Protein AF-0000000078660690 (afdb_homodimer)

pLDDT: mean 90.09, std 6.87, range [62.38, 98.75]

Secondary structure (DSSP, 8-state):
----HHHHHHHHHTTEEEEEEE--SSHHHHHHHHHHHHHTT-EEEEESSTT-TTPPPPSS-EEEEEEEGGG---EEEEETTTTEEEE-TT-BHHHHHHHHHHTT--EE----SSTTSBHHHHHHTT-B-SSTT-BHHHHEEEEEEE-TTS-EEE-GGGGSTT-S-TTT----SSS--GGGGTT-SS-EEEEEEEE-EEPPSEEEEEEEEESSHHHHHHHHHHHHHHHHTTSS-S-EEEE-HHHHHHHH---S--SEEEEEEEEE-HHHHHHHHHHHHHHHHTSTTEEEPP----HHHHHHHHHHTT---SS-PPP--EEEEEEE--TTHHHHHHHHH--SSEEEEE-SSEEEEEEES-TTHHHHHHHHHHTTPEEEEE-GGGHHHHHHHHHTSTHHHHHHHHHHHHH-/----HHHHHHHHHTTEEEEEEE--SSHHHHHHHHHHHHHTT-EEEEESSTT-TTPPPPSS-EEEEEEEGGG---EEEEETTTTEEEE-TT-BHHHHHHHHHHTT--EE----SSTTSBHHHHHHTT-B-SSTT-BHHHHEEEEEEE-TTS-EEE-GGGGSTT-S-TTT----SSS--GGGGTT-SS-EEEEEEEE-EEPPSEEEEEEEEESSHHHHHHHHHHHHHHHHTTSS-SPEEEE-HHHHHHHH---S--SEEEEEEEEE-HHHHHHHHHHHHHHHHTSTTEEEPP----HHHHHHHHHHTT---SS-P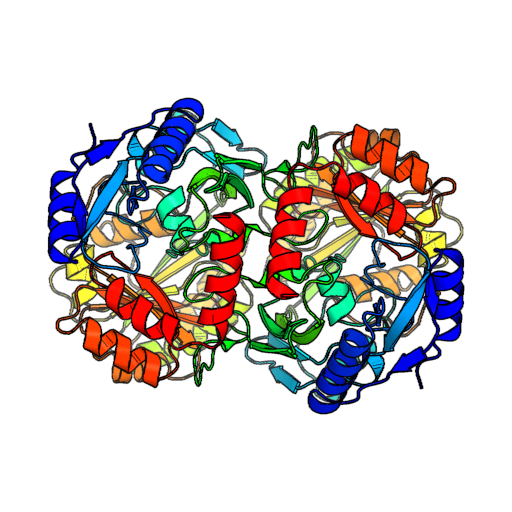PP--EEEEEEE--TTHHHHHHHHH--SSEEEEE-SSEEEEEEES-TTHHHHHHHHHHTTPEEEEE-GGGHHHHHHHHHTSTHHHHHHHHHHHHH-

Solvent-accessible surface area (backbone atoms only — not comparable to full-atom values): 40761 Å² total; per-residue (Å²): 129,84,68,44,62,69,35,53,53,50,34,42,74,72,42,37,40,70,77,46,78,44,67,30,59,45,68,71,47,40,46,51,52,50,50,52,38,57,73,67,70,52,47,54,36,56,28,21,34,53,73,30,50,43,42,54,77,57,91,66,75,38,69,24,32,34,38,35,30,52,52,23,48,51,74,77,42,76,40,74,92,72,22,28,35,30,29,19,28,18,27,21,34,45,57,54,45,49,52,36,57,75,66,66,46,66,62,26,68,36,28,53,73,45,18,68,45,12,50,44,22,40,29,37,24,46,46,71,40,38,23,74,65,10,55,30,55,77,33,44,14,32,35,31,31,38,32,67,66,59,53,74,39,40,32,32,27,48,32,41,66,75,36,73,30,25,62,49,37,55,71,25,69,36,52,29,60,71,37,47,52,22,47,38,86,54,37,44,64,56,30,41,19,34,54,40,39,65,57,61,85,33,76,49,77,44,44,31,42,21,71,43,70,67,30,45,36,52,45,48,59,68,45,40,62,37,31,64,69,48,66,30,49,29,26,38,35,36,32,28,31,52,28,39,29,73,71,59,64,55,77,90,61,85,41,34,40,37,38,39,41,39,70,37,51,69,73,46,45,66,57,50,48,59,56,52,52,47,54,41,69,69,30,71,54,41,40,78,54,80,94,68,81,48,66,61,54,47,53,47,52,35,31,57,59,12,33,57,47,94,55,71,60,79,89,69,56,38,40,29,32,36,40,48,57,47,90,53,32,62,61,50,49,44,66,62,58,65,62,66,23,29,35,36,36,38,68,49,50,26,28,32,39,36,37,45,63,56,91,53,53,60,60,44,53,52,45,33,40,74,70,18,30,44,55,52,29,54,31,60,90,43,45,67,51,50,46,57,60,39,60,70,24,75,51,35,60,55,51,49,41,48,38,53,40,44,57,90,129,83,68,46,62,69,34,54,52,51,35,42,73,71,43,35,41,71,77,46,78,45,66,30,60,45,69,70,47,41,47,50,51,50,50,53,39,57,73,68,70,52,46,56,36,57,28,22,33,53,72,31,50,42,43,53,78,58,93,67,73,40,69,24,31,35,39,36,30,52,52,24,48,50,75,77,42,76,40,75,91,70,22,30,33,30,28,19,28,18,28,22,35,43,57,55,44,47,52,36,58,75,67,66,47,66,62,26,68,36,30,53,73,44,18,69,43,12,50,44,21,39,28,37,24,45,46,71,41,38,23,74,65,11,55,30,55,79,33,44,14,33,34,30,32,38,32,68,66,58,53,76,40,40,34,34,28,48,33,42,67,74,35,72,30,25,62,49,38,56,71,26,70,36,51,30,59,70,37,47,52,21,48,38,83,53,37,44,63,58,29,40,20,35,56,40,41,66,58,62,86,34,76,48,77,44,44,30,41,22,70,43,68,66,30,45,37,52,46,48,61,66,45,39,62,37,31,64,68,49,66,31,50,29,25,39,35,36,31,28,31,51,26,38,28,71,70,58,63,54,77,90,60,87,42,32,40,37,37,38,42,40,69,38,51,69,74,47,45,67,57,49,48,60,56,52,50,49,53,42,68,70,30,70,53,42,41,78,53,80,94,68,80,48,67,61,54,46,52,48,50,34,31,56,60,10,32,58,48,93,57,70,60,79,88,70,55,37,38,29,32,37,40,47,60,47,90,52,32,61,61,51,49,43,66,61,58,65,62,67,24,30,35,37,36,39,67,50,51,28,27,33,39,37,37,46,63,57,92,53,50,59,60,44,53,51,44,34,40,73,70,17,30,44,54,52,28,56,29,61,92,44,44,66,53,52,47,56,58,39,59,70,24,75,48,34,61,55,51,50,41,48,40,52,40,44,58,93

InterPro domains:
  IPR006094 FAD linked oxidase, N-terminal [PF01565] (45-156)
  IPR016166 FAD-binding domain, PCMH-type [PS51387] (13-199)
  IPR016169 FAD-binding, type PCMH, subdomain 2 [G3DSA:3.30.465.10] (74-200)
  IPR036318 FAD-binding, type PCMH-like superfamily [SSF56176] (52-200)

Structure (mmCIF, N/CA/C/O backbone):
data_AF-0000000078660690-model_v1
#
loop_
_entity.id
_entity.type
_entity.pdbx_description
1 polymer 'FAD linked oxidase-like protein'
#
loop_
_atom_site.group_PDB
_atom_site.id
_atom_site.type_symbol
_atom_site.label_atom_id
_atom_site.label_alt_id
_atom_site.label_comp_id
_atom_site.label_asym_id
_atom_site.label_entity_id
_atom_site.label_seq_id
_atom_site.pdbx_PDB_ins_code
_atom_site.Cartn_x
_atom_site.Cartn_y
_atom_site.Cartn_z
_atom_site.occupancy
_atom_site.B_iso_or_equiv
_atom_site.auth_seq_id
_atom_site.auth_comp_id
_atom_site.auth_asym_id
_atom_site.auth_atom_id
_atom_site.pdbx_PDB_model_num
ATOM 1 N N . MET A 1 1 ? 2.23 34.469 -10.539 1 65.38 1 MET A N 1
ATOM 2 C CA . MET A 1 1 ? 3.432 33.75 -10.117 1 65.38 1 MET A CA 1
ATOM 3 C C . MET A 1 1 ? 3.393 33.469 -8.625 1 65.38 1 MET A C 1
ATOM 5 O O . MET A 1 1 ? 2.904 34.281 -7.836 1 65.38 1 MET A O 1
ATOM 9 N N . THR A 1 2 ? 3.67 32.219 -8.266 1 79.81 2 THR A N 1
ATOM 10 C CA . THR A 1 2 ? 3.705 31.812 -6.867 1 79.81 2 THR A CA 1
ATOM 11 C C . THR A 1 2 ? 4.723 32.656 -6.09 1 79.81 2 THR A C 1
ATOM 13 O O . THR A 1 2 ? 5.852 32.844 -6.547 1 79.81 2 THR A O 1
ATOM 16 N N . ASP A 1 3 ? 4.258 33.375 -5.102 1 87.44 3 ASP A N 1
ATOM 17 C CA . ASP A 1 3 ? 5.156 34.156 -4.246 1 87.44 3 ASP A CA 1
ATOM 18 C C . ASP A 1 3 ? 6.035 33.219 -3.402 1 87.44 3 ASP A C 1
ATOM 20 O O . ASP A 1 3 ? 5.547 32.562 -2.49 1 87.44 3 ASP A O 1
ATOM 24 N N . LEU A 1 4 ? 7.371 33.219 -3.723 1 92.88 4 LEU A N 1
ATOM 25 C CA . LEU A 1 4 ? 8.289 32.312 -3.051 1 92.88 4 LEU A CA 1
ATOM 26 C C . LEU A 1 4 ? 9.023 33 -1.914 1 92.88 4 LEU A C 1
ATOM 28 O O . LEU A 1 4 ? 9.797 32.375 -1.185 1 92.88 4 LEU A O 1
ATOM 32 N N . ASN A 1 5 ? 8.719 34.25 -1.676 1 92 5 ASN A N 1
ATOM 33 C CA . ASN A 1 5 ? 9.477 35.031 -0.703 1 92 5 ASN A CA 1
ATOM 34 C C . ASN A 1 5 ? 9.391 34.406 0.693 1 92 5 ASN A C 1
ATOM 36 O O . ASN A 1 5 ? 10.398 34.25 1.375 1 92 5 ASN A O 1
ATOM 40 N N . PRO A 1 6 ? 8.219 34.062 1.066 1 91.38 6 PRO A N 1
ATOM 41 C CA . PRO A 1 6 ? 8.164 33.438 2.389 1 91.38 6 PRO A CA 1
ATOM 42 C C . PRO A 1 6 ? 8.984 32.156 2.475 1 91.38 6 PRO A C 1
ATOM 44 O O . PRO A 1 6 ? 9.625 31.891 3.496 1 91.38 6 PRO A O 1
ATOM 47 N N . LEU A 1 7 ? 9.008 31.391 1.443 1 94.31 7 LEU A N 1
ATOM 48 C CA . LEU A 1 7 ? 9.789 30.156 1.416 1 94.31 7 LEU A CA 1
ATOM 49 C C . LEU A 1 7 ? 11.281 30.469 1.461 1 94.31 7 LEU A C 1
ATOM 51 O O . LEU A 1 7 ? 12.031 29.812 2.189 1 94.31 7 LEU A O 1
ATOM 55 N N . LEU A 1 8 ? 11.742 31.484 0.723 1 95.81 8 LEU A N 1
ATOM 56 C CA . LEU A 1 8 ? 13.148 31.875 0.694 1 95.81 8 LEU A CA 1
ATOM 57 C C . LEU A 1 8 ? 13.617 32.312 2.078 1 95.81 8 LEU A C 1
ATOM 59 O O . LEU A 1 8 ? 14.727 31.953 2.498 1 95.81 8 LEU A O 1
ATOM 63 N N . ALA A 1 9 ? 12.75 33 2.75 1 94.88 9 ALA A N 1
ATOM 64 C CA . ALA A 1 9 ? 13.086 33.438 4.105 1 94.88 9 ALA A CA 1
ATOM 65 C C . ALA A 1 9 ? 13.219 32.25 5.043 1 94.88 9 ALA A C 1
ATOM 67 O O . ALA A 1 9 ? 14.125 32.188 5.875 1 94.88 9 ALA A O 1
ATOM 68 N N . ARG A 1 10 ? 12.367 31.344 4.902 1 93.06 10 ARG A N 1
ATOM 69 C CA . ARG A 1 10 ? 12.391 30.156 5.746 1 93.06 10 ARG A CA 1
ATOM 70 C C . ARG A 1 10 ? 13.617 29.281 5.441 1 93.06 10 ARG A C 1
ATOM 72 O O . ARG A 1 10 ? 14.211 28.703 6.348 1 93.06 10 ARG A O 1
ATOM 79 N N . LEU A 1 11 ? 13.984 29.156 4.184 1 94.88 11 LEU A N 1
ATOM 80 C CA . LEU A 1 11 ? 15.18 28.422 3.791 1 94.88 11 LEU A CA 1
ATOM 81 C C . LEU A 1 11 ? 16.438 29.078 4.371 1 94.88 11 LEU A C 1
ATOM 83 O O . LEU A 1 11 ? 17.312 28.391 4.883 1 94.88 11 LEU A O 1
ATOM 87 N N . ALA A 1 12 ? 16.438 30.375 4.336 1 94.69 12 ALA A N 1
ATOM 88 C CA . ALA A 1 12 ? 17.562 31.109 4.918 1 94.69 12 ALA A CA 1
ATOM 89 C C . ALA A 1 12 ? 17.656 30.859 6.422 1 94.69 12 ALA A C 1
ATOM 91 O O . ALA A 1 12 ? 18.75 30.656 6.953 1 94.69 12 ALA A O 1
ATOM 92 N N . ALA A 1 13 ? 16.5 30.875 7.023 1 91.5 13 ALA A N 1
ATOM 93 C CA . ALA A 1 13 ? 16.469 30.625 8.461 1 91.5 13 ALA A CA 1
ATOM 94 C C . ALA A 1 13 ? 16.938 29.219 8.797 1 91.5 13 ALA A C 1
ATOM 96 O O . ALA A 1 13 ? 17.5 28.984 9.875 1 91.5 13 ALA A O 1
ATOM 97 N N . ALA A 1 14 ? 16.797 28.328 7.867 1 89.44 14 ALA A N 1
ATOM 98 C CA . ALA A 1 14 ? 17.203 26.938 8.062 1 89.44 14 ALA A CA 1
ATOM 99 C C . ALA A 1 14 ? 18.656 26.719 7.633 1 89.44 14 ALA A C 1
ATOM 101 O O . ALA A 1 14 ? 19.141 25.594 7.613 1 89.44 14 ALA A O 1
ATOM 102 N N . GLY A 1 15 ? 19.328 27.75 7.191 1 90.5 15 GLY A N 1
ATOM 103 C CA . GLY A 1 15 ? 20.75 27.672 6.879 1 90.5 15 GLY A CA 1
ATOM 104 C C . GLY A 1 15 ? 21.031 27.422 5.406 1 90.5 15 GLY A C 1
ATOM 105 O O . GLY A 1 15 ? 22.141 27.047 5.035 1 90.5 15 GLY A O 1
ATOM 106 N N . THR A 1 16 ? 20.031 27.531 4.59 1 93.44 16 THR A N 1
ATOM 107 C CA . THR A 1 16 ? 20.172 27.328 3.152 1 93.44 16 THR A CA 1
ATOM 108 C C . THR A 1 16 ? 19.922 28.641 2.4 1 93.44 16 THR A C 1
ATOM 110 O O . THR A 1 16 ? 18.797 29.109 2.305 1 93.44 16 THR A O 1
ATOM 113 N N . ARG A 1 17 ? 20.984 29.203 1.881 1 94.38 17 ARG A N 1
ATOM 114 C CA . ARG A 1 17 ? 20.891 30.438 1.124 1 94.38 17 ARG A CA 1
ATOM 115 C C . ARG A 1 17 ? 20.719 30.156 -0.367 1 94.38 17 ARG A C 1
ATOM 117 O O . ARG A 1 17 ? 21.609 29.578 -0.997 1 94.38 17 ARG A O 1
ATOM 124 N N . ILE A 1 18 ? 19.688 30.641 -0.908 1 95.88 18 ILE A N 1
ATOM 125 C CA . ILE A 1 18 ? 19.391 30.391 -2.316 1 95.88 18 ILE A CA 1
ATOM 126 C C . ILE A 1 18 ? 20.094 31.438 -3.18 1 95.88 18 ILE A C 1
ATOM 128 O O . ILE A 1 18 ? 19.891 32.625 -2.994 1 95.88 18 ILE A O 1
ATOM 132 N N . THR A 1 19 ? 20.875 30.969 -4.109 1 95.12 19 THR A N 1
ATOM 133 C CA . THR A 1 19 ? 21.688 31.859 -4.918 1 95.12 19 THR A CA 1
ATOM 134 C C . THR A 1 19 ? 21.094 32.031 -6.312 1 95.12 19 THR A C 1
ATOM 136 O O . THR A 1 19 ? 21.422 32.969 -7.023 1 95.12 19 THR A O 1
ATOM 139 N N . ALA A 1 20 ? 20.312 31.109 -6.703 1 95.56 20 ALA A N 1
ATOM 140 C CA . ALA A 1 20 ? 19.625 31.141 -7.996 1 95.56 20 ALA A CA 1
ATOM 141 C C . ALA A 1 20 ? 18.328 30.359 -7.957 1 95.56 20 ALA A C 1
ATOM 143 O O . ALA A 1 20 ? 18.172 29.422 -7.164 1 95.56 20 ALA A O 1
ATOM 144 N N . ILE A 1 21 ? 17.406 30.812 -8.773 1 95.94 21 ILE A N 1
ATOM 145 C CA . ILE A 1 21 ? 16.109 30.141 -8.883 1 95.94 21 ILE A CA 1
ATOM 146 C C . ILE A 1 21 ? 15.836 29.797 -10.352 1 95.94 21 ILE A C 1
ATOM 148 O O . ILE A 1 21 ? 15.906 30.656 -11.219 1 95.94 21 ILE A O 1
ATOM 152 N N . GLU A 1 22 ? 15.648 28.5 -10.602 1 95.44 22 GLU A N 1
ATOM 153 C CA . GLU A 1 22 ? 15.172 28.031 -11.898 1 95.44 22 GLU A CA 1
ATOM 154 C C . GLU A 1 22 ? 13.719 27.578 -11.82 1 95.44 22 GLU A C 1
ATOM 156 O O . GLU A 1 22 ? 13.32 26.922 -10.852 1 95.44 22 GLU A O 1
ATOM 161 N N . ARG A 1 23 ? 12.969 27.953 -12.844 1 96.75 23 ARG A N 1
ATOM 162 C CA . ARG A 1 23 ? 11.547 27.609 -12.844 1 96.75 23 ARG A CA 1
ATOM 163 C C . ARG A 1 23 ? 11.172 26.891 -14.133 1 96.75 23 ARG A C 1
ATOM 165 O O . ARG A 1 23 ? 10.539 27.469 -15.023 1 96.75 23 ARG A O 1
ATOM 172 N N . PRO A 1 24 ? 11.484 25.594 -14.18 1 97.31 24 PRO A N 1
ATOM 173 C CA . PRO A 1 24 ? 11.078 24.828 -15.367 1 97.31 24 PRO A CA 1
ATOM 174 C C . PRO A 1 24 ? 9.562 24.75 -15.516 1 97.31 24 PRO A C 1
ATOM 176 O O . PRO A 1 24 ? 8.844 24.656 -14.523 1 97.31 24 PRO A O 1
ATOM 179 N N . THR A 1 25 ? 9.125 24.75 -16.828 1 97.81 25 THR A N 1
ATOM 180 C CA . THR A 1 25 ? 7.703 24.641 -17.109 1 97.81 25 THR A CA 1
ATOM 181 C C . THR A 1 25 ? 7.395 23.328 -17.828 1 97.81 25 THR A C 1
ATOM 183 O O . THR A 1 25 ? 6.238 23.047 -18.141 1 97.81 25 THR A O 1
ATOM 186 N N . ASP A 1 26 ? 8.477 22.625 -18.125 1 97.75 26 ASP A N 1
ATOM 187 C CA . ASP A 1 26 ? 8.32 21.312 -18.734 1 97.75 26 ASP A CA 1
ATOM 188 C C . ASP A 1 26 ? 9.523 20.422 -18.453 1 97.75 26 ASP A C 1
ATOM 190 O O . ASP A 1 26 ? 10.469 20.844 -17.781 1 97.75 26 ASP A O 1
ATOM 194 N N . LEU A 1 27 ? 9.398 19.266 -18.938 1 97.69 27 LEU A N 1
ATOM 195 C CA . LEU A 1 27 ? 10.406 18.25 -18.656 1 97.69 27 LEU A CA 1
ATOM 196 C C . LEU A 1 27 ? 11.758 18.641 -19.234 1 97.69 27 LEU A C 1
ATOM 198 O O . LEU A 1 27 ? 12.797 18.453 -18.578 1 97.69 27 LEU A O 1
ATOM 202 N N . ALA A 1 28 ? 11.758 19.156 -20.438 1 97.5 28 ALA A N 1
ATOM 203 C CA . ALA A 1 28 ? 13.008 19.547 -21.078 1 97.5 28 ALA A CA 1
ATOM 204 C C . ALA A 1 28 ? 13.734 20.609 -20.266 1 97.5 28 ALA A C 1
ATOM 206 O O . ALA A 1 28 ? 14.945 20.516 -20.047 1 97.5 28 ALA A O 1
ATOM 207 N N . MET A 1 29 ? 13.039 21.594 -19.812 1 97.5 29 MET A N 1
ATOM 208 C CA . MET A 1 29 ? 13.625 22.656 -19 1 97.5 29 MET A CA 1
ATOM 209 C C . MET A 1 29 ? 14.117 22.109 -17.672 1 97.5 29 MET A C 1
ATOM 211 O O . MET A 1 29 ? 15.156 22.547 -17.156 1 97.5 29 MET A O 1
ATOM 215 N N . LEU A 1 30 ? 13.328 21.203 -17.062 1 97.69 30 LEU A N 1
ATOM 216 C CA . LEU A 1 30 ? 13.75 20.594 -15.805 1 97.69 30 LEU A CA 1
ATOM 217 C C . LEU A 1 30 ? 15.07 19.859 -15.969 1 97.69 30 LEU A C 1
ATOM 219 O O . LEU A 1 30 ? 15.992 20.016 -15.164 1 97.69 30 LEU A O 1
ATOM 223 N N . LYS A 1 31 ? 15.18 19.109 -17.016 1 96.31 31 LYS A N 1
ATOM 224 C CA . LYS A 1 31 ? 16.406 18.375 -17.297 1 96.31 31 LYS A CA 1
ATOM 225 C C . LYS A 1 31 ? 17.594 19.328 -17.469 1 96.31 31 LYS A C 1
ATOM 227 O O . LYS A 1 31 ? 18.688 19.078 -16.953 1 96.31 31 LYS A O 1
ATOM 232 N N . ALA A 1 32 ? 17.344 20.375 -18.156 1 96.19 32 ALA A N 1
ATOM 233 C CA . ALA A 1 32 ? 18.391 21.375 -18.391 1 96.19 32 ALA A CA 1
ATOM 234 C C . ALA A 1 32 ? 18.828 22.016 -17.078 1 96.19 32 ALA A C 1
ATOM 236 O O . ALA A 1 32 ? 20.016 22.234 -16.859 1 96.19 32 ALA A O 1
ATOM 237 N N . SER A 1 33 ? 17.859 22.328 -16.266 1 95.31 33 SER A N 1
ATOM 238 C CA . SER A 1 33 ? 18.156 22.922 -14.961 1 95.31 33 SER A CA 1
ATOM 239 C C . SER A 1 33 ? 19.031 22 -14.133 1 95.31 33 SER A C 1
ATOM 241 O O . SER A 1 33 ? 20.047 22.438 -13.562 1 95.31 33 SER A O 1
ATOM 243 N N . LEU A 1 34 ? 18.672 20.75 -14.094 1 94.12 34 LEU A N 1
ATOM 244 C CA . LEU A 1 34 ? 19.438 19.781 -13.312 1 94.12 34 LEU A CA 1
ATOM 245 C C . LEU A 1 34 ? 20.844 19.625 -13.883 1 94.12 34 LEU A C 1
ATOM 247 O O . LEU A 1 34 ? 21.812 19.516 -13.125 1 94.12 34 LEU A O 1
ATOM 251 N N . ALA A 1 35 ? 20.938 19.625 -15.148 1 93.5 35 ALA A N 1
ATOM 252 C CA . ALA A 1 35 ? 22.25 19.5 -15.789 1 93.5 35 ALA A CA 1
ATOM 253 C C . ALA A 1 35 ? 23.141 20.688 -15.43 1 93.5 35 ALA A C 1
ATOM 255 O O . ALA A 1 35 ? 24.328 20.5 -15.156 1 93.5 35 ALA A O 1
ATOM 256 N N . ARG A 1 36 ? 22.609 21.828 -15.406 1 93.12 36 ARG A N 1
ATOM 257 C CA . ARG A 1 36 ? 23.375 23.016 -15.07 1 93.12 36 ARG A CA 1
ATOM 258 C C . ARG A 1 36 ? 23.844 22.969 -13.625 1 93.12 36 ARG A C 1
ATOM 260 O O . ARG A 1 36 ? 25 23.281 -13.328 1 93.12 36 ARG A O 1
ATOM 267 N N . ILE A 1 37 ? 23 22.609 -12.812 1 90.12 37 ILE A N 1
ATOM 268 C CA . ILE A 1 37 ? 23.312 22.547 -11.391 1 90.12 37 ILE A CA 1
ATOM 269 C C . ILE A 1 37 ? 24.406 21.516 -11.141 1 90.12 37 ILE A C 1
ATOM 271 O O . ILE A 1 37 ? 25.359 21.781 -10.398 1 90.12 37 ILE A O 1
ATOM 275 N N . ARG A 1 38 ? 24.266 20.438 -11.75 1 86.38 38 ARG A N 1
ATOM 276 C CA . ARG A 1 38 ? 25.266 19.391 -11.617 1 86.38 38 ARG A CA 1
ATOM 277 C C . ARG A 1 38 ? 26.609 19.828 -12.18 1 86.38 38 ARG A C 1
ATOM 279 O O . ARG A 1 38 ? 27.656 19.484 -11.641 1 86.38 38 ARG A O 1
ATOM 286 N N . GLY A 1 39 ? 26.516 20.5 -13.195 1 85.56 39 GLY A N 1
ATOM 287 C CA . GLY A 1 39 ? 27.734 20.984 -13.852 1 85.56 39 GLY A CA 1
ATOM 288 C C . GLY A 1 39 ? 28.594 21.859 -12.961 1 85.56 39 GLY A C 1
ATOM 289 O O . GLY A 1 39 ? 29.812 21.875 -13.102 1 85.56 39 GLY A O 1
ATOM 290 N N . VAL A 1 40 ? 27.953 22.516 -12.039 1 85.5 40 VAL A N 1
ATOM 291 C CA . VAL A 1 40 ? 28.719 23.422 -11.172 1 85.5 40 VAL A CA 1
ATOM 292 C C . VAL A 1 40 ? 28.844 22.812 -9.781 1 85.5 40 VAL A C 1
ATOM 294 O O . VAL A 1 40 ? 29.297 23.469 -8.844 1 85.5 40 VAL A O 1
ATOM 297 N N . ASN A 1 41 ? 28.375 21.578 -9.656 1 81.94 41 ASN A N 1
ATOM 298 C CA . ASN A 1 41 ? 28.438 20.828 -8.406 1 81.94 41 ASN A CA 1
ATOM 299 C C . ASN A 1 41 ? 27.812 21.609 -7.25 1 81.94 41 ASN A C 1
ATOM 301 O O . ASN A 1 41 ? 28.359 21.641 -6.152 1 81.94 41 ASN A O 1
ATOM 305 N N . ALA A 1 42 ? 26.688 22.25 -7.543 1 85.56 42 ALA A N 1
ATOM 306 C CA . ALA A 1 42 ? 25.984 23.031 -6.527 1 85.56 42 ALA A CA 1
ATOM 307 C C . ALA A 1 42 ? 24.969 22.188 -5.785 1 85.56 42 ALA A C 1
ATOM 309 O O . ALA A 1 42 ? 24.375 21.266 -6.359 1 85.56 42 ALA A O 1
ATOM 310 N N . ASN A 1 43 ? 24.766 22.562 -4.516 1 89.44 43 ASN A N 1
ATOM 311 C CA . ASN A 1 43 ? 23.594 22.062 -3.818 1 89.44 43 ASN A CA 1
ATOM 312 C C . ASN A 1 43 ? 22.297 22.578 -4.438 1 89.44 43 ASN A C 1
ATOM 314 O O . ASN A 1 43 ? 22.281 23.656 -5.047 1 89.44 43 ASN A O 1
ATOM 318 N N . HIS A 1 44 ? 21.312 21.797 -4.328 1 91.44 44 HIS A N 1
ATOM 319 C CA . HIS A 1 44 ? 20.016 22.281 -4.812 1 91.44 44 HIS A CA 1
ATOM 320 C C . HIS A 1 44 ? 18.891 21.812 -3.906 1 91.44 44 HIS A C 1
ATOM 322 O O . HIS A 1 44 ? 19.047 20.844 -3.152 1 91.44 44 HIS A O 1
ATOM 328 N N . VAL A 1 45 ? 17.828 22.547 -3.912 1 94.81 45 VAL A N 1
ATOM 329 C CA . VAL A 1 45 ? 16.562 22.188 -3.283 1 94.81 45 VAL A CA 1
ATOM 330 C C . VAL A 1 45 ? 15.422 22.281 -4.305 1 94.81 45 VAL A C 1
ATOM 332 O O . VAL A 1 45 ? 15.5 23.047 -5.262 1 94.81 45 VAL A O 1
ATOM 335 N N . VAL A 1 46 ? 14.453 21.453 -4.164 1 95.75 46 VAL A N 1
ATOM 336 C CA . VAL A 1 46 ? 13.32 21.391 -5.082 1 95.75 46 VAL A CA 1
ATOM 337 C C . VAL A 1 46 ? 12.031 21.766 -4.344 1 95.75 46 VAL A C 1
ATOM 339 O O . VAL A 1 46 ? 11.727 21.188 -3.293 1 95.75 46 VAL A O 1
ATOM 342 N N . ALA A 1 47 ? 11.359 22.75 -4.855 1 96.19 47 ALA A N 1
ATOM 343 C CA . ALA A 1 47 ? 10.07 23.141 -4.297 1 96.19 47 ALA A CA 1
ATOM 344 C C . ALA A 1 47 ? 8.93 22.828 -5.266 1 96.19 47 ALA A C 1
ATOM 346 O O . ALA A 1 47 ? 9.008 23.156 -6.453 1 96.19 47 ALA A O 1
ATOM 347 N N . MET A 1 48 ? 7.891 22.234 -4.727 1 96.5 48 MET A N 1
ATOM 348 C CA . MET A 1 48 ? 6.734 21.906 -5.555 1 96.5 48 MET A CA 1
ATOM 349 C C . MET A 1 48 ? 5.566 22.828 -5.258 1 96.5 48 MET A C 1
ATOM 351 O O . MET A 1 48 ? 4.562 22.828 -5.969 1 96.5 48 MET A O 1
ATOM 355 N N . ASP A 1 49 ? 5.695 23.609 -4.215 1 94.56 49 ASP A N 1
ATOM 356 C CA . ASP A 1 49 ? 4.723 24.625 -3.836 1 94.56 49 ASP A CA 1
ATOM 357 C C . ASP A 1 49 ? 5.395 25.766 -3.076 1 94.56 49 ASP A C 1
ATOM 359 O O . ASP A 1 49 ? 6.613 25.766 -2.873 1 94.56 49 ASP A O 1
ATOM 363 N N . ALA A 1 50 ? 4.598 26.75 -2.664 1 91.75 50 ALA A N 1
ATOM 364 C CA . ALA A 1 50 ? 5.137 27.969 -2.057 1 91.75 50 ALA A CA 1
ATOM 365 C C . ALA A 1 50 ? 5.492 27.734 -0.591 1 91.75 50 ALA A C 1
ATOM 367 O O . ALA A 1 50 ? 6.133 28.578 0.04 1 91.75 50 ALA A O 1
ATOM 368 N N . PHE A 1 51 ? 5.215 26.594 -0.009 1 91.62 51 PHE A N 1
ATOM 369 C CA . PHE A 1 51 ? 5.367 26.344 1.419 1 91.62 51 PHE A CA 1
ATOM 370 C C . PHE A 1 51 ? 6.594 25.484 1.692 1 91.62 51 PHE A C 1
ATOM 372 O O . PHE A 1 51 ? 7.047 25.391 2.836 1 91.62 51 PHE A O 1
ATOM 379 N N . GLY A 1 52 ? 7.141 24.922 0.647 1 91.56 52 GLY A N 1
ATOM 380 C CA . GLY A 1 52 ? 8.234 23.984 0.836 1 91.56 52 GLY A CA 1
ATOM 381 C C . GLY A 1 52 ? 7.785 22.641 1.378 1 91.56 52 GLY A C 1
ATOM 382 O O . GLY A 1 52 ? 8.523 21.984 2.107 1 91.56 52 GLY A O 1
ATOM 383 N N . THR A 1 53 ? 6.602 22.281 1.039 1 89.75 53 THR A N 1
ATOM 384 C CA . THR A 1 53 ? 6.082 20.984 1.456 1 89.75 53 THR A CA 1
ATOM 385 C C . THR A 1 53 ? 6.941 19.859 0.894 1 89.75 53 THR A C 1
ATOM 387 O O . THR A 1 53 ? 7.207 19.812 -0.31 1 89.75 53 THR A O 1
ATOM 390 N N . GLY A 1 54 ? 7.445 19.016 1.793 1 84.62 54 GLY A N 1
ATOM 391 C CA . GLY A 1 54 ? 8.203 17.844 1.375 1 84.62 54 GLY A CA 1
ATOM 392 C C . GLY A 1 54 ? 9.602 18.172 0.899 1 84.62 54 GLY A C 1
ATOM 393 O O . GLY A 1 54 ? 10.305 17.312 0.373 1 84.62 54 GLY A O 1
ATOM 394 N N . LEU A 1 55 ? 9.977 19.422 1.1 1 90.38 55 LEU A N 1
ATOM 395 C CA . LEU A 1 55 ? 11.297 19.859 0.651 1 90.38 55 LEU A CA 1
ATOM 396 C C . LEU A 1 55 ? 12.398 19.203 1.478 1 90.38 55 LEU A C 1
ATOM 398 O O . LEU A 1 55 ? 12.289 19.109 2.703 1 90.38 55 LEU A O 1
ATOM 402 N N . VAL A 1 56 ? 13.398 18.656 0.754 1 89.62 56 VAL A N 1
ATOM 403 C CA . VAL A 1 56 ? 14.562 18.031 1.38 1 89.62 56 VAL A CA 1
ATOM 404 C C . VAL A 1 56 ? 15.742 19 1.335 1 89.62 56 VAL A C 1
ATOM 406 O O . VAL A 1 56 ? 16.125 19.484 0.262 1 89.62 56 VAL A O 1
ATOM 409 N N . LEU A 1 57 ? 16.328 19.281 2.494 1 91.12 57 LEU A N 1
ATOM 410 C CA . LEU A 1 57 ? 17.469 20.188 2.572 1 91.12 57 LEU A CA 1
ATOM 411 C C . LEU A 1 57 ? 18.766 19.469 2.223 1 91.12 57 LEU A C 1
ATOM 413 O O . LEU A 1 57 ? 18.875 18.266 2.441 1 91.12 57 LEU A O 1
ATOM 417 N N . PRO A 1 58 ? 19.688 20.266 1.714 1 87.69 58 PRO A N 1
ATOM 418 C CA . PRO A 1 58 ? 21 19.672 1.509 1 87.69 58 PRO A CA 1
ATOM 419 C C . PRO A 1 58 ? 21.672 19.266 2.818 1 87.69 58 PRO A C 1
ATOM 421 O O . PRO A 1 58 ? 21.359 19.812 3.875 1 87.69 58 PRO A O 1
ATOM 424 N N . GLU A 1 59 ? 22.5 18.234 2.723 1 78.44 59 GLU A N 1
ATOM 425 C CA . GLU A 1 59 ? 23.219 17.75 3.9 1 78.44 59 GLU A CA 1
ATOM 426 C C . GLU A 1 59 ? 24.062 18.859 4.531 1 78.44 59 GLU A C 1
ATOM 428 O O . GLU A 1 59 ? 24.078 19.016 5.754 1 78.44 59 GLU A O 1
ATOM 433 N N . LYS A 1 60 ? 24.734 19.609 3.646 1 79.62 60 LYS A N 1
ATOM 434 C CA . LYS A 1 60 ? 25.594 20.703 4.137 1 79.62 60 LYS A CA 1
ATOM 435 C C . LYS A 1 60 ? 24.891 22.047 3.992 1 79.62 60 LYS A C 1
ATOM 437 O O . LYS A 1 60 ? 24.312 22.344 2.947 1 79.62 60 LYS A O 1
ATOM 442 N N . GLN A 1 61 ? 24.953 22.75 5.133 1 84.12 61 GLN A N 1
ATOM 443 C CA . GLN A 1 61 ? 24.438 24.109 5.066 1 84.12 61 GLN A CA 1
ATOM 444 C C . GLN A 1 61 ? 25.281 24.969 4.133 1 84.12 61 GLN A C 1
ATOM 446 O O . GLN A 1 61 ? 26.484 24.75 3.986 1 84.12 61 GLN A O 1
ATOM 451 N N . GLY A 1 62 ? 24.656 25.859 3.424 1 87.38 62 GLY A N 1
ATOM 452 C CA . GLY A 1 62 ? 25.359 26.734 2.5 1 87.38 62 GLY A CA 1
ATOM 453 C C . GLY A 1 62 ? 24.531 27.156 1.308 1 87.38 62 GLY A C 1
ATOM 454 O O . GLY A 1 62 ? 23.297 27.109 1.361 1 87.38 62 GLY A O 1
ATOM 455 N N . PRO A 1 63 ? 25.203 27.656 0.372 1 92.31 63 PRO A N 1
ATOM 456 C CA . PRO A 1 63 ? 24.5 28.109 -0.831 1 92.31 63 PRO A CA 1
ATOM 457 C C . PRO A 1 63 ? 23.875 26.953 -1.607 1 92.31 63 PRO A C 1
ATOM 459 O O . PRO A 1 63 ? 24.453 25.859 -1.668 1 92.31 63 PRO A O 1
ATOM 462 N N . ALA A 1 64 ? 22.703 27.203 -2.086 1 95.12 64 ALA A N 1
ATOM 463 C CA . ALA A 1 64 ? 22 26.219 -2.91 1 95.12 64 ALA A CA 1
ATOM 464 C C . ALA A 1 64 ? 21.188 26.906 -4.016 1 95.12 64 ALA A C 1
ATOM 466 O O . ALA A 1 64 ? 20.953 28.109 -3.959 1 95.12 64 ALA A O 1
ATOM 467 N N . GLN A 1 65 ? 20.938 26.156 -5 1 95.69 65 GLN A N 1
ATOM 468 C CA . GLN A 1 65 ? 20.016 26.609 -6.039 1 95.69 65 GLN A CA 1
ATOM 469 C C . GLN A 1 65 ? 18.625 26 -5.844 1 95.69 65 GLN A C 1
ATOM 471 O O . GLN A 1 65 ? 18.5 24.844 -5.445 1 95.69 65 GLN A O 1
ATOM 476 N N . LEU A 1 66 ? 17.641 26.828 -6.117 1 96.38 66 LEU A N 1
ATOM 477 C CA . LEU A 1 66 ? 16.266 26.359 -5.961 1 96.38 66 LEU A CA 1
ATOM 478 C C . LEU A 1 66 ? 15.648 26.016 -7.312 1 96.38 66 LEU A C 1
ATOM 4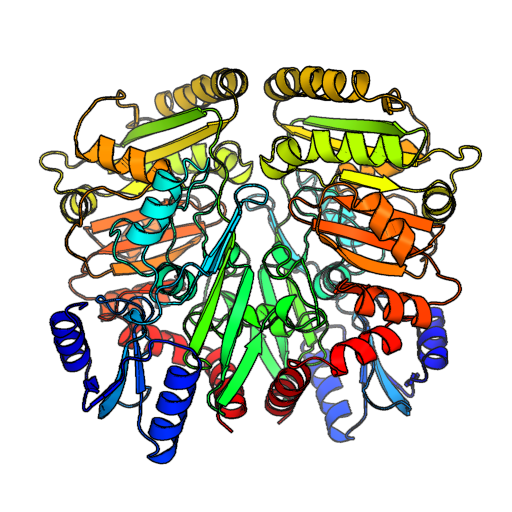80 O O . LEU A 1 66 ? 15.703 26.828 -8.25 1 96.38 66 LEU A O 1
ATOM 484 N N . ILE A 1 67 ? 15.195 24.844 -7.438 1 96.5 67 ILE A N 1
ATOM 485 C CA . ILE A 1 67 ? 14.336 24.469 -8.562 1 96.5 67 ILE A CA 1
ATOM 486 C C . ILE A 1 67 ? 12.867 24.625 -8.172 1 96.5 67 ILE A C 1
ATOM 488 O O . ILE A 1 67 ? 12.367 23.875 -7.332 1 96.5 67 ILE A O 1
ATOM 492 N N . ASP A 1 68 ? 12.211 25.594 -8.789 1 97.12 68 ASP A N 1
ATOM 493 C CA . ASP A 1 68 ? 10.805 25.875 -8.547 1 97.12 68 ASP A CA 1
ATOM 494 C C . ASP A 1 68 ? 9.906 25.125 -9.523 1 97.12 68 ASP A C 1
ATOM 496 O O . ASP A 1 68 ? 9.727 25.562 -10.664 1 97.12 68 ASP A O 1
ATOM 500 N N . LEU A 1 69 ? 9.273 24.078 -9.023 1 97.56 69 LEU A N 1
ATOM 501 C CA . LEU A 1 69 ? 8.492 23.219 -9.914 1 97.56 69 LEU A CA 1
ATOM 502 C C . LEU A 1 69 ? 7.047 23.688 -10 1 97.56 69 LEU A C 1
ATOM 504 O O . LEU A 1 69 ? 6.215 23.062 -10.656 1 97.56 69 LEU A O 1
ATOM 508 N N . THR A 1 70 ? 6.691 24.828 -9.391 1 97.12 70 THR A N 1
ATOM 509 C CA . THR A 1 70 ? 5.332 25.344 -9.453 1 97.12 70 THR A CA 1
ATOM 510 C C . THR A 1 70 ? 4.949 25.688 -10.883 1 97.12 70 THR A C 1
ATOM 512 O O . THR A 1 70 ? 3.768 25.828 -11.203 1 97.12 70 THR A O 1
ATOM 515 N N . GLY A 1 71 ? 5.93 25.797 -11.773 1 96.69 71 GLY A N 1
ATOM 516 C CA . GLY A 1 71 ? 5.684 26.094 -13.172 1 96.69 71 GLY A CA 1
ATOM 517 C C . GLY A 1 71 ? 5.223 24.875 -13.961 1 96.69 71 GLY A C 1
ATOM 518 O O . GLY A 1 71 ? 4.688 25.016 -15.062 1 96.69 71 GLY A O 1
ATOM 519 N N . MET A 1 72 ? 5.457 23.688 -13.422 1 97.94 72 MET A N 1
ATOM 520 C CA . MET A 1 72 ? 4.965 22.453 -14 1 97.94 72 MET A CA 1
ATOM 521 C C . MET A 1 72 ? 3.652 22.031 -13.352 1 97.94 72 MET A C 1
ATOM 523 O O . MET A 1 72 ? 3.643 21.172 -12.453 1 97.94 72 MET A O 1
ATOM 527 N N . ALA A 1 73 ? 2.607 22.562 -13.844 1 98 73 ALA A N 1
ATOM 528 C CA . ALA A 1 73 ? 1.342 22.438 -13.125 1 98 73 ALA A CA 1
ATOM 529 C C . ALA A 1 73 ? 0.231 21.953 -14.047 1 98 73 ALA A C 1
ATOM 531 O O . ALA A 1 73 ? -0.899 22.438 -13.984 1 98 73 ALA A O 1
ATOM 532 N N . ARG A 1 74 ? 0.474 21.016 -14.914 1 98.25 74 ARG A N 1
ATOM 533 C CA . ARG A 1 74 ? -0.546 20.438 -15.781 1 98.25 74 ARG A CA 1
ATOM 534 C C . ARG A 1 74 ? -1.135 19.172 -15.148 1 98.25 74 ARG A C 1
ATOM 536 O O . ARG A 1 74 ? -0.406 18.359 -14.57 1 98.25 74 ARG A O 1
ATOM 543 N N . ILE A 1 75 ? -2.41 19.078 -15.148 1 98.75 75 ILE A N 1
ATOM 544 C CA . ILE A 1 75 ? -3.096 17.812 -14.906 1 98.75 75 ILE A CA 1
ATOM 545 C C . ILE A 1 75 ? -3.068 16.969 -16.172 1 98.75 75 ILE A C 1
ATOM 547 O O . ILE A 1 75 ? -3.797 17.25 -17.141 1 98.75 75 ILE A O 1
ATOM 551 N N . ILE A 1 76 ? -2.311 15.969 -16.266 1 98.56 76 ILE A N 1
ATOM 552 C CA . ILE A 1 76 ? -2.029 15.18 -17.469 1 98.56 76 ILE A CA 1
ATOM 553 C C . ILE A 1 76 ? -3.193 14.234 -17.75 1 98.56 76 ILE A C 1
ATOM 555 O O . ILE A 1 76 ? -3.584 14.047 -18.906 1 98.56 76 ILE A O 1
ATOM 559 N N . ASP A 1 77 ? -3.682 13.602 -16.688 1 97.56 77 ASP A N 1
ATOM 560 C CA . ASP A 1 77 ? -4.816 12.695 -16.797 1 97.56 77 ASP A CA 1
ATOM 561 C C . ASP A 1 77 ? -5.723 12.805 -15.562 1 97.56 77 ASP A C 1
ATOM 563 O O . ASP A 1 77 ? -5.246 13.07 -14.461 1 97.56 77 ASP A O 1
ATOM 567 N N . LEU A 1 78 ? -6.91 12.742 -15.766 1 97.75 78 LEU A N 1
ATOM 568 C CA . LEU A 1 78 ? -7.965 12.672 -14.758 1 97.75 78 LEU A CA 1
ATOM 569 C C . LEU A 1 78 ? -9.094 11.758 -15.227 1 97.75 78 LEU A C 1
ATOM 571 O O . LEU A 1 78 ? -9.891 12.133 -16.094 1 97.75 78 LEU A O 1
ATOM 575 N N . ASP A 1 79 ? -9.125 10.594 -14.625 1 93.44 79 ASP A N 1
ATOM 576 C CA . ASP A 1 79 ? -10.008 9.523 -15.094 1 93.44 79 ASP A CA 1
ATOM 577 C C . ASP A 1 79 ? -11.07 9.195 -14.047 1 93.44 79 ASP A C 1
ATOM 579 O O . ASP A 1 79 ? -10.758 8.641 -12.992 1 93.44 79 ASP A O 1
ATOM 583 N N . ALA A 1 80 ? -12.273 9.461 -14.344 1 91.94 80 ALA A N 1
ATOM 584 C CA . ALA A 1 80 ? -13.359 9.227 -13.398 1 91.94 80 ALA A CA 1
ATOM 585 C C . ALA A 1 80 ? -13.758 7.75 -13.375 1 91.94 80 ALA A C 1
ATOM 587 O O . ALA A 1 80 ? -14.219 7.242 -12.352 1 91.94 80 ALA A O 1
ATOM 588 N N . ASP A 1 81 ? -13.578 7.02 -14.469 1 85.75 81 ASP A N 1
ATOM 589 C CA . ASP A 1 81 ? -13.992 5.621 -14.555 1 85.75 81 ASP A CA 1
ATOM 590 C C . ASP A 1 81 ? -13.172 4.742 -13.617 1 85.75 81 ASP A C 1
ATOM 592 O O . ASP A 1 81 ? -13.703 3.826 -12.984 1 85.75 81 ASP A O 1
ATOM 596 N N . TYR A 1 82 ? -11.883 5.082 -13.508 1 87.25 82 TYR A N 1
ATOM 597 C CA . TYR A 1 82 ? -11.008 4.27 -12.672 1 87.25 82 TYR A CA 1
ATOM 598 C C . TYR A 1 82 ? -10.562 5.043 -11.438 1 87.25 82 TYR A C 1
ATOM 600 O O . TYR A 1 82 ? -9.844 4.512 -10.586 1 87.25 82 TYR A O 1
ATOM 608 N N . ALA A 1 83 ? -10.992 6.273 -11.352 1 91.81 83 ALA A N 1
ATOM 609 C CA . ALA A 1 83 ? -10.711 7.148 -10.211 1 91.81 83 ALA A CA 1
ATOM 610 C C . ALA A 1 83 ? -9.211 7.301 -9.992 1 91.81 83 ALA A C 1
ATOM 612 O O . ALA A 1 83 ? -8.695 6.973 -8.922 1 91.81 83 ALA A O 1
ATOM 613 N N . LEU A 1 84 ? -8.547 7.836 -10.984 1 95.12 84 LEU A N 1
ATOM 614 C CA . LEU A 1 84 ? -7.109 8.055 -10.898 1 95.12 84 LEU A CA 1
ATOM 615 C C . LEU A 1 84 ? -6.715 9.352 -11.602 1 95.12 84 LEU A C 1
ATOM 617 O O . LEU A 1 84 ? -7.5 9.906 -12.375 1 95.12 84 LEU A O 1
ATOM 621 N N . THR A 1 85 ? -5.578 9.852 -11.281 1 98 85 THR A N 1
ATOM 622 C CA . THR A 1 85 ? -5.059 11.062 -11.914 1 98 85 THR A CA 1
ATOM 623 C C . THR A 1 85 ? -3.547 10.969 -12.102 1 98 85 THR A C 1
ATOM 625 O O . THR A 1 85 ? -2.881 10.18 -11.43 1 98 85 THR A O 1
ATOM 628 N N . LEU A 1 86 ? -3.037 11.594 -13.07 1 98.5 86 LEU A N 1
ATOM 629 C CA . LEU A 1 86 ? -1.623 11.867 -13.305 1 98.5 86 LEU A CA 1
ATOM 630 C C . LEU A 1 86 ? -1.358 13.367 -13.367 1 98.5 86 LEU A C 1
ATOM 632 O O . LEU A 1 86 ? -1.971 14.078 -14.164 1 98.5 86 LEU A O 1
ATOM 636 N N . VAL A 1 87 ? -0.489 13.852 -12.5 1 98.75 87 VAL A N 1
ATOM 637 C CA . VAL A 1 87 ? -0.308 15.297 -12.406 1 98.75 87 VAL A CA 1
ATOM 638 C C . VAL A 1 87 ? 1.182 15.633 -12.43 1 98.75 87 VAL A C 1
ATOM 640 O O . VAL A 1 87 ? 2.016 14.812 -12.039 1 98.75 87 VAL A O 1
ATOM 643 N N . GLU A 1 88 ? 1.453 16.812 -12.906 1 98.75 88 GLU A N 1
ATOM 644 C CA . GLU A 1 88 ? 2.777 17.391 -12.711 1 98.75 88 GLU A CA 1
ATOM 645 C C . GLU A 1 88 ? 2.957 17.875 -11.273 1 98.75 88 GLU A C 1
ATOM 647 O O . GLU A 1 88 ? 1.981 18.016 -10.539 1 98.75 88 GLU A O 1
ATOM 652 N N . PRO A 1 89 ? 4.219 18.094 -10.836 1 98.19 89 PRO A N 1
ATOM 653 C CA . PRO A 1 89 ? 4.512 18.297 -9.414 1 98.19 89 PRO A CA 1
ATOM 654 C C . PRO A 1 89 ? 3.961 19.625 -8.891 1 98.19 89 PRO A C 1
ATOM 656 O O . PRO A 1 89 ? 3.721 19.766 -7.684 1 98.19 89 PRO A O 1
ATOM 659 N N . GLY A 1 90 ? 3.654 20.578 -9.695 1 97.81 90 GLY A N 1
ATOM 660 C CA . GLY A 1 90 ? 3.203 21.875 -9.234 1 97.81 90 GLY A CA 1
ATOM 661 C C . GLY A 1 90 ? 1.696 21.969 -9.094 1 97.81 90 GLY A C 1
ATOM 662 O O . GLY A 1 90 ? 1.174 22.984 -8.633 1 97.81 90 GLY A O 1
ATOM 663 N N . VAL A 1 91 ? 0.968 20.969 -9.461 1 98.25 91 VAL A N 1
ATOM 664 C CA . VAL A 1 91 ? -0.487 20.984 -9.359 1 98.25 91 VAL A CA 1
ATOM 665 C C . VAL A 1 91 ? -0.902 21.016 -7.891 1 98.25 91 VAL A C 1
ATOM 667 O O . VAL A 1 91 ? -0.447 20.188 -7.094 1 98.25 91 VAL A O 1
ATOM 670 N N . THR A 1 92 ? -1.747 21.953 -7.535 1 96.69 92 THR A N 1
ATOM 671 C CA . THR A 1 92 ? -2.234 22.094 -6.164 1 96.69 92 THR A CA 1
ATOM 672 C C . THR A 1 92 ? -3.57 21.375 -5.996 1 96.69 92 THR A C 1
ATOM 674 O O . THR A 1 92 ? -4.234 21.047 -6.984 1 96.69 92 THR A O 1
ATOM 677 N N . PHE A 1 93 ? -3.945 21.188 -4.762 1 96.69 93 PHE A N 1
ATOM 678 C CA . PHE A 1 93 ? -5.266 20.625 -4.492 1 96.69 93 PHE A CA 1
ATOM 679 C C . PHE A 1 93 ? -6.359 21.562 -5 1 96.69 93 PHE A C 1
ATOM 681 O O . PHE A 1 93 ? -7.395 21.094 -5.488 1 96.69 93 PHE A O 1
ATOM 688 N N . ARG A 1 94 ? -6.16 22.812 -4.887 1 95.56 94 ARG A N 1
ATOM 689 C CA . ARG A 1 94 ? -7.117 23.766 -5.414 1 95.56 94 ARG A CA 1
ATOM 690 C C . ARG A 1 94 ? -7.344 23.562 -6.906 1 95.56 94 ARG A C 1
ATOM 692 O O . ARG A 1 94 ? -8.492 23.516 -7.367 1 95.56 94 ARG A O 1
ATOM 699 N N . GLN A 1 95 ? -6.273 23.453 -7.613 1 96.81 95 GLN A N 1
ATOM 700 C CA . GLN A 1 95 ? -6.367 23.266 -9.062 1 96.81 95 GLN A CA 1
ATOM 701 C C . GLN A 1 95 ? -7.062 21.969 -9.414 1 96.81 95 GLN A C 1
ATOM 703 O O . GLN A 1 95 ? -7.949 21.938 -10.273 1 96.81 95 GLN A O 1
ATOM 708 N N . LEU A 1 96 ? -6.645 20.891 -8.766 1 97.88 96 LEU A N 1
ATOM 709 C CA . LEU A 1 96 ? -7.238 19.594 -9.039 1 97.88 96 LEU A CA 1
ATOM 710 C C . LEU A 1 96 ? -8.719 19.578 -8.656 1 97.88 96 LEU A C 1
ATOM 712 O O . LEU A 1 96 ? -9.547 19.062 -9.414 1 97.88 96 LEU A O 1
ATOM 716 N N . GLY A 1 97 ? -9.031 20.141 -7.512 1 96.5 97 GLY A N 1
ATOM 717 C CA . GLY A 1 97 ? -10.414 20.266 -7.098 1 96.5 97 GLY A CA 1
ATOM 718 C C . GLY A 1 97 ? -11.266 21.062 -8.062 1 96.5 97 GLY A C 1
ATOM 719 O O . GLY A 1 97 ? -12.398 20.688 -8.359 1 96.5 97 GLY A O 1
ATOM 720 N N . ALA A 1 98 ? -10.742 22.094 -8.516 1 96.62 98 ALA A N 1
ATOM 721 C CA . ALA A 1 98 ? -11.453 22.938 -9.469 1 96.62 98 ALA A CA 1
ATOM 722 C C . ALA A 1 98 ? -11.742 22.188 -10.758 1 96.62 98 ALA A C 1
ATOM 724 O O . ALA A 1 98 ? -12.828 22.312 -11.336 1 96.62 98 ALA A O 1
ATOM 725 N N . GLU A 1 99 ? -10.773 21.422 -11.18 1 97.88 99 GLU A N 1
ATOM 726 C CA . GLU A 1 99 ? -10.961 20.641 -12.398 1 97.88 99 GLU A CA 1
ATOM 727 C C . GLU A 1 99 ? -12.062 19.594 -12.219 1 97.88 99 GLU A C 1
ATOM 729 O O . GLU A 1 99 ? -12.875 19.391 -13.117 1 97.88 99 GLU A O 1
ATOM 734 N N . ILE A 1 100 ? -12.094 19 -11.109 1 96.94 100 ILE A N 1
ATOM 735 C CA . ILE A 1 100 ? -13.102 17.984 -10.797 1 96.94 100 ILE A CA 1
ATOM 736 C C . ILE A 1 100 ? -14.484 18.625 -10.773 1 96.94 100 ILE A C 1
ATOM 738 O O . ILE A 1 100 ? -15.438 18.078 -11.336 1 96.94 100 ILE A O 1
ATOM 742 N N . THR A 1 101 ? -14.586 19.75 -10.203 1 95 101 THR A N 1
ATOM 743 C CA . THR A 1 101 ? -15.844 20.469 -10.117 1 95 101 THR A CA 1
ATOM 744 C C . THR A 1 101 ? -16.312 20.922 -11.492 1 95 101 THR A C 1
ATOM 746 O O . THR A 1 101 ? -17.469 20.75 -11.852 1 95 101 THR A O 1
ATOM 749 N N . LYS A 1 102 ? -15.422 21.469 -12.188 1 97.25 102 LYS A N 1
ATOM 750 C CA . LYS A 1 102 ? -15.727 21.969 -13.531 1 97.25 102 LYS A CA 1
ATOM 751 C C . LYS A 1 102 ? -16.281 20.859 -14.414 1 97.25 102 LYS A C 1
ATOM 753 O O . LYS A 1 102 ? -17.25 21.062 -15.156 1 97.25 102 LYS A O 1
ATOM 758 N N . ARG A 1 103 ? -15.742 19.688 -14.258 1 97.44 103 ARG A N 1
ATOM 759 C CA . ARG A 1 103 ? -16.125 18.547 -15.086 1 97.44 103 ARG A CA 1
ATOM 760 C C . ARG A 1 103 ? -17.25 17.75 -14.43 1 97.44 103 ARG A C 1
ATOM 762 O O . ARG A 1 103 ? -17.719 16.75 -14.984 1 97.44 103 ARG A O 1
ATOM 769 N N . LEU A 1 104 ? -17.625 18.094 -13.273 1 96.62 104 LEU A N 1
ATOM 770 C CA . LEU A 1 104 ? -18.688 17.438 -12.508 1 96.62 104 LEU A CA 1
ATOM 771 C C . LEU A 1 104 ? -18.375 15.961 -12.312 1 96.62 104 LEU A C 1
ATOM 773 O O . LEU A 1 104 ? -19.234 15.102 -12.539 1 96.62 104 LEU A O 1
ATOM 777 N N . LEU A 1 105 ? -17.094 15.703 -12.047 1 96.5 105 LEU A N 1
ATOM 778 C CA . LEU A 1 105 ? -16.688 14.32 -11.836 1 96.5 105 LEU A CA 1
ATOM 779 C C . LEU A 1 105 ? -17.031 13.859 -10.43 1 96.5 105 LEU A C 1
ATOM 781 O O . LEU A 1 105 ? -16.906 14.617 -9.469 1 96.5 105 LEU A O 1
ATOM 785 N N . PRO A 1 106 ? -17.531 12.648 -10.297 1 94.38 106 PRO A N 1
ATOM 786 C CA . PRO A 1 106 ? -17.875 12.109 -8.977 1 94.38 106 PRO A CA 1
ATOM 787 C C . PRO A 1 106 ? -16.672 11.586 -8.219 1 94.38 106 PRO A C 1
ATOM 789 O O . PRO A 1 106 ? -16.625 10.414 -7.848 1 94.38 106 PRO A O 1
ATOM 792 N N . LEU A 1 107 ? -15.711 12.438 -7.945 1 94.94 107 LEU A N 1
ATOM 793 C CA . LEU A 1 107 ? -14.445 12.055 -7.332 1 94.94 107 LEU A CA 1
ATOM 794 C C . LEU A 1 107 ? -14.141 12.93 -6.117 1 94.94 107 LEU A C 1
ATOM 796 O O . LEU A 1 107 ? -14.594 14.078 -6.051 1 94.94 107 LEU A O 1
ATOM 800 N N . SER A 1 108 ? -13.492 12.336 -5.246 1 93.31 108 SER A N 1
ATOM 801 C CA . SER A 1 108 ? -12.922 13.039 -4.102 1 93.31 108 SER A CA 1
ATOM 802 C C . SER A 1 108 ? -11.406 12.914 -4.082 1 93.31 108 SER A C 1
ATOM 804 O O . SER A 1 108 ? -10.852 11.906 -4.527 1 93.31 108 SER A O 1
ATOM 806 N N . ILE A 1 109 ? -10.664 13.953 -3.529 1 94.31 109 ILE A N 1
ATOM 807 C CA . ILE A 1 109 ? -9.211 13.969 -3.678 1 94.31 109 ILE A CA 1
ATOM 808 C C . ILE A 1 109 ? -8.555 13.984 -2.301 1 94.31 109 ILE A C 1
ATOM 810 O O . ILE A 1 109 ? -7.328 14.086 -2.191 1 94.31 109 ILE A O 1
ATOM 814 N N . ASP A 1 110 ? -9.242 13.797 -1.24 1 93.75 110 ASP A N 1
ATOM 815 C CA . ASP A 1 110 ? -8.703 13.875 0.113 1 93.75 110 ASP A CA 1
ATOM 816 C C . ASP A 1 110 ? -7.777 15.078 0.271 1 93.75 110 ASP A C 1
ATOM 818 O O . ASP A 1 110 ? -6.613 14.938 0.642 1 93.75 110 ASP A O 1
ATOM 822 N N . ALA A 1 111 ? -8.266 16.203 0.146 1 91.38 111 ALA A N 1
ATOM 823 C CA . ALA A 1 111 ? -7.5 17.453 0.106 1 91.38 111 ALA A CA 1
ATOM 824 C C . ALA A 1 111 ? -6.922 17.781 1.479 1 91.38 111 ALA A C 1
ATOM 826 O O . ALA A 1 111 ? -7.496 17.422 2.506 1 91.38 111 ALA A O 1
ATOM 827 N N . THR A 1 112 ? -5.797 18.453 1.445 1 86.19 112 THR A N 1
ATOM 828 C CA . THR A 1 112 ? -5.23 19.016 2.666 1 86.19 112 THR A CA 1
ATOM 829 C C . THR A 1 112 ? -6.039 20.219 3.133 1 86.19 112 THR A C 1
ATOM 831 O O . THR A 1 112 ? -6.887 20.719 2.395 1 86.19 112 THR A O 1
ATOM 834 N N . VAL A 1 113 ? -5.664 20.641 4.305 1 80.25 113 VAL A N 1
ATOM 835 C CA . VAL A 1 113 ? -6.324 21.812 4.859 1 80.25 113 VAL A CA 1
ATOM 836 C C . VAL A 1 113 ? -6.027 23.031 3.986 1 80.25 113 VAL A C 1
ATOM 838 O O . VAL A 1 113 ? -6.941 23.766 3.598 1 80.25 113 VAL A O 1
ATOM 841 N N . HIS A 1 114 ? -4.805 23.234 3.684 1 87.5 114 HIS A N 1
ATOM 842 C CA . HIS A 1 114 ? -4.469 24.328 2.783 1 87.5 114 HIS A CA 1
ATOM 843 C C . HIS A 1 114 ? -4.609 23.906 1.324 1 87.5 114 HIS A C 1
ATOM 845 O O . HIS A 1 114 ? -3.938 22.969 0.875 1 87.5 114 HIS A O 1
ATOM 851 N N . PRO A 1 115 ? -5.367 24.547 0.552 1 91.56 115 PRO A N 1
ATOM 852 C CA . PRO A 1 115 ? -5.691 24.094 -0.804 1 91.56 115 PRO A CA 1
ATOM 853 C C . PRO A 1 115 ? -4.555 24.344 -1.794 1 91.56 115 PRO A C 1
ATOM 855 O O . PRO A 1 115 ? -4.547 23.766 -2.883 1 91.56 115 PRO A O 1
ATOM 858 N N . ASP A 1 116 ? -3.566 25.172 -1.439 1 93.19 116 ASP A N 1
ATOM 859 C CA . ASP A 1 116 ? -2.527 25.547 -2.395 1 93.19 116 ASP A CA 1
ATOM 860 C C . ASP A 1 116 ? -1.289 24.672 -2.225 1 93.19 116 ASP A C 1
ATOM 862 O O . ASP A 1 116 ? -0.255 24.922 -2.848 1 93.19 116 ASP A O 1
ATOM 866 N N . VAL A 1 117 ? -1.408 23.672 -1.4 1 94.56 117 VAL A N 1
ATOM 867 C CA . VAL A 1 117 ? -0.354 22.656 -1.302 1 94.56 117 VAL A CA 1
ATOM 868 C C . VAL A 1 117 ? -0.354 21.781 -2.553 1 94.56 117 VAL A C 1
ATOM 870 O O . VAL A 1 117 ? -1.416 21.453 -3.08 1 94.56 117 VAL A O 1
ATOM 873 N N . SER A 1 118 ? 0.839 21.516 -3.016 1 97 118 SER A N 1
ATOM 874 C CA . SER A 1 118 ? 0.989 20.609 -4.156 1 97 118 SER A CA 1
ATOM 875 C C . SER A 1 118 ? 0.529 19.203 -3.814 1 97 118 SER A C 1
ATOM 877 O O . SER A 1 118 ? 0.859 18.672 -2.75 1 97 118 SER A O 1
ATOM 879 N N . VAL A 1 119 ? -0.2 18.594 -4.75 1 97.88 119 VAL A N 1
ATOM 880 C CA . VAL A 1 119 ? -0.654 17.219 -4.582 1 97.88 119 VAL A CA 1
ATOM 881 C C . VAL A 1 119 ? 0.551 16.297 -4.469 1 97.88 119 VAL A C 1
ATOM 883 O O . VAL A 1 119 ? 0.604 15.438 -3.578 1 97.88 119 VAL A O 1
ATOM 886 N N . ALA A 1 120 ? 1.509 16.516 -5.336 1 98.06 120 ALA A N 1
ATOM 887 C CA . ALA A 1 120 ? 2.709 15.68 -5.336 1 98.06 120 ALA A CA 1
ATOM 888 C C . ALA A 1 120 ? 3.516 15.883 -4.059 1 98.06 120 ALA A C 1
ATOM 890 O O . ALA A 1 120 ? 3.994 14.914 -3.457 1 98.06 120 ALA A O 1
ATOM 891 N N . ALA A 1 121 ? 3.664 17.109 -3.639 1 96.94 121 ALA A N 1
ATOM 892 C CA . ALA A 1 121 ? 4.441 17.391 -2.438 1 96.94 121 ALA A CA 1
ATOM 893 C C . ALA A 1 121 ? 3.816 16.75 -1.208 1 96.94 121 ALA A C 1
ATOM 895 O O . ALA A 1 121 ? 4.512 16.125 -0.404 1 96.94 121 ALA A O 1
ATOM 896 N N . ALA A 1 122 ? 2.498 16.891 -1.086 1 96.12 122 ALA A 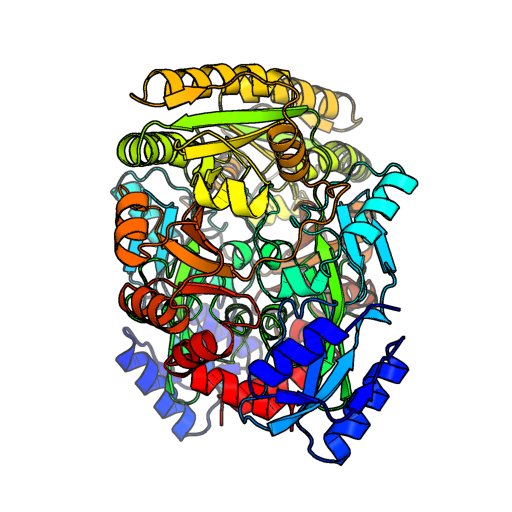N 1
ATOM 897 C CA . ALA A 1 122 ? 1.793 16.312 0.051 1 96.12 122 ALA A CA 1
ATOM 898 C C . ALA A 1 122 ? 1.945 14.789 0.065 1 96.12 122 ALA A C 1
ATOM 900 O O . ALA A 1 122 ? 2.064 14.188 1.132 1 96.12 122 ALA A O 1
ATOM 901 N N . THR A 1 123 ? 1.933 14.203 -1.101 1 96.56 123 THR A N 1
ATOM 902 C CA . THR A 1 123 ? 2.045 12.75 -1.223 1 96.56 123 THR A CA 1
ATOM 903 C C . THR A 1 123 ? 3.461 12.289 -0.892 1 96.56 123 THR A C 1
ATOM 905 O O . THR A 1 123 ? 3.652 11.414 -0.05 1 96.56 123 THR A O 1
ATOM 908 N N . LEU A 1 124 ? 4.441 12.953 -1.477 1 95.94 124 LEU A N 1
ATOM 909 C CA . LEU A 1 124 ? 5.824 12.523 -1.337 1 95.94 124 LEU A CA 1
ATOM 910 C C . LEU A 1 124 ? 6.352 12.828 0.061 1 95.94 124 LEU A C 1
ATOM 912 O O . LEU A 1 124 ? 7.336 12.227 0.501 1 95.94 124 LEU A O 1
ATOM 916 N N . SER A 1 125 ? 5.676 13.75 0.749 1 94.5 125 SER A N 1
ATOM 917 C CA . SER A 1 125 ? 6.074 14.062 2.117 1 94.5 125 SER A CA 1
ATOM 918 C C . SER A 1 125 ? 5.262 13.258 3.129 1 94.5 125 SER A C 1
ATOM 920 O O . SER A 1 125 ? 5.484 13.367 4.336 1 94.5 125 SER A O 1
ATOM 922 N N . ARG A 1 126 ? 4.309 12.492 2.674 1 93.25 126 ARG A N 1
ATOM 923 C CA . ARG A 1 126 ? 3.531 11.547 3.467 1 93.25 126 ARG A CA 1
ATOM 924 C C . ARG A 1 126 ? 2.566 12.273 4.395 1 93.25 126 ARG A C 1
ATOM 926 O O . ARG A 1 126 ? 2.379 11.867 5.547 1 93.25 126 ARG A O 1
ATOM 933 N N . GLN A 1 127 ? 2.033 13.281 3.934 1 92.06 127 GLN A N 1
ATOM 934 C CA . GLN A 1 127 ? 0.959 13.914 4.695 1 92.06 127 GLN A CA 1
ATOM 935 C C . GLN A 1 127 ? -0.317 13.078 4.641 1 92.06 127 GLN A C 1
ATOM 937 O O . GLN A 1 127 ? -0.667 12.539 3.594 1 92.06 127 GLN A O 1
ATOM 942 N N . PHE A 1 128 ? -0.975 12.969 5.738 1 90.94 128 PHE A N 1
ATOM 943 C CA . PHE A 1 128 ? -2.174 12.148 5.84 1 90.94 128 PHE A CA 1
ATOM 944 C C . PHE A 1 128 ? -3.43 13 5.746 1 90.94 128 PHE A C 1
ATOM 946 O O . PHE A 1 128 ? -3.426 14.164 6.152 1 90.94 128 PHE A O 1
ATOM 953 N N . GLY A 1 129 ? -4.473 12.375 5.258 1 92.94 129 GLY A N 1
ATOM 954 C CA . GLY A 1 129 ? -5.793 12.984 5.215 1 92.94 129 GLY A CA 1
ATOM 955 C C . GLY A 1 129 ? -6.816 12.258 6.062 1 92.94 129 GLY A C 1
ATOM 956 O O . GLY A 1 129 ? -6.457 11.508 6.969 1 92.94 129 GLY A O 1
ATOM 957 N N . TYR A 1 130 ? -8.094 12.57 5.828 1 95 130 TYR A N 1
ATOM 958 C CA . TYR A 1 130 ? -9.141 12.109 6.734 1 95 130 TYR A CA 1
ATOM 959 C C . TYR A 1 130 ? -9.969 11.008 6.098 1 95 130 TYR A C 1
ATOM 961 O O . TYR A 1 130 ? -10.656 10.25 6.797 1 95 130 TYR A O 1
ATOM 969 N N . THR A 1 131 ? -9.953 10.922 4.832 1 95.31 131 THR A N 1
ATOM 970 C CA . THR A 1 131 ? -10.789 9.961 4.121 1 95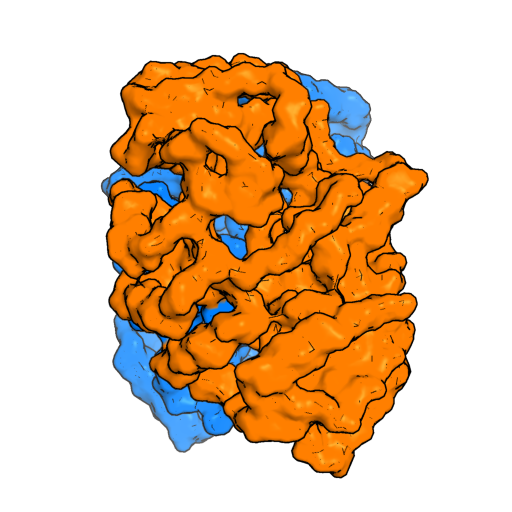.31 131 THR A CA 1
ATOM 971 C C . THR A 1 131 ? -10.133 8.586 4.102 1 95.31 131 THR A C 1
ATOM 973 O O . THR A 1 131 ? -8.992 8.43 4.535 1 95.31 131 THR A O 1
ATOM 976 N N . PRO A 1 132 ? -10.859 7.582 3.59 1 91.69 132 PRO A N 1
ATOM 977 C CA . PRO A 1 132 ? -10.234 6.266 3.443 1 91.69 132 PRO A CA 1
ATOM 978 C C . PRO A 1 132 ? -9 6.297 2.549 1 91.69 132 PRO A C 1
ATOM 980 O O . PRO A 1 132 ? -8.203 5.352 2.555 1 91.69 132 PRO A O 1
ATOM 983 N N . TYR A 1 133 ? -8.805 7.328 1.83 1 93 133 TYR A N 1
ATOM 984 C CA . TYR A 1 133 ? -7.641 7.5 0.965 1 93 133 TYR A CA 1
ATOM 985 C C . TYR A 1 133 ? -6.621 8.438 1.599 1 93 133 TYR A C 1
ATOM 987 O O . TYR A 1 133 ? -5.781 9.016 0.902 1 93 133 TYR A O 1
ATOM 995 N N . GLY A 1 134 ? -6.715 8.555 2.885 1 93 134 GLY A N 1
ATOM 996 C CA . GLY A 1 134 ? -5.902 9.523 3.605 1 93 134 GLY A CA 1
ATOM 997 C C . GLY A 1 134 ? -4.422 9.195 3.592 1 93 134 GLY A C 1
ATOM 998 O O . GLY A 1 134 ? -3.582 10.078 3.775 1 93 134 GLY A O 1
ATOM 999 N N . ASP A 1 135 ? -4.039 7.926 3.527 1 92.12 135 ASP A N 1
ATOM 1000 C CA . ASP A 1 135 ? -2.646 7.543 3.316 1 92.12 135 ASP A CA 1
ATOM 1001 C C . ASP A 1 135 ? -2.238 7.738 1.859 1 92.12 135 ASP A C 1
ATOM 1003 O O . ASP A 1 135 ? -2.342 6.816 1.049 1 92.12 135 ASP A O 1
ATOM 1007 N N . ARG A 1 136 ? -1.72 8.867 1.572 1 93.62 136 ARG A N 1
ATOM 1008 C CA . ARG A 1 136 ? -1.502 9.273 0.189 1 93.62 136 ARG A CA 1
ATOM 1009 C C . ARG A 1 136 ? -0.408 8.438 -0.466 1 93.62 136 ARG A C 1
ATOM 1011 O O . ARG A 1 136 ? -0.463 8.164 -1.667 1 93.62 136 ARG A O 1
ATOM 1018 N N . VAL A 1 137 ? 0.556 8.062 0.31 1 92.94 137 VAL A N 1
ATOM 1019 C CA . VAL A 1 137 ? 1.612 7.23 -0.259 1 92.94 137 VAL A CA 1
ATOM 1020 C C . VAL A 1 137 ? 1.036 5.883 -0.683 1 92.94 137 VAL A C 1
ATOM 1022 O O . VAL A 1 137 ? 1.396 5.348 -1.735 1 92.94 137 VAL A O 1
ATOM 1025 N N . LEU A 1 138 ? 0.161 5.395 0.109 1 91.62 138 LEU A N 1
ATOM 1026 C CA . LEU A 1 138 ? -0.495 4.141 -0.249 1 91.62 138 LEU A CA 1
ATOM 1027 C C . LEU A 1 138 ? -1.327 4.305 -1.516 1 91.62 138 LEU A C 1
ATOM 1029 O O . LEU A 1 138 ? -1.516 3.35 -2.27 1 91.62 138 LEU A O 1
ATOM 1033 N N . MET A 1 139 ? -1.753 5.496 -1.804 1 94.62 139 MET A N 1
ATOM 1034 C CA . MET A 1 139 ? -2.594 5.738 -2.973 1 94.62 139 MET A CA 1
ATOM 1035 C C . MET A 1 139 ? -1.747 6.121 -4.184 1 94.62 139 MET A C 1
ATOM 1037 O O . MET A 1 139 ? -2.246 6.164 -5.309 1 94.62 139 MET A O 1
ATOM 1041 N N . GLN A 1 140 ? -0.526 6.43 -3.963 1 96.38 140 GLN A N 1
ATOM 1042 C CA . GLN A 1 140 ? 0.371 6.762 -5.062 1 96.38 140 GLN A CA 1
ATOM 1043 C C . GLN A 1 140 ? 0.575 5.566 -5.992 1 96.38 140 GLN A C 1
ATOM 1045 O O . GLN A 1 140 ? 0.745 4.438 -5.527 1 96.38 140 GLN A O 1
ATOM 1050 N N . CYS A 1 141 ? 0.519 5.816 -7.34 1 95.62 141 CYS A N 1
ATOM 1051 C CA . CYS A 1 141 ? 0.694 4.742 -8.312 1 95.62 141 CYS A CA 1
ATOM 1052 C C . CYS A 1 141 ? 1.429 5.242 -9.547 1 95.62 141 CYS A C 1
ATOM 1054 O O . CYS A 1 141 ? 0.818 5.828 -10.445 1 95.62 141 CYS A O 1
ATOM 1056 N N . GLY A 1 142 ? 2.682 4.957 -9.602 1 94.94 142 GLY A N 1
ATOM 1057 C CA . GLY A 1 142 ? 3.5 5.363 -10.734 1 94.94 142 GLY A CA 1
ATOM 1058 C C . GLY A 1 142 ? 4.023 6.781 -10.617 1 94.94 142 GLY A C 1
ATOM 1059 O O . GLY A 1 142 ? 3.357 7.645 -10.039 1 94.94 142 GLY A O 1
ATOM 1060 N N . ALA A 1 143 ? 5.145 7.012 -11.25 1 97.06 143 ALA A N 1
ATOM 1061 C CA . ALA A 1 143 ? 5.766 8.336 -11.312 1 97.06 143 ALA A CA 1
ATOM 1062 C C . ALA A 1 143 ? 6.789 8.406 -12.438 1 97.06 143 ALA A C 1
ATOM 1064 O O . ALA A 1 143 ? 7.336 7.383 -12.859 1 97.06 143 ALA A O 1
ATOM 1065 N N . GLU A 1 144 ? 6.879 9.539 -12.961 1 97.38 144 GLU A N 1
ATOM 1066 C CA . GLU A 1 144 ? 8.039 9.875 -13.781 1 97.38 144 GLU A CA 1
ATOM 1067 C C . GLU A 1 144 ? 9.086 10.625 -12.977 1 97.38 144 GLU A C 1
ATOM 1069 O O . GLU A 1 144 ? 8.766 11.57 -12.25 1 97.38 144 GLU A O 1
ATOM 1074 N N . VAL A 1 145 ? 10.32 10.188 -13.062 1 97.06 145 VAL A N 1
ATOM 1075 C CA . VAL A 1 145 ? 11.383 10.758 -12.242 1 97.06 145 VAL A CA 1
ATOM 1076 C C . VAL A 1 145 ? 12.578 11.125 -13.117 1 97.06 145 VAL A C 1
ATOM 1078 O O . VAL A 1 145 ? 12.977 10.344 -13.984 1 97.06 145 VAL A O 1
ATOM 1081 N N . VAL A 1 146 ? 13.078 12.32 -12.914 1 96.75 146 VAL A N 1
ATOM 1082 C CA . VAL A 1 146 ? 14.367 12.703 -13.484 1 96.75 146 VAL A CA 1
ATOM 1083 C C . VAL A 1 146 ? 15.477 12.406 -12.477 1 96.75 146 VAL A C 1
ATOM 1085 O O . VAL A 1 146 ? 15.539 13.008 -11.406 1 96.75 146 VAL A O 1
ATOM 1088 N N . LEU A 1 147 ? 16.344 11.469 -12.859 1 94 147 LEU A N 1
ATOM 1089 C CA . LEU A 1 147 ? 17.453 11.078 -11.984 1 94 147 LEU A CA 1
ATOM 1090 C C . LEU A 1 147 ? 18.562 12.117 -12.031 1 94 147 LEU A C 1
ATOM 1092 O O . LEU A 1 147 ? 18.656 12.898 -12.984 1 94 147 LEU A O 1
ATOM 1096 N N . PRO A 1 148 ? 19.391 12.133 -11.016 1 88.38 148 PRO A N 1
ATOM 1097 C CA . PRO A 1 148 ? 20.469 13.133 -10.977 1 88.38 148 PRO A CA 1
ATOM 1098 C C . PRO A 1 148 ? 21.375 13.078 -12.203 1 88.38 148 PRO A C 1
ATOM 1100 O O . PRO A 1 148 ? 21.938 14.102 -12.609 1 88.38 148 PRO A O 1
ATOM 1103 N N . GLY A 1 149 ? 21.453 11.961 -12.75 1 83.56 149 GLY A N 1
ATOM 1104 C CA . GLY A 1 149 ? 22.281 11.82 -13.938 1 83.56 149 GLY A CA 1
ATOM 1105 C C . GLY A 1 149 ? 21.594 12.305 -15.203 1 83.56 149 GLY A C 1
ATOM 1106 O O . GLY A 1 149 ? 22.219 12.375 -16.266 1 83.56 149 GLY A O 1
ATOM 1107 N N . GLY A 1 150 ? 20.344 12.641 -15.102 1 87.75 150 GLY A N 1
ATOM 1108 C CA . GLY A 1 150 ? 19.641 13.195 -16.25 1 87.75 150 GLY A CA 1
ATOM 1109 C C . GLY A 1 150 ? 18.656 12.219 -16.875 1 87.75 150 GLY A C 1
ATOM 1110 O O . GLY A 1 150 ? 17.781 12.617 -17.641 1 87.75 150 GLY A O 1
ATOM 1111 N N . ASP A 1 151 ? 18.766 10.992 -16.578 1 91.12 151 ASP A N 1
ATOM 1112 C CA . ASP A 1 151 ? 17.859 9.992 -17.141 1 91.12 151 ASP A CA 1
ATOM 1113 C C . ASP A 1 151 ? 16.438 10.188 -16.625 1 91.12 151 ASP A C 1
ATOM 1115 O O . ASP A 1 151 ? 16.234 10.516 -15.453 1 91.12 151 ASP A O 1
ATOM 1119 N N . VAL A 1 152 ? 15.523 10.031 -17.609 1 95 152 VAL A N 1
ATOM 1120 C CA . VAL A 1 152 ? 14.109 10.062 -17.234 1 95 152 VAL A CA 1
ATOM 1121 C C . VAL A 1 152 ? 13.562 8.633 -17.172 1 95 152 VAL A C 1
ATOM 1123 O O . VAL A 1 152 ? 13.711 7.871 -18.125 1 95 152 VAL A O 1
ATOM 1126 N N . VAL A 1 153 ? 12.945 8.297 -16.031 1 93.94 153 VAL A N 1
ATOM 1127 C CA . VAL A 1 153 ? 12.398 6.945 -15.914 1 93.94 153 VAL A CA 1
ATOM 1128 C C . VAL A 1 153 ? 10.945 7.02 -15.453 1 93.94 153 VAL A C 1
ATOM 1130 O O . VAL A 1 153 ? 10.562 7.93 -14.711 1 93.94 153 VAL A O 1
ATOM 1133 N N . ARG A 1 154 ? 10.203 6.117 -15.953 1 93.56 154 ARG A N 1
ATOM 1134 C CA . ARG A 1 154 ? 8.844 5.902 -15.453 1 93.56 154 ARG A CA 1
ATOM 1135 C C . ARG A 1 154 ? 8.781 4.664 -14.57 1 93.56 154 ARG A C 1
ATOM 1137 O O . ARG A 1 154 ? 9.305 3.607 -14.93 1 93.56 154 ARG A O 1
ATOM 1144 N N . LEU A 1 155 ? 8.188 4.855 -13.422 1 93.5 155 LEU A N 1
ATOM 1145 C CA . LEU A 1 155 ? 8.172 3.807 -12.406 1 93.5 155 LEU A CA 1
ATOM 1146 C C . LEU A 1 155 ? 6.926 2.934 -12.555 1 93.5 155 LEU A C 1
ATOM 1148 O O . LEU A 1 155 ? 5.984 3.303 -13.266 1 93.5 155 LEU A O 1
ATOM 1152 N N . GLY A 1 156 ? 6.988 1.78 -11.875 1 88.94 156 GLY A N 1
ATOM 1153 C CA . GLY A 1 156 ? 5.879 0.844 -11.938 1 88.94 156 GLY A CA 1
ATOM 1154 C C . GLY A 1 156 ? 5.598 0.345 -13.344 1 88.94 156 GLY A C 1
ATOM 1155 O O . GLY A 1 156 ? 6.523 -0.023 -14.07 1 88.94 156 GLY A O 1
ATOM 1156 N N . MET A 1 157 ? 4.32 0.317 -13.766 1 87.94 157 MET A N 1
ATOM 1157 C CA . MET A 1 157 ? 3.908 -0.187 -15.07 1 87.94 157 MET A CA 1
ATOM 1158 C C . MET A 1 157 ? 4.285 0.792 -16.172 1 87.94 157 MET A C 1
ATOM 1160 O O . MET A 1 157 ? 4.238 0.449 -17.359 1 87.94 157 MET A O 1
ATOM 1164 N N . GLY A 1 158 ? 4.723 1.98 -15.758 1 89.19 158 GLY A N 1
ATOM 1165 C CA . GLY A 1 158 ? 5.207 2.943 -16.734 1 89.19 158 GLY A CA 1
ATOM 1166 C C . GLY A 1 158 ? 6.484 2.5 -17.422 1 89.19 158 GLY A C 1
ATOM 1167 O O . GLY A 1 158 ? 6.852 3.039 -18.469 1 89.19 158 GLY A O 1
ATOM 1168 N N . ALA A 1 159 ? 7.121 1.573 -16.812 1 87.12 159 ALA A N 1
ATOM 1169 C CA . ALA A 1 159 ? 8.375 1.071 -17.391 1 87.12 159 ALA A CA 1
ATOM 1170 C C . ALA A 1 159 ? 8.109 0.072 -18.5 1 87.12 159 ALA A C 1
ATOM 1172 O O . ALA A 1 159 ? 9.016 -0.274 -19.266 1 87.12 159 ALA A O 1
ATOM 1173 N N . VAL A 1 160 ? 6.891 -0.466 -18.594 1 81.94 160 VAL A N 1
ATOM 1174 C CA . VAL A 1 160 ? 6.496 -1.388 -19.656 1 81.94 160 VAL A CA 1
ATOM 1175 C C . VAL A 1 160 ? 6.059 -0.602 -20.891 1 81.94 160 VAL A C 1
ATOM 1177 O O . VAL A 1 160 ? 5.156 0.235 -20.812 1 81.94 160 VAL A O 1
ATOM 1180 N N . PRO A 1 161 ? 6.641 -0.884 -21.953 1 79.56 161 PRO A N 1
ATOM 1181 C CA . PRO A 1 161 ? 6.25 -0.164 -23.156 1 79.56 161 PRO A CA 1
ATOM 1182 C C . PRO A 1 161 ? 4.773 -0.339 -23.5 1 79.56 161 PRO A C 1
ATOM 1184 O O . PRO A 1 161 ? 4.246 -1.451 -23.422 1 79.56 161 PRO A O 1
ATOM 1187 N N . LYS A 1 162 ? 4.031 0.691 -23.703 1 80 162 LYS A N 1
ATOM 1188 C CA . LYS A 1 162 ? 2.643 0.741 -24.156 1 80 162 LYS A CA 1
ATOM 1189 C C . LYS A 1 162 ? 1.694 0.254 -23.062 1 80 162 LYS A C 1
ATOM 1191 O O . LYS A 1 162 ? 0.585 -0.197 -23.359 1 80 162 LYS A O 1
ATOM 1196 N N . SER A 1 163 ? 2.24 0.241 -21.906 1 83.62 163 SER A N 1
ATOM 1197 C CA . SER A 1 163 ? 1.355 -0.166 -20.812 1 83.62 163 SER A CA 1
ATOM 1198 C C . SER A 1 163 ? 0.135 0.744 -20.719 1 83.62 163 SER A C 1
ATOM 1200 O O . SER A 1 163 ? 0.251 1.963 -20.875 1 83.62 163 SER A O 1
ATOM 1202 N N . ARG A 1 164 ? -1.001 0.108 -20.531 1 82.94 164 ARG A N 1
ATOM 1203 C CA . ARG A 1 164 ? -2.23 0.862 -20.312 1 82.94 164 ARG A CA 1
ATOM 1204 C C . ARG A 1 164 ? -2.645 0.823 -18.844 1 82.94 164 ARG A C 1
ATOM 1206 O O . ARG A 1 164 ? -3.773 1.178 -18.5 1 82.94 164 ARG A O 1
ATOM 1213 N N . THR A 1 165 ? -1.711 0.372 -17.953 1 88.69 165 THR A N 1
ATOM 1214 C CA . THR A 1 165 ? -2.064 0.183 -16.547 1 88.69 165 THR A CA 1
ATOM 1215 C C . THR A 1 165 ? -1.108 0.951 -15.641 1 88.69 165 THR A C 1
ATOM 1217 O O . THR A 1 165 ? -0.981 0.637 -14.453 1 88.69 165 THR A O 1
ATOM 1220 N N . TRP A 1 166 ? -0.45 2.002 -16.156 1 91.19 166 TRP A N 1
ATOM 1221 C CA . TRP A 1 166 ? 0.568 2.744 -15.422 1 91.19 166 TRP A CA 1
ATOM 1222 C C . TRP A 1 166 ? 0.007 3.289 -14.109 1 91.19 166 TRP A C 1
ATOM 1224 O O . TRP A 1 166 ? 0.536 3.004 -13.031 1 91.19 166 TRP A O 1
ATOM 1234 N N . GLN A 1 167 ? -1.166 3.881 -14.125 1 93.56 167 GLN A N 1
ATOM 1235 C CA . GLN A 1 167 ? -1.754 4.422 -12.906 1 93.56 167 GLN A CA 1
ATOM 1236 C C . GLN A 1 167 ? -2.799 3.469 -12.328 1 93.56 167 GLN A C 1
ATOM 1238 O O . GLN A 1 167 ? -3.582 3.852 -11.461 1 93.56 167 GLN A O 1
ATOM 1243 N N . MET A 1 168 ? -2.789 2.232 -12.797 1 90.31 168 MET A N 1
ATOM 1244 C CA . MET A 1 168 ? -3.83 1.31 -12.352 1 90.31 168 MET A CA 1
ATOM 1245 C C . MET A 1 168 ? -3.252 0.228 -11.445 1 90.31 168 MET A C 1
ATOM 1247 O O . MET A 1 168 ? -3.943 -0.285 -10.562 1 90.31 168 MET A O 1
ATOM 1251 N N . PHE A 1 169 ? -2.006 -0.052 -11.703 1 89.5 169 PHE A N 1
ATOM 1252 C CA . PHE A 1 169 ? -1.37 -1.123 -10.945 1 89.5 169 PHE A CA 1
ATOM 1253 C C . PHE A 1 169 ? -0.048 -0.653 -10.352 1 89.5 169 PHE A C 1
ATOM 1255 O O . PHE A 1 169 ? 0.836 -0.19 -11.07 1 89.5 169 PHE A O 1
ATOM 1262 N N . LYS A 1 170 ? 0.184 -0.787 -9.102 1 88.44 170 LYS A N 1
ATOM 1263 C CA . LYS A 1 170 ? 1.294 -0.185 -8.367 1 88.44 170 LYS A CA 1
ATOM 1264 C C . LYS A 1 170 ? 2.59 -0.955 -8.609 1 88.44 170 LYS A C 1
ATOM 1266 O O . LYS A 1 170 ? 3.66 -0.356 -8.727 1 88.44 170 LYS A O 1
ATOM 1271 N N . HIS A 1 171 ? 2.445 -2.248 -8.664 1 82.25 171 HIS A N 1
ATOM 1272 C CA . HIS A 1 171 ? 3.658 -3.055 -8.594 1 82.25 171 HIS A CA 1
ATOM 1273 C C . HIS A 1 171 ? 4.172 -3.402 -9.984 1 82.25 171 HIS A C 1
ATOM 1275 O O . HIS A 1 171 ? 3.406 -3.412 -10.945 1 82.25 171 HIS A O 1
ATOM 1281 N N . ASN A 1 172 ? 5.602 -3.266 -10.07 1 71.12 172 ASN A N 1
ATOM 1282 C CA . ASN A 1 172 ? 6.211 -3.514 -11.375 1 71.12 172 ASN A CA 1
ATOM 1283 C C . ASN A 1 172 ? 6.809 -4.914 -11.461 1 71.12 172 ASN A C 1
ATOM 1285 O O . ASN A 1 172 ? 6.793 -5.66 -10.477 1 71.12 172 ASN A O 1
ATOM 1289 N N . PHE A 1 173 ? 7.285 -5.09 -12.773 1 72.12 173 PHE A N 1
ATOM 1290 C CA . PHE A 1 173 ? 8.062 -6.27 -13.141 1 72.12 173 PHE A CA 1
ATOM 1291 C C . PHE A 1 173 ? 9.469 -6.188 -12.562 1 72.12 173 PHE A C 1
ATOM 1293 O O . PHE A 1 173 ? 10.383 -5.684 -13.219 1 72.12 173 PHE A O 1
ATOM 1300 N N . GLY A 1 174 ? 9.586 -6.629 -11.328 1 85.5 174 GLY A N 1
ATOM 1301 C CA . GLY A 1 174 ? 10.859 -6.539 -10.633 1 85.5 174 GLY A CA 1
ATOM 1302 C C . GLY A 1 174 ? 10.797 -5.707 -9.367 1 85.5 174 GLY A C 1
ATOM 1303 O O . GLY A 1 174 ? 9.727 -5.543 -8.781 1 85.5 174 GLY A O 1
ATOM 1304 N N . PRO A 1 175 ? 12 -5.207 -8.992 1 91.5 175 PRO A N 1
ATOM 1305 C CA . PRO A 1 175 ? 12.008 -4.383 -7.781 1 91.5 175 PRO A CA 1
ATOM 1306 C C . PRO A 1 175 ? 11.148 -3.127 -7.914 1 91.5 175 PRO A C 1
ATOM 1308 O O . PRO A 1 175 ? 11.203 -2.441 -8.938 1 91.5 175 PRO A O 1
ATOM 1311 N N . TYR A 1 176 ? 10.375 -2.893 -6.934 1 91.94 176 TYR A N 1
ATOM 1312 C CA . TYR A 1 176 ? 9.484 -1.743 -6.887 1 91.94 176 TYR A CA 1
ATOM 1313 C C . TYR A 1 176 ? 10.188 -0.525 -6.301 1 91.94 176 TYR A C 1
ATOM 1315 O O . TYR A 1 176 ? 10.586 -0.532 -5.133 1 91.94 176 TYR A O 1
ATOM 1323 N N . LEU A 1 177 ? 10.297 0.605 -7.074 1 93.62 177 LEU A N 1
ATOM 1324 C CA . LEU A 1 177 ? 11.234 1.665 -6.734 1 93.62 177 LEU A CA 1
ATOM 1325 C C . LEU A 1 177 ? 10.5 2.908 -6.242 1 93.62 177 LEU A C 1
ATOM 1327 O O . LEU A 1 177 ? 11.133 3.859 -5.773 1 93.62 177 LEU A O 1
ATOM 1331 N N . ASP A 1 178 ? 9.195 2.967 -6.289 1 93.31 178 ASP A N 1
ATOM 1332 C CA . ASP A 1 178 ? 8.469 4.207 -6.051 1 93.31 178 ASP A CA 1
ATOM 1333 C C . ASP A 1 178 ? 8.828 4.809 -4.695 1 93.31 178 ASP A C 1
ATOM 1335 O O . ASP A 1 178 ? 9.016 6.023 -4.578 1 93.31 178 ASP A O 1
ATOM 1339 N N . GLY A 1 179 ? 8.984 3.967 -3.695 1 93.25 179 GLY A N 1
ATOM 1340 C CA . GLY A 1 179 ? 9.258 4.445 -2.35 1 93.25 179 GLY A CA 1
ATOM 1341 C C . GLY A 1 179 ? 10.594 5.164 -2.236 1 93.25 179 GLY A C 1
ATOM 1342 O O . GLY A 1 179 ? 10.789 5.973 -1.326 1 93.25 179 GLY A O 1
ATOM 1343 N N . LEU A 1 180 ? 11.492 4.953 -3.152 1 93.62 180 LEU A N 1
ATOM 1344 C CA . LEU A 1 180 ? 12.828 5.547 -3.133 1 93.62 180 LEU A CA 1
ATOM 1345 C C . LEU A 1 180 ? 12.75 7.062 -3.25 1 93.62 180 LEU A C 1
ATOM 1347 O O . LEU A 1 180 ? 13.648 7.773 -2.787 1 93.62 180 LEU A O 1
ATOM 1351 N N . PHE A 1 181 ? 11.648 7.504 -3.762 1 95 181 PHE A N 1
ATOM 1352 C CA . PHE A 1 181 ? 11.602 8.922 -4.105 1 95 181 PHE A CA 1
ATOM 1353 C C . PHE A 1 181 ? 10.664 9.672 -3.168 1 95 181 PHE A C 1
ATOM 1355 O O . PHE A 1 181 ? 10.367 10.852 -3.389 1 95 181 PHE A O 1
ATOM 1362 N N . THR A 1 182 ? 10.203 9.039 -2.133 1 94.19 182 THR A N 1
ATOM 1363 C CA . THR A 1 182 ? 9.461 9.703 -1.068 1 94.19 182 THR A CA 1
ATOM 1364 C C . THR A 1 182 ? 10.406 10.219 0.015 1 94.19 182 THR A C 1
ATOM 1366 O O . THR A 1 182 ? 11.297 9.484 0.463 1 94.19 182 THR A O 1
ATOM 1369 N N . GLN A 1 183 ? 10.281 11.547 0.322 1 91.62 183 GLN A N 1
ATOM 1370 C CA . GLN A 1 183 ? 11.148 12.211 1.284 1 91.62 183 GLN A CA 1
ATOM 1371 C C . GLN A 1 183 ? 12.625 11.977 0.947 1 91.62 183 GLN A C 1
ATOM 1373 O O . GLN A 1 183 ? 13.406 11.594 1.812 1 91.62 183 GLN A O 1
ATOM 1378 N N . SER A 1 184 ? 12.875 12.281 -0.328 1 90.81 184 SER A N 1
ATOM 1379 C CA . SER A 1 184 ? 14.18 11.914 -0.869 1 90.81 184 SER A CA 1
ATOM 1380 C C . SER A 1 184 ? 14.672 12.953 -1.873 1 90.81 184 SER A C 1
ATOM 1382 O O . SER A 1 184 ? 13.875 13.688 -2.459 1 90.81 184 SER A O 1
ATOM 1384 N N . ASP A 1 185 ? 15.977 13.023 -1.966 1 90.5 185 ASP A N 1
ATOM 1385 C CA . ASP A 1 185 ? 16.578 13.852 -3.006 1 90.5 185 ASP A CA 1
ATOM 1386 C C . ASP A 1 185 ? 17.234 12.984 -4.086 1 90.5 185 ASP A C 1
ATOM 1388 O O . ASP A 1 185 ? 18.141 13.438 -4.785 1 90.5 185 ASP A O 1
ATOM 1392 N N . MET A 1 186 ? 16.781 11.719 -4.203 1 93.62 186 MET A N 1
ATOM 1393 C CA . MET A 1 186 ? 17.422 10.766 -5.117 1 93.62 186 MET A CA 1
ATOM 1394 C C . MET A 1 186 ? 16.891 10.953 -6.535 1 93.62 186 MET A C 1
ATOM 1396 O O . MET A 1 186 ? 17.344 10.273 -7.461 1 93.62 186 MET A O 1
ATOM 1400 N N . GLY A 1 187 ? 15.977 11.781 -6.758 1 94.62 187 GLY A N 1
ATOM 1401 C CA . GLY A 1 187 ? 15.375 12.125 -8.039 1 94.62 187 GLY A CA 1
ATOM 1402 C C . GLY A 1 187 ? 14.32 13.203 -7.934 1 94.62 187 GLY A C 1
ATOM 1403 O O . GLY A 1 187 ? 13.875 13.539 -6.832 1 94.62 187 GLY A O 1
ATOM 1404 N N . VAL A 1 188 ? 14.031 13.781 -9.023 1 97.12 188 VAL A N 1
ATOM 1405 C CA . VAL A 1 188 ? 12.984 14.797 -9.062 1 97.12 188 VAL A CA 1
ATOM 1406 C C . VAL A 1 188 ? 11.766 14.258 -9.797 1 97.12 188 VAL A C 1
ATOM 1408 O O . VAL A 1 188 ? 11.844 13.906 -10.977 1 97.12 188 VAL A O 1
ATOM 1411 N N . VAL A 1 189 ? 10.672 14.164 -9.086 1 97.81 189 VAL A N 1
ATOM 1412 C CA . VAL A 1 189 ? 9.438 13.648 -9.656 1 97.81 189 VAL A CA 1
ATOM 1413 C C . VAL A 1 189 ? 8.836 14.68 -10.609 1 97.81 189 VAL A C 1
ATOM 1415 O O . VAL A 1 189 ? 8.562 15.82 -10.211 1 97.81 189 VAL A O 1
ATOM 1418 N N . SER A 1 190 ? 8.633 14.297 -11.867 1 98.56 190 SER A N 1
ATOM 1419 C CA . SER A 1 190 ? 8.078 15.211 -12.859 1 98.56 190 SER A CA 1
ATOM 1420 C C . SER A 1 190 ? 6.609 14.922 -13.133 1 98.56 190 SER A C 1
ATOM 1422 O O . SER A 1 190 ? 5.895 15.766 -13.68 1 98.56 190 SER A O 1
ATOM 1424 N N . GLN A 1 191 ? 6.219 13.734 -12.883 1 98.56 191 GLN A N 1
ATOM 1425 C CA . GLN A 1 191 ? 4.816 13.328 -12.914 1 98.56 191 GLN A CA 1
ATOM 1426 C C . GLN A 1 191 ? 4.508 12.352 -11.781 1 98.56 191 GLN A C 1
ATOM 1428 O O . GLN A 1 191 ? 5.332 11.492 -11.453 1 98.56 191 GLN A O 1
ATOM 1433 N N . LEU A 1 192 ? 3.307 12.5 -11.18 1 98.56 192 LEU A N 1
ATOM 1434 C CA . LEU A 1 192 ? 2.9 11.609 -10.102 1 98.56 192 LEU A CA 1
ATOM 1435 C C . LEU A 1 192 ? 1.488 11.086 -10.328 1 98.56 192 LEU A C 1
ATOM 1437 O O . LEU A 1 192 ? 0.564 11.859 -10.586 1 98.56 192 LEU A O 1
ATOM 1441 N N . GLY A 1 193 ? 1.354 9.766 -10.336 1 98.12 193 GLY A N 1
ATOM 1442 C CA . GLY A 1 193 ? 0.044 9.141 -10.359 1 98.12 193 GLY A CA 1
ATOM 1443 C C . GLY A 1 193 ? -0.559 8.953 -8.984 1 98.12 193 GLY A C 1
ATOM 1444 O O . GLY A 1 193 ? 0.152 8.633 -8.023 1 98.12 193 GLY A O 1
ATOM 1445 N N . LEU A 1 194 ? -1.845 9.094 -8.898 1 97.69 194 LEU A N 1
ATOM 1446 C CA . LEU A 1 194 ? -2.553 9 -7.629 1 97.69 194 LEU A CA 1
ATOM 1447 C C . LEU A 1 194 ? -3.953 8.422 -7.828 1 97.69 194 LEU A C 1
ATOM 1449 O O . LEU A 1 194 ? -4.66 8.812 -8.766 1 97.69 194 LEU A O 1
ATOM 1453 N N . TRP A 1 195 ? -4.301 7.488 -7.004 1 95.12 195 TRP A N 1
ATOM 1454 C CA . TRP A 1 195 ? -5.672 6.996 -6.973 1 95.12 195 TRP A CA 1
ATOM 1455 C C . TRP A 1 195 ? -6.578 7.957 -6.207 1 95.12 195 TRP A C 1
ATOM 1457 O O . TRP A 1 195 ? -6.215 8.438 -5.133 1 95.12 195 TRP A O 1
ATOM 1467 N N . LEU A 1 196 ? -7.68 8.25 -6.793 1 95.38 196 LEU A N 1
ATOM 1468 C CA . LEU A 1 196 ? -8.703 9.094 -6.184 1 95.38 196 LEU A CA 1
ATOM 1469 C C . LEU A 1 196 ? -9.875 8.242 -5.691 1 95.38 196 LEU A C 1
ATOM 1471 O O . LEU A 1 196 ? -9.953 7.051 -5.992 1 95.38 196 LEU A O 1
ATOM 1475 N N . SER A 1 197 ? -10.688 8.828 -4.891 1 92.25 197 SER A N 1
ATOM 1476 C CA . SER A 1 197 ? -11.836 8.102 -4.363 1 92.25 197 SER A CA 1
ATOM 1477 C C . SER A 1 197 ? -13.117 8.477 -5.102 1 92.25 197 SER A C 1
ATOM 1479 O O . SER A 1 197 ? -13.414 9.664 -5.281 1 92.25 197 SER A O 1
ATOM 1481 N N . PRO A 1 198 ? -13.883 7.473 -5.52 1 89.94 198 PRO A N 1
ATOM 1482 C CA . PRO A 1 198 ? -15.234 7.816 -5.977 1 89.94 198 PRO A CA 1
ATOM 1483 C C . PRO A 1 198 ? -16.078 8.445 -4.875 1 89.94 198 PRO A C 1
ATOM 1485 O O . PRO A 1 198 ? -15.891 8.141 -3.693 1 89.94 198 PRO A O 1
ATOM 1488 N N . LEU A 1 199 ? -17 9.234 -5.277 1 91.31 199 LEU A N 1
ATOM 1489 C CA . LEU A 1 199 ? -17.922 9.805 -4.293 1 91.31 199 LEU A CA 1
ATOM 1490 C C . LEU A 1 199 ? -18.844 8.727 -3.732 1 91.31 199 LEU A C 1
ATOM 1492 O O . LEU A 1 199 ? -19.438 7.957 -4.492 1 91.31 199 LEU A O 1
ATOM 1496 N N . PRO A 1 200 ? -18.891 8.664 -2.432 1 89.81 200 PRO A N 1
ATOM 1497 C CA . PRO A 1 200 ? -19.828 7.699 -1.865 1 89.81 200 PRO A CA 1
ATOM 1498 C C . PRO A 1 200 ? -21.297 8.125 -2.051 1 89.81 200 PRO A C 1
ATOM 1500 O O . PRO A 1 200 ? -21.578 9.312 -2.172 1 89.81 200 PRO A O 1
ATOM 1503 N N . PRO A 1 201 ? -22.203 7.148 -2.043 1 90.06 201 PRO A N 1
ATOM 1504 C CA . PRO A 1 201 ? -23.609 7.496 -2.143 1 90.06 201 PRO A CA 1
ATOM 1505 C C . PRO A 1 201 ? -24.078 8.406 -1.008 1 90.06 201 PRO A C 1
ATOM 1507 O O . PRO A 1 201 ? -24.891 9.305 -1.229 1 90.06 201 PRO A O 1
ATOM 1510 N N . GLU A 1 202 ? -23.562 8.156 0.156 1 94.25 202 GLU A N 1
ATOM 1511 C CA . GLU A 1 202 ? -23.875 8.984 1.316 1 94.25 202 GLU A CA 1
ATOM 1512 C C . GLU A 1 202 ? -22.688 9.078 2.27 1 94.25 202 GLU A C 1
ATOM 1514 O O . GLU A 1 202 ? -21.938 8.109 2.434 1 94.25 202 GLU A O 1
ATOM 1519 N N . LEU A 1 203 ? -22.484 10.219 2.795 1 95.62 203 LEU A N 1
ATOM 1520 C CA . LEU A 1 203 ? -21.531 10.477 3.863 1 95.62 203 LEU A CA 1
ATOM 1521 C C . LEU A 1 203 ? -22.219 11.062 5.09 1 95.62 203 LEU A C 1
ATOM 1523 O O . LEU A 1 203 ? -22.953 12.039 4.98 1 95.62 203 LEU A O 1
ATOM 1527 N N . ARG A 1 204 ? -22.078 10.445 6.219 1 96.12 204 ARG A N 1
ATOM 1528 C CA . ARG A 1 204 ? -22.562 10.961 7.496 1 96.12 204 ARG A CA 1
ATOM 1529 C C . ARG A 1 204 ? -21.406 11.305 8.422 1 96.12 204 ARG A C 1
ATOM 1531 O O . ARG A 1 204 ? -20.703 10.414 8.906 1 96.12 204 ARG A O 1
ATOM 1538 N N . ALA A 1 205 ? -21.297 12.57 8.656 1 96.81 205 ALA A N 1
ATOM 1539 C CA . ALA A 1 205 ? -20.203 13.047 9.508 1 96.81 205 ALA A CA 1
ATOM 1540 C C . ALA A 1 205 ? -20.594 12.961 10.984 1 96.81 205 ALA A C 1
ATOM 1542 O O . ALA A 1 205 ? -21.75 13.156 11.344 1 96.81 205 ALA A O 1
ATOM 1543 N N . LEU A 1 206 ? -19.625 12.641 11.797 1 96.44 206 LEU A N 1
ATOM 1544 C CA . LEU A 1 206 ? -19.766 12.555 13.242 1 96.44 206 LEU A CA 1
ATOM 1545 C C . LEU A 1 206 ? -18.875 13.57 13.938 1 96.44 206 LEU A C 1
ATOM 1547 O O . LEU A 1 206 ? -17.719 13.75 13.555 1 96.44 206 LEU A O 1
ATOM 1551 N N . ARG A 1 207 ? -19.453 14.188 14.852 1 95.56 207 ARG A N 1
ATOM 1552 C CA . ARG A 1 207 ? -18.766 15.125 15.734 1 95.56 207 ARG A CA 1
ATOM 1553 C C . ARG A 1 207 ? -19.094 14.836 17.188 1 95.56 207 ARG A C 1
ATOM 1555 O O . ARG A 1 207 ? -20.25 14.859 17.609 1 95.56 207 ARG A O 1
ATOM 1562 N N . ILE A 1 208 ? -18.031 14.555 17.969 1 96.69 208 ILE A N 1
ATOM 1563 C CA . ILE A 1 208 ? -18.188 14.133 19.359 1 96.69 208 ILE A CA 1
ATOM 1564 C C . ILE A 1 208 ? -17.328 15.008 20.266 1 96.69 208 ILE A C 1
ATOM 1566 O O . ILE A 1 208 ? -16.125 15.148 20.047 1 96.69 208 ILE A O 1
ATOM 1570 N N . GLU A 1 209 ? -17.906 15.57 21.234 1 95.5 209 GLU A N 1
ATOM 1571 C CA . GLU A 1 209 ? -17.188 16.312 22.266 1 95.5 209 GLU A CA 1
ATOM 1572 C C . GLU A 1 209 ? -16.781 15.406 23.422 1 95.5 209 GLU A C 1
ATOM 1574 O O . GLU A 1 209 ? -17.562 14.562 23.859 1 95.5 209 GLU A O 1
ATOM 1579 N N . LEU A 1 210 ? -15.578 15.562 23.828 1 94.69 210 LEU A N 1
ATOM 1580 C CA . LEU A 1 210 ? -15.031 14.766 24.906 1 94.69 210 LEU A CA 1
ATOM 1581 C C . LEU A 1 210 ? -14.594 15.648 26.078 1 94.69 210 LEU A C 1
ATOM 1583 O O . LEU A 1 210 ? -13.906 16.656 25.875 1 94.69 210 LEU A O 1
ATOM 1587 N N . ASP A 1 211 ? -14.852 15.195 27.266 1 91.69 211 ASP A N 1
ATOM 1588 C CA . ASP A 1 211 ? -14.602 16 28.469 1 91.69 211 ASP A CA 1
ATOM 1589 C C . ASP A 1 211 ? -13.117 16.047 28.797 1 91.69 211 ASP A C 1
ATOM 1591 O O . ASP A 1 211 ? -12.617 17.047 29.328 1 91.69 211 ASP A O 1
ATOM 1595 N N . ASP A 1 212 ? -12.484 14.898 28.547 1 84 212 ASP A N 1
ATOM 1596 C CA . ASP A 1 212 ? -11.078 14.797 28.922 1 84 212 ASP A CA 1
ATOM 1597 C C . ASP A 1 212 ? -10.398 13.648 28.188 1 84 212 ASP A C 1
ATOM 1599 O O . ASP A 1 212 ? -11.008 12.992 27.328 1 84 212 ASP A O 1
ATOM 1603 N N . SER A 1 213 ? -9.133 13.477 28.516 1 83.12 213 SER A N 1
ATOM 1604 C CA . SER A 1 213 ? -8.32 12.477 27.828 1 83.12 213 SER A CA 1
ATOM 1605 C C . SER A 1 213 ? -8.773 11.062 28.172 1 83.12 213 SER A C 1
ATOM 1607 O O . SER A 1 213 ? -8.633 10.148 27.359 1 83.12 213 SER A O 1
ATOM 1609 N N . ALA A 1 214 ? -9.297 10.891 29.344 1 86.44 214 ALA A N 1
ATOM 1610 C CA . ALA A 1 214 ? -9.797 9.57 29.719 1 86.44 214 ALA A CA 1
ATOM 1611 C C . ALA A 1 214 ? -10.977 9.156 28.859 1 86.44 214 ALA A C 1
ATOM 1613 O O . ALA A 1 214 ? -11.047 8.008 28.406 1 86.44 214 ALA A O 1
ATOM 1614 N N . ALA A 1 215 ? -11.883 10.117 28.672 1 91.25 215 ALA A N 1
ATOM 1615 C CA . ALA A 1 215 ? -13 9.867 27.781 1 91.25 215 ALA A CA 1
ATOM 1616 C C . ALA A 1 215 ? -12.516 9.562 26.359 1 91.25 215 ALA A C 1
ATOM 1618 O O . ALA A 1 215 ? -13.047 8.68 25.688 1 91.25 215 ALA A O 1
ATOM 1619 N N . ALA A 1 216 ? -11.516 10.289 25.953 1 90.06 216 ALA A N 1
ATOM 1620 C CA . ALA A 1 216 ? -10.938 10.102 24.625 1 90.06 216 ALA A CA 1
ATOM 1621 C C . ALA A 1 216 ? -10.352 8.703 24.484 1 90.06 216 ALA A C 1
ATOM 1623 O O . ALA A 1 216 ? -10.617 8.016 23.5 1 90.06 216 ALA A O 1
ATOM 1624 N N . ASP A 1 217 ? -9.609 8.273 25.438 1 88.31 217 ASP A N 1
ATOM 1625 C CA . ASP A 1 217 ? -9 6.945 25.406 1 88.31 217 ASP A CA 1
ATOM 1626 C C . ASP A 1 217 ? -10.07 5.855 25.328 1 88.31 217 ASP A C 1
ATOM 1628 O O . ASP A 1 217 ? -9.945 4.918 24.531 1 88.31 217 ASP A O 1
ATOM 1632 N N . GLN A 1 218 ? -11.031 6.004 26.109 1 90.56 218 GLN A N 1
ATOM 1633 C CA . GLN A 1 218 ? -12.094 5.004 26.156 1 90.56 218 GLN A CA 1
ATOM 1634 C C . GLN A 1 218 ? -12.844 4.934 24.828 1 90.56 218 GLN A C 1
ATOM 1636 O O . GLN A 1 218 ? -13.141 3.844 24.344 1 90.56 218 GLN A O 1
ATOM 1641 N N . LEU A 1 219 ? -13.172 6.062 24.297 1 92.31 219 LEU A N 1
ATOM 1642 C CA . LEU A 1 219 ? -13.914 6.078 23.047 1 92.31 219 LEU A CA 1
ATOM 1643 C C . LEU A 1 219 ? -13.07 5.523 21.906 1 92.31 219 LEU A C 1
ATOM 1645 O O . LEU A 1 219 ? -13.562 4.758 21.078 1 92.31 219 LEU A O 1
ATOM 1649 N N . ILE A 1 220 ? -11.836 5.922 21.859 1 88.31 220 ILE A N 1
ATOM 1650 C CA . ILE A 1 220 ? -10.938 5.438 20.828 1 88.31 220 ILE A CA 1
ATOM 1651 C C . ILE A 1 220 ? -10.828 3.916 20.906 1 88.31 220 ILE A C 1
ATOM 1653 O O . ILE A 1 220 ? -10.875 3.229 19.891 1 88.31 220 ILE A O 1
ATOM 1657 N N . ASP A 1 221 ? -10.688 3.443 22.078 1 86.69 221 ASP A N 1
ATOM 1658 C CA . ASP A 1 221 ? -10.617 1.998 22.266 1 86.69 221 ASP A CA 1
ATOM 1659 C C . ASP A 1 221 ? -11.883 1.315 21.766 1 86.69 221 ASP A C 1
ATOM 1661 O O . ASP A 1 221 ? -11.82 0.242 21.156 1 86.69 221 ASP A O 1
ATOM 1665 N N . ALA A 1 222 ? -12.992 1.939 22 1 90.12 222 ALA A N 1
ATOM 1666 C CA . ALA A 1 222 ? -14.281 1.365 21.609 1 90.12 222 ALA A CA 1
ATOM 1667 C C . ALA A 1 222 ? -14.469 1.422 20.094 1 90.12 222 ALA A C 1
ATOM 1669 O O . ALA A 1 222 ? -15.109 0.543 19.516 1 90.12 222 ALA A O 1
ATOM 1670 N N . LEU A 1 223 ? -13.914 2.418 19.453 1 90.31 223 LEU A N 1
ATOM 1671 C CA . LEU A 1 223 ? -14.125 2.619 18.031 1 90.31 223 LEU A CA 1
ATOM 1672 C C . LEU A 1 223 ? -13.062 1.897 17.203 1 90.31 223 LEU A C 1
ATOM 1674 O O . LEU A 1 223 ? -13.258 1.647 16.016 1 90.31 223 LEU A O 1
ATOM 1678 N N . ARG A 1 224 ? -11.922 1.559 17.75 1 86.19 224 ARG A N 1
ATOM 1679 C CA . ARG A 1 224 ? -10.766 1.001 17.047 1 86.19 224 ARG A CA 1
ATOM 1680 C C . ARG A 1 224 ? -11.148 -0.268 16.297 1 86.19 224 ARG A C 1
ATOM 1682 O O . ARG A 1 224 ? -10.789 -0.43 15.125 1 86.19 224 ARG A O 1
ATOM 1689 N N . PRO A 1 225 ? -11.914 -1.196 16.906 1 82.5 225 PRO A N 1
ATOM 1690 C CA . PRO A 1 225 ? -12.289 -2.402 16.156 1 82.5 225 PRO A CA 1
ATOM 1691 C C . PRO A 1 225 ? -13.125 -2.094 14.922 1 82.5 225 PRO A C 1
ATOM 1693 O O . PRO A 1 225 ? -13.039 -2.809 13.922 1 82.5 225 PRO A O 1
ATOM 1696 N N . LEU A 1 226 ? -13.953 -1.036 14.992 1 87.12 226 LEU A N 1
ATOM 1697 C CA . LEU A 1 226 ? -14.781 -0.644 13.852 1 87.12 226 LEU A CA 1
ATOM 1698 C C . LEU A 1 226 ? -13.922 -0.064 12.734 1 87.12 226 LEU A C 1
ATOM 1700 O O . LEU A 1 226 ? -14.219 -0.266 11.555 1 87.12 226 LEU A O 1
ATOM 1704 N N . ARG A 1 227 ? -12.844 0.628 13.164 1 87.44 227 ARG A N 1
ATOM 1705 C CA . ARG A 1 227 ? -11.906 1.155 12.18 1 87.44 227 ARG A CA 1
ATOM 1706 C C . ARG A 1 227 ? -11.102 0.032 11.531 1 87.44 227 ARG A C 1
ATOM 1708 O O . ARG A 1 227 ? -10.898 0.029 10.32 1 87.44 227 ARG A O 1
ATOM 1715 N N . THR A 1 228 ? -10.672 -0.937 12.312 1 78.5 228 THR A N 1
ATOM 1716 C CA . THR A 1 228 ? -9.875 -2.057 11.828 1 78.5 228 THR A CA 1
ATOM 1717 C C . THR A 1 228 ? -10.695 -2.945 10.898 1 78.5 228 THR A C 1
ATOM 1719 O O . THR A 1 228 ? -10.172 -3.475 9.914 1 78.5 228 THR A O 1
ATOM 1722 N N . ALA A 1 229 ? -12.023 -3.025 11.195 1 76.62 229 ALA A N 1
ATOM 1723 C CA . ALA A 1 229 ? -12.922 -3.848 10.391 1 76.62 229 ALA A CA 1
ATOM 1724 C C . ALA A 1 229 ? -13.453 -3.066 9.188 1 76.62 229 ALA A C 1
ATOM 1726 O O . ALA A 1 229 ? -14.258 -3.582 8.414 1 76.62 229 ALA A O 1
ATOM 1727 N N . ASN A 1 230 ? -13.102 -1.799 9.094 1 82.31 230 ASN A N 1
ATOM 1728 C CA . ASN A 1 230 ? -13.438 -0.911 7.984 1 82.31 230 ASN A CA 1
ATOM 1729 C C . ASN A 1 230 ? -14.914 -0.538 7.992 1 82.31 230 ASN A C 1
ATOM 1731 O O . ASN A 1 230 ? -15.469 -0.157 6.957 1 82.31 230 ASN A O 1
ATOM 1735 N N . VAL A 1 231 ? -15.555 -0.753 9.156 1 85 231 VAL A N 1
ATOM 1736 C CA . VAL A 1 231 ? -16.891 -0.186 9.32 1 85 231 VAL A CA 1
ATOM 1737 C C . VAL A 1 231 ? -16.812 1.339 9.289 1 85 231 VAL A C 1
ATOM 1739 O O . VAL A 1 231 ? -17.594 1.994 8.609 1 85 231 VAL A O 1
ATOM 1742 N N . ILE A 1 232 ? -15.875 1.823 10.086 1 92.69 232 ILE A N 1
ATOM 1743 C CA . ILE A 1 232 ? -15.445 3.209 9.93 1 92.69 232 ILE A CA 1
ATOM 1744 C C . ILE A 1 232 ? -14.195 3.262 9.062 1 92.69 232 ILE A C 1
ATOM 1746 O O . ILE A 1 232 ? -13.086 3.01 9.539 1 92.69 232 ILE A O 1
ATOM 1750 N N . ALA A 1 233 ? -14.414 3.586 7.867 1 91.31 233 ALA A N 1
ATOM 1751 C CA . ALA A 1 233 ? -13.289 3.584 6.938 1 91.31 233 ALA A CA 1
ATOM 1752 C C . ALA A 1 233 ? -12.484 4.875 7.047 1 91.31 233 ALA A C 1
ATOM 1754 O O . ALA A 1 233 ? -11.297 4.902 6.73 1 91.31 233 ALA A O 1
ATOM 1755 N N . HIS A 1 234 ? -13.125 5.969 7.469 1 95.94 234 HIS A N 1
ATOM 1756 C CA . HIS A 1 234 ? -12.445 7.246 7.656 1 95.94 234 HIS A CA 1
ATOM 1757 C C . HIS A 1 234 ? -11.469 7.188 8.828 1 95.94 234 HIS A C 1
ATOM 1759 O O . HIS A 1 234 ? -11.695 6.445 9.789 1 95.94 234 HIS A O 1
ATOM 1765 N N . ASN A 1 235 ? -10.406 7.898 8.672 1 95.06 235 ASN A N 1
ATOM 1766 C CA . ASN A 1 235 ? -9.578 8.117 9.852 1 95.06 235 ASN A CA 1
ATOM 1767 C C . ASN A 1 235 ? -10.336 8.875 10.938 1 95.06 235 ASN A C 1
ATOM 1769 O O . ASN A 1 235 ? -11.156 9.742 10.641 1 95.06 235 ASN A O 1
ATOM 1773 N N . ILE A 1 236 ? -10.094 8.539 12.148 1 95.19 236 ILE A N 1
ATOM 1774 C CA . ILE A 1 236 ? -10.742 9.188 13.281 1 95.19 236 ILE A CA 1
ATOM 1775 C C . ILE A 1 236 ? -9.82 10.266 13.859 1 95.19 236 ILE A C 1
ATOM 1777 O O . ILE A 1 236 ? -8.734 9.961 14.352 1 95.19 236 ILE A O 1
ATOM 1781 N N . ALA A 1 237 ? -10.266 11.5 13.766 1 95 237 ALA A N 1
ATOM 1782 C CA . ALA A 1 237 ? -9.469 12.641 14.203 1 95 237 ALA A CA 1
ATOM 1783 C C . ALA A 1 237 ? -9.898 13.109 15.594 1 95 237 ALA A C 1
ATOM 1785 O O . ALA A 1 237 ? -11.094 13.273 15.859 1 95 237 ALA A O 1
ATOM 1786 N N . LEU A 1 238 ? -8.945 13.242 16.453 1 93.56 238 LEU A N 1
ATOM 1787 C CA . LEU A 1 238 ? -9.117 13.844 17.766 1 93.56 238 LEU A CA 1
ATOM 1788 C C . LEU A 1 238 ? -8.25 15.086 17.922 1 93.56 238 LEU A C 1
ATOM 1790 O O . LEU A 1 238 ? -7.027 15.016 17.781 1 93.56 238 LEU A O 1
ATOM 1794 N N . THR A 1 239 ? -8.906 16.219 18.203 1 92.31 239 THR A N 1
ATOM 1795 C CA . THR A 1 239 ? -8.156 17.453 18.25 1 92.31 239 THR A CA 1
ATOM 1796 C C . THR A 1 239 ? -8.273 18.109 19.625 1 92.31 239 THR A C 1
ATOM 1798 O O . THR A 1 239 ? -9.32 18.031 20.266 1 92.31 239 THR A O 1
ATOM 1801 N N . SER A 1 240 ? -7.188 18.766 20.016 1 88.69 240 SER A N 1
ATOM 1802 C CA . SER A 1 240 ? -7.246 19.641 21.188 1 88.69 240 SER A CA 1
ATOM 1803 C C . SER A 1 240 ? -7.898 20.969 20.828 1 88.69 240 SER A C 1
ATOM 1805 O O . SER A 1 240 ? -7.996 21.344 19.656 1 88.69 240 SER A O 1
ATOM 1807 N N . ALA A 1 241 ? -8.289 21.656 21.891 1 86.44 241 ALA A N 1
ATOM 1808 C CA . ALA A 1 241 ? -8.867 22.984 21.688 1 86.44 241 ALA A CA 1
ATOM 1809 C C . ALA A 1 241 ? -7.848 23.922 21.062 1 86.44 241 ALA A C 1
ATOM 1811 O O . ALA A 1 241 ? -8.195 24.734 20.188 1 86.44 241 ALA A O 1
ATOM 1812 N N . ALA A 1 242 ? -6.664 23.797 21.484 1 86.06 242 ALA A N 1
ATOM 1813 C CA . ALA A 1 242 ? -5.605 24.656 20.953 1 86.06 242 ALA A CA 1
ATOM 1814 C C . ALA A 1 242 ? -5.359 24.391 19.469 1 86.06 242 ALA A C 1
ATOM 1816 O O . ALA A 1 242 ? -5.105 25.312 18.703 1 86.06 242 ALA A O 1
ATOM 1817 N N . PHE A 1 243 ? -5.41 23.172 19.078 1 89.38 243 PHE A N 1
ATOM 1818 C CA . PHE A 1 243 ? -5.262 22.797 17.672 1 89.38 243 PHE A CA 1
ATOM 1819 C C . PHE A 1 243 ? -6.379 23.406 16.828 1 89.38 243 PHE A C 1
ATOM 1821 O O . PHE A 1 243 ? -6.121 23.953 15.766 1 89.38 243 PHE A O 1
ATOM 1828 N N . ASP A 1 244 ? -7.559 23.266 17.328 1 86.62 244 ASP A N 1
ATOM 1829 C CA . ASP A 1 244 ? -8.711 23.781 16.594 1 86.62 244 ASP A CA 1
ATOM 1830 C C . ASP A 1 244 ? -8.641 25.297 16.438 1 86.62 244 ASP A C 1
ATOM 1832 O O . ASP A 1 244 ? -9.008 25.844 15.398 1 86.62 244 ASP A O 1
ATOM 1836 N N . ARG A 1 245 ? -8.18 25.922 17.453 1 84.94 245 ARG A N 1
ATOM 1837 C CA . ARG A 1 245 ? -8 27.375 17.375 1 84.94 245 ARG A CA 1
ATOM 1838 C C . ARG A 1 245 ? -6.973 27.75 16.312 1 84.94 245 ARG A C 1
ATOM 1840 O O . ARG A 1 245 ? -7.211 28.641 15.508 1 84.94 245 ARG A O 1
ATOM 1847 N N . ALA A 1 246 ? -5.953 26.969 16.328 1 81.88 246 ALA A N 1
ATOM 1848 C CA . ALA A 1 246 ? -4.855 27.281 15.414 1 81.88 246 ALA A CA 1
ATOM 1849 C C . ALA A 1 246 ? -5.242 26.953 13.969 1 81.88 246 ALA A C 1
ATOM 1851 O O . ALA A 1 246 ? -4.855 27.672 13.047 1 81.88 246 ALA A O 1
ATOM 1852 N N . SER A 1 247 ? -5.992 25.938 13.766 1 81.12 247 SER A N 1
ATOM 1853 C CA . SER A 1 247 ? -6.266 25.422 12.43 1 81.12 247 SER A CA 1
ATOM 1854 C C . SER A 1 247 ? -7.539 26.047 11.859 1 81.12 247 SER A C 1
ATOM 1856 O O . SER A 1 247 ? -7.633 26.281 10.648 1 81.12 247 SER A O 1
ATOM 1858 N N . PHE A 1 248 ? -8.516 26.266 12.766 1 77.69 248 PHE A N 1
ATOM 1859 C CA . PHE A 1 248 ? -9.836 26.625 12.266 1 77.69 248 PHE A CA 1
ATOM 1860 C C . PHE A 1 248 ? -10.312 27.938 12.883 1 77.69 248 PHE A C 1
ATOM 1862 O O . PHE A 1 248 ? -11.391 28.438 12.547 1 77.69 248 PHE A O 1
ATOM 1869 N N . GLY A 1 249 ? -9.586 28.469 13.766 1 74.75 249 GLY A N 1
ATOM 1870 C CA . GLY A 1 249 ? -9.953 29.719 14.391 1 74.75 249 GLY A CA 1
ATOM 1871 C C . GLY A 1 249 ? -11.094 29.578 15.383 1 74.75 249 GLY A C 1
ATOM 1872 O O . GLY A 1 249 ? -11.828 30.547 15.633 1 74.75 249 GLY A O 1
ATOM 1873 N N . VAL A 1 250 ? -11.297 28.344 15.828 1 71.69 250 VAL A N 1
ATOM 1874 C CA . VAL A 1 250 ? -12.391 28.078 16.766 1 71.69 250 VAL A CA 1
ATOM 1875 C C . VAL A 1 250 ? -12.086 28.734 18.109 1 71.69 250 VAL A C 1
ATOM 1877 O O . VAL A 1 250 ? -10.953 28.688 18.594 1 71.69 250 VAL A O 1
ATOM 1880 N N . ARG A 1 251 ? -13.164 29.516 18.656 1 70 251 ARG A N 1
ATOM 1881 C CA . ARG A 1 251 ? -13.039 30.141 19.969 1 70 251 ARG A CA 1
ATOM 1882 C C . ARG A 1 251 ? -14 29.516 20.969 1 70 251 ARG A C 1
ATOM 1884 O O . ARG A 1 251 ? -15.008 28.922 20.594 1 70 251 ARG A O 1
ATOM 1891 N N . GLY A 1 252 ? -13.555 29.297 22.219 1 63.34 252 GLY A N 1
ATOM 1892 C CA . GLY A 1 252 ? -14.5 29.156 23.312 1 63.34 252 GLY A CA 1
ATOM 1893 C C . GLY A 1 252 ? -14.469 27.766 23.938 1 63.34 252 GLY A C 1
ATOM 1894 O O . GLY A 1 252 ? -14.961 27.578 25.062 1 63.34 252 GLY A O 1
ATOM 1895 N N . SER A 1 253 ? -14.227 26.656 23.172 1 68.81 253 SER A N 1
ATOM 1896 C CA . SER A 1 253 ? -14.312 25.375 23.859 1 68.81 253 SER A CA 1
ATOM 1897 C C . SER A 1 253 ? -12.922 24.844 24.234 1 68.81 253 SER A C 1
ATOM 1899 O O . SER A 1 253 ? -11.961 25.047 23.5 1 68.81 253 SER A O 1
ATOM 1901 N N . ASP A 1 254 ? -12.852 24.375 25.578 1 80.19 254 ASP A N 1
ATOM 1902 C CA . ASP A 1 254 ? -11.609 23.75 26.031 1 80.19 254 ASP A CA 1
ATOM 1903 C C . ASP A 1 254 ? -11.68 22.234 25.922 1 80.19 254 ASP A C 1
ATOM 1905 O O . ASP A 1 254 ? -10.805 21.531 26.406 1 80.19 254 ASP A O 1
ATOM 1909 N N . LYS A 1 255 ? -12.727 21.797 25.266 1 86.94 255 LYS A N 1
ATOM 1910 C CA . LYS A 1 255 ? -12.93 20.359 25.156 1 86.94 255 LYS A CA 1
ATOM 1911 C C . LYS A 1 255 ? -12.258 19.781 23.906 1 86.94 255 LYS A C 1
ATOM 1913 O O . LYS A 1 255 ? -11.922 20.531 22.984 1 86.94 255 LYS A O 1
ATOM 1918 N N . MET A 1 256 ? -12.047 18.484 23.969 1 90.44 256 MET A N 1
ATOM 1919 C CA . MET A 1 256 ? -11.531 17.781 22.797 1 90.44 256 MET A CA 1
ATOM 1920 C C . MET A 1 256 ? -12.664 17.422 21.844 1 90.44 256 MET A C 1
ATOM 1922 O O . MET A 1 256 ? -13.797 17.219 22.266 1 90.44 256 MET A O 1
ATOM 1926 N N . LEU A 1 257 ? -12.336 17.406 20.641 1 93.75 257 LEU A N 1
ATOM 1927 C CA . LEU A 1 257 ? -13.328 17.078 19.625 1 93.75 257 LEU A CA 1
ATOM 1928 C C . LEU A 1 257 ? -12.875 15.875 18.797 1 93.75 257 LEU A C 1
ATOM 1930 O O . LEU A 1 257 ? -11.734 15.828 18.312 1 93.75 257 LEU A O 1
ATOM 1934 N N . LEU A 1 258 ? -13.711 14.875 18.719 1 95.75 258 LEU A N 1
ATOM 1935 C CA . LEU A 1 258 ? -13.492 13.742 17.812 1 95.75 258 LEU A CA 1
ATOM 1936 C C . LEU A 1 258 ? -14.375 13.844 16.578 1 95.75 258 LEU A C 1
ATOM 1938 O O . LEU A 1 258 ? -15.586 14.07 16.703 1 95.75 258 LEU A O 1
ATOM 1942 N N . THR A 1 259 ? -13.789 13.758 15.43 1 96.5 259 THR A N 1
ATOM 1943 C CA . THR A 1 259 ? -14.555 13.82 14.188 1 96.5 259 THR A CA 1
ATOM 1944 C C . THR A 1 259 ? -14.195 12.648 13.281 1 96.5 259 THR A C 1
ATOM 1946 O O . THR A 1 259 ? -13.047 12.203 13.25 1 96.5 259 THR A O 1
ATOM 1949 N N . THR A 1 260 ? -15.148 12.094 12.578 1 97.19 260 THR A N 1
ATOM 1950 C CA . THR A 1 260 ? -15.016 11.07 11.555 1 97.19 260 THR A CA 1
ATOM 1951 C C . THR A 1 260 ? -16.266 10.992 10.688 1 97.19 260 THR A C 1
ATOM 1953 O O . THR A 1 260 ? -17.094 11.914 10.703 1 97.19 260 THR A O 1
ATOM 1956 N N . ALA A 1 261 ? -16.328 10.023 9.836 1 97.12 261 ALA A N 1
ATOM 1957 C CA . ALA A 1 261 ? -17.516 9.883 8.984 1 97.12 261 ALA A CA 1
ATOM 1958 C C . ALA A 1 261 ? -17.75 8.414 8.617 1 97.12 261 ALA A C 1
ATOM 1960 O O . ALA A 1 261 ? -16.828 7.602 8.672 1 97.12 261 ALA A O 1
ATOM 1961 N N . LEU A 1 262 ? -18.984 8.156 8.367 1 95.5 262 LEU A N 1
ATOM 1962 C CA . LEU A 1 262 ? -19.391 6.91 7.734 1 95.5 262 LEU A CA 1
ATOM 1963 C C . LEU A 1 262 ? -19.797 7.141 6.281 1 95.5 262 LEU A C 1
ATOM 1965 O O . LEU A 1 262 ? -20.438 8.148 5.965 1 95.5 262 LEU A O 1
ATOM 1969 N N . THR A 1 263 ? -19.406 6.25 5.465 1 92.88 263 THR A N 1
ATOM 1970 C CA . THR A 1 263 ? -19.812 6.324 4.066 1 92.88 263 THR A CA 1
ATOM 1971 C C . THR A 1 263 ? -20.422 5 3.605 1 92.88 263 THR A C 1
ATOM 1973 O O . THR A 1 263 ? -20.078 3.939 4.133 1 92.88 263 THR A O 1
ATOM 1976 N N . GLY A 1 264 ? -21.297 5.062 2.615 1 89.69 264 GLY A N 1
ATOM 1977 C CA . GLY A 1 264 ? -21.953 3.891 2.064 1 89.69 264 GLY A CA 1
ATOM 1978 C C . GLY A 1 264 ? -23.375 4.168 1.598 1 89.69 264 GLY A C 1
ATOM 1979 O O . GLY A 1 264 ? -23.734 5.324 1.378 1 89.69 264 GLY A O 1
ATOM 1980 N N . LEU A 1 265 ? -24.141 3.08 1.416 1 89.94 265 LEU A N 1
ATOM 1981 C CA . LEU A 1 265 ? -25.547 3.221 1.08 1 89.94 265 LEU A CA 1
ATOM 1982 C C . LEU A 1 265 ? -26.359 3.672 2.293 1 89.94 265 LEU A C 1
ATOM 1984 O O . LEU A 1 265 ? -26.078 3.264 3.42 1 89.94 265 LEU A O 1
ATOM 1988 N N . PRO A 1 266 ? -27.406 4.426 2.02 1 93.38 266 PRO A N 1
ATOM 1989 C CA . PRO A 1 266 ? -28.25 4.867 3.137 1 93.38 266 PRO A CA 1
ATOM 1990 C C . PRO A 1 266 ? -28.734 3.705 3.996 1 93.38 266 PRO A C 1
ATOM 1992 O O . PRO A 1 266 ? -28.703 3.785 5.227 1 93.38 266 PRO A O 1
ATOM 1995 N N . LYS A 1 267 ? -29.062 2.641 3.393 1 92.19 267 LYS A N 1
ATOM 1996 C CA . LYS A 1 267 ? -29.609 1.492 4.117 1 92.19 267 LYS A CA 1
ATOM 1997 C C . LYS A 1 267 ? -28.531 0.851 5 1 92.19 267 LYS A C 1
ATOM 1999 O O . LYS A 1 267 ? -28.844 0.362 6.09 1 92.19 267 LYS A O 1
ATOM 2004 N N . THR A 1 268 ? -27.328 0.815 4.531 1 90.69 268 THR A N 1
ATOM 2005 C CA . THR A 1 268 ? -26.25 0.247 5.328 1 90.69 268 THR A CA 1
ATOM 2006 C C . THR A 1 268 ? -25.875 1.179 6.477 1 90.69 268 THR A C 1
ATOM 2008 O O . THR A 1 268 ? -25.594 0.721 7.586 1 90.69 268 THR A O 1
ATOM 2011 N N . LEU A 1 269 ? -25.906 2.498 6.223 1 94 269 LEU A N 1
ATOM 2012 C CA . LEU A 1 269 ? -25.578 3.473 7.258 1 94 269 LEU A CA 1
ATOM 2013 C C . LEU A 1 269 ? -26.641 3.467 8.359 1 94 269 LEU A C 1
ATOM 2015 O O . LEU A 1 269 ? -26.328 3.723 9.523 1 94 269 LEU A O 1
ATOM 2019 N N . ALA A 1 270 ? -27.859 3.133 7.984 1 94.62 270 ALA A N 1
ATOM 2020 C CA . ALA A 1 270 ? -28.938 3.049 8.961 1 94.62 270 ALA A CA 1
ATOM 2021 C C . ALA A 1 270 ? -28.688 1.908 9.945 1 94.62 270 ALA A C 1
ATOM 2023 O O . ALA A 1 270 ? -29.234 1.908 11.055 1 94.62 270 ALA A O 1
ATOM 2024 N N . VAL A 1 271 ? -27.906 0.981 9.547 1 92.19 271 VAL A N 1
ATOM 2025 C CA . VAL A 1 271 ? -27.531 -0.123 10.422 1 92.19 271 VAL A CA 1
ATOM 2026 C C . VAL A 1 271 ? -26.391 0.307 11.344 1 92.19 271 VAL A C 1
ATOM 2028 O O . VAL A 1 271 ? -26.438 0.099 12.555 1 92.19 271 VAL A O 1
ATOM 2031 N N . TYR A 1 272 ? -25.375 0.926 10.836 1 92.5 272 TYR A N 1
ATOM 2032 C CA . TYR A 1 272 ? -24.141 1.238 11.562 1 92.5 272 TYR A CA 1
ATOM 2033 C C . TYR A 1 272 ? -24.344 2.426 12.492 1 92.5 272 TYR A C 1
ATOM 2035 O O . TYR A 1 272 ? -23.797 2.459 13.602 1 92.5 272 TYR A O 1
ATOM 2043 N N . TRP A 1 273 ? -25.156 3.367 12.094 1 94.69 273 TRP A N 1
ATOM 2044 C CA . TRP A 1 273 ? -25.281 4.641 12.797 1 94.69 273 TRP A CA 1
ATOM 2045 C C . TRP A 1 273 ? -25.766 4.43 14.227 1 94.69 273 TRP A C 1
ATOM 2047 O O . TRP A 1 273 ? -25.156 4.902 15.18 1 94.69 273 TRP A O 1
ATOM 2057 N N . PRO A 1 274 ? -26.859 3.674 14.453 1 94.62 274 PRO A N 1
ATOM 2058 C CA . PRO A 1 274 ? -27.312 3.479 15.828 1 94.62 274 PRO A CA 1
ATOM 2059 C C . PRO A 1 274 ? -26.312 2.713 16.688 1 94.62 274 PRO A C 1
ATOM 2061 O O . PRO A 1 274 ? -26.219 2.941 17.891 1 94.62 274 PRO A O 1
ATOM 2064 N N . MET A 1 275 ? -25.594 1.831 16.062 1 93.06 275 MET A N 1
ATOM 2065 C CA . MET A 1 275 ? -24.562 1.081 16.797 1 93.06 275 MET A CA 1
ATOM 2066 C C . MET A 1 275 ? -23.469 2.012 17.312 1 93.06 275 MET A C 1
ATOM 2068 O O . MET A 1 275 ? -23.078 1.927 18.484 1 93.06 275 MET A O 1
ATOM 2072 N N . ILE A 1 276 ? -23.047 2.891 16.484 1 95.19 276 ILE A N 1
ATOM 2073 C CA . ILE A 1 276 ? -21.984 3.828 16.828 1 95.19 276 ILE A CA 1
ATOM 2074 C C . ILE A 1 276 ? -22.516 4.84 17.844 1 95.19 276 ILE A C 1
ATOM 2076 O O . ILE A 1 276 ? -21.828 5.164 18.828 1 95.19 276 ILE A O 1
ATOM 2080 N N . ALA A 1 277 ? -23.703 5.285 17.672 1 95.69 277 ALA A N 1
ATOM 2081 C CA . ALA A 1 277 ? -24.328 6.203 18.609 1 95.69 277 ALA A CA 1
ATOM 2082 C C . ALA A 1 277 ? -24.422 5.586 20 1 95.69 277 ALA A C 1
ATOM 2084 O O . ALA A 1 277 ? -24.219 6.27 21.016 1 95.69 277 ALA A O 1
ATOM 2085 N N . LYS A 1 278 ? -24.703 4.34 20.031 1 96.69 278 LYS A N 1
ATOM 2086 C CA . LYS A 1 278 ? -24.797 3.639 21.312 1 96.69 278 LYS A CA 1
ATOM 2087 C C . LYS A 1 278 ? -23.422 3.582 22 1 96.69 278 LYS A C 1
ATOM 2089 O O . LYS A 1 278 ? -23.328 3.795 23.203 1 96.69 278 LYS A O 1
ATOM 2094 N N . ILE A 1 279 ? -22.406 3.309 21.203 1 96.38 279 ILE A N 1
ATOM 2095 C CA . ILE A 1 279 ? -21.062 3.271 21.734 1 96.38 279 ILE A CA 1
ATOM 2096 C C . ILE A 1 279 ? -20.703 4.625 22.359 1 96.38 279 ILE A C 1
ATOM 2098 O O . ILE A 1 279 ? -20.172 4.691 23.469 1 96.38 279 ILE A O 1
ATOM 2102 N N . ILE A 1 280 ? -21.031 5.684 21.688 1 96.94 280 ILE A N 1
ATOM 2103 C CA . ILE A 1 280 ? -20.75 7.039 22.156 1 96.94 280 ILE A CA 1
ATOM 2104 C C . ILE A 1 280 ? -21.531 7.324 23.422 1 96.94 280 ILE A C 1
ATOM 2106 O O . ILE A 1 280 ? -20.969 7.832 24.406 1 96.94 280 ILE A O 1
ATOM 2110 N N . ALA A 1 281 ? -22.75 6.934 23.453 1 96.44 281 ALA A N 1
ATOM 2111 C CA . ALA A 1 281 ? -23.625 7.176 24.609 1 96.44 281 ALA A CA 1
ATOM 2112 C C . ALA A 1 281 ? -23.141 6.41 25.828 1 96.44 281 ALA A C 1
ATOM 2114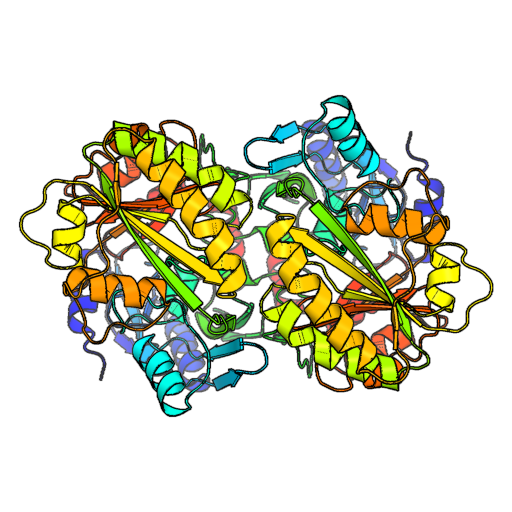 O O . ALA A 1 281 ? -23.312 6.863 26.969 1 96.44 281 ALA A O 1
ATOM 2115 N N . GLU A 1 282 ? -22.516 5.316 25.578 1 96.81 282 GLU A N 1
ATOM 2116 C CA . GLU A 1 282 ? -22.078 4.457 26.672 1 96.81 282 GLU A CA 1
ATOM 2117 C C . GLU A 1 282 ? -20.688 4.848 27.156 1 96.81 282 GLU A C 1
ATOM 2119 O O . GLU A 1 282 ? -20.172 4.289 28.125 1 96.81 282 GLU A O 1
ATOM 2124 N N . THR A 1 283 ? -20.062 5.746 26.516 1 96.38 283 THR A N 1
ATOM 2125 C CA . THR A 1 283 ? -18.75 6.238 26.938 1 96.38 283 THR A CA 1
ATOM 2126 C C . THR A 1 283 ? -18.906 7.492 27.797 1 96.38 283 THR A C 1
ATOM 2128 O O . THR A 1 283 ? -19.219 8.57 27.281 1 96.38 283 THR A O 1
ATOM 2131 N N . PRO A 1 284 ? -18.625 7.312 29.078 1 96.44 284 PRO A N 1
ATOM 2132 C CA . PRO A 1 284 ? -18.75 8.492 29.938 1 96.44 284 PRO A CA 1
ATOM 2133 C C . PRO A 1 284 ? -17.859 9.648 29.469 1 96.44 284 PRO A C 1
ATOM 2135 O O . PRO A 1 284 ? -16.688 9.445 29.141 1 96.44 284 PRO A O 1
ATOM 2138 N N . GLY A 1 285 ? -18.516 10.844 29.375 1 95.81 285 GLY A N 1
ATOM 2139 C CA . GLY A 1 285 ? -17.766 12.031 28.984 1 95.81 285 GLY A CA 1
ATOM 2140 C C . GLY A 1 285 ? -17.781 12.289 27.5 1 95.81 285 GLY A C 1
ATOM 2141 O O . GLY A 1 285 ? -17.156 13.242 27.016 1 95.81 285 GLY A O 1
ATOM 2142 N N . ALA A 1 286 ? -18.438 11.492 26.75 1 96.75 286 ALA A N 1
ATOM 2143 C CA . ALA A 1 286 ? -18.578 11.672 25.297 1 96.75 286 ALA A CA 1
ATOM 2144 C C . ALA A 1 286 ? -20 12.109 24.938 1 96.75 286 ALA A C 1
ATOM 2146 O O . ALA A 1 286 ? -20.969 11.586 25.484 1 96.75 286 ALA A O 1
ATOM 2147 N N . ARG A 1 287 ? -20.062 13.094 24.094 1 96 287 ARG A N 1
ATOM 2148 C CA . ARG A 1 287 ? -21.359 13.594 23.641 1 96 287 ARG A CA 1
ATOM 2149 C C . ARG A 1 287 ? -21.359 13.852 22.141 1 96 287 ARG A C 1
ATOM 2151 O O . ARG A 1 287 ? -20.531 14.609 21.625 1 96 287 ARG A O 1
ATOM 2158 N N . MET A 1 288 ? -22.25 13.242 21.516 1 95.75 288 MET A N 1
ATOM 2159 C CA . MET A 1 288 ? -22.422 13.523 20.094 1 95.75 288 MET A CA 1
ATOM 2160 C C . MET A 1 288 ? -23.078 14.883 19.875 1 95.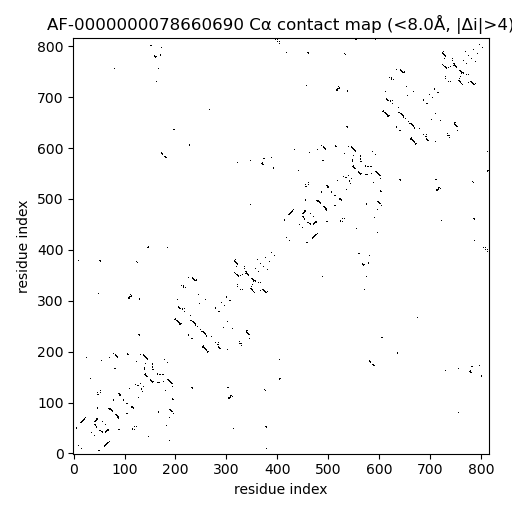75 288 MET A C 1
ATOM 2162 O O . MET A 1 288 ? -24.109 15.172 20.484 1 95.75 288 MET A O 1
ATOM 2166 N N . LEU A 1 289 ? -22.469 15.695 19.094 1 94.31 289 LEU A N 1
ATOM 2167 C CA . LEU A 1 289 ? -23 17.016 18.797 1 94.31 289 LEU A CA 1
ATOM 2168 C C . LEU A 1 289 ? -23.875 16.984 17.547 1 94.31 289 LEU A C 1
ATOM 2170 O O . LEU A 1 289 ? -23.656 16.156 16.656 1 94.31 289 LEU A O 1
ATOM 2174 N N . PRO A 1 290 ? -24.812 17.797 17.484 1 93.19 290 PRO A N 1
ATOM 2175 C CA . PRO A 1 290 ? -25.688 17.812 16.312 1 93.19 290 PRO A CA 1
ATOM 2176 C C . PRO A 1 290 ? -24.984 18.344 15.055 1 93.19 290 PRO A C 1
ATOM 2178 O O . PRO A 1 290 ? -23.984 19.047 15.164 1 93.19 290 PRO A O 1
ATOM 2181 N N . ASP A 1 291 ? -25.531 17.922 13.984 1 92.5 291 ASP A N 1
ATOM 2182 C CA . ASP A 1 291 ? -25.094 18.484 12.711 1 92.5 291 ASP A CA 1
ATOM 2183 C C . ASP A 1 291 ? -25.609 19.906 12.523 1 92.5 291 ASP A C 1
ATOM 2185 O O . ASP A 1 291 ? -26.828 20.125 12.414 1 92.5 291 ASP A O 1
ATOM 2189 N N . ASP A 1 292 ? -24.734 20.922 12.602 1 92.69 292 ASP A N 1
ATOM 2190 C CA . ASP A 1 292 ? -25.125 22.312 12.445 1 92.69 292 ASP A CA 1
ATOM 2191 C C . ASP A 1 292 ? -24.281 23 11.383 1 92.69 292 ASP A C 1
ATOM 2193 O O . ASP A 1 292 ? -23.609 22.344 10.586 1 92.69 292 ASP A O 1
ATOM 2197 N N . ASN A 1 293 ? -24.422 24.328 11.344 1 90.69 293 ASN A N 1
ATOM 2198 C CA . ASN A 1 293 ? -23.75 25.047 10.273 1 90.69 293 ASN A CA 1
ATOM 2199 C C . ASN A 1 293 ? -22.609 25.906 10.812 1 90.69 293 ASN A C 1
ATOM 2201 O O . ASN A 1 293 ? -22.266 26.938 10.219 1 90.69 293 ASN A O 1
ATOM 2205 N N . ALA A 1 294 ? -22.125 25.484 11.945 1 88 294 ALA A N 1
ATOM 2206 C CA . ALA A 1 294 ? -20.953 26.203 12.43 1 88 294 ALA A CA 1
ATOM 2207 C C . ALA A 1 294 ? -19.812 26.172 11.406 1 88 294 ALA A C 1
ATOM 2209 O O . ALA A 1 294 ? -19.547 25.125 10.805 1 88 294 ALA A O 1
ATOM 2210 N N . PRO A 1 295 ? -19.203 27.312 11.211 1 85.62 295 PRO A N 1
ATOM 2211 C CA . PRO A 1 295 ? -18.188 27.391 10.156 1 85.62 295 PRO A CA 1
ATOM 2212 C C . PRO A 1 295 ? -17.078 26.344 10.312 1 85.62 295 PRO A C 1
ATOM 2214 O O . PRO A 1 295 ? -16.656 25.75 9.328 1 85.62 295 PRO A O 1
ATOM 2217 N N . GLU A 1 296 ? -16.625 26.156 11.516 1 85.62 296 GLU A N 1
ATOM 2218 C CA . GLU A 1 296 ? -15.578 25.172 11.742 1 85.62 296 GLU A CA 1
ATOM 2219 C C . GLU A 1 296 ? -16.047 23.766 11.414 1 85.62 296 GLU A C 1
ATOM 2221 O O . GLU A 1 296 ? -15.281 22.938 10.906 1 85.62 296 GLU A O 1
ATOM 2226 N N . TRP A 1 297 ? -17.281 23.5 11.742 1 91.12 297 TRP A N 1
ATOM 2227 C CA . TRP A 1 297 ? -17.844 22.172 11.453 1 91.12 297 TRP A CA 1
ATOM 2228 C C . TRP A 1 297 ? -18.047 22 9.953 1 91.12 297 TRP A C 1
ATOM 2230 O O . TRP A 1 297 ? -17.766 20.922 9.398 1 91.12 297 TRP A O 1
ATOM 2240 N N . THR A 1 298 ? -18.484 23.047 9.344 1 90.94 298 THR A N 1
ATOM 2241 C CA . THR A 1 298 ? -18.656 23.016 7.895 1 90.94 298 THR A CA 1
ATOM 2242 C C . THR A 1 298 ? -17.328 22.734 7.207 1 90.94 298 THR A C 1
ATOM 2244 O O . THR A 1 298 ? -17.25 21.938 6.266 1 90.94 298 THR A O 1
ATOM 2247 N N . ALA A 1 299 ? -16.281 23.359 7.664 1 89.19 299 ALA A N 1
ATOM 2248 C CA . ALA A 1 299 ? -14.945 23.125 7.117 1 89.19 299 ALA A CA 1
ATOM 2249 C C . ALA A 1 299 ? -14.508 21.688 7.316 1 89.19 299 ALA A C 1
ATOM 2251 O O . ALA A 1 299 ? -13.984 21.062 6.395 1 89.19 299 ALA A O 1
ATOM 2252 N N . ARG A 1 300 ? -14.797 21.141 8.453 1 91.25 300 ARG A N 1
ATOM 2253 C CA . ARG A 1 300 ? -14.422 19.766 8.758 1 91.25 300 ARG A CA 1
ATOM 2254 C C . ARG A 1 300 ? -15.195 18.781 7.879 1 91.25 300 ARG A C 1
ATOM 2256 O O . ARG A 1 300 ? -14.641 17.781 7.422 1 91.25 300 ARG A O 1
ATOM 2263 N N . LYS A 1 301 ? -16.406 19.109 7.703 1 93.12 301 LYS A N 1
ATOM 2264 C CA . LYS A 1 301 ? -17.219 18.25 6.844 1 93.12 301 LYS A CA 1
ATOM 2265 C C . LYS A 1 301 ? -16.672 18.219 5.418 1 93.12 301 LYS A C 1
ATOM 2267 O O . LYS A 1 301 ? -16.688 17.172 4.762 1 93.12 301 LYS A O 1
ATOM 2272 N N . HIS A 1 302 ? -16.156 19.344 4.969 1 90.94 302 HIS A N 1
ATOM 2273 C CA . HIS A 1 302 ? -15.539 19.391 3.65 1 90.94 302 HIS A CA 1
ATOM 2274 C C . HIS A 1 302 ? -14.312 18.484 3.586 1 90.94 302 HIS A C 1
ATOM 2276 O O . HIS A 1 302 ? -14.133 17.75 2.613 1 90.94 302 HIS A O 1
ATOM 2282 N N . LEU A 1 303 ? -13.586 18.547 4.629 1 92.25 303 LEU A N 1
ATOM 2283 C CA . LEU A 1 303 ? -12.375 17.734 4.672 1 92.25 303 LEU A CA 1
ATOM 2284 C C . LEU A 1 303 ? -12.711 16.25 4.77 1 92.25 303 LEU A C 1
ATOM 2286 O O . LEU A 1 303 ? -12.062 15.422 4.125 1 92.25 303 LEU A O 1
ATOM 2290 N N . LEU A 1 304 ? -13.75 15.953 5.578 1 95.44 304 LEU A N 1
ATOM 2291 C CA . LEU A 1 304 ? -14.188 14.562 5.699 1 95.44 304 LEU A CA 1
ATOM 2292 C C . LEU A 1 304 ? -14.711 14.039 4.367 1 95.44 304 LEU A C 1
ATOM 2294 O O . LEU A 1 304 ? -14.602 12.844 4.082 1 95.44 304 LEU A O 1
ATOM 2298 N N . ALA A 1 305 ? -15.18 14.992 3.572 1 94.31 305 ALA A N 1
ATOM 2299 C CA . ALA A 1 305 ? -15.688 14.617 2.256 1 94.31 305 ALA A CA 1
ATOM 2300 C C . ALA A 1 305 ? -14.562 14.602 1.222 1 94.31 305 ALA A C 1
ATOM 2302 O O . ALA A 1 305 ? -14.797 14.32 0.044 1 94.31 305 ALA A O 1
ATOM 2303 N N . GLY A 1 306 ? -13.344 14.875 1.643 1 94.06 306 GLY A N 1
ATOM 2304 C CA . GLY A 1 306 ? -12.195 14.898 0.748 1 94.06 306 GLY A CA 1
ATOM 2305 C C . GLY A 1 306 ? -12.227 16.062 -0.231 1 94.06 306 GLY A C 1
ATOM 2306 O O . GLY A 1 306 ? -11.703 15.945 -1.342 1 94.06 306 GLY A O 1
ATOM 2307 N N . GLN A 1 307 ? -12.844 17.125 0.13 1 92.31 307 GLN A N 1
ATOM 2308 C CA . GLN A 1 307 ? -13.016 18.281 -0.751 1 92.31 307 GLN A CA 1
ATOM 2309 C C . GLN A 1 307 ? -12.094 19.422 -0.345 1 92.31 307 GLN A C 1
ATOM 2311 O O . GLN A 1 307 ? -11.57 19.438 0.771 1 92.31 307 GLN A O 1
ATOM 2316 N N . VAL A 1 308 ? -11.875 20.281 -1.294 1 91.5 308 VAL A N 1
ATOM 2317 C CA . VAL A 1 308 ? -11.031 21.453 -1.071 1 91.5 308 VAL A CA 1
ATOM 2318 C C . VAL A 1 308 ? -11.781 22.484 -0.252 1 91.5 308 VAL A C 1
ATOM 2320 O O . VAL A 1 308 ? -12.969 22.75 -0.499 1 91.5 308 VAL A O 1
ATOM 2323 N N . LEU A 1 309 ? -11.062 23.047 0.68 1 86.56 309 LEU A N 1
ATOM 2324 C CA . LEU A 1 309 ? -11.664 24.141 1.422 1 86.56 309 LEU A CA 1
ATOM 2325 C C . LEU A 1 309 ? -11.68 25.422 0.58 1 86.56 309 LEU A C 1
ATOM 2327 O O . LEU A 1 309 ? -10.727 25.703 -0.148 1 86.56 309 LEU A O 1
ATOM 2331 N N . PRO A 1 310 ? -12.766 26.141 0.63 1 80.88 310 PRO A N 1
ATOM 2332 C CA . PRO A 1 310 ? -12.82 27.391 -0.123 1 80.88 310 PRO A CA 1
ATOM 2333 C C . PRO A 1 310 ? -11.797 28.422 0.363 1 80.88 310 PRO A C 1
ATOM 2335 O O . PRO A 1 310 ? -11.305 29.234 -0.425 1 80.88 310 PRO A O 1
ATOM 2338 N N . GLY A 1 311 ? -11.391 28.438 1.585 1 78.31 311 GLY A N 1
ATOM 2339 C CA . GLY A 1 311 ? -10.414 29.375 2.111 1 78.31 311 GLY A CA 1
ATOM 2340 C C . GLY A 1 311 ? -9.039 28.766 2.287 1 78.31 311 GLY A C 1
ATOM 2341 O O . GLY A 1 311 ? -8.82 27.594 1.959 1 78.31 311 GLY A O 1
ATOM 2342 N N . ALA A 1 312 ? -8.062 29.734 2.41 1 73.88 312 ALA A N 1
ATOM 2343 C CA . ALA A 1 312 ? -6.684 29.312 2.639 1 73.88 312 ALA A CA 1
ATOM 2344 C C . ALA A 1 312 ? -6.188 29.781 4.008 1 73.88 312 ALA A C 1
ATOM 2346 O O . ALA A 1 312 ? -5.805 30.938 4.18 1 73.88 312 ALA A O 1
ATOM 2347 N N . PRO A 1 313 ? -6.348 28.875 4.957 1 75.81 313 PRO A N 1
ATOM 2348 C CA . PRO A 1 313 ? -5.754 29.281 6.23 1 75.81 313 PRO A CA 1
ATOM 2349 C C . PRO A 1 313 ? -4.238 29.438 6.152 1 75.81 313 PRO A C 1
ATOM 2351 O O . PRO A 1 313 ? -3.605 28.906 5.238 1 75.81 313 PRO A O 1
ATOM 2354 N N . PRO A 1 314 ? -3.721 30.328 7.016 1 76.19 314 PRO A N 1
ATOM 2355 C CA . PRO A 1 314 ? -2.26 30.438 7.012 1 76.19 314 PRO A CA 1
ATOM 2356 C C . PRO A 1 314 ? -1.574 29.094 7.297 1 76.19 314 PRO A C 1
ATOM 2358 O O . PRO A 1 314 ? -2.078 28.297 8.094 1 76.19 314 PRO A O 1
ATOM 2361 N N . PRO A 1 315 ? -0.507 28.906 6.605 1 78.81 315 PRO A N 1
ATOM 2362 C CA . PRO A 1 315 ? 0.226 27.688 6.914 1 78.81 315 PRO A CA 1
ATOM 2363 C C . PRO A 1 315 ? 0.799 27.672 8.328 1 78.81 315 PRO A C 1
ATOM 2365 O O . PRO A 1 315 ? 1.272 28.719 8.812 1 78.81 315 PRO A O 1
ATOM 2368 N N . VAL A 1 316 ? 0.635 26.625 9.023 1 84.56 316 VAL A N 1
ATOM 2369 C CA . VAL A 1 316 ? 1.168 26.453 10.367 1 84.56 316 VAL A CA 1
ATOM 2370 C C . VAL A 1 316 ? 2.217 25.344 10.367 1 84.56 316 VAL A C 1
ATOM 2372 O O . VAL A 1 316 ? 1.965 24.25 9.867 1 84.56 316 VAL A O 1
ATOM 2375 N N . PRO A 1 317 ? 3.459 25.688 10.914 1 89.12 317 PRO A N 1
ATOM 2376 C CA . PRO A 1 317 ? 4.453 24.625 11.016 1 89.12 317 PRO A CA 1
ATOM 2377 C C . PRO A 1 317 ? 3.945 23.422 11.812 1 89.12 317 PRO A C 1
ATOM 2379 O O . PRO A 1 317 ? 3.227 23.594 12.805 1 89.12 317 PRO A O 1
ATOM 2382 N N . PHE A 1 318 ? 4.273 22.234 11.336 1 91.38 318 PHE A N 1
ATOM 2383 C CA . PHE A 1 318 ? 3.791 21.031 12 1 91.38 318 PHE A CA 1
ATOM 2384 C C . PHE A 1 318 ? 4.832 19.922 11.93 1 91.38 318 PHE A C 1
ATOM 2386 O O . PHE A 1 318 ? 5.77 20 11.125 1 91.38 318 PHE A O 1
ATOM 2393 N N . ILE A 1 319 ? 4.656 18.984 12.805 1 90.94 319 ILE A N 1
ATOM 2394 C CA . ILE A 1 319 ? 5.383 17.719 12.742 1 90.94 319 ILE A CA 1
ATOM 2395 C C . ILE A 1 319 ? 4.445 16.578 13.094 1 90.94 319 ILE A C 1
ATOM 2397 O O . ILE A 1 319 ? 3.66 16.672 14.039 1 90.94 319 ILE A O 1
ATOM 2401 N N . ASP A 1 320 ? 4.504 15.508 12.312 1 91.19 320 ASP A N 1
ATOM 2402 C CA . ASP A 1 320 ? 3.682 14.32 12.508 1 91.19 320 ASP A CA 1
ATOM 2403 C C . ASP A 1 320 ? 4.5 13.172 13.094 1 91.19 320 ASP A C 1
ATOM 2405 O O . ASP A 1 320 ? 5.531 12.789 12.539 1 91.19 320 ASP A O 1
ATOM 2409 N N . PHE A 1 321 ? 3.941 12.648 14.18 1 89.44 321 PHE A N 1
ATOM 2410 C CA . PHE A 1 321 ? 4.566 11.5 14.82 1 89.44 321 PHE A CA 1
ATOM 2411 C C . PHE A 1 321 ? 3.684 10.266 14.688 1 89.44 321 PHE A C 1
ATOM 2413 O O . PHE A 1 321 ? 2.455 10.375 14.664 1 89.44 321 PHE A O 1
ATOM 2420 N N . GLN A 1 322 ? 4.34 9.125 14.609 1 87.88 322 GLN A N 1
ATOM 2421 C CA . GLN A 1 322 ? 3.617 7.859 14.586 1 87.88 322 GLN A CA 1
ATOM 2422 C C . GLN A 1 322 ? 3.816 7.094 15.891 1 87.88 322 GLN A C 1
ATOM 2424 O O . GLN A 1 322 ? 4.949 6.879 16.328 1 87.88 322 GLN A O 1
ATOM 2429 N N . ALA A 1 323 ? 2.705 6.629 16.469 1 81.88 323 ALA A N 1
ATOM 2430 C CA . ALA A 1 323 ? 2.691 5.801 17.672 1 81.88 323 ALA A CA 1
ATOM 2431 C C . ALA A 1 323 ? 1.708 4.645 17.531 1 81.88 323 ALA A C 1
ATOM 2433 O O . ALA A 1 323 ? 0.794 4.695 16.703 1 81.88 323 ALA A O 1
ATOM 2434 N N . PRO A 1 324 ? 2.01 3.473 18.25 1 74.44 324 PRO A N 1
ATOM 2435 C CA . PRO A 1 324 ? 1.022 2.393 18.188 1 74.44 324 PRO A CA 1
ATOM 2436 C C . PRO A 1 324 ? -0.339 2.803 18.75 1 74.44 324 PRO A C 1
ATOM 2438 O O . PRO A 1 324 ? -0.411 3.576 19.703 1 74.44 324 PRO A O 1
ATOM 2441 N N . ALA A 1 325 ? -1.325 2.328 18.078 1 66.44 325 ALA A N 1
ATOM 2442 C CA . ALA A 1 325 ? -2.672 2.598 18.578 1 66.44 325 ALA A CA 1
ATOM 2443 C C . ALA A 1 325 ? -3.023 1.667 19.734 1 66.44 325 ALA A C 1
ATOM 2445 O O . ALA A 1 325 ? -3.693 0.65 19.531 1 66.44 325 ALA A O 1
ATOM 2446 N N . SER A 1 326 ? -2.33 1.713 20.812 1 67.5 326 SER A N 1
ATOM 2447 C CA . SER A 1 326 ? -2.605 0.838 21.953 1 67.5 326 SER A CA 1
ATOM 2448 C C . SER A 1 326 ? -3.48 1.534 22.984 1 67.5 326 SER A C 1
ATOM 2450 O O . SER A 1 326 ? -3.744 2.734 22.875 1 67.5 326 SER A O 1
ATOM 2452 N N . SER A 1 327 ? -3.963 0.677 23.781 1 62.38 327 SER A N 1
ATOM 2453 C CA . SER A 1 327 ? -4.773 1.212 24.875 1 62.38 327 SER A CA 1
ATOM 2454 C C . SER A 1 327 ? -4.012 2.277 25.656 1 62.38 327 SER A C 1
ATOM 2456 O O . SER A 1 327 ? -2.838 2.094 25.984 1 62.38 327 SER A O 1
ATOM 2458 N N . GLY A 1 328 ? -4.574 3.346 25.844 1 66.56 328 GLY A N 1
ATOM 2459 C CA . GLY A 1 328 ? -3.984 4.438 26.594 1 66.56 328 GLY A CA 1
ATOM 2460 C C . GLY A 1 328 ? -2.994 5.258 25.797 1 66.56 328 GLY A C 1
ATOM 2461 O O . GLY A 1 328 ? -2.26 6.074 26.344 1 66.56 328 GLY A O 1
ATOM 2462 N N . ILE A 1 329 ? -3.043 5.086 24.578 1 67.94 329 ILE A N 1
ATOM 2463 C CA . ILE A 1 329 ? -1.969 5.66 23.781 1 67.94 329 ILE A CA 1
ATOM 2464 C C . ILE A 1 329 ? -2.109 7.18 23.734 1 67.94 329 ILE A C 1
ATOM 2466 O O . ILE A 1 329 ? -1.113 7.902 23.656 1 67.94 329 ILE A O 1
ATOM 2470 N N . LEU A 1 330 ? -3.314 7.566 23.781 1 76.56 330 LEU A N 1
ATOM 2471 C CA . LEU A 1 330 ? -3.467 9.016 23.75 1 76.56 330 LEU A CA 1
ATOM 2472 C C . LEU A 1 330 ? -2.77 9.664 24.938 1 76.56 330 LEU A C 1
ATOM 2474 O O . LEU A 1 330 ? -2.045 10.648 24.781 1 76.56 330 LEU A O 1
ATOM 2478 N N . SER A 1 331 ? -3.004 8.984 26.078 1 76.19 331 SER A N 1
ATOM 2479 C CA . SER A 1 331 ? -2.361 9.492 27.281 1 76.19 331 SER A CA 1
ATOM 2480 C C . SER A 1 331 ? -0.842 9.406 27.172 1 76.19 331 SER A C 1
ATOM 2482 O O . SER A 1 331 ? -0.134 10.336 27.562 1 76.19 331 SER A O 1
ATOM 2484 N N . ARG A 1 332 ? -0.374 8.422 26.656 1 75.06 332 ARG A N 1
ATOM 2485 C CA . ARG A 1 332 ? 1.065 8.25 26.484 1 75.06 332 ARG A CA 1
ATOM 2486 C C . ARG A 1 332 ? 1.625 9.266 25.5 1 75.06 332 ARG A C 1
ATOM 2488 O O . ARG A 1 332 ? 2.693 9.836 25.734 1 75.06 332 ARG A O 1
ATOM 2495 N N . ALA A 1 333 ? 0.891 9.43 24.422 1 77.69 333 ALA A N 1
ATOM 2496 C CA . ALA A 1 333 ? 1.325 10.414 23.438 1 77.69 333 ALA A CA 1
ATOM 2497 C C . ALA A 1 333 ? 1.356 11.82 24.031 1 77.69 333 ALA A C 1
ATOM 2499 O O . ALA A 1 333 ? 2.291 12.586 23.781 1 77.69 333 ALA A O 1
ATOM 2500 N N . HIS A 1 334 ? 0.384 12.016 24.844 1 78.88 334 HIS A N 1
ATOM 2501 C CA . HIS A 1 334 ? 0.335 13.312 25.484 1 78.88 334 HIS A CA 1
ATOM 2502 C C . HIS A 1 334 ? 1.501 13.492 26.453 1 78.88 334 HIS A C 1
ATOM 2504 O O . HIS A 1 334 ? 2.078 14.578 26.547 1 78.88 334 HIS A O 1
ATOM 2510 N N . GLU A 1 335 ? 1.779 12.445 27.125 1 81 335 GLU A N 1
ATOM 2511 C CA . GLU A 1 335 ? 2.893 12.492 28.062 1 81 335 GLU A CA 1
ATOM 2512 C C . GLU A 1 335 ? 4.219 12.727 27.344 1 81 335 GLU A C 1
ATOM 2514 O O . GLU A 1 335 ? 5.047 13.523 27.797 1 81 335 GLU A O 1
ATOM 2519 N N . VAL A 1 336 ? 4.41 12.109 26.266 1 79.12 336 VAL A N 1
ATOM 2520 C CA . VAL A 1 336 ? 5.66 12.18 25.516 1 79.12 336 VAL A CA 1
ATOM 2521 C C . VAL A 1 336 ? 5.758 13.531 24.797 1 79.12 336 VAL A C 1
ATOM 2523 O O . VAL A 1 336 ? 6.805 14.188 24.844 1 79.12 336 VAL A O 1
ATOM 2526 N N . LEU A 1 337 ? 4.699 13.922 24.188 1 82.62 337 LEU A N 1
ATOM 2527 C CA . LEU A 1 337 ? 4.762 15.086 23.312 1 82.62 337 LEU A CA 1
ATOM 2528 C C . LEU A 1 337 ? 4.543 16.375 24.109 1 82.62 337 LEU A C 1
ATOM 2530 O O . LEU A 1 337 ? 5.117 17.406 23.781 1 82.62 337 LEU A O 1
ATOM 2534 N N . GLY A 1 338 ? 3.748 16.266 25.156 1 78.19 338 GLY A N 1
ATOM 2535 C CA . GLY A 1 338 ? 3.459 17.438 25.984 1 78.19 338 GLY A CA 1
ATOM 2536 C C . GLY A 1 338 ? 2.939 18.609 25.203 1 78.19 338 GLY A C 1
ATOM 2537 O O . GLY A 1 338 ? 3.143 19.766 25.594 1 78.19 338 GLY A O 1
ATOM 2538 N N . ALA A 1 339 ? 2.424 18.375 24.062 1 77.38 339 ALA A N 1
ATOM 2539 C CA . ALA A 1 339 ? 2.029 19.469 23.172 1 77.38 339 ALA A CA 1
ATOM 2540 C C . ALA A 1 339 ? 0.605 19.938 23.469 1 77.38 339 ALA A C 1
ATOM 2542 O O . ALA A 1 339 ? -0.267 19.109 23.781 1 77.38 339 ALA A O 1
ATOM 2543 N N . THR A 1 340 ? 0.481 21.219 23.312 1 79.25 340 THR A N 1
ATOM 2544 C CA . THR A 1 340 ? -0.83 21.797 23.562 1 79.25 340 THR A CA 1
ATOM 2545 C C . THR A 1 340 ? -1.702 21.75 22.312 1 79.25 340 THR A C 1
ATOM 2547 O O . THR A 1 340 ? -2.895 21.438 22.391 1 79.25 340 THR A O 1
ATOM 2550 N N . ALA A 1 341 ? -1.107 22 21.234 1 89.56 341 ALA A N 1
ATOM 2551 C CA . ALA A 1 341 ? -1.842 21.969 19.969 1 89.56 341 ALA A CA 1
ATOM 2552 C C . ALA A 1 341 ? -1.542 20.688 19.188 1 89.56 341 ALA A C 1
ATOM 2554 O O . ALA A 1 341 ? -0.539 20.609 18.469 1 89.56 341 ALA A O 1
ATOM 2555 N N . VAL A 1 342 ? -2.48 19.75 19.312 1 91.25 342 VAL A N 1
ATOM 2556 C CA . VAL A 1 342 ? -2.203 18.438 18.75 1 91.25 342 VAL A CA 1
ATOM 2557 C C . VAL A 1 342 ? -3.482 17.844 18.141 1 91.25 342 VAL A C 1
ATOM 2559 O O . VAL A 1 342 ? -4.574 18.047 18.688 1 91.25 342 VAL A O 1
ATOM 2562 N N . GLU A 1 343 ? -3.342 17.234 17.094 1 92.75 343 GLU A N 1
ATOM 2563 C CA . GLU A 1 343 ? -4.348 16.359 16.5 1 92.75 343 GLU A CA 1
ATOM 2564 C C . GLU A 1 343 ? -3.877 14.914 16.484 1 92.75 343 GLU A C 1
ATOM 2566 O O . GLU A 1 343 ? -2.762 14.625 16.047 1 92.75 343 GLU A O 1
ATOM 2571 N N . TYR A 1 344 ? -4.699 14.07 16.969 1 91.12 344 TYR A N 1
ATOM 2572 C CA . TYR A 1 344 ? -4.477 12.641 16.828 1 91.12 344 TYR A CA 1
ATOM 2573 C C . TYR A 1 344 ? -5.348 12.055 15.727 1 91.12 344 TYR A C 1
ATOM 2575 O O . TYR A 1 344 ? -6.539 12.359 15.641 1 91.12 344 TYR A O 1
ATOM 2583 N N . LEU A 1 345 ? -4.73 11.305 14.906 1 91.88 345 LEU A N 1
ATOM 2584 C CA . LEU A 1 345 ? -5.422 10.609 13.828 1 91.88 345 LEU A CA 1
ATOM 2585 C C . LEU A 1 345 ? -5.289 9.102 13.977 1 91.88 345 LEU A C 1
ATOM 2587 O O . LEU A 1 345 ? -4.191 8.555 13.844 1 91.88 345 LEU A O 1
ATOM 2591 N N . LEU A 1 346 ? -6.406 8.484 14.266 1 90.25 346 LEU A N 1
ATOM 2592 C CA . LEU A 1 346 ? -6.414 7.027 14.273 1 90.25 346 LEU A CA 1
ATOM 2593 C C . LEU A 1 346 ? -6.578 6.477 12.859 1 90.25 346 LEU A C 1
ATOM 2595 O O . LEU A 1 346 ? -7.609 6.691 12.219 1 90.25 346 LEU A O 1
ATOM 2599 N N . THR A 1 347 ? -5.57 5.797 12.328 1 85.88 347 THR A N 1
ATOM 2600 C CA . THR A 1 347 ? -5.531 5.344 10.938 1 85.88 347 THR A CA 1
ATOM 2601 C C . THR A 1 347 ? -5.691 3.826 10.867 1 85.88 347 THR A C 1
ATOM 2603 O O . THR A 1 347 ? -5.336 3.209 9.859 1 85.88 347 THR A O 1
ATOM 2606 N N . GLY A 1 348 ? -6.23 3.16 11.758 1 79.75 348 GLY A N 1
ATOM 2607 C CA . GLY A 1 348 ? -6.359 1.715 11.836 1 79.75 348 GLY A CA 1
ATOM 2608 C C . GLY A 1 348 ? -5.465 1.094 12.891 1 79.75 348 GLY A C 1
ATOM 2609 O O . GLY A 1 348 ? -5.801 1.102 14.078 1 79.75 348 GLY A O 1
ATOM 2610 N N . ARG A 1 349 ? -4.207 0.802 12.492 1 82 349 ARG A N 1
ATOM 2611 C CA . ARG A 1 349 ? -3.318 0.114 13.422 1 82 349 ARG A CA 1
ATOM 2612 C C . ARG A 1 349 ? -2.432 1.106 14.164 1 82 349 ARG A C 1
ATOM 2614 O O . ARG A 1 349 ? -1.797 0.754 15.156 1 82 349 ARG A O 1
ATOM 2621 N N . THR A 1 350 ? -2.527 2.365 13.672 1 85.25 350 THR A N 1
ATOM 2622 C CA . THR A 1 350 ? -1.607 3.324 14.273 1 85.25 350 THR A CA 1
ATOM 2623 C C . THR A 1 350 ? -2.338 4.609 14.656 1 85.25 350 THR A C 1
ATOM 2625 O O . THR A 1 350 ? -3.484 4.82 14.25 1 85.25 350 THR A O 1
ATOM 2628 N N . LEU A 1 351 ? -1.649 5.344 15.508 1 87.25 351 LEU A N 1
ATOM 2629 C CA . LEU A 1 351 ? -2.039 6.699 15.883 1 87.25 351 LEU A CA 1
ATOM 2630 C C . LEU A 1 351 ? -0.99 7.711 15.43 1 87.25 351 LEU A C 1
ATOM 2632 O O . LEU A 1 351 ? 0.183 7.598 15.797 1 87.25 351 LEU A O 1
ATOM 2636 N N . MET A 1 352 ? -1.43 8.594 14.664 1 90.44 352 MET A N 1
ATOM 2637 C CA . MET A 1 352 ? -0.559 9.695 14.266 1 90.44 352 MET A CA 1
ATOM 2638 C C . MET A 1 352 ? -0.851 10.945 15.078 1 90.44 352 MET A C 1
ATOM 2640 O O . MET A 1 352 ? -2.014 11.281 15.32 1 90.44 352 MET A O 1
ATOM 2644 N N . ALA A 1 353 ? 0.17 11.555 15.562 1 90.81 353 ALA A N 1
ATOM 2645 C CA . ALA A 1 353 ? 0.043 12.82 16.297 1 90.81 353 ALA A CA 1
ATOM 2646 C C . ALA A 1 353 ? 0.65 13.977 15.5 1 90.81 353 ALA A C 1
ATOM 2648 O O . ALA A 1 353 ? 1.853 13.984 15.227 1 90.81 353 ALA A O 1
ATOM 2649 N N . ARG A 1 354 ? -0.164 14.898 15.148 1 92.69 354 ARG A N 1
ATOM 2650 C CA . ARG A 1 354 ? 0.302 16.125 14.516 1 92.69 354 ARG A CA 1
ATOM 2651 C C . ARG A 1 354 ? 0.426 17.25 15.539 1 92.69 354 ARG A C 1
ATOM 2653 O O . ARG A 1 354 ? -0.573 17.688 16.125 1 92.69 354 ARG A O 1
ATOM 2660 N N . VAL A 1 355 ? 1.583 17.703 15.672 1 92.56 355 VAL A N 1
ATOM 2661 C CA . VAL A 1 355 ? 1.835 18.812 16.594 1 92.56 355 VAL A CA 1
ATOM 2662 C C . VAL A 1 355 ? 2.074 20.094 15.812 1 92.56 355 VAL A C 1
ATOM 2664 O O . VAL A 1 355 ? 2.875 20.125 14.875 1 92.56 355 VAL A O 1
ATOM 2667 N N . LEU A 1 356 ? 1.347 21.125 16.297 1 91.69 356 LEU A N 1
ATOM 2668 C CA . LEU A 1 356 ? 1.507 22.422 15.641 1 91.69 356 LEU A CA 1
ATOM 2669 C C . LEU A 1 356 ? 2.451 23.328 16.422 1 91.69 356 LEU A C 1
ATOM 2671 O O . LEU A 1 356 ? 2.371 23.391 17.656 1 91.69 356 LEU A O 1
ATOM 2675 N N . SER A 1 357 ? 3.359 23.953 15.703 1 85.94 357 SER A N 1
ATOM 2676 C CA . SER A 1 357 ? 4.246 25.016 16.172 1 85.94 357 SER A CA 1
ATOM 2677 C C . SER A 1 357 ? 4.734 24.734 17.594 1 85.94 357 SER A C 1
ATOM 2679 O O . SER A 1 357 ? 4.582 25.578 18.484 1 85.94 357 SER A O 1
ATOM 2681 N N . PRO A 1 358 ? 5.391 23.656 17.75 1 83.62 358 PRO A N 1
ATOM 2682 C CA . PRO A 1 358 ? 5.918 23.422 19.094 1 83.62 358 PRO A CA 1
ATOM 2683 C C . PRO A 1 358 ? 6.945 24.484 19.516 1 83.62 358 PRO A C 1
ATOM 2685 O O . PRO A 1 358 ? 7.715 24.969 18.672 1 83.62 358 PRO A O 1
ATOM 2688 N N . GLU A 1 359 ? 6.859 24.797 20.797 1 80.12 359 GLU A N 1
ATOM 2689 C CA . GLU A 1 359 ? 7.801 25.766 21.344 1 80.12 359 GLU A CA 1
ATOM 2690 C C . GLU A 1 359 ? 9.242 25.297 21.172 1 80.12 359 GLU A C 1
ATOM 2692 O O . GLU A 1 359 ? 10.109 26.062 20.75 1 80.12 359 GLU A O 1
ATOM 2697 N N . ASP A 1 360 ? 9.422 24.016 21.531 1 83.75 360 ASP A N 1
ATOM 2698 C CA . ASP A 1 360 ? 10.719 23.359 21.344 1 83.75 360 ASP A CA 1
ATOM 2699 C C . ASP A 1 360 ? 10.625 22.234 20.328 1 83.75 360 ASP A C 1
ATOM 2701 O O . ASP A 1 360 ? 10.469 21.062 20.703 1 83.75 360 ASP A O 1
ATOM 2705 N N . GLY A 1 361 ? 10.859 22.672 19.094 1 84.31 361 GLY A N 1
ATOM 2706 C CA . GLY A 1 361 ? 10.734 21.719 18 1 84.31 361 GLY A CA 1
ATOM 2707 C C . GLY A 1 361 ? 11.758 20.594 18.078 1 84.31 361 GLY A C 1
ATOM 2708 O O . GLY A 1 361 ? 11.391 19.422 18.172 1 84.31 361 GLY A O 1
ATOM 2709 N N . PRO A 1 362 ? 13.016 21 18.141 1 84.12 362 PRO A N 1
ATOM 2710 C CA . PRO A 1 362 ? 14.07 19.984 18.172 1 84.12 362 PRO A CA 1
ATOM 2711 C C . PRO A 1 362 ? 13.977 19.078 19.406 1 84.12 362 PRO A C 1
ATOM 2713 O O . PRO A 1 362 ? 14.164 17.859 19.312 1 84.12 362 PRO A O 1
ATOM 2716 N N . GLY A 1 363 ? 13.641 19.672 20.5 1 86.44 363 GLY A N 1
ATOM 2717 C CA . GLY A 1 363 ? 13.461 18.875 21.719 1 86.44 363 GLY A CA 1
ATOM 2718 C C . GLY A 1 363 ? 12.32 17.891 21.609 1 86.44 363 GLY A C 1
ATOM 2719 O O . GLY A 1 363 ? 12.438 16.75 22.078 1 86.44 363 GLY A O 1
ATOM 2720 N N . LEU A 1 364 ? 11.305 18.344 21 1 89.5 364 LEU A N 1
ATOM 2721 C CA . LEU A 1 364 ? 10.148 17.469 20.797 1 89.5 364 LEU A CA 1
ATOM 2722 C C . LEU A 1 364 ? 10.5 16.297 19.891 1 89.5 364 LEU A C 1
ATOM 2724 O O . LEU A 1 364 ? 10.117 15.148 20.172 1 89.5 364 LEU A O 1
ATOM 2728 N N . VAL A 1 365 ? 11.211 16.562 18.891 1 88.06 365 VAL A N 1
ATOM 2729 C CA . VAL A 1 365 ? 11.609 15.531 17.953 1 88.06 365 VAL A CA 1
ATOM 2730 C C . VAL A 1 365 ? 12.492 14.5 18.656 1 88.06 365 VAL A C 1
ATOM 2732 O O . VAL A 1 365 ? 12.289 13.297 18.5 1 88.06 365 VAL A O 1
ATOM 2735 N N . ALA A 1 366 ? 13.359 14.977 19.438 1 85.69 366 ALA A N 1
ATOM 2736 C CA . ALA A 1 366 ? 14.266 14.086 20.172 1 85.69 366 ALA A CA 1
ATOM 2737 C C . ALA A 1 366 ? 13.492 13.234 21.188 1 85.69 366 ALA A C 1
ATOM 2739 O O . ALA A 1 366 ? 13.75 12.039 21.312 1 85.69 366 ALA A O 1
ATOM 2740 N N . ALA A 1 367 ? 12.578 13.836 21.859 1 86.19 367 ALA A N 1
ATOM 2741 C CA . ALA A 1 367 ? 11.781 13.125 22.859 1 86.19 367 ALA A CA 1
ATOM 2742 C C . ALA A 1 367 ? 10.93 12.039 22.203 1 86.19 367 ALA A C 1
ATOM 2744 O O . ALA A 1 367 ? 10.836 10.922 22.719 1 86.19 367 ALA A O 1
ATOM 2745 N N . ALA A 1 368 ? 10.359 12.383 21.125 1 87.12 368 ALA A N 1
ATOM 2746 C CA . ALA A 1 368 ? 9.531 11.422 20.391 1 87.12 368 ALA A CA 1
ATOM 2747 C C . ALA A 1 368 ? 10.367 10.242 19.906 1 87.12 368 ALA A C 1
ATOM 2749 O O . ALA A 1 368 ? 9.953 9.086 20.047 1 87.12 368 ALA A O 1
ATOM 2750 N N . ALA A 1 369 ? 11.523 10.578 19.422 1 83.38 369 ALA A N 1
ATOM 2751 C CA . ALA A 1 369 ? 12.414 9.516 18.953 1 83.38 369 ALA A CA 1
ATOM 2752 C C . ALA A 1 369 ? 12.836 8.602 20.094 1 83.38 369 ALA A C 1
ATOM 2754 O O . ALA A 1 369 ? 12.883 7.379 19.938 1 83.38 369 ALA A O 1
ATOM 2755 N N . THR A 1 370 ? 13.109 9.156 21.203 1 84.44 370 THR A N 1
ATOM 2756 C CA . THR A 1 370 ? 13.523 8.391 22.375 1 84.44 370 THR A CA 1
ATOM 2757 C C . THR A 1 370 ? 12.391 7.477 22.844 1 84.44 370 THR A C 1
ATOM 2759 O O . THR A 1 370 ? 12.641 6.371 23.328 1 84.44 370 THR A O 1
ATOM 2762 N N . ALA A 1 371 ? 11.227 7.934 22.641 1 84.88 371 ALA A N 1
ATOM 2763 C CA . ALA A 1 371 ? 10.062 7.168 23.062 1 84.88 371 ALA A CA 1
ATOM 2764 C C . ALA A 1 371 ? 9.664 6.137 22.016 1 84.88 371 ALA A C 1
ATOM 2766 O O . ALA A 1 371 ? 8.664 5.426 22.172 1 84.88 371 ALA A O 1
ATOM 2767 N N . GLY A 1 372 ? 10.375 6.074 20.891 1 82.44 372 GLY A N 1
ATOM 2768 C CA . GLY A 1 372 ? 10.117 5.082 19.859 1 82.44 372 GLY A CA 1
ATOM 2769 C C . GLY A 1 372 ? 9.062 5.523 18.859 1 82.44 372 GLY A C 1
ATOM 2770 O O . GLY A 1 372 ? 8.531 4.703 18.109 1 82.44 372 GLY A O 1
ATOM 2771 N N . PHE A 1 373 ? 8.75 6.898 18.891 1 85.38 373 PHE A N 1
ATOM 2772 C CA . PHE A 1 373 ? 7.824 7.418 17.891 1 85.38 373 PHE A CA 1
ATOM 2773 C C . PHE A 1 373 ? 8.531 7.652 16.562 1 85.38 373 PHE A C 1
ATOM 2775 O O . PHE A 1 373 ? 9.672 8.117 16.531 1 85.38 373 PHE A O 1
ATOM 2782 N N . GLY A 1 374 ? 7.914 7.281 15.547 1 84.38 374 GLY A N 1
ATOM 2783 C CA . GLY A 1 374 ? 8.43 7.637 14.234 1 84.38 374 GLY A CA 1
ATOM 2784 C C . GLY A 1 374 ? 8.055 9.047 13.812 1 84.38 374 GLY A C 1
ATOM 2785 O O . GLY A 1 374 ? 7.094 9.617 14.328 1 84.38 374 GLY A O 1
ATOM 2786 N N . ILE A 1 375 ? 8.875 9.617 12.977 1 87.62 375 ILE A N 1
ATOM 2787 C CA . ILE A 1 375 ? 8.539 10.883 12.336 1 87.62 375 ILE A CA 1
ATOM 2788 C C . ILE A 1 375 ? 7.992 10.625 10.93 1 87.62 375 ILE A C 1
ATOM 2790 O O . ILE A 1 375 ? 8.703 10.125 10.062 1 87.62 375 ILE A O 1
ATOM 2794 N N . VAL A 1 376 ? 6.816 11.031 10.664 1 88.19 376 VAL A N 1
ATOM 2795 C CA . VAL A 1 376 ? 6.125 10.664 9.438 1 88.19 376 VAL A CA 1
ATOM 2796 C C . VAL A 1 376 ? 6.277 11.789 8.406 1 88.19 376 VAL A C 1
ATOM 2798 O O . VAL A 1 376 ? 6.594 11.531 7.242 1 88.19 376 VAL A O 1
ATOM 2801 N N . SER A 1 377 ? 5.996 12.961 8.844 1 90.62 377 SER A N 1
ATOM 2802 C CA . SER A 1 377 ? 6.074 14.156 8.008 1 90.62 377 SER A CA 1
ATOM 2803 C C . SER A 1 377 ? 6.328 15.406 8.844 1 90.62 377 SER A C 1
ATOM 2805 O O . SER A 1 377 ? 6.051 15.422 10.047 1 90.62 377 SER A O 1
ATOM 2807 N N . GLN A 1 378 ? 6.93 16.375 8.148 1 89.94 378 GLN A N 1
ATOM 2808 C CA . GLN A 1 378 ? 7.219 17.594 8.891 1 89.94 378 GLN A CA 1
ATOM 2809 C C . GLN A 1 378 ? 7.324 18.797 7.957 1 89.94 378 GLN A C 1
ATOM 2811 O O . GLN A 1 378 ? 7.633 18.641 6.773 1 89.94 378 GLN A O 1
ATOM 2816 N N . SER A 1 379 ? 7.09 19.938 8.539 1 91.06 379 SER A N 1
ATOM 2817 C CA . SER A 1 379 ? 7.367 21.203 7.863 1 91.06 379 SER A CA 1
ATOM 2818 C C . SER A 1 379 ? 8.867 21.469 7.781 1 91.06 379 SER A C 1
ATOM 2820 O O . SER A 1 379 ? 9.656 20.812 8.461 1 91.06 379 SER A O 1
ATOM 2822 N N . LEU A 1 380 ? 9.172 22.438 6.961 1 90 380 LEU A N 1
ATOM 2823 C CA . LEU A 1 380 ? 10.562 22.812 6.684 1 90 380 LEU A CA 1
ATOM 2824 C C . LEU A 1 380 ? 11.312 23.125 7.977 1 90 380 LEU A C 1
ATOM 2826 O O . LEU A 1 380 ? 12.484 22.766 8.117 1 90 380 LEU A O 1
ATOM 2830 N N . GLU A 1 381 ? 10.648 23.688 8.945 1 88.56 381 GLU A N 1
ATOM 2831 C CA . GLU A 1 381 ? 11.25 24.141 10.195 1 88.56 381 GLU A CA 1
ATOM 2832 C C . GLU A 1 381 ? 11.836 22.969 10.992 1 88.56 381 GLU A C 1
ATOM 2834 O O . GLU A 1 381 ? 12.75 23.156 11.789 1 88.56 381 GLU A O 1
ATOM 2839 N N . PHE A 1 382 ? 11.336 21.812 10.688 1 89.19 382 PHE A N 1
ATOM 2840 C CA . PHE A 1 382 ? 11.727 20.672 11.516 1 89.19 382 PHE A CA 1
ATOM 2841 C C . PHE A 1 382 ? 12.539 19.672 10.703 1 89.19 382 PHE A C 1
ATOM 2843 O O . PHE A 1 382 ? 12.867 18.594 11.195 1 89.19 382 PHE A O 1
ATOM 2850 N N . GLU A 1 383 ? 12.844 20 9.516 1 88.94 383 GLU A N 1
ATOM 2851 C CA . GLU A 1 383 ? 13.539 19.094 8.617 1 88.94 383 GLU A CA 1
ATOM 2852 C C . GLU A 1 383 ? 14.914 18.719 9.156 1 88.94 383 GLU A C 1
ATOM 2854 O O . GLU A 1 383 ? 15.305 17.547 9.125 1 88.94 383 GLU A O 1
ATOM 2859 N N . SER A 1 384 ? 15.617 19.672 9.695 1 86.44 384 SER A N 1
ATOM 2860 C CA . SER A 1 384 ? 16.953 19.422 10.203 1 86.44 384 SER A CA 1
ATOM 2861 C C . SER A 1 384 ? 16.922 18.469 11.398 1 86.44 384 SER A C 1
ATOM 2863 O O . SER A 1 384 ? 17.75 17.562 11.508 1 86.44 384 SER A O 1
ATOM 2865 N N . ALA A 1 385 ? 16 18.672 12.273 1 86.75 385 ALA A N 1
ATOM 2866 C CA . ALA A 1 385 ? 15.867 17.797 13.438 1 86.75 385 ALA A CA 1
ATOM 2867 C C . ALA A 1 385 ? 15.492 16.375 13.023 1 86.75 385 ALA A C 1
ATOM 2869 O O . ALA A 1 385 ? 16.031 15.406 13.555 1 86.75 385 ALA A O 1
ATOM 2870 N N . ALA A 1 386 ? 14.594 16.312 12.125 1 86.5 386 ALA A N 1
ATOM 2871 C CA . ALA A 1 386 ? 14.18 15.008 11.633 1 86.5 386 ALA A CA 1
ATOM 2872 C C . ALA A 1 386 ? 15.336 14.281 10.953 1 86.5 386 ALA A C 1
ATOM 2874 O O . ALA A 1 386 ? 15.523 13.078 11.148 1 86.5 386 ALA A O 1
ATOM 2875 N N . ARG A 1 387 ? 16.047 14.969 10.219 1 85.44 387 ARG A N 1
ATOM 2876 C CA . ARG A 1 387 ? 17.203 14.398 9.531 1 85.44 387 ARG A CA 1
ATOM 2877 C C . ARG A 1 387 ? 18.219 13.859 10.531 1 85.44 387 ARG A C 1
ATOM 2879 O O . ARG A 1 387 ? 18.844 12.82 10.289 1 85.44 387 ARG A O 1
ATOM 2886 N N . THR A 1 388 ? 18.422 14.562 11.547 1 84.62 388 THR A N 1
ATOM 2887 C CA . THR A 1 388 ? 19.344 14.133 12.578 1 84.62 388 THR A CA 1
ATOM 2888 C C . THR A 1 388 ? 18.922 12.781 13.156 1 84.62 388 THR A C 1
ATOM 2890 O O . THR A 1 388 ? 19.75 11.898 13.367 1 84.62 388 THR A O 1
ATOM 2893 N N . VAL A 1 389 ? 17.719 12.633 13.359 1 82.88 389 VAL A N 1
ATOM 2894 C CA . VAL A 1 389 ? 17.203 11.375 13.891 1 82.88 389 VAL A CA 1
ATOM 2895 C C . VAL A 1 389 ? 17.391 10.266 12.852 1 82.88 389 VAL A C 1
ATOM 2897 O O . VAL A 1 389 ? 17.844 9.172 13.188 1 82.88 389 VAL A O 1
ATOM 2900 N N . ARG A 1 390 ? 17.172 10.555 11.633 1 82 390 ARG A N 1
ATOM 2901 C CA . ARG A 1 390 ? 17.266 9.57 10.555 1 82 390 ARG A CA 1
ATOM 2902 C C . ARG A 1 390 ? 18.703 9.148 10.32 1 82 390 ARG A C 1
ATOM 2904 O O . ARG A 1 390 ? 18.969 8 9.961 1 82 390 ARG A O 1
ATOM 2911 N N . SER A 1 391 ? 19.547 10.07 10.555 1 83 391 SER A N 1
ATOM 2912 C CA . SER A 1 391 ? 20.969 9.805 10.289 1 83 391 SER A CA 1
ATOM 2913 C C . SER A 1 391 ? 21.531 8.812 11.297 1 83 391 SER A C 1
ATOM 2915 O O . SER A 1 391 ? 22.609 8.25 11.078 1 83 391 SER A O 1
ATOM 2917 N N . LYS A 1 392 ? 20.812 8.578 12.32 1 79 392 LYS A N 1
ATOM 2918 C CA . LYS A 1 392 ? 21.297 7.664 13.352 1 79 392 LYS A CA 1
ATOM 2919 C C . LYS A 1 392 ? 20.75 6.254 13.133 1 79 392 LYS A C 1
ATOM 2921 O O . LYS A 1 392 ? 21.109 5.324 13.852 1 79 392 LYS A O 1
ATOM 2926 N N . SER A 1 393 ? 20.031 6.113 12.141 1 77 393 SER A N 1
ATOM 2927 C CA . SER A 1 393 ? 19.469 4.801 11.844 1 77 393 SER A CA 1
ATOM 2928 C C . SER A 1 393 ? 20.422 3.955 11.016 1 77 393 SER A C 1
ATOM 2930 O O . SER A 1 393 ? 21.312 4.492 10.344 1 77 393 SER A O 1
ATOM 2932 N N . ALA A 1 394 ? 20.25 2.621 11.125 1 74.88 394 ALA A N 1
ATOM 2933 C CA . ALA A 1 394 ? 21.078 1.719 10.312 1 74.88 394 ALA A CA 1
ATOM 2934 C C . ALA A 1 394 ? 20.75 1.875 8.828 1 74.88 394 ALA A C 1
ATOM 2936 O O . ALA A 1 394 ? 21.562 1.493 7.973 1 74.88 394 ALA A O 1
ATOM 2937 N N . LEU A 1 395 ? 19.641 2.539 8.492 1 87.06 395 LEU A N 1
ATOM 2938 C CA . LEU A 1 395 ? 19.25 2.699 7.102 1 87.06 395 LEU A CA 1
ATOM 2939 C C . LEU A 1 395 ? 19.953 3.896 6.469 1 87.06 395 LEU A C 1
ATOM 2941 O O . LEU A 1 395 ? 19.953 4.047 5.242 1 87.06 395 LEU A O 1
ATOM 2945 N N . ALA A 1 396 ? 20.516 4.672 7.406 1 87.69 396 ALA A N 1
ATOM 2946 C CA . ALA A 1 396 ? 21.125 5.898 6.898 1 87.69 396 ALA A CA 1
ATOM 2947 C C . ALA A 1 396 ? 22.234 5.582 5.898 1 87.69 396 ALA A C 1
ATOM 2949 O O . ALA A 1 396 ? 22.328 6.223 4.852 1 87.69 396 ALA A O 1
ATOM 2950 N N . GLN A 1 397 ? 22.969 4.57 6.234 1 89.19 397 GLN A N 1
ATOM 2951 C CA . GLN A 1 397 ? 24.062 4.203 5.359 1 89.19 397 GLN A CA 1
ATOM 2952 C C . GLN A 1 397 ? 23.562 3.604 4.051 1 89.19 397 GLN A C 1
ATOM 2954 O O . GLN A 1 397 ? 24.156 3.814 2.992 1 89.19 397 GLN A O 1
ATOM 2959 N N . VAL A 1 398 ? 22.531 2.875 4.09 1 91.75 398 VAL A N 1
ATOM 2960 C CA . VAL A 1 398 ? 21.953 2.289 2.889 1 91.75 398 VAL A CA 1
ATOM 2961 C C . VAL A 1 398 ? 21.406 3.395 1.992 1 91.75 398 VAL A C 1
ATOM 2963 O O . VAL A 1 398 ? 21.641 3.398 0.783 1 91.75 398 VAL A O 1
ATOM 2966 N N . HIS A 1 399 ? 20.719 4.359 2.6 1 91.38 399 HIS A N 1
ATOM 2967 C CA . HIS A 1 399 ? 20.203 5.5 1.847 1 91.38 399 HIS A CA 1
ATOM 2968 C C . HIS A 1 399 ? 21.344 6.23 1.127 1 91.38 399 HIS A C 1
ATOM 2970 O O . HIS A 1 399 ? 21.203 6.578 -0.049 1 91.38 399 HIS A O 1
ATOM 2976 N N . LYS A 1 400 ? 22.391 6.414 1.861 1 91.06 400 LYS A N 1
ATOM 2977 C CA . LYS A 1 400 ? 23.531 7.121 1.284 1 91.06 400 LYS A CA 1
ATOM 2978 C C . LYS A 1 400 ? 24.125 6.352 0.102 1 91.06 400 LYS A C 1
ATOM 2980 O O . LYS A 1 400 ? 24.438 6.941 -0.934 1 91.06 400 LYS A O 1
ATOM 2985 N N . ARG A 1 401 ? 24.266 5.07 0.241 1 92.19 401 ARG A N 1
ATOM 2986 C CA . ARG A 1 401 ? 24.812 4.234 -0.825 1 92.19 401 ARG A CA 1
ATOM 2987 C C . ARG A 1 401 ? 23.938 4.301 -2.072 1 92.19 401 ARG A C 1
ATOM 2989 O O . ARG A 1 401 ? 24.453 4.43 -3.188 1 92.19 401 ARG A O 1
ATOM 2996 N N . LEU A 1 402 ? 22.656 4.203 -1.893 1 93.38 402 LEU A N 1
ATOM 2997 C CA . LEU A 1 402 ? 21.734 4.25 -3.012 1 93.38 402 LEU A CA 1
ATOM 2998 C C . LEU A 1 402 ? 21.734 5.625 -3.674 1 93.38 402 LEU A C 1
ATOM 3000 O O . LEU A 1 402 ? 21.734 5.727 -4.902 1 93.38 402 LEU A O 1
ATOM 3004 N N . ARG A 1 403 ? 21.766 6.633 -2.848 1 92.12 403 ARG A N 1
ATOM 3005 C CA . ARG A 1 403 ? 21.844 7.996 -3.367 1 92.12 403 ARG A CA 1
ATOM 3006 C C . ARG A 1 403 ? 23.078 8.188 -4.223 1 92.12 403 ARG A C 1
ATOM 3008 O O . ARG A 1 403 ? 23 8.688 -5.348 1 92.12 403 ARG A O 1
ATOM 3015 N N . ASP A 1 404 ? 24.172 7.758 -3.68 1 91.5 404 ASP A N 1
ATOM 3016 C CA . ASP A 1 404 ? 25.438 7.914 -4.391 1 91.5 404 ASP A CA 1
ATOM 3017 C C . ASP A 1 404 ? 25.406 7.18 -5.727 1 91.5 404 ASP A C 1
ATOM 3019 O O . ASP A 1 404 ? 25.953 7.672 -6.723 1 91.5 404 ASP A O 1
ATOM 3023 N N . ALA A 1 405 ? 24.781 6.094 -5.762 1 92.31 405 ALA A N 1
ATOM 3024 C CA . ALA A 1 405 ? 24.688 5.297 -6.984 1 92.31 405 ALA A CA 1
ATOM 3025 C C . ALA A 1 405 ? 23.875 6.02 -8.047 1 92.31 405 ALA A C 1
ATOM 3027 O O . ALA A 1 405 ? 24.172 5.918 -9.242 1 92.31 405 ALA A O 1
ATOM 3028 N N . LEU A 1 406 ? 22.891 6.75 -7.68 1 90.44 406 LEU A N 1
ATOM 3029 C CA . LEU A 1 406 ? 22.016 7.426 -8.633 1 90.44 406 LEU A CA 1
ATOM 3030 C C . LEU A 1 406 ? 22.641 8.734 -9.109 1 90.44 406 LEU A C 1
ATOM 3032 O O . LEU A 1 406 ? 22.328 9.211 -10.203 1 90.44 406 LEU A O 1
ATOM 3036 N N . TYR A 1 407 ? 23.531 9.242 -8.289 1 87.88 407 TYR A N 1
ATOM 3037 C CA . TYR A 1 407 ? 24.203 10.484 -8.656 1 87.88 407 TYR A CA 1
ATOM 3038 C C . TYR A 1 407 ? 25.422 10.195 -9.523 1 87.88 407 TYR A C 1
ATOM 3040 O O . TYR A 1 407 ? 25.953 11.094 -10.195 1 87.88 407 TYR A O 1
ATOM 3048 N N . ALA A 1 408 ? 25.844 9.039 -9.477 1 83.06 408 ALA A N 1
ATOM 3049 C CA . ALA A 1 408 ? 27.016 8.672 -10.289 1 83.06 408 ALA A CA 1
ATOM 3050 C C . ALA A 1 408 ? 26.641 8.539 -11.758 1 83.06 408 ALA A C 1
ATOM 3052 O O . ALA A 1 408 ? 25.516 8.156 -12.086 1 83.06 408 ALA A O 1
ATOM 3053 N N . MET B 1 1 ? 12.555 -32.875 6.559 1 65.62 1 MET B N 1
ATOM 3054 C CA . MET B 1 1 ? 13.312 -31.953 5.699 1 65.62 1 MET B CA 1
ATOM 3055 C C . MET B 1 1 ? 12.586 -31.734 4.375 1 65.62 1 MET B C 1
ATOM 3057 O O . MET B 1 1 ? 11.984 -32.656 3.828 1 65.62 1 MET B O 1
ATOM 3061 N N . THR B 1 2 ? 12.461 -30.484 3.984 1 80 2 THR B N 1
ATOM 3062 C CA . THR B 1 2 ? 11.828 -30.141 2.715 1 80 2 THR B CA 1
ATOM 3063 C C . THR B 1 2 ? 12.562 -30.797 1.552 1 80 2 THR B C 1
ATOM 3065 O O . THR B 1 2 ? 13.789 -30.781 1.488 1 80 2 THR B O 1
ATOM 3068 N N . ASP B 1 3 ? 11.875 -31.656 0.821 1 87.62 3 ASP B N 1
ATOM 3069 C CA . ASP B 1 3 ? 12.453 -32.281 -0.364 1 87.62 3 ASP B CA 1
ATOM 3070 C C . ASP B 1 3 ? 12.703 -31.25 -1.464 1 87.62 3 ASP B C 1
ATOM 3072 O O . ASP B 1 3 ? 11.758 -30.734 -2.059 1 87.62 3 ASP B O 1
ATOM 3076 N N . LEU B 1 4 ? 14.023 -30.984 -1.743 1 93 4 LEU B N 1
ATOM 3077 C CA . LEU B 1 4 ? 14.383 -29.938 -2.707 1 93 4 LEU B CA 1
ATOM 3078 C C . LEU B 1 4 ? 14.68 -30.547 -4.07 1 93 4 LEU B C 1
ATOM 3080 O O . LEU B 1 4 ? 14.945 -29.828 -5.035 1 93 4 LEU B O 1
ATOM 3084 N N . ASN B 1 5 ? 14.539 -31.828 -4.211 1 91.88 5 ASN B N 1
ATOM 3085 C CA . ASN B 1 5 ? 14.938 -32.5 -5.445 1 91.88 5 ASN B CA 1
ATOM 3086 C C . ASN B 1 5 ? 14.156 -31.969 -6.648 1 91.88 5 ASN B C 1
ATOM 3088 O O . ASN B 1 5 ? 14.742 -31.672 -7.688 1 91.88 5 ASN B O 1
ATOM 3092 N N . PRO B 1 6 ? 12.898 -31.844 -6.477 1 91.38 6 PRO B N 1
ATOM 3093 C CA . PRO B 1 6 ? 12.172 -31.297 -7.621 1 91.38 6 PRO B CA 1
ATOM 3094 C C . PRO B 1 6 ? 12.625 -29.891 -8 1 91.38 6 PRO B C 1
ATOM 3096 O O . PRO B 1 6 ? 12.711 -29.562 -9.188 1 91.38 6 PRO B O 1
ATOM 3099 N N . LEU B 1 7 ? 12.953 -29.109 -7.043 1 94.38 7 LEU B N 1
ATOM 3100 C CA . LEU B 1 7 ? 13.43 -27.75 -7.305 1 94.38 7 LEU B CA 1
ATOM 3101 C C . LEU B 1 7 ? 14.789 -27.781 -7.992 1 94.38 7 LEU B C 1
ATOM 3103 O O . LEU B 1 7 ? 15.031 -27.047 -8.945 1 94.38 7 LEU B O 1
ATOM 3107 N N . LEU B 1 8 ? 15.695 -28.672 -7.555 1 95.81 8 LEU B N 1
ATOM 3108 C CA . LEU B 1 8 ? 17.031 -28.781 -8.141 1 95.81 8 LEU B CA 1
ATOM 3109 C C . LEU B 1 8 ? 16.938 -29.188 -9.609 1 95.81 8 LEU B C 1
ATOM 3111 O O . LEU B 1 8 ? 17.672 -28.656 -10.445 1 95.81 8 LEU B O 1
ATOM 3115 N N . ALA B 1 9 ? 16.016 -30.062 -9.883 1 94.94 9 ALA B N 1
ATOM 3116 C CA . ALA B 1 9 ? 15.812 -30.484 -11.266 1 94.94 9 ALA B CA 1
ATOM 3117 C C . ALA B 1 9 ? 15.312 -29.328 -12.125 1 94.94 9 ALA B C 1
ATOM 3119 O O . ALA B 1 9 ? 15.758 -29.141 -13.258 1 94.94 9 ALA B O 1
ATOM 3120 N N . ARG B 1 10 ? 14.453 -28.594 -11.602 1 93.12 10 ARG B N 1
ATOM 3121 C CA . ARG B 1 10 ? 13.906 -27.453 -12.328 1 93.12 10 ARG B CA 1
ATOM 3122 C C . ARG B 1 10 ? 14.961 -26.375 -12.539 1 93.12 10 ARG B C 1
ATOM 3124 O O . ARG B 1 10 ? 15.008 -25.734 -13.586 1 93.12 10 ARG B O 1
ATOM 3131 N N . LEU B 1 11 ? 15.797 -26.109 -11.547 1 94.88 11 LEU B N 1
ATOM 3132 C CA . LEU B 1 11 ? 16.891 -25.156 -11.672 1 94.88 11 LEU B CA 1
ATOM 3133 C C . LEU B 1 11 ? 17.875 -25.609 -12.75 1 94.88 11 LEU B C 1
ATOM 3135 O O . LEU B 1 11 ? 18.328 -24.781 -13.562 1 94.88 11 LEU B O 1
ATOM 3139 N N . ALA B 1 12 ? 18.125 -26.891 -12.773 1 94.69 12 ALA B N 1
ATOM 3140 C CA . ALA B 1 12 ? 19.016 -27.422 -13.805 1 94.69 12 ALA B CA 1
ATOM 3141 C C . ALA B 1 12 ? 18.422 -27.219 -15.195 1 94.69 12 ALA B C 1
ATOM 3143 O O . ALA B 1 12 ? 19.125 -26.844 -16.125 1 94.69 12 ALA B O 1
ATOM 3144 N N . ALA B 1 13 ? 17.141 -27.453 -15.258 1 91.56 13 ALA B N 1
ATOM 3145 C CA . ALA B 1 13 ? 16.453 -27.281 -16.531 1 91.56 13 ALA B CA 1
ATOM 3146 C C . ALA B 1 13 ? 16.484 -25.828 -16.984 1 91.56 13 ALA B C 1
ATOM 3148 O O . ALA B 1 13 ? 16.469 -25.547 -18.172 1 91.56 13 ALA B O 1
ATOM 3149 N N . ALA B 1 14 ? 16.578 -24.938 -16.031 1 89.44 14 ALA B N 1
ATOM 3150 C CA . ALA B 1 14 ? 16.609 -23.5 -16.328 1 89.44 14 ALA B CA 1
ATOM 3151 C C . ALA B 1 14 ? 18.031 -23.016 -16.547 1 89.44 14 ALA B C 1
ATOM 3153 O O . ALA B 1 14 ? 18.266 -21.812 -16.703 1 89.44 14 ALA B O 1
ATOM 3154 N N . GLY B 1 15 ? 19.016 -23.891 -16.484 1 90.5 15 GLY B N 1
ATOM 3155 C CA . GLY B 1 15 ? 20.391 -23.547 -16.812 1 90.5 15 GLY B CA 1
ATOM 3156 C C . GLY B 1 15 ? 21.219 -23.203 -15.578 1 90.5 15 GLY B C 1
ATOM 3157 O O . GLY B 1 15 ? 22.281 -22.609 -15.703 1 90.5 15 GLY B O 1
ATOM 3158 N N . THR B 1 16 ? 20.688 -23.438 -14.406 1 93.5 16 THR B N 1
ATOM 3159 C CA . THR B 1 16 ? 21.391 -23.156 -13.156 1 93.5 16 THR B CA 1
ATOM 3160 C C . THR B 1 16 ? 21.734 -24.453 -12.43 1 93.5 16 THR B C 1
ATOM 3162 O O . THR B 1 16 ? 20.859 -25.125 -11.883 1 93.5 16 THR B O 1
ATOM 3165 N N . ARG B 1 17 ? 23 -24.781 -12.422 1 94.38 17 ARG B N 1
ATOM 3166 C CA . ARG B 1 17 ? 23.469 -25.984 -11.742 1 94.38 17 ARG B CA 1
ATOM 3167 C C . ARG B 1 17 ? 23.891 -25.688 -10.312 1 94.38 17 ARG B C 1
ATOM 3169 O O . ARG B 1 17 ? 24.828 -24.922 -10.094 1 94.38 17 ARG B O 1
ATOM 3176 N N . ILE B 1 18 ? 23.281 -26.312 -9.398 1 95.94 18 ILE B N 1
ATOM 3177 C CA . ILE B 1 18 ? 23.578 -26.078 -7.992 1 95.94 18 ILE B CA 1
ATOM 3178 C C . ILE B 1 18 ? 24.75 -26.938 -7.547 1 95.94 18 ILE B C 1
ATOM 3180 O O . ILE B 1 18 ? 24.719 -28.156 -7.68 1 95.94 18 ILE B O 1
ATOM 3184 N N . THR B 1 19 ? 25.766 -26.281 -7.02 1 95.19 19 THR B N 1
ATOM 3185 C CA . THR B 1 19 ? 27 -26.969 -6.668 1 95.19 19 THR B CA 1
ATOM 3186 C C . THR B 1 19 ? 27.078 -27.188 -5.16 1 95.19 19 THR B C 1
ATOM 3188 O O . THR B 1 19 ? 27.844 -28.031 -4.691 1 95.19 19 THR B O 1
ATOM 3191 N N . ALA B 1 20 ? 26.375 -26.422 -4.434 1 95.62 20 ALA B N 1
ATOM 3192 C CA . ALA B 1 20 ? 26.328 -26.531 -2.977 1 95.62 20 ALA B CA 1
ATOM 3193 C C . ALA B 1 20 ? 25 -26 -2.43 1 95.62 20 ALA B C 1
ATOM 3195 O O . ALA B 1 20 ? 24.375 -25.141 -3.049 1 95.62 20 ALA B O 1
ATOM 3196 N N . ILE B 1 21 ? 24.609 -26.578 -1.318 1 95.94 21 ILE B N 1
ATOM 3197 C CA . ILE B 1 21 ? 23.391 -26.156 -0.642 1 95.94 21 ILE B CA 1
ATOM 3198 C C . ILE B 1 21 ? 23.703 -25.797 0.811 1 95.94 21 ILE B C 1
ATOM 3200 O O . ILE B 1 21 ? 24.297 -26.609 1.539 1 95.94 21 ILE B O 1
ATOM 3204 N N . GLU B 1 22 ? 23.406 -24.547 1.175 1 95.38 22 GLU B N 1
ATOM 3205 C CA . GLU B 1 22 ? 23.453 -24.109 2.57 1 95.38 22 GLU B CA 1
ATOM 3206 C C . GLU B 1 22 ? 22.047 -23.938 3.131 1 95.38 22 GLU B C 1
ATOM 3208 O O . GLU B 1 22 ? 21.156 -23.406 2.447 1 95.38 22 GLU B O 1
ATOM 3213 N N . ARG B 1 23 ? 21.875 -24.422 4.363 1 96.75 23 ARG B N 1
ATOM 3214 C CA . ARG B 1 23 ? 20.562 -24.328 4.984 1 96.75 23 ARG B CA 1
ATOM 3215 C C . ARG B 1 23 ? 20.641 -23.641 6.34 1 96.75 23 ARG B C 1
ATOM 3217 O O . ARG B 1 23 ? 20.562 -24.281 7.383 1 96.75 23 ARG B O 1
ATOM 3224 N N . PRO B 1 24 ? 20.703 -22.297 6.289 1 97.31 24 PRO B N 1
ATOM 3225 C CA . PRO B 1 24 ? 20.719 -21.578 7.566 1 97.31 24 PRO B CA 1
ATOM 3226 C C . PRO B 1 24 ? 19.422 -21.766 8.352 1 97.31 24 PRO B C 1
ATOM 3228 O O . PRO B 1 24 ? 18.344 -21.859 7.754 1 97.31 24 PRO B O 1
ATOM 3231 N N . THR B 1 25 ? 19.578 -21.797 9.711 1 97.81 25 THR B N 1
ATOM 3232 C CA . THR B 1 25 ? 18.406 -21.938 10.578 1 97.81 25 THR B CA 1
ATOM 3233 C C . THR B 1 25 ? 18.203 -20.672 11.422 1 97.81 25 THR B C 1
ATOM 3235 O O . THR B 1 25 ? 17.266 -20.594 12.195 1 97.81 25 THR B O 1
ATOM 3238 N N . ASP B 1 26 ? 19.172 -19.766 11.258 1 97.75 26 ASP B N 1
ATOM 3239 C CA . ASP B 1 26 ? 19.047 -18.484 11.938 1 97.75 26 ASP B CA 1
ATOM 3240 C C . ASP B 1 26 ? 19.828 -17.406 11.203 1 97.75 26 ASP B C 1
ATOM 3242 O O . ASP B 1 26 ? 20.469 -17.672 10.18 1 97.75 26 ASP B O 1
ATOM 3246 N N . LEU B 1 27 ? 19.719 -16.266 11.742 1 97.69 27 LEU B N 1
ATOM 3247 C CA . LEU B 1 27 ? 20.297 -15.094 11.094 1 97.69 27 LEU B CA 1
ATOM 3248 C C . LEU B 1 27 ? 21.812 -15.219 11.031 1 97.69 27 LEU B C 1
ATOM 3250 O O . LEU B 1 27 ? 22.422 -14.867 10.016 1 97.69 27 LEU B O 1
ATOM 3254 N N . ALA B 1 28 ? 22.422 -15.672 12.094 1 97.5 28 ALA B N 1
ATOM 3255 C CA . ALA B 1 28 ? 23.875 -15.797 12.133 1 97.5 28 ALA B CA 1
ATOM 3256 C C . ALA B 1 28 ? 24.375 -16.734 11.047 1 97.5 28 ALA B C 1
ATOM 3258 O O . ALA B 1 28 ? 25.328 -16.438 10.336 1 97.5 28 ALA B O 1
ATOM 3259 N N . MET B 1 29 ? 23.75 -17.859 10.898 1 97.56 29 MET B N 1
ATOM 3260 C CA . MET B 1 29 ? 24.125 -18.828 9.875 1 97.56 29 MET B CA 1
ATOM 3261 C C . MET B 1 29 ? 23.891 -18.25 8.477 1 97.56 29 MET B C 1
ATOM 3263 O O . MET B 1 29 ? 24.672 -18.5 7.559 1 97.56 29 MET B O 1
ATOM 3267 N N . LEU B 1 30 ? 22.75 -17.531 8.297 1 97.69 30 LEU B N 1
ATOM 3268 C CA . LEU B 1 30 ? 22.484 -16.906 7.004 1 97.69 30 LEU B CA 1
ATOM 3269 C C . LEU B 1 30 ? 23.594 -15.93 6.625 1 97.69 30 LEU B C 1
ATOM 3271 O O . LEU B 1 30 ? 24.094 -15.969 5.5 1 97.69 30 LEU B O 1
ATOM 3275 N N . LYS B 1 31 ? 23.984 -15.133 7.559 1 96.38 31 LYS B N 1
ATOM 3276 C CA . LYS B 1 31 ? 25.062 -14.172 7.32 1 96.38 31 LYS B CA 1
ATOM 3277 C C . LYS B 1 31 ? 26.359 -14.891 6.938 1 96.38 31 LYS B C 1
ATOM 3279 O O . LYS B 1 31 ? 27.062 -14.461 6.02 1 96.38 31 LYS B O 1
ATOM 3284 N N . ALA B 1 32 ? 26.625 -15.945 7.617 1 96.19 32 ALA B N 1
ATOM 3285 C CA . ALA B 1 32 ? 27.844 -16.719 7.344 1 96.19 32 ALA B CA 1
ATOM 3286 C C . ALA B 1 32 ? 27.797 -17.328 5.949 1 96.19 32 ALA B C 1
ATOM 3288 O O . ALA B 1 32 ? 28.797 -17.344 5.234 1 96.19 32 ALA B O 1
ATOM 3289 N N . SER B 1 33 ? 26.641 -17.859 5.613 1 95.38 33 SER B N 1
ATOM 3290 C CA . SER B 1 33 ? 26.469 -18.438 4.285 1 95.38 33 SER B CA 1
ATOM 3291 C C . SER B 1 33 ? 26.734 -17.406 3.193 1 95.38 33 SER B C 1
ATOM 3293 O O . SER B 1 33 ? 27.453 -17.672 2.238 1 95.38 33 SER B O 1
ATOM 3295 N N . LEU B 1 34 ? 26.156 -16.25 3.359 1 94.19 34 LEU B N 1
ATOM 3296 C CA . LEU B 1 34 ? 26.328 -15.188 2.367 1 94.19 34 LEU B CA 1
ATOM 3297 C C . LEU B 1 34 ? 27.781 -14.742 2.287 1 94.19 34 LEU B C 1
ATOM 3299 O O . LEU B 1 34 ? 28.312 -14.492 1.197 1 94.19 34 LEU B O 1
ATOM 3303 N N . ALA B 1 35 ? 28.406 -14.672 3.402 1 93.56 35 ALA B N 1
ATOM 3304 C CA . ALA B 1 35 ? 29.812 -14.289 3.438 1 93.56 35 ALA B CA 1
ATOM 3305 C C . ALA B 1 35 ? 30.672 -15.297 2.684 1 93.56 35 ALA B C 1
ATOM 3307 O O . ALA B 1 35 ? 31.578 -14.914 1.938 1 93.56 35 ALA B O 1
ATOM 3308 N N . ARG B 1 36 ? 30.406 -16.516 2.842 1 93.19 36 ARG B N 1
ATOM 3309 C CA . ARG B 1 36 ? 31.172 -17.562 2.164 1 93.19 36 ARG B CA 1
ATOM 3310 C C . ARG B 1 36 ? 30.969 -17.5 0.655 1 93.19 36 ARG B C 1
ATOM 3312 O O . ARG B 1 36 ? 31.922 -17.594 -0.111 1 93.19 36 ARG B O 1
ATOM 3319 N N . ILE B 1 37 ? 29.797 -17.328 0.3 1 90.31 37 ILE B N 1
ATOM 3320 C CA . ILE B 1 37 ? 29.469 -17.281 -1.119 1 90.31 37 ILE B CA 1
ATOM 3321 C C . ILE B 1 37 ? 30.141 -16.078 -1.773 1 90.31 37 ILE B C 1
ATOM 3323 O O . ILE B 1 37 ? 30.719 -16.188 -2.857 1 90.31 37 ILE B O 1
ATOM 3327 N N . ARG B 1 38 ? 30.062 -15.023 -1.112 1 86.69 38 ARG B N 1
ATOM 3328 C CA . ARG B 1 38 ? 30.703 -13.812 -1.622 1 86.69 38 ARG B CA 1
ATOM 3329 C C . ARG B 1 38 ? 32.219 -13.977 -1.695 1 86.69 38 ARG B C 1
ATOM 3331 O O . ARG B 1 38 ? 32.875 -13.469 -2.617 1 86.69 38 ARG B O 1
ATOM 3338 N N . GLY B 1 39 ? 32.688 -14.609 -0.767 1 85.94 39 GLY B N 1
ATOM 3339 C CA . GLY B 1 39 ? 34.125 -14.82 -0.702 1 85.94 39 GLY B CA 1
ATOM 3340 C C . GLY B 1 39 ? 34.688 -15.562 -1.904 1 85.94 39 GLY B C 1
ATOM 3341 O O . GLY B 1 39 ? 35.844 -15.359 -2.301 1 85.94 39 GLY B O 1
ATOM 3342 N N . VAL B 1 40 ? 33.875 -16.375 -2.494 1 86 40 VAL B N 1
ATOM 3343 C CA . VAL B 1 40 ? 34.344 -17.156 -3.633 1 86 40 VAL B CA 1
ATOM 3344 C C . VAL B 1 40 ? 33.75 -16.594 -4.926 1 86 40 VAL B C 1
ATOM 3346 O O . VAL B 1 40 ? 33.875 -17.203 -5.988 1 86 40 VAL B O 1
ATOM 3349 N N . ASN B 1 41 ? 33.062 -15.469 -4.801 1 82.62 41 ASN B N 1
ATOM 3350 C CA . ASN B 1 41 ? 32.438 -14.773 -5.93 1 82.62 41 ASN B CA 1
ATOM 3351 C C . ASN B 1 41 ? 31.547 -15.703 -6.734 1 82.62 41 ASN B C 1
ATOM 3353 O O . ASN B 1 41 ? 31.578 -15.688 -7.969 1 82.62 41 ASN B O 1
ATOM 3357 N N . ALA B 1 42 ? 30.781 -16.531 -6.016 1 86.12 42 ALA B N 1
ATOM 3358 C CA . ALA B 1 42 ? 29.875 -17.469 -6.672 1 86.12 42 ALA B CA 1
ATOM 3359 C C . ALA B 1 42 ? 28.5 -16.859 -6.871 1 86.12 42 ALA B C 1
ATOM 3361 O O . ALA B 1 42 ? 28.062 -16.031 -6.066 1 86.12 42 ALA B O 1
ATOM 3362 N N . ASN B 1 43 ? 27.844 -17.328 -7.949 1 89.75 43 ASN B N 1
ATOM 3363 C CA . ASN B 1 43 ? 26.422 -17.062 -8.062 1 89.75 43 ASN B CA 1
ATOM 3364 C C . ASN B 1 43 ? 25.625 -17.781 -6.973 1 89.75 43 ASN B C 1
ATOM 3366 O O . ASN B 1 43 ? 26.062 -18.812 -6.461 1 89.75 43 ASN B O 1
ATOM 3370 N N . HIS B 1 44 ? 24.578 -17.203 -6.629 1 91.69 44 HIS B N 1
ATOM 3371 C CA . HIS B 1 44 ? 23.719 -17.891 -5.668 1 91.69 44 HIS B CA 1
ATOM 3372 C C . HIS B 1 44 ? 22.234 -17.672 -5.992 1 91.69 44 HIS B C 1
ATOM 3374 O O . HIS B 1 44 ? 21.891 -16.734 -6.707 1 91.69 44 HIS B O 1
ATOM 3380 N N . VAL B 1 45 ? 21.422 -18.594 -5.559 1 94.88 45 VAL B N 1
ATOM 3381 C CA . VAL B 1 45 ? 19.969 -18.5 -5.582 1 94.88 45 VAL B CA 1
ATOM 3382 C C . VAL B 1 45 ? 19.422 -18.75 -4.184 1 94.88 45 VAL B C 1
ATOM 3384 O O . VAL B 1 45 ? 20.031 -19.453 -3.381 1 94.88 45 VAL B O 1
ATOM 3387 N N . VAL B 1 46 ? 18.344 -18.125 -3.867 1 95.88 46 VAL B N 1
ATOM 3388 C CA . VAL B 1 46 ? 17.719 -18.234 -2.557 1 95.88 46 VAL B CA 1
ATOM 3389 C C . VAL B 1 46 ? 16.328 -18.859 -2.699 1 95.88 46 VAL B C 1
ATOM 3391 O O . VAL B 1 46 ? 15.516 -18.391 -3.5 1 95.88 46 VAL B O 1
ATOM 3394 N N . ALA B 1 47 ? 16.109 -19.922 -1.985 1 96.25 47 ALA B N 1
ATOM 3395 C CA . ALA B 1 47 ? 14.805 -20.578 -1.963 1 96.25 47 ALA B CA 1
ATOM 3396 C C . ALA B 1 47 ? 14.148 -20.438 -0.591 1 96.25 47 ALA B C 1
ATOM 3398 O O . ALA B 1 47 ? 14.781 -20.703 0.435 1 96.25 47 ALA B O 1
ATOM 3399 N N . MET B 1 48 ? 12.898 -20.062 -0.617 1 96.56 48 MET B N 1
ATOM 3400 C CA . MET B 1 48 ? 12.172 -19.906 0.638 1 96.56 48 MET B CA 1
ATOM 3401 C C . MET B 1 48 ? 11.172 -21.047 0.824 1 96.56 48 MET B C 1
ATOM 3403 O O . MET B 1 48 ? 10.586 -21.203 1.896 1 96.56 48 MET B O 1
ATOM 3407 N N . ASP B 1 49 ? 10.977 -21.828 -0.208 1 94.62 49 ASP B N 1
ATOM 3408 C CA . ASP B 1 49 ? 10.141 -23.031 -0.183 1 94.62 49 ASP B CA 1
ATOM 3409 C C . ASP B 1 49 ? 10.625 -24.062 -1.203 1 94.62 49 ASP B C 1
ATOM 3411 O O . ASP B 1 49 ? 11.617 -23.828 -1.897 1 94.62 49 ASP B O 1
ATOM 3415 N N . ALA B 1 50 ? 9.93 -25.188 -1.283 1 91.88 50 ALA B N 1
ATOM 3416 C CA . ALA B 1 50 ? 10.375 -26.297 -2.113 1 91.88 50 ALA B CA 1
ATOM 3417 C C . ALA B 1 50 ? 10.031 -26.062 -3.582 1 91.88 50 ALA B C 1
ATOM 3419 O O . ALA B 1 50 ? 10.484 -26.797 -4.461 1 91.88 50 ALA B O 1
ATOM 3420 N N . PHE B 1 51 ? 9.328 -25.031 -3.941 1 91.62 51 PHE B N 1
ATOM 3421 C CA . PHE B 1 51 ? 8.812 -24.812 -5.289 1 91.62 51 PHE B CA 1
ATOM 3422 C C . PHE B 1 51 ? 9.633 -23.75 -6.016 1 91.62 51 PHE B C 1
ATOM 3424 O O . PHE B 1 51 ? 9.531 -23.609 -7.238 1 91.62 51 PHE B O 1
ATOM 3431 N N . GLY B 1 52 ? 10.453 -23.047 -5.277 1 91.56 52 GLY B N 1
ATOM 3432 C CA . GLY B 1 52 ? 11.18 -21.938 -5.867 1 91.56 52 GLY B CA 1
ATOM 3433 C C . GLY B 1 52 ? 10.305 -20.719 -6.113 1 91.56 52 GLY B C 1
ATOM 3434 O O . GLY B 1 52 ? 10.531 -19.969 -7.059 1 91.56 52 GLY B O 1
ATOM 3435 N N . THR B 1 53 ? 9.32 -20.578 -5.293 1 89.94 53 THR B N 1
ATOM 3436 C CA . THR B 1 53 ? 8.453 -19.406 -5.402 1 89.94 53 THR B CA 1
ATOM 3437 C C . THR B 1 53 ? 9.242 -18.125 -5.211 1 89.94 53 THR B C 1
ATOM 3439 O O . THR B 1 53 ? 9.977 -17.969 -4.234 1 89.94 53 THR B O 1
ATOM 3442 N N . GLY B 1 54 ? 9.164 -17.234 -6.215 1 84.75 54 GLY B N 1
ATOM 3443 C CA . GLY B 1 54 ? 9.797 -15.93 -6.113 1 84.75 54 GLY B CA 1
ATOM 3444 C C . GLY B 1 54 ? 11.305 -15.984 -6.289 1 84.75 54 GLY B C 1
ATOM 3445 O O . GLY B 1 54 ? 11.992 -14.984 -6.082 1 84.75 54 GLY B O 1
ATOM 3446 N N . LEU B 1 55 ? 11.781 -17.141 -6.668 1 90.44 55 LEU B N 1
ATOM 3447 C CA . LEU B 1 55 ? 13.219 -17.328 -6.84 1 90.44 55 LEU B CA 1
ATOM 3448 C C . LEU B 1 55 ? 13.727 -16.516 -8.031 1 90.44 55 LEU B C 1
ATOM 3450 O O . LEU B 1 55 ? 13.102 -16.516 -9.094 1 90.44 55 LEU B O 1
ATOM 3454 N N . VAL B 1 56 ? 14.812 -15.773 -7.781 1 89.94 56 VAL B N 1
ATOM 3455 C CA . VAL B 1 56 ? 15.469 -14.977 -8.82 1 89.94 56 VAL B CA 1
ATOM 3456 C C . VAL B 1 56 ? 16.719 -15.703 -9.312 1 89.94 56 VAL B C 1
ATOM 3458 O O . VAL B 1 56 ? 17.594 -16.047 -8.523 1 89.94 56 VAL B O 1
ATOM 3461 N N . LEU B 1 57 ? 16.797 -15.93 -10.625 1 91.31 57 LEU B N 1
ATOM 3462 C CA . LEU B 1 57 ? 17.938 -16.609 -11.211 1 91.31 57 LEU B CA 1
ATOM 3463 C C . LEU B 1 57 ? 19.109 -15.648 -11.414 1 91.31 57 LEU B C 1
ATOM 3465 O O . LEU B 1 57 ? 18.891 -14.453 -11.617 1 91.31 57 LEU B O 1
ATOM 3469 N N . PRO B 1 58 ? 20.297 -16.234 -11.367 1 87.88 58 PRO B N 1
ATOM 3470 C CA . PRO B 1 58 ? 21.438 -15.398 -11.719 1 87.88 58 PRO B CA 1
ATOM 3471 C C . PRO B 1 58 ? 21.406 -14.938 -13.172 1 87.88 58 PRO B C 1
ATOM 3473 O O . PRO B 1 58 ? 20.797 -15.586 -14.023 1 87.88 58 PRO B O 1
ATOM 3476 N N . GLU B 1 59 ? 21.984 -13.766 -13.398 1 78.62 59 GLU B N 1
ATOM 3477 C CA . GLU B 1 59 ? 22.031 -13.219 -14.742 1 78.62 59 GLU B CA 1
ATOM 3478 C C . GLU B 1 59 ? 22.703 -14.18 -15.711 1 78.62 59 GLU B C 1
ATOM 3480 O O . GLU B 1 59 ? 22.234 -14.383 -16.828 1 78.62 59 GLU B O 1
ATOM 3485 N N . LYS B 1 60 ? 23.828 -14.758 -15.227 1 79.75 60 LYS B N 1
ATOM 3486 C CA . LYS B 1 60 ? 24.578 -15.688 -16.062 1 79.75 60 LYS B CA 1
ATOM 3487 C C . LYS B 1 60 ? 24.266 -17.141 -15.695 1 79.75 60 LYS B C 1
ATOM 3489 O O . LYS B 1 60 ? 24.25 -17.484 -14.516 1 79.75 60 LYS B O 1
ATOM 3494 N N . GLN B 1 61 ? 23.953 -17.875 -16.766 1 84.12 61 GLN B N 1
ATOM 3495 C CA . GLN B 1 61 ? 23.766 -19.297 -16.547 1 84.12 61 GLN B CA 1
ATOM 3496 C C . GLN B 1 61 ? 25.062 -19.953 -16.094 1 84.12 61 GLN B C 1
ATOM 3498 O O . GLN B 1 61 ? 26.156 -19.516 -16.453 1 84.12 61 GLN B O 1
ATOM 3503 N N . GLY B 1 62 ? 24.984 -20.906 -15.227 1 87.62 62 GLY B N 1
ATOM 3504 C CA . GLY B 1 62 ? 26.172 -21.594 -14.734 1 87.62 62 GLY B CA 1
ATOM 3505 C C . GLY B 1 62 ? 26.016 -22.109 -13.312 1 87.62 62 GLY B C 1
ATOM 3506 O O . GLY B 1 62 ? 24.891 -22.297 -12.836 1 87.62 62 GLY B O 1
ATOM 3507 N N . PRO B 1 63 ? 27.109 -22.438 -12.773 1 92.44 63 PRO B N 1
ATOM 3508 C CA . PRO B 1 63 ? 27.062 -22.953 -11.398 1 92.44 63 PRO B CA 1
ATOM 3509 C C . PRO B 1 63 ? 26.641 -21.891 -10.391 1 92.44 63 PRO B C 1
ATOM 3511 O O . PRO B 1 63 ? 26.969 -20.719 -10.539 1 92.44 63 PRO B O 1
ATOM 3514 N N . ALA B 1 64 ? 25.844 -22.344 -9.469 1 95.25 64 ALA B N 1
ATOM 3515 C CA . ALA B 1 64 ? 25.391 -21.469 -8.383 1 95.25 64 ALA B CA 1
ATOM 3516 C C . ALA B 1 64 ? 25.266 -22.25 -7.074 1 95.25 64 ALA B C 1
ATOM 3518 O O . ALA B 1 64 ? 25.25 -23.469 -7.074 1 95.25 64 ALA B O 1
ATOM 3519 N N . GLN B 1 65 ? 25.312 -21.531 -6.047 1 95.81 65 GLN B N 1
ATOM 3520 C CA . GLN B 1 65 ? 25.016 -22.078 -4.734 1 95.81 65 GLN B CA 1
ATOM 3521 C C . GLN B 1 65 ? 23.594 -21.75 -4.305 1 95.81 65 GLN B C 1
ATOM 3523 O O . GLN B 1 65 ? 23.109 -20.641 -4.562 1 95.81 65 GLN B O 1
ATOM 3528 N N . LEU B 1 66 ? 22.984 -22.719 -3.674 1 96.5 66 LEU B N 1
ATOM 3529 C CA . LEU B 1 66 ? 21.609 -22.531 -3.215 1 96.5 66 LEU B CA 1
ATOM 3530 C C . LEU B 1 66 ? 21.578 -22.25 -1.717 1 96.5 66 LEU B C 1
ATOM 3532 O O . LEU B 1 66 ? 22.156 -23 -0.927 1 96.5 66 LEU B O 1
ATOM 3536 N N . ILE B 1 67 ? 21 -21.156 -1.357 1 96.56 67 ILE B N 1
ATOM 3537 C CA . ILE B 1 67 ? 20.656 -20.906 0.036 1 96.56 67 ILE B CA 1
ATOM 3538 C C . ILE B 1 67 ? 19.219 -21.344 0.294 1 96.56 67 ILE B C 1
ATOM 3540 O O . ILE B 1 67 ? 18.266 -20.75 -0.226 1 96.56 67 ILE B O 1
ATOM 3544 N N . ASP B 1 68 ? 19.062 -22.391 1.099 1 97.12 68 ASP B N 1
ATOM 3545 C CA . ASP B 1 68 ? 17.766 -22.953 1.46 1 97.12 68 ASP B CA 1
ATOM 3546 C C . ASP B 1 68 ? 17.234 -22.328 2.758 1 97.12 68 ASP B C 1
ATOM 3548 O O . ASP B 1 68 ? 17.641 -22.75 3.85 1 97.12 68 ASP B O 1
ATOM 3552 N N . LEU B 1 69 ? 16.266 -21.438 2.621 1 97.56 69 LEU B N 1
ATOM 3553 C CA . LEU B 1 69 ? 15.797 -20.703 3.791 1 97.56 69 LEU B CA 1
ATOM 3554 C C . LEU B 1 69 ? 14.633 -21.422 4.457 1 97.56 69 LEU B C 1
ATOM 3556 O O . LEU B 1 69 ? 14.062 -20.938 5.43 1 97.56 69 LEU B O 1
ATOM 3560 N N . THR B 1 70 ? 14.266 -22.625 4.012 1 97.12 70 THR B N 1
ATOM 3561 C CA . THR B 1 70 ? 13.18 -23.391 4.625 1 97.12 70 THR B CA 1
ATOM 3562 C C . THR B 1 70 ? 13.523 -23.75 6.07 1 97.12 70 THR B C 1
ATOM 3564 O O . THR B 1 70 ? 12.633 -24.078 6.859 1 97.12 70 THR B O 1
ATOM 3567 N N . GLY B 1 71 ? 14.781 -23.641 6.445 1 96.69 71 GLY B N 1
ATOM 3568 C CA . GLY B 1 71 ? 15.219 -23.906 7.809 1 96.69 71 GLY B CA 1
ATOM 3569 C C . GLY B 1 71 ? 14.922 -22.766 8.758 1 96.69 71 GLY B C 1
ATOM 3570 O O . GLY B 1 71 ? 14.945 -22.938 9.984 1 96.69 71 GLY B O 1
ATOM 3571 N N . MET B 1 72 ? 14.68 -21.578 8.227 1 97.88 72 MET B N 1
ATOM 3572 C CA . MET B 1 72 ? 14.266 -20.422 9.016 1 97.88 72 MET B CA 1
ATOM 3573 C C . MET B 1 72 ? 12.742 -20.266 8.992 1 97.88 72 MET B C 1
ATOM 3575 O O . MET B 1 72 ? 12.203 -19.484 8.219 1 97.88 72 MET B O 1
ATOM 3579 N N . ALA B 1 73 ? 12.133 -20.969 9.867 1 98.06 73 ALA B N 1
ATOM 3580 C CA . ALA B 1 73 ? 10.68 -21.109 9.758 1 98.06 73 ALA B CA 1
ATOM 3581 C C . ALA B 1 73 ? 10 -20.797 11.086 1 98.06 73 ALA B C 1
ATOM 3583 O O . ALA B 1 73 ? 9.062 -21.484 11.484 1 98.06 73 ALA B O 1
ATOM 3584 N N . ARG B 1 74 ? 10.414 -19.797 11.797 1 98.19 74 ARG B N 1
ATOM 3585 C CA . ARG B 1 74 ? 9.758 -19.375 13.031 1 98.19 74 ARG B CA 1
ATOM 3586 C C . ARG B 1 74 ? 8.742 -18.266 12.758 1 98.19 74 ARG B C 1
ATOM 3588 O O . ARG B 1 74 ? 8.992 -17.359 11.961 1 98.19 74 ARG B O 1
ATOM 3595 N N . ILE B 1 75 ? 7.598 -18.422 13.305 1 98.75 75 ILE B N 1
ATOM 3596 C CA . ILE B 1 75 ? 6.656 -17.312 13.43 1 98.75 75 ILE B CA 1
ATOM 3597 C C . ILE B 1 75 ? 7.059 -16.422 14.602 1 98.75 75 ILE B C 1
ATOM 3599 O O . ILE B 1 75 ? 6.871 -16.797 15.766 1 98.75 75 ILE B O 1
ATOM 3603 N N . ILE B 1 76 ? 7.582 -15.297 14.414 1 98.56 76 ILE B N 1
ATOM 3604 C CA . ILE B 1 76 ? 8.195 -14.43 15.414 1 98.56 76 ILE B CA 1
ATOM 3605 C C . ILE B 1 76 ? 7.109 -13.703 16.203 1 98.56 76 ILE B C 1
ATOM 3607 O O . ILE B 1 76 ? 7.215 -13.539 17.422 1 98.56 76 ILE B O 1
ATOM 3611 N N . ASP B 1 77 ? 6.102 -13.219 15.469 1 97.62 77 ASP B N 1
ATOM 3612 C CA . ASP B 1 77 ? 4.973 -12.523 16.078 1 97.62 77 ASP B CA 1
ATOM 3613 C C . ASP B 1 77 ? 3.672 -12.844 15.344 1 97.62 77 ASP B C 1
ATOM 3615 O O . ASP B 1 77 ? 3.672 -13.062 14.133 1 97.62 77 ASP B O 1
ATOM 3619 N N . LEU B 1 78 ? 2.697 -12.992 16.031 1 97.75 78 LEU B N 1
ATOM 3620 C CA . LEU B 1 78 ? 1.323 -13.156 15.57 1 97.75 78 LEU B CA 1
ATOM 3621 C C . LEU B 1 78 ? 0.349 -12.445 16.5 1 97.75 78 LEU B C 1
ATOM 3623 O O . LEU B 1 78 ? 0.078 -12.93 17.609 1 97.75 78 LEU B O 1
ATOM 3627 N N . ASP B 1 79 ? -0.144 -11.328 16.016 1 93.44 79 ASP B N 1
ATOM 3628 C CA . ASP B 1 79 ? -0.925 -10.43 16.859 1 93.44 79 ASP B CA 1
ATOM 3629 C C . ASP B 1 79 ? -2.369 -10.336 16.375 1 93.44 79 ASP B C 1
ATOM 3631 O O . ASP B 1 79 ? -2.635 -9.781 15.312 1 93.44 79 ASP B O 1
ATOM 3635 N N . ALA B 1 80 ? -3.262 -10.797 17.156 1 92 80 ALA B N 1
ATOM 3636 C CA . ALA B 1 80 ? -4.672 -10.805 16.766 1 92 80 ALA B CA 1
ATOM 3637 C C . ALA B 1 80 ? -5.305 -9.43 16.969 1 92 80 ALA B C 1
ATOM 3639 O O . ALA B 1 80 ? -6.242 -9.062 16.266 1 92 80 ALA B O 1
ATOM 3640 N N . ASP B 1 81 ? -4.812 -8.641 17.906 1 85.81 81 ASP B N 1
ATOM 3641 C CA . ASP B 1 81 ? -5.398 -7.34 18.234 1 85.81 81 ASP B CA 1
ATOM 3642 C C . ASP B 1 81 ? -5.227 -6.367 17.062 1 85.81 81 ASP B C 1
ATOM 3644 O O . ASP B 1 81 ? -6.133 -5.586 16.766 1 85.81 81 ASP B O 1
ATOM 3648 N N . TYR B 1 82 ? -4.059 -6.465 16.406 1 87.31 82 TYR B N 1
ATOM 3649 C CA . TYR B 1 82 ? -3.785 -5.543 15.305 1 87.31 82 TYR B CA 1
ATOM 3650 C C . TYR B 1 82 ? -3.779 -6.27 13.969 1 87.31 82 TYR B C 1
ATOM 3652 O O . TYR B 1 82 ? -3.596 -5.652 12.922 1 87.31 82 TYR B O 1
ATOM 3660 N N . ALA B 1 83 ? -3.967 -7.57 14.023 1 91.88 83 ALA B N 1
ATOM 3661 C CA . ALA B 1 83 ? -4.039 -8.422 12.836 1 91.88 83 ALA B CA 1
ATOM 3662 C C . ALA B 1 83 ? -2.768 -8.305 12 1 91.88 83 ALA B C 1
ATOM 3664 O O . ALA B 1 83 ? -2.82 -7.938 10.828 1 91.88 83 ALA B O 1
ATOM 3665 N N . LEU B 1 84 ? -1.672 -8.672 12.586 1 95.12 84 LEU B N 1
ATOM 3666 C CA . LEU B 1 84 ? -0.388 -8.625 11.898 1 95.12 84 LEU B CA 1
ATOM 3667 C C . LEU B 1 84 ? 0.493 -9.797 12.312 1 95.12 84 LEU B C 1
ATOM 3669 O O . LEU B 1 84 ? 0.231 -10.445 13.328 1 95.12 84 LEU B O 1
ATOM 3673 N N . THR B 1 85 ? 1.465 -10.094 11.531 1 98.06 85 THR B N 1
ATOM 3674 C CA . THR B 1 85 ? 2.412 -11.156 11.836 1 98.06 85 THR B CA 1
ATOM 3675 C C . THR B 1 85 ? 3.816 -10.781 11.367 1 98.06 85 THR B C 1
ATOM 3677 O O . THR B 1 85 ? 3.977 -9.922 10.5 1 98.06 85 THR B O 1
ATOM 3680 N N . LEU B 1 86 ? 4.797 -11.266 12.008 1 98.5 86 LEU B N 1
ATOM 3681 C CA . LEU B 1 86 ? 6.199 -11.266 11.609 1 98.5 86 LEU B CA 1
ATOM 3682 C C . LEU B 1 86 ? 6.73 -12.688 11.492 1 98.5 86 LEU B C 1
ATOM 3684 O O . LEU B 1 86 ? 6.652 -13.469 12.445 1 98.5 86 LEU B O 1
ATOM 3688 N N . VAL B 1 87 ? 7.223 -13.031 10.32 1 98.75 87 VAL B N 1
ATOM 3689 C CA . VAL B 1 87 ? 7.605 -14.422 10.094 1 98.75 87 VAL B CA 1
ATOM 3690 C C . VAL B 1 87 ? 9 -14.477 9.477 1 98.75 87 VAL B C 1
ATOM 3692 O O . VAL B 1 87 ? 9.43 -13.539 8.805 1 98.75 87 VAL B O 1
ATOM 3695 N N . GLU B 1 88 ? 9.656 -15.57 9.742 1 98.75 88 GLU B N 1
ATOM 3696 C CA . GLU B 1 88 ? 10.859 -15.914 8.977 1 98.75 88 GLU B CA 1
ATOM 3697 C C . GLU B 1 88 ? 10.5 -16.422 7.582 1 98.75 88 GLU B C 1
ATOM 3699 O O . GLU B 1 88 ? 9.344 -16.781 7.324 1 98.75 88 GLU B O 1
ATOM 3704 N N . PRO B 1 89 ? 11.461 -16.406 6.633 1 98.19 89 PRO B N 1
ATOM 3705 C CA . PRO B 1 89 ? 11.164 -16.625 5.215 1 98.19 89 PRO B CA 1
ATOM 3706 C C . PRO B 1 89 ? 10.695 -18.047 4.922 1 98.19 89 PRO B C 1
ATOM 3708 O O . PRO B 1 89 ? 10 -18.281 3.93 1 98.19 89 PRO B O 1
ATOM 3711 N N . GLY B 1 90 ? 10.938 -19 5.754 1 97.81 90 GLY B N 1
ATOM 3712 C CA . GLY B 1 90 ? 10.578 -20.375 5.473 1 97.81 90 GLY B CA 1
ATOM 3713 C C . GLY B 1 90 ? 9.203 -20.75 5.977 1 97.81 90 GLY B C 1
ATOM 3714 O O . GLY B 1 90 ? 8.727 -21.859 5.73 1 97.81 90 GLY B O 1
ATOM 3715 N N . VAL B 1 91 ? 8.523 -19.891 6.66 1 98.25 91 VAL B N 1
ATOM 3716 C CA . VAL B 1 91 ? 7.195 -20.172 7.184 1 98.25 91 VAL B CA 1
ATOM 3717 C C . VAL B 1 91 ? 6.211 -20.344 6.023 1 98.25 91 VAL B C 1
ATOM 3719 O O . VAL B 1 91 ? 6.125 -19.469 5.145 1 98.25 91 VAL B O 1
ATOM 3722 N N . THR B 1 92 ? 5.488 -21.438 6.012 1 96.69 92 THR B N 1
ATOM 3723 C CA . THR B 1 92 ? 4.504 -21.703 4.973 1 96.69 92 THR B CA 1
ATOM 3724 C C . THR B 1 92 ? 3.113 -21.25 5.414 1 96.69 92 THR B C 1
ATOM 3726 O O . THR B 1 92 ? 2.881 -21.016 6.602 1 96.69 92 THR B O 1
ATOM 3729 N N . PHE B 1 93 ? 2.225 -21.188 4.461 1 96.69 93 PHE B N 1
ATOM 3730 C CA . PHE B 1 93 ? 0.839 -20.891 4.801 1 96.69 93 PHE B CA 1
ATOM 3731 C C . PHE B 1 93 ? 0.25 -21.984 5.684 1 96.69 93 PHE B C 1
ATOM 3733 O O . PHE B 1 93 ? -0.543 -21.703 6.586 1 96.69 93 PHE B O 1
ATOM 3740 N N . ARG B 1 94 ? 0.613 -23.188 5.445 1 95.62 94 ARG B N 1
ATOM 3741 C CA . ARG B 1 94 ? 0.162 -24.281 6.285 1 95.62 94 ARG B CA 1
ATOM 3742 C C . ARG B 1 94 ? 0.553 -24.062 7.742 1 95.62 94 ARG B C 1
ATOM 3744 O O . ARG B 1 94 ? -0.277 -24.203 8.641 1 95.62 94 ARG B O 1
ATOM 3751 N N . GLN B 1 95 ? 1.77 -23.734 7.938 1 96.88 95 GLN B N 1
ATOM 3752 C CA . GLN B 1 95 ? 2.268 -23.516 9.297 1 96.88 95 GLN B CA 1
ATOM 3753 C C . GLN B 1 95 ? 1.559 -22.344 9.961 1 96.88 95 GLN B C 1
ATOM 3755 O O . GLN B 1 95 ? 1.131 -22.438 11.109 1 96.88 95 GLN B O 1
ATOM 3760 N N . LEU B 1 96 ? 1.469 -21.234 9.25 1 97.88 96 LEU B N 1
ATOM 3761 C CA . LEU B 1 96 ? 0.82 -20.047 9.805 1 97.88 96 LEU B CA 1
ATOM 3762 C C . LEU B 1 96 ? -0.655 -20.312 10.086 1 97.88 96 LEU B C 1
ATOM 3764 O O . LEU B 1 96 ? -1.17 -19.938 11.141 1 97.88 96 LEU B O 1
ATOM 3768 N N . GLY B 1 97 ? -1.309 -21 9.148 1 96.56 97 GLY B N 1
ATOM 3769 C CA . GLY B 1 97 ? -2.697 -21.375 9.352 1 96.56 97 GLY B CA 1
ATOM 3770 C C . GLY B 1 97 ? -2.895 -22.281 10.555 1 96.56 97 GLY B C 1
ATOM 3771 O O . GLY B 1 97 ? -3.846 -22.109 11.312 1 96.56 97 GLY B O 1
ATOM 3772 N N . ALA B 1 98 ? -2.051 -23.172 10.695 1 96.69 98 ALA B N 1
ATOM 3773 C CA . ALA B 1 98 ? -2.127 -24.094 11.828 1 96.69 98 ALA B CA 1
ATOM 3774 C C . ALA B 1 98 ? -1.979 -23.344 13.156 1 96.69 98 ALA B C 1
ATOM 3776 O O . ALA B 1 98 ? -2.678 -23.656 14.125 1 96.69 98 ALA B O 1
ATOM 3777 N N . GLU B 1 99 ? -1.08 -22.406 13.156 1 97.94 99 GLU B N 1
ATOM 3778 C CA . GLU B 1 99 ? -0.875 -21.609 14.367 1 97.94 99 GLU B CA 1
ATOM 3779 C C . GLU B 1 99 ? -2.117 -20.797 14.711 1 97.94 99 GLU B C 1
ATOM 3781 O O . GLU B 1 99 ? -2.502 -20.719 15.883 1 97.94 99 GLU B O 1
ATOM 3786 N N . ILE B 1 100 ? -2.723 -20.266 13.75 1 96.94 100 ILE B N 1
ATOM 3787 C CA . ILE B 1 100 ? -3.932 -19.469 13.938 1 96.94 100 ILE B CA 1
ATOM 3788 C C . ILE B 1 100 ? -5.055 -20.344 14.469 1 96.94 100 ILE B C 1
ATOM 3790 O O . ILE B 1 100 ? -5.762 -19.969 15.406 1 96.94 100 ILE B O 1
ATOM 3794 N N . THR B 1 101 ? -5.168 -21.5 13.953 1 95.06 101 THR B N 1
ATOM 3795 C CA . THR B 1 101 ? -6.199 -22.438 14.367 1 95.06 101 THR B CA 1
ATOM 3796 C C . THR B 1 101 ? -5.941 -22.922 15.797 1 95.06 101 THR B C 1
ATOM 3798 O O . THR B 1 101 ? -6.855 -22.953 16.625 1 95.06 101 THR B O 1
ATOM 3801 N N . LYS B 1 102 ? -4.766 -23.266 16.031 1 97.25 102 LYS B N 1
ATOM 3802 C CA . LYS B 1 102 ? -4.379 -23.766 17.344 1 97.25 102 LYS B CA 1
ATOM 3803 C C . LYS B 1 102 ? -4.707 -22.734 18.438 1 97.25 102 LYS B C 1
ATOM 3805 O O . LYS B 1 102 ? -5.203 -23.094 19.5 1 97.25 102 LYS B O 1
ATOM 3810 N N . ARG B 1 103 ? -4.504 -21.484 18.109 1 97.44 103 ARG B N 1
ATOM 3811 C CA . ARG B 1 103 ? -4.707 -20.406 19.078 1 97.44 103 ARG B CA 1
ATOM 3812 C C . ARG B 1 103 ? -6.121 -19.844 18.984 1 97.44 103 ARG B C 1
ATOM 3814 O O . ARG B 1 103 ? -6.48 -18.938 19.719 1 97.44 103 ARG B O 1
ATOM 3821 N N . LEU B 1 104 ? -6.891 -20.312 18.078 1 96.62 104 LEU B N 1
ATOM 3822 C CA . LEU B 1 104 ? -8.273 -19.891 17.859 1 96.62 104 LEU B CA 1
ATOM 3823 C C . LEU B 1 104 ? -8.352 -18.391 17.609 1 96.62 104 LEU B C 1
ATOM 3825 O O . LEU B 1 104 ? -9.18 -17.703 18.203 1 96.62 104 LEU B O 1
ATOM 3829 N N . LEU B 1 105 ? -7.371 -17.922 16.844 1 96.5 105 LEU B N 1
ATOM 3830 C CA . LEU B 1 105 ? -7.348 -16.5 16.547 1 96.5 105 LEU B CA 1
ATOM 3831 C C . LEU B 1 105 ? -8.344 -16.156 15.43 1 96.5 105 LEU B C 1
ATOM 3833 O O . LEU B 1 105 ? -8.484 -16.922 14.477 1 96.5 105 LEU B O 1
ATOM 3837 N N . PRO B 1 106 ? -9.062 -15.062 15.57 1 94.38 106 PRO B N 1
ATOM 3838 C CA . PRO B 1 106 ? -10.023 -14.656 14.547 1 94.38 106 PRO B CA 1
ATOM 3839 C C . PRO B 1 106 ? -9.359 -13.945 13.367 1 94.38 106 PRO B C 1
ATOM 3841 O O . PRO B 1 106 ? -9.695 -12.797 13.062 1 94.38 106 PRO B O 1
ATOM 3844 N N . LEU B 1 107 ? -8.469 -14.617 12.68 1 95 107 LEU B N 1
ATOM 3845 C CA . LEU B 1 107 ? -7.672 -14.039 11.602 1 95 107 LEU B CA 1
ATOM 3846 C C . LEU B 1 107 ? -7.758 -14.898 10.344 1 95 107 LEU B C 1
ATOM 3848 O O . LEU B 1 107 ? -7.969 -16.109 10.43 1 95 107 LEU B O 1
ATOM 3852 N N . SER B 1 108 ? -7.66 -14.234 9.305 1 93.31 108 SER B N 1
ATOM 3853 C CA . SER B 1 108 ? -7.508 -14.867 8 1 93.31 108 SER B CA 1
ATOM 3854 C C . SER B 1 108 ? -6.191 -14.469 7.34 1 93.31 108 SER B C 1
ATOM 3856 O O . SER B 1 108 ? -5.699 -13.352 7.555 1 93.31 108 SER B O 1
ATOM 3858 N N . ILE B 1 109 ? -5.57 -15.367 6.484 1 94.38 109 ILE B N 1
ATOM 3859 C CA . ILE B 1 109 ? -4.215 -15.117 6.004 1 94.38 109 ILE B CA 1
ATOM 3860 C C . ILE B 1 109 ? -4.211 -15.07 4.477 1 94.38 109 ILE B C 1
ATOM 3862 O O . ILE B 1 109 ? -3.15 -14.953 3.857 1 94.38 109 ILE B O 1
ATOM 3866 N N . ASP B 1 110 ? -5.312 -15.047 3.816 1 93.94 110 ASP B N 1
ATOM 3867 C CA . ASP B 1 110 ? -5.391 -15.07 2.359 1 93.94 110 ASP B CA 1
ATOM 3868 C C . ASP B 1 110 ? -4.418 -16.094 1.774 1 93.94 110 ASP B C 1
ATOM 3870 O O . ASP B 1 110 ? -3.562 -15.75 0.957 1 93.94 110 ASP B O 1
ATOM 3874 N N . ALA B 1 111 ? -4.594 -17.297 2.051 1 91.5 111 ALA B N 1
ATOM 3875 C CA . ALA B 1 111 ? -3.67 -18.375 1.712 1 91.5 111 ALA B CA 1
ATOM 3876 C C . ALA B 1 111 ? -3.674 -18.641 0.211 1 91.5 111 ALA B C 1
ATOM 3878 O O . ALA B 1 111 ? -4.684 -18.438 -0.464 1 91.5 111 ALA B O 1
ATOM 3879 N N . THR B 1 112 ? -2.545 -19.094 -0.26 1 86.44 112 THR B N 1
ATOM 3880 C CA . THR B 1 112 ? -2.459 -19.594 -1.629 1 86.44 112 THR B CA 1
ATOM 3881 C C . THR B 1 112 ? -3.152 -20.953 -1.758 1 86.44 112 THR B C 1
ATOM 3883 O O . THR B 1 112 ? -3.5 -21.578 -0.753 1 86.44 112 THR B O 1
ATOM 3886 N N . VAL B 1 113 ? -3.244 -21.328 -2.996 1 80.5 113 VAL B N 1
ATOM 3887 C CA . VAL B 1 113 ? -3.85 -22.641 -3.268 1 80.5 113 VAL B CA 1
ATOM 3888 C C . VAL B 1 113 ? -2.994 -23.734 -2.654 1 80.5 113 VAL B C 1
ATOM 3890 O O . VAL B 1 113 ? -3.506 -24.609 -1.946 1 80.5 113 VAL B O 1
ATOM 3893 N N . HIS B 1 114 ? -1.741 -23.703 -2.906 1 87.75 114 HIS B N 1
ATOM 3894 C CA . HIS B 1 114 ? -0.859 -24.672 -2.281 1 87.75 114 HIS B CA 1
ATOM 3895 C C . HIS B 1 114 ? -0.444 -24.234 -0.882 1 87.75 114 HIS B C 1
ATOM 3897 O O . HIS B 1 114 ? 0.168 -23.172 -0.719 1 87.75 114 HIS B O 1
ATOM 3903 N N . PRO B 1 115 ? -0.673 -24.984 0.105 1 91.69 115 PRO B N 1
ATOM 3904 C CA . PRO B 1 115 ? -0.471 -24.547 1.49 1 91.69 115 PRO B CA 1
ATOM 3905 C C . PRO B 1 115 ? 1.002 -24.531 1.894 1 91.69 115 PRO B C 1
ATOM 3907 O O . PRO B 1 115 ? 1.363 -23.906 2.9 1 91.69 115 PRO B O 1
ATOM 3910 N N . ASP B 1 116 ? 1.881 -25.188 1.124 1 93.25 116 ASP B N 1
ATOM 3911 C CA . ASP B 1 116 ? 3.275 -25.312 1.532 1 93.25 116 ASP B CA 1
ATOM 3912 C C . ASP B 1 116 ? 4.141 -24.234 0.889 1 93.25 116 ASP B C 1
ATOM 3914 O O . ASP B 1 116 ? 5.367 -24.266 0.998 1 93.25 116 ASP B O 1
ATOM 3918 N N . VAL B 1 117 ? 3.508 -23.312 0.245 1 94.56 117 VAL B N 1
ATOM 3919 C CA . VAL B 1 117 ? 4.215 -22.125 -0.249 1 94.56 117 VAL B CA 1
ATOM 3920 C C . VAL B 1 117 ? 4.586 -21.219 0.92 1 94.56 117 VAL B C 1
ATOM 3922 O O . VAL B 1 117 ? 3.807 -21.062 1.86 1 94.56 117 VAL B O 1
ATOM 3925 N N . SER B 1 118 ? 5.785 -20.719 0.839 1 97.06 118 SER B N 1
ATOM 3926 C CA . SER B 1 118 ? 6.238 -19.766 1.846 1 97.06 118 SER B CA 1
ATOM 3927 C C . SER B 1 118 ? 5.426 -18.469 1.788 1 97.06 118 SER B C 1
ATOM 3929 O O . SER B 1 118 ? 5.172 -17.938 0.706 1 97.06 118 SER B O 1
ATOM 3931 N N . VAL B 1 119 ? 5.07 -17.969 2.979 1 97.88 119 VAL B N 1
ATOM 3932 C CA . VAL B 1 119 ? 4.344 -16.703 3.076 1 97.88 119 VAL B CA 1
ATOM 3933 C C . VAL B 1 119 ? 5.195 -15.578 2.502 1 97.88 119 VAL B C 1
ATOM 3935 O O . VAL B 1 119 ? 4.711 -14.766 1.709 1 97.88 119 VAL B O 1
ATOM 3938 N N . ALA B 1 120 ? 6.453 -15.586 2.869 1 98.12 120 ALA B N 1
ATOM 3939 C CA . ALA B 1 120 ? 7.363 -14.547 2.395 1 98.12 120 ALA B CA 1
ATOM 3940 C C . ALA B 1 120 ? 7.578 -14.648 0.888 1 98.12 120 ALA B C 1
ATOM 3942 O O . ALA B 1 120 ? 7.574 -13.641 0.183 1 98.12 120 ALA B O 1
ATOM 3943 N N . ALA B 1 121 ? 7.754 -15.844 0.4 1 96.94 121 ALA B N 1
ATOM 3944 C CA . ALA B 1 121 ? 7.988 -16.031 -1.029 1 96.94 121 ALA B CA 1
ATOM 3945 C C . ALA B 1 121 ? 6.793 -15.562 -1.849 1 96.94 121 ALA B C 1
ATOM 3947 O O . ALA B 1 121 ? 6.957 -14.859 -2.848 1 96.94 121 ALA B O 1
ATOM 3948 N N . ALA B 1 122 ? 5.598 -15.953 -1.409 1 96.19 122 ALA B N 1
ATOM 3949 C CA . ALA B 1 122 ? 4.383 -15.555 -2.113 1 96.19 122 ALA B CA 1
ATOM 3950 C C . ALA B 1 122 ? 4.238 -14.031 -2.131 1 96.19 122 ALA B C 1
ATOM 3952 O O . ALA B 1 122 ? 3.785 -13.461 -3.125 1 96.19 122 ALA B O 1
ATOM 3953 N N . THR B 1 123 ? 4.613 -13.406 -1.045 1 96.56 123 THR B N 1
ATOM 3954 C CA . THR B 1 123 ? 4.5 -11.961 -0.92 1 96.56 123 THR B CA 1
ATOM 3955 C C . THR B 1 123 ? 5.535 -11.258 -1.799 1 96.56 123 THR B C 1
ATOM 3957 O O . THR B 1 123 ? 5.188 -10.391 -2.604 1 96.56 123 THR B O 1
ATOM 3960 N N . LEU B 1 124 ? 6.773 -11.703 -1.724 1 96 124 LEU B N 1
ATOM 3961 C CA . LEU B 1 124 ? 7.867 -11.031 -2.416 1 96 124 LEU B CA 1
ATOM 3962 C C . LEU B 1 124 ? 7.801 -11.289 -3.918 1 96 124 LEU B C 1
ATOM 3964 O O . LEU B 1 124 ? 8.383 -10.539 -4.707 1 96 124 LEU B O 1
ATOM 3968 N N . SER B 1 125 ? 7.07 -12.352 -4.289 1 94.56 125 SER B N 1
ATOM 3969 C CA . SER B 1 125 ? 6.902 -12.641 -5.707 1 94.56 125 SER B CA 1
ATOM 3970 C C . SER B 1 125 ? 5.605 -12.047 -6.246 1 94.56 125 SER B C 1
ATOM 3972 O O . SER B 1 125 ? 5.305 -12.172 -7.438 1 94.56 125 SER B O 1
ATOM 3974 N N . ARG B 1 126 ? 4.824 -11.445 -5.402 1 93.31 126 ARG B N 1
ATOM 3975 C CA . ARG B 1 126 ? 3.623 -10.695 -5.754 1 93.31 126 ARG B CA 1
ATOM 3976 C C . ARG B 1 126 ? 2.508 -11.625 -6.215 1 93.31 126 ARG B C 1
ATOM 3978 O O . ARG B 1 126 ? 1.782 -11.32 -7.16 1 93.31 126 ARG B O 1
ATOM 3985 N N . GLN B 1 127 ? 2.414 -12.695 -5.609 1 92.12 127 GLN B N 1
ATOM 3986 C CA . GLN B 1 127 ? 1.255 -13.539 -5.863 1 92.12 127 GLN B CA 1
ATOM 3987 C C . GLN B 1 127 ? -0.008 -12.945 -5.246 1 92.12 127 GLN B C 1
ATOM 3989 O O . GLN B 1 127 ? 0.027 -12.43 -4.133 1 92.12 127 GLN B O 1
ATOM 3994 N N . PHE B 1 128 ? -1.087 -13.016 -5.949 1 90.94 128 PHE B N 1
ATOM 3995 C CA . PHE B 1 128 ? -2.344 -12.422 -5.504 1 90.94 128 PHE B CA 1
ATOM 3996 C C . PHE B 1 128 ? -3.268 -13.492 -4.93 1 90.94 128 PHE B C 1
ATOM 3998 O O . PHE B 1 128 ? -3.24 -14.641 -5.359 1 90.94 128 PHE B O 1
ATOM 4005 N N . GLY B 1 129 ? -4.094 -13.047 -4.023 1 92.94 129 GLY B N 1
ATOM 4006 C CA . GLY B 1 129 ? -5.137 -13.883 -3.453 1 92.94 129 GLY B CA 1
ATOM 4007 C C . GLY B 1 129 ? -6.539 -13.391 -3.762 1 92.94 129 GLY B C 1
ATOM 4008 O O . GLY B 1 129 ? -6.734 -12.609 -4.699 1 92.94 129 GLY B O 1
ATOM 4009 N N . TYR B 1 130 ? -7.516 -13.922 -3.023 1 95 130 TYR B N 1
ATOM 4010 C CA . TYR B 1 130 ? -8.914 -13.695 -3.385 1 95 130 TYR B CA 1
ATOM 4011 C C . TYR B 1 130 ? -9.578 -12.727 -2.412 1 95 130 TYR B C 1
ATOM 4013 O O . TYR B 1 130 ? -10.617 -12.141 -2.723 1 95 130 TYR B O 1
ATOM 4021 N N . THR B 1 131 ? -9.039 -12.594 -1.269 1 95.31 131 THR B N 1
ATOM 4022 C CA . THR B 1 131 ? -9.656 -11.773 -0.231 1 95.31 131 THR B CA 1
ATOM 4023 C C . THR B 1 131 ? -9.312 -10.305 -0.43 1 95.31 131 THR B C 1
ATOM 4025 O O . THR B 1 131 ? -8.508 -9.961 -1.298 1 95.31 131 THR B O 1
ATOM 4028 N N . PRO B 1 132 ? -9.922 -9.438 0.383 1 91.69 132 PRO B N 1
ATOM 4029 C CA . PRO B 1 132 ? -9.547 -8.023 0.308 1 91.69 132 PRO B CA 1
ATOM 4030 C C . PRO B 1 132 ? -8.062 -7.793 0.596 1 91.69 132 PRO B C 1
ATOM 4032 O O . PRO B 1 132 ? -7.535 -6.719 0.297 1 91.69 132 PRO B O 1
ATOM 4035 N N . TYR B 1 133 ? -7.402 -8.734 1.111 1 93 133 TYR B N 1
ATOM 4036 C CA . TYR B 1 133 ? -5.973 -8.656 1.397 1 93 133 TYR B CA 1
ATOM 4037 C C . TYR B 1 133 ? -5.164 -9.422 0.356 1 93 133 TYR B C 1
ATOM 4039 O O . TYR B 1 133 ? -4.02 -9.805 0.609 1 93 133 TYR B O 1
ATOM 4047 N N . GLY B 1 134 ? -5.762 -9.594 -0.777 1 93.06 134 GLY B N 1
ATOM 4048 C CA . GLY B 1 134 ? -5.168 -10.43 -1.812 1 93.06 134 GLY B CA 1
ATOM 4049 C C . GLY B 1 134 ? -3.908 -9.836 -2.408 1 93.06 134 GLY B C 1
ATOM 4050 O O . GLY B 1 134 ? -3.074 -10.555 -2.961 1 93.06 134 GLY B O 1
ATOM 4051 N N . ASP B 1 135 ? -3.775 -8.523 -2.465 1 92.25 135 ASP B N 1
ATOM 4052 C CA . ASP B 1 135 ? -2.518 -7.883 -2.846 1 92.25 135 ASP B CA 1
ATOM 4053 C C . ASP B 1 135 ? -1.504 -7.941 -1.707 1 92.25 135 ASP B C 1
ATOM 4055 O O . ASP B 1 135 ? -1.42 -7.02 -0.894 1 92.25 135 ASP B O 1
ATOM 4059 N N . ARG B 1 136 ? -0.723 -8.938 -1.71 1 93.69 136 ARG B N 1
ATOM 4060 C CA . ARG B 1 136 ? 0.129 -9.25 -0.566 1 93.69 136 ARG B CA 1
ATOM 4061 C C . ARG B 1 136 ? 1.228 -8.203 -0.405 1 93.69 136 ARG B C 1
ATOM 4063 O O . ARG B 1 136 ? 1.639 -7.895 0.716 1 93.69 136 ARG B O 1
ATOM 4070 N N . VAL B 1 137 ? 1.688 -7.684 -1.496 1 93.12 137 VAL B N 1
ATOM 4071 C CA . VAL B 1 137 ? 2.713 -6.652 -1.394 1 93.12 137 VAL B CA 1
ATOM 4072 C C . VAL B 1 137 ? 2.137 -5.414 -0.708 1 93.12 137 VAL B C 1
ATOM 4074 O O . VAL B 1 137 ? 2.807 -4.785 0.113 1 93.12 137 VAL B O 1
ATOM 4077 N N . LEU B 1 138 ? 0.938 -5.133 -1.029 1 91.75 138 LEU B N 1
ATOM 4078 C CA . LEU B 1 138 ? 0.279 -4.008 -0.374 1 91.75 138 LEU B CA 1
ATOM 4079 C C . LEU B 1 138 ? 0.108 -4.27 1.118 1 91.75 138 LEU B C 1
ATOM 4081 O O . LEU B 1 138 ? 0.09 -3.334 1.92 1 91.75 138 LEU B O 1
ATOM 4085 N N . MET B 1 139 ? 0.066 -5.504 1.5 1 94.81 139 MET B N 1
ATOM 4086 C CA . MET B 1 139 ? -0.143 -5.848 2.904 1 94.81 139 MET B CA 1
ATOM 4087 C C . MET B 1 139 ? 1.188 -6.023 3.625 1 94.81 139 MET B C 1
ATOM 4089 O O . MET B 1 139 ? 1.226 -6.117 4.855 1 94.81 139 MET B O 1
ATOM 4093 N N . GLN B 1 140 ? 2.23 -6.109 2.914 1 96.44 140 GLN B N 1
ATOM 4094 C CA . GLN B 1 140 ? 3.553 -6.227 3.518 1 96.44 140 GLN B CA 1
ATOM 4095 C C . GLN B 1 140 ? 3.906 -4.977 4.32 1 96.44 140 GLN B C 1
ATOM 4097 O O . GLN B 1 140 ? 3.654 -3.857 3.875 1 96.44 140 GLN B O 1
ATOM 4102 N N . CYS B 1 141 ? 4.469 -5.176 5.547 1 95.75 141 CYS B N 1
ATOM 4103 C CA . CYS B 1 141 ? 4.836 -4.051 6.398 1 95.75 141 CYS B CA 1
ATOM 4104 C C . CYS B 1 141 ? 6.102 -4.352 7.191 1 95.75 141 CYS B C 1
ATOM 4106 O O . CYS B 1 141 ? 6.043 -5.004 8.234 1 95.75 141 CYS B O 1
ATOM 4108 N N . GLY B 1 142 ? 7.188 -3.838 6.73 1 95.12 142 GLY B N 1
ATOM 4109 C CA . GLY B 1 142 ? 8.469 -4.039 7.391 1 95.12 142 GLY B CA 1
ATOM 4110 C C . GLY B 1 142 ? 9.141 -5.344 7.008 1 95.12 142 GLY B C 1
ATOM 4111 O O . GLY B 1 142 ? 8.469 -6.34 6.73 1 95.12 142 GLY B O 1
ATOM 4112 N N . ALA B 1 143 ? 10.445 -5.344 7.094 1 97.12 143 ALA B N 1
ATOM 4113 C CA . ALA B 1 143 ? 11.266 -6.523 6.832 1 97.12 143 ALA B CA 1
ATOM 4114 C C . ALA B 1 143 ? 12.664 -6.363 7.414 1 97.12 143 ALA B C 1
ATOM 4116 O O . ALA B 1 143 ? 13.141 -5.242 7.602 1 97.12 143 ALA B O 1
ATOM 4117 N N . GLU B 1 144 ? 13.18 -7.434 7.797 1 97.38 144 GLU B N 1
ATOM 4118 C CA . GLU B 1 144 ? 14.617 -7.516 8.031 1 97.38 144 GLU B CA 1
ATOM 4119 C C . GLU B 1 144 ? 15.344 -8.094 6.828 1 97.38 144 GLU B C 1
ATOM 4121 O O . GLU B 1 144 ? 14.922 -9.109 6.273 1 97.38 144 GLU B O 1
ATOM 4126 N N . VAL B 1 145 ? 16.391 -7.438 6.398 1 97.12 145 VAL B N 1
ATOM 4127 C CA . VAL B 1 145 ? 17.094 -7.836 5.18 1 97.12 145 VAL B CA 1
ATOM 4128 C C . VAL B 1 145 ? 18.594 -7.945 5.457 1 97.12 145 VAL B C 1
ATOM 4130 O O . VAL B 1 145 ? 19.172 -7.066 6.098 1 97.12 145 VAL B O 1
ATOM 4133 N N . VAL B 1 146 ? 19.156 -9.031 5.012 1 96.81 146 VAL B N 1
ATOM 4134 C CA . VAL B 1 146 ? 20.609 -9.148 4.957 1 96.81 146 VAL B CA 1
ATOM 4135 C C . VAL B 1 146 ? 21.125 -8.688 3.59 1 96.81 146 VAL B C 1
ATOM 4137 O O . VAL B 1 146 ? 20.828 -9.32 2.572 1 96.81 146 VAL B O 1
ATOM 4140 N N . LEU B 1 147 ? 21.875 -7.598 3.607 1 94.06 147 LEU B N 1
ATOM 4141 C CA . LEU B 1 147 ? 22.406 -7.051 2.369 1 94.06 147 LEU B CA 1
ATOM 4142 C C . LEU B 1 147 ? 23.609 -7.859 1.895 1 94.06 147 LEU B C 1
ATOM 4144 O O . LEU B 1 147 ? 24.234 -8.578 2.686 1 94.06 147 LEU B O 1
ATOM 4148 N N . PRO B 1 148 ? 23.922 -7.766 0.625 1 88.44 148 PRO B N 1
ATOM 4149 C CA . PRO B 1 148 ? 25.031 -8.547 0.094 1 88.44 148 PRO B CA 1
ATOM 4150 C C . PRO B 1 148 ? 26.359 -8.281 0.824 1 88.44 148 PRO B C 1
ATOM 4152 O O . PRO B 1 148 ? 27.203 -9.156 0.909 1 88.44 148 PRO B O 1
ATOM 4155 N N . GLY B 1 149 ? 26.453 -7.141 1.332 1 83.44 149 GLY B N 1
ATOM 4156 C CA . GLY B 1 149 ? 27.656 -6.797 2.062 1 83.44 149 GLY B CA 1
ATOM 4157 C C . GLY B 1 149 ? 27.672 -7.348 3.477 1 83.44 149 GLY B C 1
ATOM 4158 O O . GLY B 1 149 ? 28.688 -7.258 4.172 1 83.44 149 GLY B O 1
ATOM 4159 N N . GLY B 1 150 ? 26.594 -7.918 3.902 1 87.69 150 GLY B N 1
ATOM 4160 C CA . GLY B 1 150 ? 26.547 -8.547 5.215 1 87.69 150 GLY B CA 1
ATOM 4161 C C . GLY B 1 150 ? 25.781 -7.742 6.238 1 87.69 150 GLY B C 1
ATOM 4162 O O . GLY B 1 150 ? 25.391 -8.266 7.289 1 87.69 150 GLY B O 1
ATOM 4163 N N . ASP B 1 151 ? 25.516 -6.523 5.977 1 91.12 151 ASP B N 1
ATOM 4164 C CA . ASP B 1 151 ? 24.766 -5.684 6.906 1 91.12 151 ASP B CA 1
ATOM 4165 C C . ASP B 1 151 ? 23.328 -6.16 7.031 1 91.12 151 ASP B C 1
ATOM 4167 O O . ASP B 1 151 ? 22.719 -6.566 6.039 1 91.12 151 ASP B O 1
ATOM 4171 N N . VAL B 1 152 ? 22.891 -6.141 8.312 1 95.06 152 VAL B N 1
ATOM 4172 C CA . VAL B 1 152 ? 21.484 -6.441 8.562 1 95.06 152 VAL B CA 1
ATOM 4173 C C . VAL B 1 152 ? 20.719 -5.145 8.805 1 95.06 152 VAL B C 1
ATOM 4175 O O . VAL B 1 152 ? 21.109 -4.328 9.641 1 95.06 152 VAL B O 1
ATOM 4178 N N . VAL B 1 153 ? 19.625 -4.969 8.07 1 94.06 153 VAL B N 1
ATOM 4179 C CA . VAL B 1 153 ? 18.844 -3.75 8.242 1 94.06 153 VAL B CA 1
ATOM 4180 C C . VAL B 1 153 ? 17.375 -4.105 8.445 1 94.06 153 VAL B C 1
ATOM 4182 O O . VAL B 1 153 ? 16.891 -5.098 7.891 1 94.06 153 VAL B O 1
ATOM 4185 N N . ARG B 1 154 ? 16.766 -3.34 9.242 1 93.62 154 ARG B N 1
ATOM 4186 C CA . ARG B 1 154 ? 15.305 -3.396 9.367 1 93.62 154 ARG B CA 1
ATOM 4187 C C . ARG B 1 154 ? 14.648 -2.225 8.641 1 93.62 154 ARG B C 1
ATOM 4189 O O . ARG B 1 154 ? 15.078 -1.078 8.789 1 93.62 154 ARG B O 1
ATOM 4196 N N . LEU B 1 155 ? 13.672 -2.578 7.84 1 93.69 155 LEU B N 1
ATOM 4197 C CA . LEU B 1 155 ? 13.039 -1.592 6.977 1 93.69 155 LEU B CA 1
ATOM 4198 C C . LEU B 1 155 ? 11.844 -0.951 7.672 1 93.69 155 LEU B C 1
ATOM 4200 O O . LEU B 1 155 ? 11.367 -1.454 8.695 1 93.69 155 LEU B O 1
ATOM 4204 N N . GLY B 1 156 ? 11.391 0.172 7.082 1 89.31 156 GLY B N 1
ATOM 4205 C CA . GLY B 1 156 ? 10.266 0.894 7.648 1 89.31 156 GLY B CA 1
ATOM 4206 C C . GLY B 1 156 ? 10.516 1.388 9.062 1 89.31 156 GLY B C 1
ATOM 4207 O O . GLY B 1 156 ? 11.578 1.944 9.344 1 89.31 156 GLY B O 1
ATOM 4208 N N . MET B 1 157 ? 9.562 1.198 9.969 1 88.19 157 MET B N 1
ATOM 4209 C CA . MET B 1 157 ? 9.648 1.67 11.344 1 88.19 157 MET B CA 1
ATOM 4210 C C . MET B 1 157 ? 10.625 0.822 12.148 1 88.19 157 MET B C 1
ATOM 4212 O O . MET B 1 157 ? 11.023 1.198 13.258 1 88.19 157 MET B O 1
ATOM 4216 N N . GLY B 1 158 ? 11.047 -0.282 11.547 1 89.38 158 GLY B N 1
ATOM 4217 C CA . GLY B 1 158 ? 12.07 -1.1 12.188 1 89.38 158 GLY B CA 1
ATOM 4218 C C . GLY B 1 158 ? 13.414 -0.406 12.289 1 89.38 158 GLY B C 1
ATOM 4219 O O . GLY B 1 158 ? 14.273 -0.825 13.062 1 89.38 158 GLY B O 1
ATOM 4220 N N . ALA B 1 159 ? 13.555 0.602 11.516 1 87.25 159 ALA B N 1
ATOM 4221 C CA . ALA B 1 159 ? 14.812 1.344 11.523 1 87.25 159 ALA B CA 1
ATOM 4222 C C . ALA B 1 159 ? 14.867 2.324 12.688 1 87.25 159 ALA B C 1
ATOM 4224 O O . ALA B 1 159 ? 15.93 2.861 13.008 1 87.25 159 ALA B O 1
ATOM 4225 N N . VAL B 1 160 ? 13.727 2.645 13.297 1 81.88 160 VAL B N 1
ATOM 4226 C CA . VAL B 1 160 ? 13.656 3.521 14.461 1 81.88 160 VAL B CA 1
ATOM 4227 C C . VAL B 1 160 ? 13.93 2.719 15.727 1 81.88 160 VAL B C 1
ATOM 4229 O O . VAL B 1 160 ? 13.242 1.732 16.016 1 81.88 160 VAL B O 1
ATOM 4232 N N . PRO B 1 161 ? 14.852 3.137 16.453 1 79.5 161 PRO B N 1
ATOM 4233 C CA . PRO B 1 161 ? 15.148 2.406 17.688 1 79.5 161 PRO B CA 1
ATOM 4234 C C . PRO B 1 161 ? 13.945 2.324 18.625 1 79.5 161 PRO B C 1
ATOM 4236 O O . PRO B 1 161 ? 13.25 3.32 18.844 1 79.5 161 PRO B O 1
ATOM 4239 N N . LYS B 1 162 ? 13.562 1.188 19.078 1 79.94 162 LYS B N 1
ATOM 4240 C CA . LYS B 1 162 ? 12.531 0.908 20.078 1 79.94 162 LYS B CA 1
ATOM 4241 C C . LYS B 1 162 ? 11.141 1.171 19.516 1 79.94 162 LYS B C 1
ATOM 4243 O O . LYS B 1 162 ? 10.195 1.428 20.266 1 79.94 162 LYS B O 1
ATOM 4248 N N . SER B 1 163 ? 11.133 1.235 18.234 1 83.62 163 SER B N 1
ATOM 4249 C CA . SER B 1 163 ? 9.812 1.427 17.641 1 83.62 163 SER B CA 1
ATOM 4250 C C . SER B 1 163 ? 8.859 0.3 18.031 1 83.62 163 SER B C 1
ATOM 4252 O O . SER B 1 163 ? 9.25 -0.869 18.062 1 83.62 163 SER B O 1
ATOM 4254 N N . ARG B 1 164 ? 7.652 0.699 18.375 1 83.12 164 ARG B N 1
ATOM 4255 C CA . ARG B 1 164 ? 6.609 -0.281 18.656 1 83.12 164 ARG B CA 1
ATOM 4256 C C . ARG B 1 164 ? 5.617 -0.382 17.516 1 83.12 164 ARG B C 1
ATOM 4258 O O . ARG B 1 164 ? 4.539 -0.962 17.656 1 83.12 164 ARG B O 1
ATOM 4265 N N . THR B 1 165 ? 5.984 0.194 16.328 1 88.69 165 THR B N 1
ATOM 4266 C CA . THR B 1 165 ? 5.039 0.257 15.211 1 88.69 165 THR B CA 1
ATOM 4267 C C . THR B 1 165 ? 5.645 -0.358 13.953 1 88.69 165 THR B C 1
ATOM 4269 O O . THR B 1 165 ? 5.199 -0.069 12.836 1 88.69 165 THR B O 1
ATOM 4272 N N . TRP B 1 166 ? 6.637 -1.249 14.109 1 91.25 166 TRP B N 1
ATOM 4273 C CA . TRP B 1 166 ? 7.367 -1.819 12.977 1 91.25 166 TRP B CA 1
ATOM 4274 C C . TRP B 1 166 ? 6.414 -2.51 12.008 1 91.25 166 TRP B C 1
ATOM 4276 O O . TRP B 1 166 ? 6.379 -2.174 10.82 1 91.25 166 TRP B O 1
ATOM 4286 N N . GLN B 1 167 ? 5.492 -3.305 12.484 1 93.69 167 GLN B N 1
ATOM 4287 C CA . GLN B 1 167 ? 4.555 -3.992 11.609 1 93.69 167 GLN B CA 1
ATOM 4288 C C . GLN B 1 167 ? 3.209 -3.271 11.57 1 93.69 167 GLN B C 1
ATOM 4290 O O . GLN B 1 167 ? 2.217 -3.826 11.086 1 93.69 167 GLN B O 1
ATOM 4295 N N . MET B 1 168 ? 3.18 -2.027 12.031 1 90.44 168 MET B N 1
ATOM 4296 C CA . MET B 1 168 ? 1.898 -1.332 12.109 1 90.44 168 MET B CA 1
ATOM 4297 C C . MET B 1 168 ? 1.83 -0.2 11.094 1 90.44 168 MET B C 1
ATOM 4299 O O . MET B 1 168 ? 0.749 0.146 10.609 1 90.44 168 MET B O 1
ATOM 4303 N N . PHE B 1 169 ? 3.006 0.31 10.805 1 89.5 169 PHE B N 1
ATOM 4304 C CA . PHE B 1 169 ? 3.053 1.444 9.891 1 89.5 169 PHE B CA 1
ATOM 4305 C C . PHE B 1 169 ? 4.066 1.202 8.781 1 89.5 169 PHE B C 1
ATOM 4307 O O . PHE B 1 169 ? 5.238 0.929 9.047 1 89.5 169 PHE B O 1
ATOM 4314 N N . LYS B 1 170 ? 3.723 1.327 7.547 1 88.69 170 LYS B N 1
ATOM 4315 C CA . LYS B 1 170 ? 4.516 0.911 6.395 1 88.69 170 LYS B CA 1
ATOM 4316 C C . LYS B 1 170 ? 5.625 1.917 6.098 1 88.69 170 LYS B C 1
ATOM 4318 O O . LYS B 1 170 ? 6.738 1.531 5.742 1 88.69 170 LYS B O 1
ATOM 4323 N N . HIS B 1 171 ? 5.277 3.166 6.238 1 82.19 171 HIS B N 1
ATOM 4324 C CA . HIS B 1 171 ? 6.176 4.18 5.699 1 82.19 171 HIS B CA 1
ATOM 4325 C C . HIS B 1 171 ? 7.156 4.668 6.762 1 82.19 171 HIS B C 1
ATOM 4327 O O . HIS B 1 171 ? 6.879 4.574 7.957 1 82.19 171 HIS B O 1
ATOM 4333 N N . ASN B 1 172 ? 8.477 4.793 6.242 1 71.19 172 ASN B N 1
ATOM 4334 C CA . ASN B 1 172 ? 9.516 5.203 7.18 1 71.19 172 ASN B CA 1
ATOM 4335 C C . ASN B 1 172 ? 9.836 6.691 7.047 1 71.19 172 ASN B C 1
ATOM 4337 O O . ASN B 1 172 ? 9.266 7.379 6.199 1 71.19 172 ASN B O 1
ATOM 4341 N N . PHE B 1 173 ? 10.805 6.98 8.016 1 72.44 173 PHE B N 1
ATOM 4342 C CA . PHE B 1 173 ? 11.438 8.289 8.078 1 72.44 173 PHE B CA 1
ATOM 4343 C C . PHE B 1 173 ? 12.461 8.445 6.953 1 72.44 173 PHE B C 1
ATOM 4345 O O . PHE B 1 173 ? 13.633 8.125 7.125 1 72.44 173 PHE B O 1
ATOM 4352 N N . GLY B 1 174 ? 11.953 8.883 5.809 1 85.62 174 GLY B N 1
ATOM 4353 C CA . GLY B 1 174 ? 12.805 9 4.637 1 85.62 174 GLY B CA 1
ATOM 4354 C C . GLY B 1 174 ? 12.367 8.109 3.488 1 85.62 174 GLY B C 1
ATOM 4355 O O . GLY B 1 174 ? 11.203 7.715 3.412 1 85.62 174 GLY B O 1
ATOM 4356 N N . PRO B 1 175 ? 13.359 7.824 2.617 1 91.5 175 PRO B N 1
ATOM 4357 C CA . PRO B 1 175 ? 13.008 6.965 1.483 1 91.5 175 PRO B CA 1
ATOM 4358 C C . PRO B 1 175 ? 12.539 5.578 1.916 1 91.5 175 PRO B C 1
ATOM 4360 O O . PRO B 1 175 ? 13.148 4.961 2.789 1 91.5 175 PRO B O 1
ATOM 4363 N N . TYR B 1 176 ? 11.469 5.168 1.353 1 92.06 176 TYR B N 1
ATOM 4364 C CA . TYR B 1 176 ? 10.867 3.873 1.647 1 92.06 176 TYR B CA 1
ATOM 4365 C C . TYR B 1 176 ? 11.461 2.779 0.769 1 92.06 176 TYR B C 1
ATOM 4367 O O . TYR B 1 176 ? 11.312 2.807 -0.455 1 92.06 176 TYR B O 1
ATOM 4375 N N . LEU B 1 177 ? 12.086 1.729 1.375 1 93.69 177 LEU B N 1
ATOM 4376 C CA . LEU B 1 177 ? 12.969 0.846 0.623 1 93.69 177 LEU B CA 1
ATOM 4377 C C . LEU B 1 177 ? 12.336 -0.529 0.437 1 93.69 177 LEU B C 1
ATOM 4379 O O . LEU B 1 177 ? 12.867 -1.368 -0.293 1 93.69 177 LEU B O 1
ATOM 4383 N N . ASP B 1 178 ? 11.203 -0.826 1.028 1 93.44 178 ASP B N 1
ATOM 4384 C CA . ASP B 1 178 ? 10.688 -2.189 1.075 1 93.44 178 ASP B CA 1
ATOM 4385 C C . ASP B 1 178 ? 10.547 -2.771 -0.329 1 93.44 178 ASP B C 1
ATOM 4387 O O . ASP B 1 178 ? 10.883 -3.934 -0.563 1 93.44 178 ASP B O 1
ATOM 4391 N N . GLY B 1 179 ? 10.094 -1.962 -1.266 1 93.25 179 GLY B N 1
ATOM 4392 C CA . GLY B 1 179 ? 9.859 -2.438 -2.619 1 93.25 179 GLY B CA 1
ATOM 4393 C C . GLY B 1 179 ? 11.125 -2.908 -3.316 1 93.25 179 GLY B C 1
ATOM 4394 O O . GLY B 1 179 ? 11.062 -3.705 -4.254 1 93.25 179 GLY B O 1
ATOM 4395 N N . LEU B 1 180 ? 12.273 -2.498 -2.867 1 93.69 180 LEU B N 1
ATOM 4396 C CA . LEU B 1 180 ? 13.562 -2.836 -3.477 1 93.69 180 LEU B CA 1
ATOM 4397 C C . LEU B 1 180 ? 13.82 -4.336 -3.4 1 93.69 180 LEU B C 1
ATOM 4399 O O . LEU B 1 180 ? 14.539 -4.891 -4.234 1 93.69 180 LEU B O 1
ATOM 4403 N N . PHE B 1 181 ? 13.141 -4.941 -2.482 1 95.06 181 PHE B N 1
ATOM 4404 C CA . PHE B 1 181 ? 13.5 -6.328 -2.211 1 95.06 181 PHE B CA 1
ATOM 4405 C C . PHE B 1 181 ? 12.406 -7.277 -2.699 1 95.06 181 PHE B C 1
ATOM 4407 O O . PHE B 1 181 ? 12.461 -8.477 -2.428 1 95.06 181 PHE B O 1
ATOM 4414 N N . THR B 1 182 ? 11.453 -6.789 -3.416 1 94.25 182 THR B N 1
ATOM 4415 C CA . THR B 1 182 ? 10.469 -7.617 -4.094 1 94.25 182 THR B CA 1
ATOM 4416 C C . THR B 1 182 ? 10.945 -7.996 -5.492 1 94.25 182 THR B C 1
ATOM 4418 O O . THR B 1 182 ? 11.422 -7.145 -6.246 1 94.25 182 T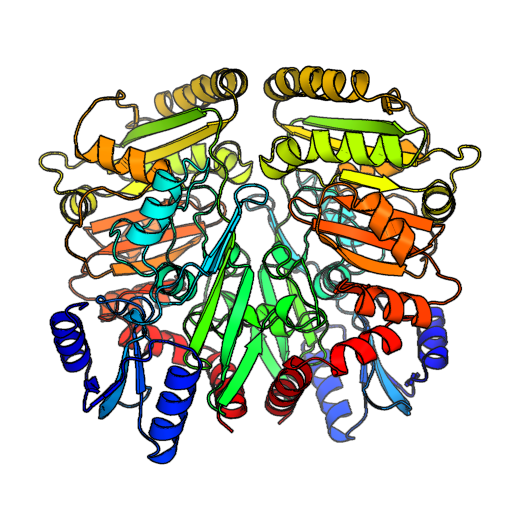HR B O 1
ATOM 4421 N N . GLN B 1 183 ? 10.938 -9.328 -5.766 1 91.69 183 GLN B N 1
ATOM 4422 C CA . GLN B 1 183 ? 11.422 -9.875 -7.031 1 91.69 183 GLN B CA 1
ATOM 4423 C C . GLN B 1 183 ? 12.828 -9.375 -7.344 1 91.69 183 GLN B C 1
ATOM 4425 O O . GLN B 1 183 ? 13.086 -8.898 -8.453 1 91.69 183 GLN B O 1
ATOM 4430 N N . SER B 1 184 ? 13.656 -9.562 -6.309 1 91 184 SER B N 1
ATOM 4431 C CA . SER B 1 184 ? 14.984 -8.961 -6.379 1 91 184 SER B CA 1
ATOM 4432 C C . SER B 1 184 ? 16.031 -9.836 -5.707 1 91 184 SER B C 1
ATOM 4434 O O . SER B 1 184 ? 15.695 -10.672 -4.859 1 91 184 SER B O 1
ATOM 4436 N N . ASP B 1 185 ? 17.234 -9.664 -6.16 1 90.69 185 ASP B N 1
ATOM 4437 C CA . ASP B 1 185 ? 18.359 -10.32 -5.5 1 90.69 185 ASP B CA 1
ATOM 4438 C C . ASP B 1 185 ? 19.234 -9.297 -4.762 1 90.69 185 ASP B C 1
ATOM 4440 O O . ASP B 1 185 ? 20.422 -9.539 -4.535 1 90.69 185 ASP B O 1
ATOM 4444 N N . MET B 1 186 ? 18.656 -8.133 -4.426 1 93.75 186 MET B N 1
ATOM 4445 C CA . MET B 1 186 ? 19.422 -7.043 -3.832 1 93.75 186 MET B CA 1
ATOM 4446 C C . MET B 1 186 ? 19.594 -7.254 -2.332 1 93.75 186 MET B C 1
ATOM 4448 O O . MET B 1 186 ? 20.266 -6.465 -1.663 1 93.75 186 MET B O 1
ATOM 4452 N N . GLY B 1 187 ? 19.031 -8.227 -1.772 1 94.75 187 GLY B N 1
ATOM 4453 C CA . GLY B 1 187 ? 19.109 -8.617 -0.374 1 94.75 187 GLY B CA 1
ATOM 4454 C C . GLY B 1 187 ? 18.328 -9.875 -0.064 1 94.75 187 GLY B C 1
ATOM 4455 O O . GLY B 1 187 ? 17.531 -10.336 -0.889 1 94.75 187 GLY B O 1
ATOM 4456 N N . VAL B 1 188 ? 18.625 -10.453 1.024 1 97.19 188 VAL B N 1
ATOM 4457 C CA . VAL B 1 188 ? 17.906 -11.641 1.461 1 97.19 188 VAL B CA 1
ATOM 4458 C C . VAL B 1 188 ? 17.031 -11.297 2.666 1 97.19 188 VAL B C 1
ATOM 4460 O O . VAL B 1 188 ? 17.547 -10.898 3.715 1 97.19 188 VAL B O 1
ATOM 4463 N N . VAL B 1 189 ? 15.742 -11.445 2.49 1 97.88 189 VAL B N 1
ATOM 4464 C CA . VAL B 1 189 ? 14.797 -11.141 3.555 1 97.88 189 VAL B CA 1
ATOM 4465 C C . VAL B 1 189 ? 14.852 -12.227 4.625 1 97.88 189 VAL B C 1
ATOM 4467 O O . VAL B 1 189 ? 14.648 -13.406 4.332 1 97.88 189 VAL B O 1
ATOM 4470 N N . SER B 1 190 ? 15.133 -11.828 5.863 1 98.5 190 SER B N 1
ATOM 4471 C CA . SER B 1 190 ? 15.234 -12.789 6.961 1 98.5 190 SER B CA 1
ATOM 4472 C C . SER B 1 190 ? 13.984 -12.758 7.836 1 98.5 190 SER B C 1
ATOM 4474 O O . SER B 1 190 ? 13.727 -13.695 8.602 1 98.5 190 SER B O 1
ATOM 4476 N N . GLN B 1 191 ? 13.312 -11.68 7.832 1 98.62 191 GLN B N 1
ATOM 4477 C CA . GLN B 1 191 ? 12.008 -11.531 8.469 1 98.62 191 GLN B CA 1
ATOM 4478 C C . GLN B 1 191 ? 11.078 -10.68 7.613 1 98.62 191 GLN B C 1
ATOM 4480 O O . GLN B 1 191 ? 11.508 -9.695 7 1 98.62 191 GLN B O 1
ATOM 4485 N N . LEU B 1 192 ? 9.789 -11.07 7.574 1 98.56 192 LEU B N 1
ATOM 4486 C CA . LEU B 1 192 ? 8.812 -10.32 6.801 1 98.56 192 LEU B CA 1
ATOM 4487 C C . LEU B 1 192 ? 7.559 -10.047 7.625 1 98.56 192 LEU B C 1
ATOM 4489 O O . LEU B 1 192 ? 6.988 -10.969 8.219 1 98.56 192 LEU B O 1
ATOM 4493 N N . GLY B 1 193 ? 7.199 -8.781 7.746 1 98.19 193 GLY B N 1
ATOM 4494 C CA . GLY B 1 193 ? 5.934 -8.406 8.352 1 98.19 193 GLY B CA 1
ATOM 4495 C C . GLY B 1 193 ? 4.781 -8.391 7.367 1 98.19 193 GLY B C 1
ATOM 4496 O O . GLY B 1 193 ? 4.945 -7.984 6.215 1 98.19 193 GLY B O 1
ATOM 4497 N N . LEU B 1 194 ? 3.633 -8.758 7.832 1 97.75 194 LEU B N 1
ATOM 4498 C CA . LEU B 1 194 ? 2.449 -8.844 6.984 1 97.75 194 LEU B CA 1
ATOM 4499 C C . LEU B 1 194 ? 1.187 -8.531 7.777 1 97.75 194 LEU B C 1
ATOM 4501 O O . LEU B 1 194 ? 1.025 -9 8.906 1 97.75 194 LEU B O 1
ATOM 4505 N N . TRP B 1 195 ? 0.358 -7.707 7.211 1 95.19 195 TRP B N 1
ATOM 4506 C CA . TRP B 1 195 ? -0.966 -7.477 7.781 1 95.19 195 TRP B CA 1
ATOM 4507 C C . TRP B 1 195 ? -1.915 -8.617 7.43 1 95.19 195 TRP B C 1
ATOM 4509 O O . TRP B 1 195 ? -1.965 -9.062 6.281 1 95.19 195 TRP B O 1
ATOM 4519 N N . LEU B 1 196 ? -2.59 -9.086 8.414 1 95.44 196 LEU B N 1
ATOM 4520 C CA . LEU B 1 196 ? -3.607 -10.125 8.258 1 95.44 196 LEU B CA 1
ATOM 4521 C C . LEU B 1 196 ? -5.008 -9.523 8.344 1 95.44 196 LEU B C 1
ATOM 4523 O O . LEU B 1 196 ? -5.168 -8.352 8.695 1 95.44 196 LEU B O 1
ATOM 4527 N N . SER B 1 197 ? -5.953 -10.289 7.934 1 92.38 197 SER B N 1
ATOM 4528 C CA . SER B 1 197 ? -7.328 -9.805 7.969 1 92.38 197 SER B CA 1
ATOM 4529 C C . SER B 1 197 ? -8.086 -10.367 9.164 1 92.38 197 SER B C 1
ATOM 4531 O O . SER B 1 197 ? -8.055 -11.578 9.406 1 92.38 197 SER B O 1
ATOM 4533 N N . PRO B 1 198 ? -8.773 -9.5 9.906 1 90 198 PRO B N 1
ATOM 4534 C CA . PRO B 1 198 ? -9.719 -10.062 10.875 1 90 198 PRO B CA 1
ATOM 4535 C C . PRO B 1 198 ? -10.828 -10.875 10.219 1 90 198 PRO B C 1
ATOM 4537 O O . PRO B 1 198 ? -11.219 -10.594 9.078 1 90 198 PRO B O 1
ATOM 4540 N N . LEU B 1 199 ? -11.336 -11.805 10.938 1 91.25 199 LEU B N 1
ATOM 4541 C CA . LEU B 1 199 ? -12.461 -12.57 10.414 1 91.25 199 LEU B CA 1
ATOM 4542 C C . LEU B 1 199 ? -13.719 -11.703 10.344 1 91.25 199 LEU B C 1
ATOM 4544 O O . LEU B 1 199 ? -14.055 -11.016 11.312 1 91.25 199 LEU B O 1
ATOM 4548 N N . PRO B 1 200 ? -14.312 -11.703 9.188 1 89.88 200 PRO B N 1
ATOM 4549 C CA . PRO B 1 200 ? -15.57 -10.953 9.109 1 89.88 200 PRO B CA 1
ATOM 4550 C C . PRO B 1 200 ? -16.703 -11.625 9.883 1 89.88 200 PRO B C 1
ATOM 4552 O O . PRO B 1 200 ? -16.688 -12.844 10.07 1 89.88 200 PRO B O 1
ATOM 4555 N N . PRO B 1 201 ? -17.688 -10.828 10.297 1 90.12 201 PRO B N 1
ATOM 4556 C CA . PRO B 1 201 ? -18.844 -11.43 10.977 1 90.12 201 PRO B CA 1
ATOM 4557 C C . PRO B 1 201 ? -19.578 -12.453 10.109 1 90.12 201 PRO B C 1
ATOM 4559 O O . PRO B 1 201 ? -20.031 -13.477 10.625 1 90.12 201 PRO B O 1
ATOM 4562 N N . GLU B 1 202 ? -19.641 -12.172 8.852 1 94.25 202 GLU B N 1
ATOM 4563 C CA . GLU B 1 202 ? -20.266 -13.094 7.898 1 94.25 202 GLU B CA 1
ATOM 4564 C C . GLU B 1 202 ? -19.594 -13.008 6.531 1 94.25 202 GLU B C 1
ATOM 4566 O O . GLU B 1 202 ? -19.172 -11.93 6.105 1 94.25 202 GLU B O 1
ATOM 4571 N N . LEU B 1 203 ? -19.438 -14.117 5.918 1 95.62 203 LEU B N 1
ATOM 4572 C CA . LEU B 1 203 ? -18.984 -14.234 4.535 1 95.62 203 LEU B CA 1
ATOM 4573 C C . LEU B 1 203 ? -20.016 -14.992 3.693 1 95.62 203 LEU B C 1
ATOM 4575 O O . LEU B 1 203 ? -20.438 -16.094 4.066 1 95.62 203 LEU B O 1
ATOM 4579 N N . ARG B 1 204 ? -20.469 -14.406 2.633 1 96.19 204 ARG B N 1
ATOM 4580 C CA . ARG B 1 204 ? -21.344 -15.055 1.66 1 96.19 204 ARG B CA 1
ATOM 4581 C C . ARG B 1 204 ? -20.641 -15.219 0.316 1 96.19 204 ARG B C 1
ATOM 4583 O O . ARG B 1 204 ? -20.391 -14.234 -0.378 1 96.19 204 ARG B O 1
ATOM 4590 N N . ALA B 1 205 ? -20.422 -16.469 0.004 1 96.88 205 ALA B N 1
ATOM 4591 C CA . ALA B 1 205 ? -19.719 -16.766 -1.248 1 96.88 205 ALA B CA 1
ATOM 4592 C C . ALA B 1 205 ? -20.703 -16.812 -2.416 1 96.88 205 ALA B C 1
ATOM 4594 O O . ALA B 1 205 ? -21.859 -17.234 -2.256 1 96.88 205 ALA B O 1
ATOM 4595 N N . LEU B 1 206 ? -20.25 -16.344 -3.535 1 96.38 206 LEU B N 1
ATOM 4596 C CA . LEU B 1 206 ? -21 -16.328 -4.785 1 96.38 206 LEU B CA 1
ATOM 4597 C C . LEU B 1 206 ? -20.312 -17.203 -5.836 1 96.38 206 LEU B C 1
ATOM 4599 O O . LEU B 1 206 ? -19.094 -17.141 -5.984 1 96.38 206 LEU B O 1
ATOM 4603 N N . ARG B 1 207 ? -21.125 -17.953 -6.434 1 95.62 207 ARG B N 1
ATOM 4604 C CA . ARG B 1 207 ? -20.703 -18.797 -7.559 1 95.62 207 ARG B CA 1
ATOM 4605 C C . ARG B 1 207 ? -21.656 -18.625 -8.734 1 95.62 207 ARG B C 1
ATOM 4607 O O . ARG B 1 207 ? -22.859 -18.875 -8.609 1 95.62 207 ARG B O 1
ATOM 4614 N N . ILE B 1 208 ? -21.109 -18.188 -9.875 1 96.75 208 ILE B N 1
ATOM 4615 C CA . ILE B 1 208 ? -21.906 -17.875 -11.047 1 96.75 208 ILE B CA 1
ATOM 4616 C C . ILE B 1 208 ? -21.375 -18.609 -12.266 1 96.75 208 ILE B C 1
ATOM 4618 O O . ILE B 1 208 ? -20.188 -18.531 -12.578 1 96.75 208 ILE B O 1
ATOM 4622 N N . GLU B 1 209 ? -22.188 -19.297 -12.93 1 95.5 209 GLU B N 1
ATOM 4623 C CA . GLU B 1 209 ? -21.859 -19.953 -14.188 1 95.5 209 GLU B CA 1
ATOM 4624 C C . GLU B 1 209 ? -22.141 -19.031 -15.375 1 95.5 209 GLU B C 1
ATOM 4626 O O . GLU B 1 209 ? -23.172 -18.359 -15.406 1 95.5 209 GLU B O 1
ATOM 4631 N N . LEU B 1 210 ? -21.219 -18.984 -16.25 1 94.75 210 LEU B N 1
ATOM 4632 C CA . LEU B 1 210 ? -21.344 -18.141 -17.438 1 94.75 210 LEU B CA 1
ATOM 4633 C C . LEU B 1 210 ? -21.281 -18.984 -18.703 1 94.75 210 LEU B C 1
ATOM 4635 O O . LEU B 1 210 ? -20.406 -19.828 -18.859 1 94.75 210 LEU B O 1
ATOM 4639 N N . ASP B 1 211 ? -22.094 -18.656 -19.672 1 91.75 211 ASP B N 1
ATOM 4640 C CA . ASP B 1 211 ? -22.234 -19.453 -20.891 1 91.75 211 ASP B CA 1
ATOM 4641 C C . ASP B 1 211 ? -21.047 -19.234 -21.828 1 91.75 211 ASP B C 1
ATOM 4643 O O . ASP B 1 211 ? -20.641 -20.141 -22.547 1 91.75 211 ASP B O 1
ATOM 4647 N N . ASP B 1 212 ? -20.594 -17.984 -21.797 1 84 212 ASP B N 1
ATOM 4648 C CA . ASP B 1 212 ? -19.516 -17.641 -22.734 1 84 212 ASP B CA 1
ATOM 4649 C C . ASP B 1 212 ? -18.812 -16.344 -22.312 1 84 212 ASP B C 1
ATOM 4651 O O . ASP B 1 212 ? -19.125 -15.781 -21.266 1 84 212 ASP B O 1
ATOM 4655 N N . SER B 1 213 ? -17.859 -15.969 -23.141 1 83.25 213 SER B N 1
ATOM 4656 C CA . SER B 1 213 ? -17.031 -14.805 -22.828 1 83.25 213 SER B CA 1
ATOM 4657 C C . SER B 1 213 ? -17.844 -13.516 -22.891 1 83.25 213 SER B C 1
ATOM 4659 O O . SER B 1 213 ? -17.547 -12.555 -22.188 1 83.25 213 SER B O 1
ATOM 4661 N N . ALA B 1 214 ? -18.844 -13.492 -23.719 1 86.5 214 ALA B N 1
ATOM 4662 C CA . ALA B 1 214 ? -19.688 -12.305 -23.797 1 86.5 214 ALA B CA 1
ATOM 4663 C C . ALA B 1 214 ? -20.438 -12.07 -22.5 1 86.5 214 ALA B C 1
ATOM 4665 O O . ALA B 1 214 ? -20.516 -10.938 -22.016 1 86.5 214 ALA B O 1
ATOM 4666 N N . ALA B 1 215 ? -21 -13.172 -21.984 1 91.31 215 ALA B N 1
ATOM 4667 C CA . ALA B 1 215 ? -21.656 -13.102 -20.688 1 91.31 215 ALA B CA 1
ATOM 4668 C C . ALA B 1 215 ? -20.672 -12.656 -19.609 1 91.31 215 ALA B C 1
ATOM 4670 O O . ALA B 1 215 ? -21.031 -11.852 -18.734 1 91.31 215 ALA B O 1
ATOM 4671 N N . ALA B 1 216 ? -19.484 -13.164 -19.703 1 90.31 216 ALA B N 1
ATOM 4672 C CA . ALA B 1 216 ? -18.453 -12.82 -18.734 1 90.31 216 ALA B CA 1
ATOM 4673 C C . ALA B 1 216 ? -18.125 -11.328 -18.797 1 90.31 216 ALA B C 1
ATOM 4675 O O . ALA B 1 216 ? -18.062 -10.664 -17.766 1 90.31 216 ALA B O 1
ATOM 4676 N N . ASP B 1 217 ? -17.953 -10.812 -19.969 1 88.62 217 ASP B N 1
ATOM 4677 C CA . ASP B 1 217 ? -17.641 -9.398 -20.141 1 88.62 217 ASP B CA 1
ATOM 4678 C C . ASP B 1 217 ? -18.75 -8.516 -19.562 1 88.62 217 ASP B C 1
ATOM 4680 O O . ASP B 1 217 ? -18.469 -7.543 -18.859 1 88.62 217 ASP B O 1
ATOM 4684 N N . GLN B 1 218 ? -19.906 -8.875 -19.859 1 90.81 218 GLN B N 1
ATOM 4685 C CA . GLN B 1 218 ? -21.047 -8.086 -19.422 1 90.81 218 GLN B CA 1
ATOM 4686 C C . GLN B 1 218 ? -21.172 -8.102 -17.891 1 90.81 218 GLN B C 1
ATOM 4688 O O . GLN B 1 218 ? -21.406 -7.059 -17.281 1 90.81 218 GLN B O 1
ATOM 4693 N N . LEU B 1 219 ? -21.031 -9.242 -17.328 1 92.5 219 LEU B N 1
ATOM 4694 C CA . LEU B 1 219 ? -21.156 -9.336 -15.875 1 92.5 219 LEU B CA 1
ATOM 4695 C C . LEU B 1 219 ? -20.031 -8.594 -15.18 1 92.5 219 LEU B C 1
ATOM 4697 O O . LEU B 1 219 ? -20.25 -7.891 -14.195 1 92.5 219 LEU B O 1
ATOM 4701 N N . ILE B 1 220 ? -18.844 -8.758 -15.68 1 88.56 220 ILE B N 1
ATOM 4702 C CA . ILE B 1 220 ? -17.688 -8.078 -15.102 1 88.56 220 ILE B CA 1
ATOM 4703 C C . ILE B 1 220 ? -17.906 -6.566 -15.164 1 88.56 220 ILE B C 1
ATOM 4705 O O . ILE B 1 220 ? -17.641 -5.855 -14.195 1 88.56 220 ILE B O 1
ATOM 4709 N N . ASP B 1 221 ? -18.359 -6.125 -16.266 1 87 221 ASP B N 1
ATOM 4710 C CA . ASP B 1 221 ? -18.641 -4.699 -16.406 1 87 221 ASP B CA 1
ATOM 4711 C C . ASP B 1 221 ? -19.672 -4.238 -15.391 1 87 221 ASP B C 1
ATOM 4713 O O . ASP B 1 221 ? -19.547 -3.145 -14.828 1 87 221 ASP B O 1
ATOM 4717 N N . ALA B 1 222 ? -20.641 -5.062 -15.156 1 90.25 222 ALA B N 1
ATOM 4718 C CA . ALA B 1 222 ? -21.719 -4.715 -14.234 1 90.25 222 ALA B CA 1
ATOM 4719 C C . ALA B 1 222 ? -21.25 -4.738 -12.789 1 90.25 222 ALA B C 1
ATOM 4721 O O . ALA B 1 222 ? -21.719 -3.965 -11.953 1 90.25 222 ALA B O 1
ATOM 4722 N N . LEU B 1 223 ? -20.297 -5.59 -12.484 1 90.38 223 LEU B N 1
ATOM 4723 C CA . LEU B 1 223 ? -19.859 -5.77 -11.109 1 90.38 223 LEU B CA 1
ATOM 4724 C C . LEU B 1 223 ? -18.688 -4.828 -10.789 1 90.38 223 LEU B C 1
ATOM 4726 O O . LEU B 1 223 ? -18.406 -4.566 -9.617 1 90.38 223 LEU B O 1
ATOM 4730 N N . ARG B 1 224 ? -17.969 -4.312 -11.758 1 86.38 224 ARG B N 1
ATOM 4731 C CA . ARG B 1 224 ? -16.75 -3.52 -11.586 1 86.38 224 ARG B CA 1
ATOM 4732 C C . ARG B 1 224 ? -17.016 -2.312 -10.695 1 86.38 224 ARG B C 1
ATOM 4734 O O . ARG B 1 224 ? -16.234 -2.035 -9.781 1 86.38 224 ARG B O 1
ATOM 4741 N N . PRO B 1 225 ? -18.125 -1.565 -10.883 1 82.62 225 PRO B N 1
ATOM 4742 C CA . PRO B 1 225 ? -18.359 -0.419 -10 1 82.62 225 PRO B CA 1
ATOM 4743 C C . PRO B 1 225 ? -18.516 -0.823 -8.531 1 82.62 225 PRO B C 1
ATOM 4745 O O . PRO B 1 225 ? -18.156 -0.063 -7.637 1 82.62 225 PRO B O 1
ATOM 4748 N N . LEU B 1 226 ? -19.078 -2.021 -8.297 1 87.25 226 LEU B N 1
ATOM 4749 C CA . LEU B 1 226 ? -19.266 -2.512 -6.93 1 87.25 226 LEU B CA 1
ATOM 4750 C C . LEU B 1 226 ? -17.922 -2.873 -6.305 1 87.25 226 LEU B C 1
ATOM 4752 O O . LEU B 1 226 ? -17.719 -2.678 -5.102 1 87.25 226 LEU B O 1
ATOM 4756 N N . ARG B 1 227 ? -17.016 -3.375 -7.172 1 87.5 227 ARG B N 1
ATOM 4757 C CA . ARG B 1 227 ? -15.672 -3.678 -6.699 1 87.5 227 ARG B CA 1
ATOM 4758 C C . ARG B 1 227 ? -14.891 -2.398 -6.406 1 87.5 227 ARG B C 1
ATOM 4760 O O . ARG B 1 227 ? -14.203 -2.305 -5.391 1 87.5 227 ARG B O 1
ATOM 4767 N N . THR B 1 228 ? -15.023 -1.4 -7.262 1 78.62 228 THR B N 1
ATOM 4768 C CA . THR B 1 228 ? -14.312 -0.134 -7.117 1 78.62 228 THR B CA 1
ATOM 4769 C C . THR B 1 228 ? -14.812 0.629 -5.895 1 78.62 228 THR B C 1
ATOM 4771 O O . THR B 1 228 ? -14.031 1.288 -5.203 1 78.62 228 THR B O 1
ATOM 4774 N N . ALA B 1 229 ? -16.141 0.452 -5.598 1 76.75 229 ALA B N 1
ATOM 4775 C CA . ALA B 1 229 ? -16.75 1.129 -4.457 1 76.75 229 ALA B CA 1
ATOM 4776 C C . ALA B 1 229 ? -16.562 0.318 -3.176 1 76.75 229 ALA B C 1
ATOM 4778 O O . ALA B 1 229 ? -17.062 0.706 -2.113 1 76.75 229 ALA B O 1
ATOM 4779 N N . ASN B 1 230 ? -15.977 -0.86 -3.291 1 82.31 230 ASN B N 1
ATOM 4780 C CA . ASN B 1 230 ? -15.641 -1.746 -2.182 1 82.31 230 ASN B CA 1
ATOM 4781 C C . ASN B 1 230 ? -16.891 -2.383 -1.576 1 82.31 230 ASN B C 1
ATOM 4783 O O . ASN B 1 230 ? -16.875 -2.811 -0.42 1 82.31 230 ASN B O 1
ATOM 4787 N N . VAL B 1 231 ? -17.984 -2.33 -2.354 1 85.12 231 VAL B N 1
ATOM 4788 C CA . VAL B 1 231 ? -19.141 -3.137 -1.964 1 85.12 231 VAL B CA 1
ATOM 4789 C C . VAL B 1 231 ? -18.781 -4.621 -2.029 1 85.12 231 VAL B C 1
ATOM 4791 O O . VAL B 1 231 ? -19.078 -5.379 -1.105 1 85.12 231 VAL B O 1
ATOM 4794 N N . ILE B 1 232 ? -18.188 -4.965 -3.154 1 92.75 232 ILE B N 1
ATOM 4795 C CA . ILE B 1 232 ? -17.484 -6.238 -3.242 1 92.75 232 ILE B CA 1
ATOM 4796 C C . ILE B 1 232 ? -16 -6.027 -2.988 1 92.75 232 ILE B C 1
ATOM 4798 O O . ILE B 1 232 ? -15.266 -5.59 -3.881 1 92.75 232 ILE B O 1
ATOM 4802 N N . ALA B 1 233 ? -15.641 -6.336 -1.827 1 91.38 233 ALA B N 1
ATOM 4803 C CA . ALA B 1 233 ? -14.242 -6.09 -1.46 1 91.38 233 ALA B CA 1
ATOM 4804 C C . ALA B 1 233 ? -13.344 -7.215 -1.956 1 91.38 233 ALA B C 1
ATOM 4806 O O . ALA B 1 233 ? -12.148 -7.004 -2.172 1 91.38 233 ALA B O 1
ATOM 4807 N N . HIS B 1 234 ? -13.883 -8.422 -2.113 1 95.94 234 HIS B N 1
ATOM 4808 C CA . HIS B 1 234 ? -13.117 -9.555 -2.619 1 95.94 234 HIS B CA 1
ATOM 4809 C C . HIS B 1 234 ? -12.758 -9.367 -4.09 1 95.94 234 HIS B C 1
ATOM 4811 O O . HIS B 1 234 ? -13.5 -8.719 -4.836 1 95.94 234 HIS B O 1
ATOM 4817 N N . ASN B 1 235 ? -11.625 -9.875 -4.434 1 95.12 235 ASN B N 1
ATOM 4818 C CA . ASN B 1 235 ? -11.352 -9.992 -5.863 1 95.12 235 ASN B CA 1
ATOM 4819 C C . ASN B 1 235 ? -12.344 -10.922 -6.555 1 95.12 235 ASN B C 1
ATOM 4821 O O . ASN B 1 235 ? -12.781 -11.914 -5.969 1 95.12 235 ASN B O 1
ATOM 4825 N N . ILE B 1 236 ? -12.703 -10.586 -7.734 1 95.25 236 ILE B N 1
ATOM 4826 C CA . ILE B 1 236 ? -13.633 -11.398 -8.508 1 95.25 236 ILE B CA 1
ATOM 4827 C C . ILE B 1 236 ? -12.867 -12.305 -9.461 1 95.25 236 ILE B C 1
ATOM 4829 O O . ILE B 1 236 ? -12.164 -11.828 -10.359 1 95.25 236 ILE B O 1
ATOM 4833 N N . ALA B 1 237 ? -13 -13.602 -9.242 1 95.06 237 ALA B N 1
ATOM 4834 C CA . ALA B 1 237 ? -12.273 -14.602 -10.023 1 95.06 237 ALA B CA 1
ATOM 4835 C C . ALA B 1 237 ? -13.148 -15.188 -11.117 1 95.06 237 ALA B C 1
ATOM 4837 O O . ALA B 1 237 ? -14.297 -15.57 -10.859 1 95.06 237 ALA B O 1
ATOM 4838 N N . LEU B 1 238 ? -12.641 -15.188 -12.297 1 93.62 238 LEU B N 1
ATOM 4839 C CA . LEU B 1 238 ? -13.234 -15.867 -13.438 1 93.62 238 LEU B CA 1
ATOM 4840 C C . LEU B 1 238 ? -12.305 -16.938 -13.992 1 93.62 238 LEU B C 1
ATOM 4842 O O . LEU B 1 238 ? -11.172 -16.641 -14.383 1 93.62 238 LEU B O 1
ATOM 4846 N N . THR B 1 239 ? -12.797 -18.172 -14.008 1 92.31 239 THR B N 1
ATOM 4847 C CA . THR B 1 239 ? -11.922 -19.266 -14.422 1 92.31 239 THR B CA 1
ATOM 4848 C C . THR B 1 239 ? -12.492 -19.984 -15.641 1 92.31 239 THR B C 1
ATOM 4850 O O . THR B 1 239 ? -13.703 -20.125 -15.773 1 92.31 239 THR B O 1
ATOM 4853 N N . SER B 1 240 ? -11.578 -20.422 -16.5 1 88.56 240 SER B N 1
ATOM 4854 C CA . SER B 1 240 ? -11.961 -21.344 -17.562 1 88.56 240 SER B CA 1
ATOM 4855 C C . SER B 1 240 ? -12.148 -22.766 -17.031 1 88.56 240 SER B C 1
ATOM 4857 O O . SER B 1 240 ? -11.672 -23.094 -15.938 1 88.56 240 SER B O 1
ATOM 4859 N N . ALA B 1 241 ? -12.82 -23.562 -17.844 1 86.31 241 ALA B N 1
ATOM 4860 C CA . ALA B 1 241 ? -13 -24.953 -17.484 1 86.31 241 ALA B CA 1
ATOM 4861 C C . ALA B 1 241 ? -11.656 -25.672 -17.375 1 86.31 241 ALA B C 1
ATOM 4863 O O . ALA B 1 241 ? -11.445 -26.484 -16.469 1 86.31 241 ALA B O 1
ATOM 4864 N N . ALA B 1 242 ? -10.797 -25.359 -18.25 1 85.94 242 ALA B N 1
ATOM 4865 C CA . ALA B 1 242 ? -9.477 -25.969 -18.25 1 85.94 242 ALA B CA 1
ATOM 4866 C C . ALA B 1 242 ? -8.68 -25.609 -17 1 85.94 242 ALA B C 1
ATOM 4868 O O . ALA B 1 242 ? -7.961 -26.438 -16.453 1 85.94 242 ALA B O 1
ATOM 4869 N N . PHE B 1 243 ? -8.781 -24.406 -16.578 1 89.19 243 PHE B N 1
ATOM 4870 C CA . PHE B 1 243 ? -8.133 -23.953 -15.359 1 89.19 243 PHE B CA 1
ATOM 4871 C C . PHE B 1 243 ? -8.648 -24.734 -14.148 1 89.19 243 PHE B C 1
ATOM 4873 O O . PHE B 1 243 ? -7.871 -25.188 -13.312 1 89.19 243 PHE B O 1
ATOM 4880 N N . ASP B 1 244 ? -9.938 -24.844 -14.094 1 86.44 244 ASP B N 1
ATOM 4881 C CA . ASP B 1 244 ? -10.555 -25.531 -12.961 1 86.44 244 ASP B CA 1
ATOM 4882 C C . ASP B 1 244 ? -10.141 -27 -12.922 1 86.44 244 ASP B C 1
ATOM 4884 O O . ASP B 1 244 ? -9.922 -27.562 -11.852 1 86.44 244 ASP B O 1
ATOM 4888 N N . ARG B 1 245 ? -10.047 -27.562 -14.055 1 84.75 245 ARG B N 1
ATOM 4889 C CA . ARG B 1 245 ? -9.594 -28.938 -14.125 1 84.75 245 ARG B CA 1
ATOM 4890 C C . ARG B 1 245 ? -8.164 -29.078 -13.617 1 84.75 245 ARG B C 1
ATOM 4892 O O . ARG B 1 245 ? -7.871 -29.969 -12.82 1 84.75 245 ARG B O 1
ATOM 4899 N N . ALA B 1 246 ? -7.398 -28.125 -14.016 1 81.88 246 ALA B N 1
ATOM 4900 C CA . ALA B 1 246 ? -5.984 -28.188 -13.664 1 81.88 246 ALA B CA 1
ATOM 4901 C C . ALA B 1 246 ? -5.773 -27.875 -12.188 1 81.88 246 ALA B C 1
ATOM 4903 O O . ALA B 1 246 ? -4.914 -28.469 -11.539 1 81.88 246 ALA B O 1
ATOM 4904 N N . SER B 1 247 ? -6.539 -27 -11.641 1 81.25 247 SER B N 1
ATOM 4905 C CA . SER B 1 247 ? -6.309 -26.5 -10.289 1 81.25 247 SER B CA 1
ATOM 4906 C C . SER B 1 247 ? -7.086 -27.312 -9.258 1 81.25 247 SER B C 1
ATOM 4908 O O . SER B 1 247 ? -6.617 -27.5 -8.141 1 81.25 247 SER B O 1
ATOM 4910 N N . PHE B 1 248 ? -8.305 -27.75 -9.688 1 77.75 248 PHE B N 1
ATOM 4911 C CA . PHE B 1 248 ? -9.195 -28.312 -8.688 1 77.75 248 PHE B CA 1
ATOM 4912 C C . PHE B 1 248 ? -9.641 -29.719 -9.094 1 77.75 248 PHE B C 1
ATOM 4914 O O . PHE B 1 248 ? -10.367 -30.375 -8.352 1 77.75 248 PHE B O 1
ATOM 4921 N N . GLY B 1 249 ? -9.266 -30.141 -10.219 1 75 249 GLY B N 1
ATOM 4922 C CA . GLY B 1 249 ? -9.625 -31.469 -10.672 1 75 249 GLY B CA 1
ATOM 4923 C C . GLY B 1 249 ? -11.078 -31.578 -11.094 1 75 249 GLY B C 1
ATOM 4924 O O . GLY B 1 249 ? -11.656 -32.656 -11.055 1 75 249 GLY B O 1
ATOM 4925 N N . VAL B 1 250 ? -11.68 -30.422 -11.367 1 72.12 250 VAL B N 1
ATOM 4926 C CA . VAL B 1 250 ? -13.094 -30.406 -11.742 1 72.12 250 VAL B CA 1
ATOM 4927 C C . VAL B 1 250 ? -13.266 -31.047 -13.117 1 72.12 250 VAL B C 1
ATOM 4929 O O . VAL B 1 250 ? -12.469 -30.812 -14.031 1 72.12 250 VAL B O 1
ATOM 4932 N N . ARG B 1 251 ? -14.312 -32.031 -13.211 1 70.81 251 ARG B N 1
ATOM 4933 C CA . ARG B 1 251 ? -14.633 -32.688 -14.477 1 70.81 251 ARG B CA 1
ATOM 4934 C C . ARG B 1 251 ? -16.016 -32.281 -14.961 1 70.81 251 ARG B C 1
ATOM 4936 O O . ARG B 1 251 ? -16.875 -31.875 -14.172 1 70.81 251 ARG B O 1
ATOM 4943 N N . GLY B 1 252 ? -16.203 -32.094 -16.266 1 64.38 252 GLY B N 1
ATOM 4944 C CA . GLY B 1 252 ? -17.531 -32.156 -16.859 1 64.38 252 GLY B CA 1
ATOM 4945 C C . GLY B 1 252 ? -18.031 -30.828 -17.359 1 64.38 252 GLY B C 1
ATOM 4946 O O . GLY B 1 252 ? -19 -30.781 -18.125 1 64.38 252 GLY B O 1
ATOM 4947 N N . SER B 1 253 ? -17.688 -29.656 -16.75 1 69.38 253 SER B N 1
ATOM 4948 C CA . SER B 1 253 ? -18.297 -28.438 -17.266 1 69.38 253 SER B CA 1
ATOM 4949 C C . SER B 1 253 ? -17.328 -27.672 -18.172 1 69.38 253 SER B C 1
ATOM 4951 O O . SER B 1 253 ? -16.109 -27.672 -17.922 1 69.38 253 SER B O 1
ATOM 4953 N N . ASP B 1 254 ? -17.938 -27.219 -19.375 1 80.38 254 ASP B N 1
ATOM 4954 C CA . ASP B 1 254 ? -17.141 -26.391 -20.281 1 80.38 254 ASP B CA 1
ATOM 4955 C C . ASP B 1 254 ? -17.438 -24.922 -20.078 1 80.38 254 ASP B C 1
ATOM 4957 O O . ASP B 1 254 ? -17.016 -24.078 -20.875 1 80.38 254 ASP B O 1
ATOM 4961 N N . LYS B 1 255 ? -18.156 -24.656 -19.016 1 87.12 255 LYS B N 1
ATOM 4962 C CA . LYS B 1 255 ? -18.562 -23.266 -18.766 1 87.12 255 LYS B CA 1
ATOM 4963 C C . LYS B 1 255 ? -17.547 -22.547 -17.906 1 87.12 255 LYS B C 1
ATOM 4965 O O . LYS B 1 255 ? -16.703 -23.172 -17.25 1 87.12 255 LYS B O 1
ATOM 4970 N N . MET B 1 256 ? -17.625 -21.234 -17.984 1 90.5 256 MET B N 1
ATOM 4971 C CA . MET B 1 256 ? -16.797 -20.406 -17.125 1 90.5 256 MET B CA 1
ATOM 4972 C C . MET B 1 256 ? -17.453 -20.219 -15.758 1 90.5 256 MET B C 1
ATOM 4974 O O . MET B 1 256 ? -18.672 -20.25 -15.648 1 90.5 256 MET B O 1
ATOM 4978 N N . LEU B 1 257 ? -16.656 -20.078 -14.805 1 93.75 257 LEU B N 1
ATOM 4979 C CA . LEU B 1 257 ? -17.156 -19.891 -13.453 1 93.75 257 LEU B CA 1
ATOM 4980 C C . LEU B 1 257 ? -16.625 -18.594 -12.852 1 93.75 257 LEU B C 1
ATOM 4982 O O . LEU B 1 257 ? -15.43 -18.312 -12.898 1 93.75 257 LEU B O 1
ATOM 4986 N N . LEU B 1 258 ? -17.516 -17.766 -12.383 1 95.81 258 LEU B N 1
ATOM 4987 C CA . LEU B 1 258 ? -17.156 -16.578 -11.625 1 95.81 258 LEU B CA 1
ATOM 4988 C C . LEU B 1 258 ? -17.391 -16.781 -10.133 1 95.81 258 LEU B C 1
ATOM 4990 O O . LEU B 1 258 ? -18.484 -17.234 -9.734 1 95.81 258 LEU B O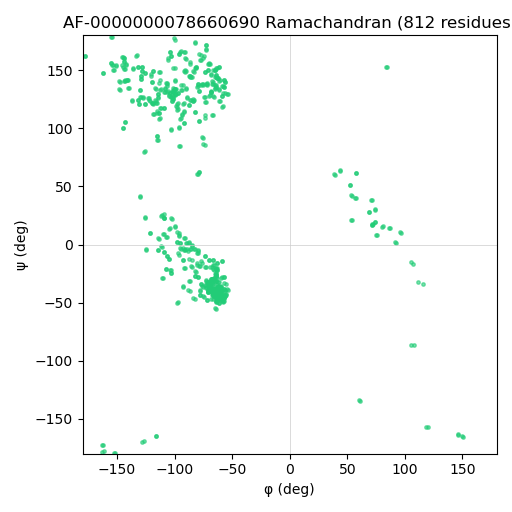 1
ATOM 4994 N N . THR B 1 259 ? -16.406 -16.531 -9.336 1 96.56 259 THR B N 1
ATOM 4995 C CA . THR B 1 259 ? -16.547 -16.688 -7.891 1 96.56 259 THR B CA 1
ATOM 4996 C C . THR B 1 259 ? -16.078 -15.43 -7.168 1 96.56 259 THR B C 1
ATOM 4998 O O . THR B 1 259 ? -15.117 -14.781 -7.609 1 96.56 259 THR B O 1
ATOM 5001 N N . THR B 1 260 ? -16.719 -15.031 -6.121 1 97.19 260 THR B N 1
ATOM 5002 C CA . THR B 1 260 ? -16.344 -13.961 -5.207 1 97.19 260 THR B CA 1
ATOM 5003 C C . THR B 1 260 ? -17.109 -14.078 -3.891 1 97.19 260 THR B C 1
ATOM 5005 O O . THR B 1 260 ? -17.688 -15.133 -3.592 1 97.19 260 THR B O 1
ATOM 5008 N N . ALA B 1 261 ? -16.984 -13.094 -3.049 1 97.19 261 ALA B N 1
ATOM 5009 C CA . ALA B 1 261 ? -17.703 -13.141 -1.777 1 97.19 261 ALA B CA 1
ATOM 5010 C C . ALA B 1 261 ? -18.031 -11.727 -1.284 1 97.19 261 ALA B C 1
ATOM 5012 O O . ALA B 1 261 ? -17.391 -10.758 -1.691 1 97.19 261 ALA B O 1
ATOM 5013 N N . LEU B 1 262 ? -19.047 -11.688 -0.524 1 95.56 262 LEU B N 1
ATOM 5014 C CA . LEU B 1 262 ? -19.375 -10.508 0.269 1 95.56 262 LEU B CA 1
ATOM 5015 C C . LEU B 1 262 ? -19.094 -10.75 1.746 1 95.56 262 LEU B C 1
ATOM 5017 O O . LEU B 1 262 ? -19.328 -11.844 2.264 1 95.56 262 LEU B O 1
ATOM 5021 N N . THR B 1 263 ? -18.562 -9.766 2.352 1 92.88 263 THR B N 1
ATOM 5022 C CA . THR B 1 263 ? -18.312 -9.852 3.785 1 92.88 263 THR B CA 1
ATOM 5023 C C . THR B 1 263 ? -18.906 -8.641 4.512 1 92.88 263 THR B C 1
ATOM 5025 O O . THR B 1 263 ? -19.016 -7.555 3.934 1 92.88 263 THR B O 1
ATOM 5028 N N . GLY B 1 264 ? -19.25 -8.812 5.77 1 89.69 264 GLY B N 1
ATOM 5029 C CA . GLY B 1 264 ? -19.828 -7.758 6.594 1 89.69 264 GLY B CA 1
ATOM 5030 C C . GLY B 1 264 ? -20.828 -8.273 7.605 1 89.69 264 GLY B C 1
ATOM 5031 O O . GLY B 1 264 ? -20.859 -9.461 7.91 1 89.69 264 GLY B O 1
ATOM 5032 N N . LEU B 1 265 ? -21.641 -7.336 8.148 1 89.88 265 LEU B N 1
ATOM 5033 C CA . LEU B 1 265 ? -22.719 -7.723 9.039 1 89.88 265 LEU B CA 1
ATOM 5034 C C . LEU B 1 265 ? -23.859 -8.367 8.266 1 89.88 265 LEU B C 1
ATOM 5036 O O . LEU B 1 265 ? -24.156 -7.957 7.141 1 89.88 265 LEU B O 1
ATOM 5040 N N . PRO B 1 266 ? -24.531 -9.289 8.93 1 93.38 266 PRO B N 1
ATOM 5041 C CA . PRO B 1 266 ? -25.672 -9.922 8.25 1 93.38 266 PRO B CA 1
ATOM 5042 C C . PRO B 1 266 ? -26.688 -8.906 7.73 1 93.38 266 PRO B C 1
ATOM 5044 O O . PRO B 1 266 ? -27.172 -9.031 6.602 1 93.38 266 PRO B O 1
ATOM 5047 N N . LYS B 1 267 ? -26.922 -7.891 8.469 1 92.25 267 LYS B N 1
ATOM 5048 C CA . LYS B 1 267 ? -27.922 -6.891 8.086 1 92.25 267 LYS B CA 1
ATOM 5049 C C . LYS B 1 267 ? -27.453 -6.105 6.859 1 92.25 267 LYS B C 1
ATOM 5051 O O . LYS B 1 267 ? -28.266 -5.723 6.02 1 92.25 267 LYS B O 1
ATOM 5056 N N . THR B 1 268 ? -26.188 -5.832 6.773 1 90.69 268 THR B N 1
ATOM 5057 C CA . THR B 1 268 ? -25.672 -5.109 5.617 1 90.69 268 THR B CA 1
ATOM 5058 C C . THR B 1 268 ? -25.656 -6.008 4.383 1 90.69 268 THR B C 1
ATOM 5060 O O . THR B 1 268 ? -25.953 -5.551 3.277 1 90.69 268 THR B O 1
ATOM 5063 N N . LEU B 1 269 ? -25.344 -7.301 4.566 1 94 269 LEU B N 1
ATOM 5064 C CA . LEU B 1 269 ? -25.312 -8.242 3.451 1 94 269 LEU B CA 1
ATOM 5065 C C . LEU B 1 269 ? -26.719 -8.469 2.9 1 94 269 LEU B C 1
ATOM 5067 O O . LEU B 1 269 ? -26.891 -8.711 1.704 1 94 269 LEU B O 1
ATOM 5071 N N . ALA B 1 270 ? -27.703 -8.344 3.773 1 94.62 270 ALA B N 1
ATOM 5072 C CA . ALA B 1 270 ? -29.078 -8.5 3.344 1 94.62 270 ALA B CA 1
ATOM 5073 C C . ALA B 1 270 ? -29.5 -7.379 2.395 1 94.62 270 ALA B C 1
ATOM 5075 O O . ALA B 1 270 ? -30.453 -7.523 1.628 1 94.62 270 ALA B O 1
ATOM 5076 N N . VAL B 1 271 ? -28.781 -6.309 2.459 1 92.12 271 VAL B N 1
ATOM 5077 C CA . VAL B 1 271 ? -29.031 -5.195 1.549 1 92.12 271 VAL B CA 1
ATOM 5078 C C . VAL B 1 271 ? -28.312 -5.449 0.219 1 92.12 271 VAL B C 1
ATOM 5080 O O . VAL B 1 271 ? -28.922 -5.305 -0.848 1 92.12 271 VAL B O 1
ATOM 5083 N N . TYR B 1 272 ? -27.078 -5.855 0.221 1 92.5 272 TYR B N 1
ATOM 5084 C CA . TYR B 1 272 ? -26.25 -5.969 -0.967 1 92.5 272 TYR B CA 1
ATOM 5085 C C . TYR B 1 272 ? -26.609 -7.215 -1.771 1 92.5 272 TYR B C 1
ATOM 5087 O O . TYR B 1 272 ? -26.578 -7.195 -3.004 1 92.5 272 TYR B O 1
ATOM 5095 N N . TRP B 1 273 ? -26.984 -8.266 -1.104 1 94.69 273 TRP B N 1
ATOM 5096 C CA . TRP B 1 273 ? -27.156 -9.562 -1.743 1 94.69 273 TRP B CA 1
ATOM 5097 C C . TRP B 1 273 ? -28.234 -9.508 -2.814 1 94.69 273 TRP B C 1
ATOM 5099 O O . TRP B 1 273 ? -28.016 -9.898 -3.961 1 94.69 273 TRP B O 1
ATOM 5109 N N . PRO B 1 274 ? -29.438 -8.984 -2.529 1 94.56 274 PRO B N 1
ATOM 5110 C CA . PRO B 1 274 ? -30.469 -8.93 -3.574 1 94.56 274 PRO B CA 1
ATOM 5111 C C . PRO B 1 274 ? -30.078 -8.031 -4.742 1 94.56 274 PRO B C 1
ATOM 5113 O O . PRO B 1 274 ? -30.469 -8.289 -5.887 1 94.56 274 PRO B O 1
ATOM 5116 N N . MET B 1 275 ? -29.328 -7.004 -4.453 1 93.06 275 MET B N 1
ATOM 5117 C CA . MET B 1 275 ? -28.859 -6.113 -5.508 1 93.06 275 MET B CA 1
ATOM 5118 C C . MET B 1 275 ? -27.938 -6.844 -6.477 1 93.06 275 MET B C 1
ATOM 5120 O O . MET B 1 275 ? -28.094 -6.738 -7.695 1 93.06 275 MET B O 1
ATOM 5124 N N . ILE B 1 276 ? -27.047 -7.598 -5.941 1 95.25 276 ILE B N 1
ATOM 5125 C CA . ILE B 1 276 ? -26.094 -8.336 -6.746 1 95.25 276 ILE B CA 1
ATOM 5126 C C . ILE B 1 276 ? -26.797 -9.469 -7.484 1 95.25 276 ILE B C 1
ATOM 5128 O O . ILE B 1 276 ? -26.547 -9.703 -8.672 1 95.25 276 ILE B O 1
ATOM 5132 N N . ALA B 1 277 ? -27.703 -10.109 -6.848 1 95.69 277 ALA B N 1
ATOM 5133 C CA . ALA B 1 277 ? -28.484 -11.172 -7.473 1 95.69 277 ALA B CA 1
ATOM 5134 C C . ALA B 1 277 ? -29.281 -10.641 -8.672 1 95.69 277 ALA B C 1
ATOM 5136 O O . ALA B 1 277 ? -29.391 -11.312 -9.695 1 95.69 277 ALA B O 1
ATOM 5137 N N . LYS B 1 278 ? -29.781 -9.477 -8.516 1 96.75 278 LYS B N 1
ATOM 5138 C CA . LYS B 1 278 ? -30.516 -8.859 -9.609 1 96.75 278 LYS B CA 1
ATOM 5139 C C . LYS B 1 278 ? -29.609 -8.586 -10.805 1 96.75 278 LYS B C 1
ATOM 5141 O O . LYS B 1 278 ? -30 -8.828 -11.953 1 96.75 278 LYS B O 1
ATOM 5146 N N . ILE B 1 279 ? -28.422 -8.094 -10.5 1 96.44 279 ILE B N 1
ATOM 5147 C CA . ILE B 1 279 ? -27.453 -7.832 -11.562 1 96.44 279 ILE B CA 1
ATOM 5148 C C . ILE B 1 279 ? -27.156 -9.125 -12.32 1 96.44 279 ILE B C 1
ATOM 5150 O O . ILE B 1 279 ? -27.141 -9.141 -13.555 1 96.44 279 ILE B O 1
ATOM 5154 N N . ILE B 1 280 ? -26.969 -10.195 -11.617 1 96.94 280 ILE B N 1
ATOM 5155 C CA . ILE B 1 280 ? -26.672 -11.492 -12.219 1 96.94 280 ILE B CA 1
ATOM 5156 C C . ILE B 1 280 ? -27.844 -11.969 -13.055 1 96.94 280 ILE B C 1
ATOM 5158 O O . ILE B 1 280 ? -27.672 -12.406 -14.195 1 96.94 280 ILE B O 1
ATOM 5162 N N . ALA B 1 281 ? -29.016 -11.805 -12.547 1 96.44 281 ALA B N 1
ATOM 5163 C CA . ALA B 1 281 ? -30.234 -12.25 -13.227 1 96.44 281 ALA B CA 1
ATOM 5164 C C . ALA B 1 281 ? -30.469 -11.461 -14.516 1 96.44 281 ALA B C 1
ATOM 5166 O O . ALA B 1 281 ? -31.016 -11.984 -15.477 1 96.44 281 ALA B O 1
ATOM 5167 N N . GLU B 1 282 ? -30 -10.266 -14.492 1 96.81 282 GLU B N 1
ATOM 5168 C CA . GLU B 1 282 ? -30.234 -9.383 -15.641 1 96.81 282 GLU B CA 1
ATOM 5169 C C . GLU B 1 282 ? -29.125 -9.531 -16.672 1 96.81 282 GLU B C 1
ATOM 5171 O O . GLU B 1 282 ? -29.188 -8.93 -17.75 1 96.81 282 GLU B O 1
ATOM 5176 N N . THR B 1 283 ? -28.141 -10.289 -16.406 1 96.5 283 THR B N 1
ATOM 5177 C CA . THR B 1 283 ? -27.062 -10.547 -17.359 1 96.5 283 THR B CA 1
ATOM 5178 C C . THR B 1 283 ? -27.328 -11.844 -18.125 1 96.5 283 THR B C 1
ATOM 5180 O O . THR B 1 283 ? -27.203 -12.938 -17.562 1 96.5 283 THR B O 1
ATOM 5183 N N . PRO B 1 284 ? -27.672 -11.68 -19.391 1 96.44 284 PRO B N 1
ATOM 5184 C CA . PRO B 1 284 ? -27.906 -12.898 -20.156 1 96.44 284 PRO B CA 1
ATOM 5185 C C . PRO B 1 284 ? -26.719 -13.852 -20.156 1 96.44 284 PRO B C 1
ATOM 5187 O O . PRO B 1 284 ? -25.578 -13.422 -20.344 1 96.44 284 PRO B O 1
ATOM 5190 N N . GLY B 1 285 ? -27.047 -15.133 -19.844 1 95.88 285 GLY B N 1
ATOM 5191 C CA . GLY B 1 285 ? -26 -16.156 -19.859 1 95.88 285 GLY B CA 1
ATOM 5192 C C . GLY B 1 285 ? -25.328 -16.344 -18.516 1 95.88 285 GLY B C 1
ATOM 5193 O O . GLY B 1 285 ? -24.391 -17.141 -18.375 1 95.88 285 GLY B O 1
ATOM 5194 N N . ALA B 1 286 ? -25.75 -15.641 -17.516 1 96.81 286 ALA B N 1
ATOM 5195 C CA . ALA B 1 286 ? -25.234 -15.781 -16.172 1 96.81 286 ALA B CA 1
ATOM 5196 C C . ALA B 1 286 ? -26.25 -16.453 -15.25 1 96.81 286 ALA B C 1
ATOM 5198 O O . ALA B 1 286 ? -27.438 -16.141 -15.305 1 96.81 286 ALA B O 1
ATOM 5199 N N . ARG B 1 287 ? -25.766 -17.391 -14.484 1 96.06 287 ARG B N 1
ATOM 5200 C CA . ARG B 1 287 ? -26.625 -18.094 -13.547 1 96.06 287 ARG B CA 1
ATOM 5201 C C . ARG B 1 287 ? -25.953 -18.281 -12.203 1 96.06 287 ARG B C 1
ATOM 5203 O O . ARG B 1 287 ? -24.859 -18.859 -12.125 1 96.06 287 ARG B O 1
ATOM 5210 N N . MET B 1 288 ? -26.594 -17.828 -11.242 1 95.81 288 MET B N 1
ATOM 5211 C CA . MET B 1 288 ? -26.094 -18.078 -9.898 1 95.81 288 MET B CA 1
ATOM 5212 C C . MET B 1 288 ? -26.344 -19.516 -9.477 1 95.81 288 MET B C 1
ATOM 5214 O O . MET B 1 288 ? -27.469 -20.016 -9.602 1 95.81 288 MET B O 1
ATOM 5218 N N . LEU B 1 289 ? -25.312 -20.172 -9.055 1 94.38 289 LEU B N 1
ATOM 5219 C CA . LEU B 1 289 ? -25.406 -21.547 -8.609 1 94.38 289 LEU B CA 1
ATOM 5220 C C . LEU B 1 289 ? -25.672 -21.625 -7.109 1 94.38 289 LEU B C 1
ATOM 5222 O O . LEU B 1 289 ? -25.234 -20.75 -6.359 1 94.38 289 LEU B O 1
ATOM 5226 N N . PRO B 1 290 ? -26.328 -22.578 -6.691 1 93.25 290 PRO B N 1
ATOM 5227 C CA . PRO B 1 290 ? -26.609 -22.719 -5.262 1 93.25 290 PRO B CA 1
ATOM 5228 C C . PRO B 1 290 ? -25.359 -23.062 -4.449 1 93.25 290 PRO B C 1
ATOM 5230 O O . PRO B 1 290 ? -24.391 -23.578 -5 1 93.25 290 PRO B O 1
ATOM 5233 N N . ASP B 1 291 ? -25.469 -22.703 -3.236 1 92.5 291 ASP B N 1
ATOM 5234 C CA . ASP B 1 291 ? -24.438 -23.125 -2.295 1 92.5 291 ASP B CA 1
ATOM 5235 C C . ASP B 1 291 ? -24.578 -24.609 -1.973 1 92.5 291 ASP B C 1
ATOM 5237 O O . ASP B 1 291 ? -25.578 -25.047 -1.417 1 92.5 291 ASP B O 1
ATOM 5241 N N . ASP B 1 292 ? -23.625 -25.453 -2.424 1 92.81 292 ASP B N 1
ATOM 5242 C CA . ASP B 1 292 ? -23.641 -26.891 -2.176 1 92.81 292 ASP B CA 1
ATOM 5243 C C . ASP B 1 292 ? -22.312 -27.359 -1.607 1 92.81 292 ASP B C 1
ATOM 5245 O O . ASP B 1 292 ? -21.5 -26.562 -1.139 1 92.81 292 ASP B O 1
ATOM 5249 N N . ASN B 1 293 ? -22.188 -28.688 -1.568 1 90.75 293 ASN B N 1
ATOM 5250 C CA . ASN B 1 293 ? -21 -29.234 -0.923 1 90.75 293 ASN B CA 1
ATOM 5251 C C . ASN B 1 293 ? -20.062 -29.891 -1.936 1 90.75 293 ASN B C 1
ATOM 5253 O O . ASN B 1 293 ? -19.312 -30.812 -1.593 1 90.75 293 ASN B O 1
ATOM 5257 N N . ALA B 1 294 ? -20.188 -29.422 -3.15 1 87.94 294 ALA B N 1
ATOM 5258 C CA . ALA B 1 294 ? -19.219 -29.922 -4.121 1 87.94 294 ALA B CA 1
ATOM 5259 C C . ALA B 1 294 ? -17.797 -29.656 -3.674 1 87.94 294 ALA B C 1
ATOM 5261 O O . ALA B 1 294 ? -17.484 -28.547 -3.201 1 87.94 294 ALA B O 1
ATOM 5262 N N . PRO B 1 295 ? -16.953 -30.656 -3.807 1 85.69 295 PRO B N 1
ATOM 5263 C CA . PRO B 1 295 ? -15.586 -30.516 -3.287 1 85.69 295 PRO B CA 1
ATOM 5264 C C . PRO B 1 295 ? -14.867 -29.281 -3.85 1 85.69 295 PRO B C 1
ATOM 5266 O O . PRO B 1 295 ? -14.18 -28.578 -3.113 1 85.69 295 PRO B O 1
ATOM 5269 N N . GLU B 1 296 ? -15.008 -29.062 -5.121 1 85.69 296 GLU B N 1
ATOM 5270 C CA . GLU B 1 296 ? -14.352 -27.906 -5.734 1 85.69 296 GLU B CA 1
ATOM 5271 C C . GLU B 1 296 ? -14.898 -26.594 -5.172 1 85.69 296 GLU B C 1
ATOM 5273 O O . GLU B 1 296 ? -14.148 -25.625 -5.012 1 85.69 296 GLU B O 1
ATOM 5278 N N . TRP B 1 297 ? -16.188 -26.578 -4.93 1 91.19 297 TRP B N 1
ATOM 5279 C CA . TRP B 1 297 ? -16.797 -25.375 -4.379 1 91.19 297 TRP B CA 1
ATOM 5280 C C . TRP B 1 297 ? -16.391 -25.172 -2.922 1 91.19 297 TRP B C 1
ATOM 5282 O O . TRP B 1 297 ? -16.094 -24.047 -2.5 1 91.19 297 TRP B O 1
ATOM 5292 N N . THR B 1 298 ? -16.312 -26.266 -2.232 1 91.06 298 THR B N 1
ATOM 5293 C CA . THR B 1 298 ? -15.859 -26.203 -0.85 1 91.06 298 THR B CA 1
ATOM 5294 C C . THR B 1 298 ? -14.438 -25.656 -0.779 1 91.06 298 THR B C 1
ATOM 5296 O O . THR B 1 298 ? -14.125 -24.812 0.077 1 91.06 298 THR B O 1
ATOM 5299 N N . ALA B 1 299 ? -13.586 -26.094 -1.651 1 89.19 299 ALA B N 1
ATOM 5300 C CA . ALA B 1 299 ? -12.211 -25.609 -1.714 1 89.19 299 ALA B CA 1
ATOM 5301 C C . ALA B 1 299 ? -12.172 -24.109 -2.018 1 89.19 299 ALA B C 1
ATOM 5303 O O . ALA B 1 299 ? -11.43 -23.359 -1.379 1 89.19 299 ALA B O 1
ATOM 5304 N N . ARG B 1 300 ? -13.008 -23.672 -2.914 1 91.31 300 ARG B N 1
ATOM 5305 C CA . ARG B 1 300 ? -13.047 -22.266 -3.289 1 91.31 300 ARG B CA 1
ATOM 5306 C C . ARG B 1 300 ? -13.547 -21.406 -2.133 1 91.31 300 ARG B C 1
ATOM 5308 O O . ARG B 1 300 ? -13.047 -20.297 -1.912 1 91.31 300 ARG B O 1
ATOM 5315 N N . LYS B 1 301 ? -14.5 -21.938 -1.463 1 93.19 301 LYS B N 1
ATOM 5316 C CA . LYS B 1 301 ? -15.008 -21.203 -0.309 1 93.19 301 LYS B CA 1
ATOM 5317 C C . LYS B 1 301 ? -13.93 -21.031 0.75 1 93.19 301 LYS B C 1
ATOM 5319 O O . LYS B 1 301 ? -13.852 -19.969 1.393 1 93.19 301 LYS B O 1
ATOM 5324 N N . HIS B 1 302 ? -13.078 -22.016 0.896 1 91.06 302 HIS B N 1
ATOM 5325 C CA . HIS B 1 302 ? -11.961 -21.891 1.826 1 91.06 302 HIS B CA 1
ATOM 5326 C C . HIS B 1 302 ? -11.008 -20.781 1.4 1 91.06 302 HIS B C 1
ATOM 5328 O O . HIS B 1 302 ? -10.57 -19.984 2.23 1 91.06 302 HIS B O 1
ATOM 5334 N N . LEU B 1 303 ? -10.789 -20.75 0.144 1 92.31 303 LEU B N 1
ATOM 5335 C CA . LEU B 1 303 ? -9.875 -19.734 -0.374 1 92.31 303 LEU B CA 1
ATOM 5336 C C . LEU B 1 303 ? -10.484 -18.344 -0.264 1 92.31 303 LEU B C 1
ATOM 5338 O O . LEU B 1 303 ? -9.797 -17.391 0.079 1 92.31 303 LEU B O 1
ATOM 5342 N N . LEU B 1 304 ? -11.812 -18.266 -0.545 1 95.44 304 LEU B N 1
ATOM 5343 C CA . LEU B 1 304 ? -12.5 -17 -0.418 1 95.44 304 LEU B CA 1
ATOM 5344 C C . LEU B 1 304 ? -12.5 -16.516 1.029 1 95.44 304 LEU B C 1
ATOM 5346 O O . LEU B 1 304 ? -12.5 -15.312 1.29 1 95.44 304 LEU B O 1
ATOM 5350 N N . ALA B 1 305 ? -12.406 -17.5 1.916 1 94.31 305 ALA B N 1
ATOM 5351 C CA . ALA B 1 305 ? -12.367 -17.172 3.338 1 94.31 305 ALA B CA 1
ATOM 5352 C C . ALA B 1 305 ? -10.938 -16.906 3.799 1 94.31 305 ALA B C 1
ATOM 5354 O O . ALA B 1 305 ? -10.695 -16.625 4.973 1 94.31 305 ALA B O 1
ATOM 5355 N N . GLY B 1 306 ? -9.984 -16.969 2.891 1 94.12 306 GLY B N 1
ATOM 5356 C CA . GLY B 1 306 ? -8.586 -16.75 3.217 1 94.12 306 GLY B CA 1
ATOM 5357 C C . GLY B 1 306 ? -7.988 -17.859 4.066 1 94.12 306 GLY B C 1
ATOM 5358 O O . GLY B 1 306 ? -7.074 -17.609 4.855 1 94.12 306 GLY B O 1
ATOM 5359 N N . GLN B 1 307 ? -8.492 -19.031 3.953 1 92.38 307 GLN B N 1
ATOM 5360 C CA . GLN B 1 307 ? -8.055 -20.156 4.773 1 92.38 307 GLN B CA 1
ATOM 5361 C C . GLN B 1 307 ? -7.199 -21.125 3.969 1 92.38 307 GLN B C 1
ATOM 5363 O O . GLN B 1 307 ? -7.203 -21.094 2.736 1 92.38 307 GLN B O 1
ATOM 5368 N N . VAL B 1 308 ? -6.457 -21.906 4.707 1 91.62 308 VAL B N 1
ATOM 5369 C CA . VAL B 1 308 ? -5.582 -22.906 4.098 1 91.62 308 VAL B CA 1
ATOM 5370 C C . VAL B 1 308 ? -6.41 -24.094 3.637 1 91.62 308 VAL B C 1
ATOM 5372 O O . VAL B 1 308 ? -7.305 -24.562 4.352 1 91.62 308 VAL B O 1
ATOM 5375 N N . LEU B 1 309 ? -6.062 -24.547 2.465 1 86.75 309 LEU B N 1
ATOM 5376 C CA . LEU B 1 309 ? -6.703 -25.766 2.002 1 86.75 309 LEU B CA 1
ATOM 5377 C C . LEU B 1 309 ? -6.137 -26.984 2.721 1 86.75 309 LEU B C 1
ATOM 5379 O O . LEU B 1 309 ? -4.93 -27.062 2.965 1 86.75 309 LEU B O 1
ATOM 5383 N N . PRO B 1 310 ? -6.98 -27.906 3.109 1 81 310 PRO B N 1
ATOM 5384 C CA . PRO B 1 310 ? -6.48 -29.109 3.762 1 81 310 PRO B CA 1
ATOM 5385 C C . PRO B 1 310 ? -5.594 -29.953 2.844 1 81 310 PRO B C 1
ATOM 5387 O O . PRO B 1 310 ? -4.684 -30.641 3.316 1 81 310 PRO B O 1
ATOM 5390 N N . GLY B 1 311 ? -5.758 -29.938 1.566 1 78.19 311 GLY B N 1
ATOM 5391 C CA . GLY B 1 311 ? -4.945 -30.703 0.634 1 78.19 311 GLY B CA 1
ATOM 5392 C C . GLY B 1 311 ? -3.906 -29.859 -0.082 1 78.19 311 GLY B C 1
ATOM 5393 O O . GLY B 1 311 ? -3.795 -28.656 0.169 1 78.19 311 GLY B O 1
ATOM 5394 N N . ALA B 1 312 ? -2.91 -30.641 -0.639 1 73.94 312 ALA B N 1
ATOM 5395 C CA . ALA B 1 312 ? -1.859 -29.984 -1.411 1 73.94 312 ALA B CA 1
ATOM 5396 C C . ALA B 1 312 ? -1.912 -30.406 -2.879 1 73.94 312 ALA B C 1
ATOM 5398 O O . ALA B 1 312 ? -1.438 -31.484 -3.24 1 73.94 312 ALA B O 1
ATOM 5399 N N . PRO B 1 313 ? -2.625 -29.578 -3.635 1 75.81 313 PRO B N 1
ATOM 5400 C CA . PRO B 1 313 ? -2.557 -29.922 -5.055 1 75.81 313 PRO B CA 1
ATOM 5401 C C . PRO B 1 313 ? -1.146 -29.797 -5.625 1 75.81 313 PRO B C 1
ATOM 5403 O O . PRO B 1 313 ? -0.294 -29.125 -5.035 1 75.81 313 PRO B O 1
ATOM 5406 N N . PRO B 1 314 ? -0.883 -30.625 -6.672 1 76.12 314 PRO B N 1
ATOM 5407 C CA . PRO B 1 314 ? 0.435 -30.453 -7.289 1 76.12 314 PRO B CA 1
ATOM 5408 C C . PRO B 1 314 ? 0.678 -29.031 -7.781 1 76.12 314 PRO B C 1
ATOM 5410 O O . PRO B 1 314 ? -0.25 -28.359 -8.258 1 76.12 314 PRO B O 1
ATOM 5413 N N . PRO B 1 315 ? 1.879 -28.625 -7.59 1 78.69 315 PRO B N 1
ATOM 5414 C CA . PRO B 1 315 ? 2.174 -27.297 -8.133 1 78.69 315 PRO B CA 1
ATOM 5415 C C . PRO B 1 315 ? 2.09 -27.25 -9.656 1 78.69 315 PRO B C 1
ATOM 5417 O O . PRO B 1 315 ? 2.49 -28.203 -10.328 1 78.69 315 PRO B O 1
ATOM 5420 N N . VAL B 1 316 ? 1.461 -26.266 -10.18 1 84.44 316 VAL B N 1
ATOM 5421 C CA . VAL B 1 316 ? 1.338 -26.047 -11.617 1 84.44 316 VAL B CA 1
ATOM 5422 C C . VAL B 1 316 ? 2.064 -24.766 -12.016 1 84.44 316 VAL B C 1
ATOM 5424 O O . VAL B 1 316 ? 1.847 -23.719 -11.414 1 84.44 316 VAL B O 1
ATOM 5427 N N . PRO B 1 317 ? 3.012 -24.906 -13.039 1 88.75 317 PRO B N 1
ATOM 5428 C CA . PRO B 1 317 ? 3.65 -23.672 -13.508 1 88.75 317 PRO B CA 1
ATOM 5429 C C . PRO B 1 317 ? 2.641 -22.625 -13.977 1 88.75 317 PRO B C 1
ATOM 5431 O O . PRO B 1 317 ? 1.62 -22.969 -14.578 1 88.75 317 PRO B O 1
ATOM 5434 N N . PHE B 1 318 ? 2.91 -21.391 -13.633 1 91.19 318 PHE B N 1
ATOM 5435 C CA . PHE B 1 318 ? 1.978 -20.328 -13.992 1 91.19 318 PHE B CA 1
ATOM 5436 C C . PHE B 1 318 ? 2.725 -19.031 -14.312 1 91.19 318 PHE B C 1
ATOM 5438 O O . PHE B 1 318 ? 3.9 -18.891 -13.969 1 91.19 318 PHE B O 1
ATOM 5445 N N . ILE B 1 319 ? 2.029 -18.172 -14.984 1 90.62 319 ILE B N 1
ATOM 5446 C CA . ILE B 1 319 ? 2.469 -16.797 -15.18 1 90.62 319 ILE B CA 1
ATOM 5447 C C . ILE B 1 319 ? 1.273 -15.852 -15.062 1 90.62 319 ILE B C 1
ATOM 5449 O O . ILE B 1 319 ? 0.198 -16.141 -15.594 1 90.62 319 ILE B O 1
ATOM 5453 N N . ASP B 1 320 ? 1.449 -14.773 -14.336 1 91.19 320 ASP B N 1
ATOM 5454 C CA . ASP B 1 320 ? 0.418 -13.766 -14.117 1 91.19 320 ASP B CA 1
ATOM 5455 C C . ASP B 1 320 ? 0.688 -12.516 -14.953 1 91.19 320 ASP B C 1
ATOM 5457 O O . ASP B 1 320 ? 1.767 -11.922 -14.867 1 91.19 320 ASP B O 1
ATOM 5461 N N . PHE B 1 321 ? -0.358 -12.133 -15.68 1 89.38 321 PHE B N 1
ATOM 5462 C CA . PHE B 1 321 ? -0.283 -10.914 -16.469 1 89.38 321 PHE B CA 1
ATOM 5463 C C . PHE B 1 321 ? -1.245 -9.859 -15.93 1 89.38 321 PHE B C 1
ATOM 5465 O O . PHE B 1 321 ? -2.307 -10.195 -15.406 1 89.38 321 PHE B O 1
ATOM 5472 N N . GLN B 1 322 ? -0.842 -8.633 -16.078 1 87.94 322 GLN B N 1
ATOM 5473 C CA . GLN B 1 322 ? -1.709 -7.52 -15.711 1 87.94 322 GLN B CA 1
ATOM 5474 C C . GLN B 1 322 ? -2.223 -6.785 -16.953 1 87.94 322 GLN B C 1
ATOM 5476 O O . GLN B 1 322 ? -1.438 -6.387 -17.812 1 87.94 322 GLN B O 1
ATOM 5481 N N . ALA B 1 323 ? -3.539 -6.547 -16.984 1 82.19 323 ALA B N 1
ATOM 5482 C CA . ALA B 1 323 ? -4.211 -5.785 -18.031 1 82.19 323 ALA B CA 1
ATOM 5483 C C . ALA B 1 323 ? -5.227 -4.812 -17.438 1 82.19 323 ALA B C 1
ATOM 5485 O O . ALA B 1 323 ? -5.66 -4.98 -16.297 1 82.19 323 ALA B O 1
ATOM 5486 N N . PRO B 1 324 ? -5.469 -3.652 -18.188 1 75.31 324 PRO B N 1
ATOM 5487 C CA . PRO B 1 324 ? -6.508 -2.762 -17.672 1 75.31 324 PRO B CA 1
ATOM 5488 C C . PRO B 1 324 ? -7.883 -3.428 -17.609 1 75.31 324 PRO B C 1
ATOM 5490 O O . PRO B 1 324 ? -8.219 -4.242 -18.469 1 75.31 324 PRO B O 1
ATOM 5493 N N . ALA B 1 325 ? -8.555 -3.115 -16.562 1 67 325 ALA B N 1
ATOM 5494 C CA . ALA B 1 325 ? -9.906 -3.643 -16.453 1 67 325 ALA B CA 1
ATOM 5495 C C . ALA B 1 325 ? -10.883 -2.844 -17.312 1 67 325 ALA B C 1
ATOM 5497 O O . ALA B 1 325 ? -11.625 -1.998 -16.797 1 67 325 ALA B O 1
ATOM 5498 N N . SER B 1 326 ? -10.727 -2.809 -18.578 1 67.5 326 SER B N 1
ATOM 5499 C CA . SER B 1 326 ? -11.602 -2.047 -19.453 1 67.5 326 SER B CA 1
ATOM 5500 C C . SER B 1 326 ? -12.695 -2.932 -20.047 1 67.5 326 SER B C 1
ATOM 5502 O O . SER B 1 326 ? -12.672 -4.152 -19.875 1 67.5 326 SER B O 1
ATOM 5504 N N . SER B 1 327 ? -13.617 -2.209 -20.531 1 62.62 327 SER B N 1
ATOM 5505 C CA . SER B 1 327 ? -14.711 -2.926 -21.172 1 62.62 327 SER B CA 1
ATOM 5506 C C . SER B 1 327 ? -14.188 -3.875 -22.25 1 62.62 327 SER B C 1
ATOM 5508 O O . SER B 1 327 ? -13.312 -3.506 -23.047 1 62.62 327 SER B O 1
ATOM 5510 N N . GLY B 1 328 ? -14.57 -5.043 -22.219 1 66.75 328 GLY B N 1
ATOM 5511 C CA . GLY B 1 328 ? -14.18 -6.051 -23.188 1 66.75 328 GLY B CA 1
ATOM 5512 C C . GLY B 1 328 ? -12.805 -6.641 -22.906 1 66.75 328 GLY B C 1
ATOM 5513 O O . GLY B 1 328 ? -12.242 -7.328 -23.766 1 66.75 328 GLY B O 1
ATOM 5514 N N . ILE B 1 329 ? -12.367 -6.434 -21.797 1 67.81 329 ILE B N 1
ATOM 5515 C CA . ILE B 1 329 ? -10.969 -6.762 -21.547 1 67.81 329 ILE B CA 1
ATOM 5516 C C . ILE B 1 329 ? -10.789 -8.281 -21.516 1 67.81 329 ILE B C 1
ATOM 5518 O O . ILE B 1 329 ? -9.734 -8.789 -21.891 1 67.81 329 ILE B O 1
ATOM 5522 N N . LEU B 1 330 ? -11.797 -8.891 -21.078 1 76.69 330 LEU B N 1
ATOM 5523 C CA . LEU B 1 330 ? -11.648 -10.344 -21.047 1 76.69 330 LEU B CA 1
ATOM 5524 C C . LEU B 1 330 ? -11.422 -10.898 -22.438 1 76.69 330 LEU B C 1
ATOM 5526 O O . LEU B 1 330 ? -10.523 -11.719 -22.656 1 76.69 330 LEU B O 1
ATOM 5530 N N . SER B 1 331 ? -12.242 -10.336 -23.344 1 76.31 331 SER B N 1
ATOM 5531 C CA . SER B 1 331 ? -12.086 -10.758 -24.734 1 76.31 331 SER B CA 1
ATOM 5532 C C . SER B 1 331 ? -10.719 -10.391 -25.281 1 76.31 331 SER B C 1
ATOM 5534 O O . SER B 1 331 ? -10.078 -11.188 -25.969 1 76.31 331 SER B O 1
ATOM 5536 N N . ARG B 1 332 ? -10.258 -9.312 -24.953 1 75.06 332 ARG B N 1
ATOM 5537 C CA . ARG B 1 332 ? -8.945 -8.867 -25.406 1 75.06 332 ARG B CA 1
ATOM 5538 C C . ARG B 1 332 ? -7.84 -9.727 -24.797 1 75.06 332 ARG B C 1
ATOM 5540 O O . ARG B 1 332 ? -6.887 -10.094 -25.484 1 75.06 332 ARG B O 1
ATOM 5547 N N . ALA B 1 333 ? -8 -9.984 -23.531 1 77.19 333 ALA B N 1
ATOM 5548 C CA . ALA B 1 333 ? -7.008 -10.828 -22.859 1 77.19 333 ALA B CA 1
ATOM 5549 C C . ALA B 1 333 ? -6.973 -12.227 -23.469 1 77.19 333 ALA B C 1
ATOM 5551 O O . ALA B 1 333 ? -5.895 -12.789 -23.672 1 77.19 333 ALA B O 1
ATOM 5552 N N . HIS B 1 334 ? -8.141 -12.625 -23.781 1 78.94 334 HIS B N 1
ATOM 5553 C CA . HIS B 1 334 ? -8.219 -13.938 -24.406 1 78.94 334 HIS B CA 1
ATOM 5554 C C . HIS B 1 334 ? -7.566 -13.938 -25.781 1 78.94 334 HIS B C 1
ATOM 5556 O O . HIS B 1 334 ? -6.891 -14.906 -26.156 1 78.94 334 HIS B O 1
ATOM 5562 N N . GLU B 1 335 ? -7.805 -12.891 -26.453 1 81 335 GLU B N 1
ATOM 5563 C CA . GLU B 1 335 ? -7.211 -12.766 -27.781 1 81 335 GLU B CA 1
ATOM 5564 C C . GLU B 1 335 ? -5.688 -12.719 -27.703 1 81 335 GLU B C 1
ATOM 5566 O O . GLU B 1 335 ? -4.996 -13.367 -28.5 1 81 335 GLU B O 1
ATOM 5571 N N . VAL B 1 336 ? -5.168 -12.039 -26.781 1 78.69 336 VAL B N 1
ATOM 5572 C CA . VAL B 1 336 ? -3.729 -11.844 -26.641 1 78.69 336 VAL B CA 1
ATOM 5573 C C . VAL B 1 336 ? -3.086 -13.117 -26.094 1 78.69 336 VAL B C 1
ATOM 5575 O O . VAL B 1 336 ? -2.053 -13.562 -26.609 1 78.69 336 VAL B O 1
ATOM 5578 N N . LEU B 1 337 ? -3.691 -13.672 -25.125 1 82.44 337 LEU B N 1
ATOM 5579 C CA . LEU B 1 337 ? -3.047 -14.766 -24.406 1 82.44 337 LEU B CA 1
ATOM 5580 C C . LEU B 1 337 ? -3.338 -16.109 -25.078 1 82.44 337 LEU B C 1
ATOM 5582 O O . LEU B 1 337 ? -2.494 -17 -25.078 1 82.44 337 LEU B O 1
ATOM 5586 N N . GLY B 1 338 ? -4.512 -16.203 -25.688 1 77.88 338 GLY B N 1
ATOM 5587 C CA . GLY B 1 338 ? -4.906 -17.422 -26.359 1 77.88 338 GLY B CA 1
ATOM 5588 C C . GLY B 1 338 ? -4.812 -18.656 -25.484 1 77.88 338 GLY B C 1
ATOM 5589 O O . GLY B 1 338 ? -4.586 -19.766 -25.969 1 77.88 338 GLY B O 1
ATOM 5590 N N . ALA B 1 339 ? -4.824 -18.469 -24.219 1 76.62 339 ALA B N 1
ATOM 5591 C CA . ALA B 1 339 ? -4.598 -19.578 -23.297 1 76.62 339 ALA B CA 1
ATOM 5592 C C . ALA B 1 339 ? -5.902 -20.297 -22.969 1 76.62 339 ALA B C 1
ATOM 5594 O O . ALA B 1 339 ? -6.953 -19.656 -22.844 1 76.62 339 ALA B O 1
ATOM 5595 N N . THR B 1 340 ? -5.723 -21.578 -22.812 1 79 340 THR B N 1
ATOM 5596 C CA . THR B 1 340 ? -6.891 -22.391 -22.516 1 79 340 THR B CA 1
ATOM 5597 C C . THR B 1 340 ? -7.141 -22.453 -21 1 79 340 THR B C 1
ATOM 5599 O O . THR B 1 340 ? -8.289 -22.359 -20.562 1 79 340 THR B O 1
ATOM 5602 N N . ALA B 1 341 ? -6.094 -22.547 -20.281 1 89.44 341 ALA B N 1
ATOM 5603 C CA . ALA B 1 341 ? -6.215 -22.609 -18.828 1 89.44 341 ALA B CA 1
ATOM 5604 C C . ALA B 1 341 ? -5.855 -21.266 -18.203 1 89.44 341 ALA B C 1
ATOM 5606 O O . ALA B 1 341 ? -4.676 -20.984 -17.969 1 89.44 341 ALA B O 1
ATOM 5607 N N . VAL B 1 342 ? -6.91 -20.5 -17.891 1 91.19 342 VAL B N 1
ATOM 5608 C CA . VAL B 1 342 ? -6.668 -19.141 -17.438 1 91.19 342 VAL B CA 1
ATOM 5609 C C . VAL B 1 342 ? -7.652 -18.781 -16.328 1 91.19 342 VAL B C 1
ATOM 5611 O O . VAL B 1 342 ? -8.812 -19.203 -16.375 1 91.19 342 VAL B O 1
ATOM 5614 N N . GLU B 1 343 ? -7.195 -18.109 -15.414 1 92.81 343 GLU B N 1
ATOM 5615 C CA . GLU B 1 343 ? -8 -17.406 -14.414 1 92.81 343 GLU B CA 1
ATOM 5616 C C . GLU B 1 343 ? -7.844 -15.898 -14.539 1 92.81 343 GLU B C 1
ATOM 5618 O O . GLU B 1 343 ? -6.723 -15.391 -14.602 1 92.81 343 GLU B O 1
ATOM 5623 N N . TYR B 1 344 ? -8.93 -15.25 -14.586 1 91.19 344 TYR B N 1
ATOM 5624 C CA . TYR B 1 344 ? -8.945 -13.797 -14.5 1 91.19 344 TYR B CA 1
ATOM 5625 C C . TYR B 1 344 ? -9.352 -13.336 -13.109 1 91.19 344 TYR B C 1
ATOM 5627 O O . TYR B 1 344 ? -10.312 -13.852 -12.531 1 91.19 344 TYR B O 1
ATOM 5635 N N . LEU B 1 345 ? -8.602 -12.438 -12.602 1 91.81 345 LEU B N 1
ATOM 5636 C CA . LEU B 1 345 ? -8.891 -11.836 -11.305 1 91.81 345 LEU B CA 1
ATOM 5637 C C . LEU B 1 345 ? -9.109 -10.336 -11.445 1 91.81 345 LEU B C 1
ATOM 5639 O O . LEU B 1 345 ? -8.18 -9.594 -11.773 1 91.81 345 LEU B O 1
ATOM 5643 N N . LEU B 1 346 ? -10.336 -9.945 -11.203 1 90.19 346 LEU B N 1
ATOM 5644 C CA . LEU B 1 346 ? -10.617 -8.508 -11.148 1 90.19 346 LEU B CA 1
ATOM 5645 C C . LEU B 1 346 ? -10.258 -7.941 -9.773 1 90.19 346 LEU B C 1
ATOM 5647 O O . LEU B 1 346 ? -10.867 -8.312 -8.766 1 90.19 346 LEU B O 1
ATOM 5651 N N . THR B 1 347 ? -9.266 -7.066 -9.703 1 85.88 347 THR B N 1
ATOM 5652 C CA . THR B 1 347 ? -8.727 -6.547 -8.445 1 85.88 347 THR B CA 1
ATOM 5653 C C . THR B 1 347 ? -9.109 -5.082 -8.266 1 85.88 347 THR B C 1
ATOM 5655 O O . THR B 1 347 ? -8.438 -4.352 -7.531 1 85.88 347 THR B O 1
ATOM 5658 N N . GLY B 1 348 ? -10.117 -4.57 -8.781 1 79.69 348 GLY B N 1
ATOM 5659 C CA . GLY B 1 348 ? -10.523 -3.174 -8.742 1 79.69 348 GLY B CA 1
ATOM 5660 C C . GLY B 1 348 ? -10.289 -2.447 -10.055 1 79.69 348 GLY B C 1
ATOM 5661 O O . GLY B 1 348 ? -11.078 -2.564 -10.992 1 79.69 348 GLY B O 1
ATOM 5662 N N . ARG B 1 349 ? -9.039 -1.921 -10.211 1 82.12 349 ARG B N 1
ATOM 5663 C CA . ARG B 1 349 ? -8.766 -1.12 -11.398 1 82.12 349 ARG B CA 1
ATOM 5664 C C . ARG B 1 349 ? -8.102 -1.963 -12.484 1 82.12 349 ARG B C 1
ATOM 5666 O O . ARG B 1 349 ? -8.008 -1.536 -13.633 1 82.12 349 ARG B O 1
ATOM 5673 N N . THR B 1 350 ? -7.766 -3.201 -12.055 1 85.38 350 THR B N 1
ATOM 5674 C CA . THR B 1 350 ? -7.023 -4 -13.023 1 85.38 350 THR B CA 1
ATOM 5675 C C . THR B 1 350 ? -7.602 -5.41 -13.117 1 85.38 350 THR B C 1
ATOM 5677 O O . THR B 1 350 ? -8.414 -5.809 -12.281 1 85.38 350 THR B O 1
ATOM 5680 N N . LEU B 1 351 ? -7.227 -6.035 -14.219 1 87.31 351 LEU B N 1
ATOM 5681 C CA . LEU B 1 351 ? -7.48 -7.453 -14.445 1 87.31 351 LEU B CA 1
ATOM 5682 C C . LEU B 1 351 ? -6.176 -8.234 -14.516 1 87.31 351 LEU B C 1
ATOM 5684 O O . LEU B 1 351 ? -5.305 -7.926 -15.336 1 87.31 351 LEU B O 1
ATOM 5688 N N . MET B 1 352 ? -6.074 -9.156 -13.672 1 90.25 352 MET B N 1
ATOM 5689 C CA . MET B 1 352 ? -4.93 -10.062 -13.719 1 90.25 352 MET B CA 1
ATOM 5690 C C . MET B 1 352 ? -5.309 -11.383 -14.383 1 90.25 352 MET B C 1
ATOM 5692 O O . MET B 1 352 ? -6.383 -11.93 -14.125 1 90.25 352 MET B O 1
ATOM 5696 N N . ALA B 1 353 ? -4.477 -11.82 -15.273 1 90.81 353 ALA B N 1
ATOM 5697 C CA . ALA B 1 353 ? -4.668 -13.109 -15.93 1 90.81 353 ALA B CA 1
ATOM 5698 C C . ALA B 1 353 ? -3.582 -14.102 -15.523 1 90.81 353 ALA B C 1
ATOM 5700 O O . ALA B 1 353 ? -2.398 -13.883 -15.797 1 90.81 353 ALA B O 1
ATOM 5701 N N . ARG B 1 354 ? -3.994 -15.148 -14.906 1 92.56 354 ARG B N 1
ATOM 5702 C CA . ARG B 1 354 ? -3.086 -16.234 -14.586 1 92.56 354 ARG B CA 1
ATOM 5703 C C . ARG B 1 354 ? -3.199 -17.359 -15.609 1 92.56 354 ARG B C 1
ATOM 5705 O O . ARG B 1 354 ? -4.25 -18 -15.734 1 92.56 354 ARG B O 1
ATOM 5712 N N . VAL B 1 355 ? -2.135 -17.594 -16.234 1 92.38 355 VAL B N 1
ATOM 5713 C CA . VAL B 1 355 ? -2.1 -18.672 -17.219 1 92.38 355 VAL B CA 1
ATOM 5714 C C . VAL B 1 355 ? -1.32 -19.859 -16.672 1 92.38 355 VAL B C 1
ATOM 5716 O O . VAL B 1 355 ? -0.207 -19.703 -16.156 1 92.38 355 VAL B O 1
ATOM 5719 N N . LEU B 1 356 ? -1.986 -21.031 -16.828 1 91.56 356 LEU B N 1
ATOM 5720 C CA . LEU B 1 356 ? -1.325 -22.234 -16.359 1 91.56 356 LEU B CA 1
ATOM 5721 C C . LEU B 1 356 ? -0.652 -22.984 -17.5 1 91.56 356 LEU B C 1
ATOM 5723 O O . LEU B 1 356 ? -1.233 -23.125 -18.578 1 91.56 356 LEU B O 1
ATOM 5727 N N . SER B 1 357 ? 0.576 -23.406 -17.281 1 85.69 357 SER B N 1
ATOM 5728 C CA . SER B 1 357 ? 1.362 -24.297 -18.125 1 85.69 357 SER B CA 1
ATOM 5729 C C . SER B 1 357 ? 1.134 -24 -19.609 1 85.69 357 SER B C 1
ATOM 5731 O O . SER B 1 357 ? 0.774 -24.891 -20.375 1 85.69 357 SER B O 1
ATOM 5733 N N . PRO B 1 358 ? 1.447 -22.828 -19.984 1 83.06 358 PRO B N 1
ATOM 5734 C CA . PRO B 1 358 ? 1.295 -22.562 -21.406 1 83.06 358 PRO B CA 1
ATOM 5735 C C . PRO B 1 358 ? 2.211 -23.422 -22.281 1 83.06 358 PRO B C 1
ATOM 5737 O O . PRO B 1 358 ? 3.332 -23.734 -21.875 1 83.06 358 PRO B O 1
ATOM 5740 N N . GLU B 1 359 ? 1.639 -23.797 -23.422 1 79.88 359 GLU B N 1
ATOM 5741 C CA . GLU B 1 359 ? 2.418 -24.609 -24.359 1 79.88 359 GLU B CA 1
ATOM 5742 C C . GLU B 1 359 ? 3.682 -23.875 -24.797 1 79.88 359 GLU B C 1
ATOM 5744 O O . GLU B 1 359 ? 4.766 -24.469 -24.844 1 79.88 359 GLU B O 1
ATOM 5749 N N . ASP B 1 360 ? 3.48 -22.594 -25.141 1 83.69 360 ASP B N 1
ATOM 5750 C CA . ASP B 1 360 ? 4.59 -21.719 -25.5 1 83.69 360 ASP B CA 1
ATOM 5751 C C . ASP B 1 360 ? 4.738 -20.578 -24.484 1 83.69 360 ASP B C 1
ATOM 5753 O O . ASP B 1 360 ? 4.238 -19.484 -24.719 1 83.69 360 ASP B O 1
ATOM 5757 N N . GLY B 1 361 ? 5.566 -20.922 -23.484 1 84.44 361 GLY B N 1
ATOM 5758 C CA . GLY B 1 361 ? 5.738 -19.953 -22.422 1 84.44 361 GLY B CA 1
ATOM 5759 C C . GLY B 1 361 ? 6.406 -18.672 -22.875 1 84.44 361 GLY B C 1
ATOM 5760 O O . GLY B 1 361 ? 5.828 -17.594 -22.75 1 84.44 361 GLY B O 1
ATOM 5761 N N . PRO B 1 362 ? 7.574 -18.828 -23.484 1 84.44 362 PRO B N 1
ATOM 5762 C CA . PRO B 1 362 ? 8.297 -17.641 -23.922 1 84.44 362 PRO B CA 1
ATOM 5763 C C . PRO B 1 362 ? 7.516 -16.828 -24.953 1 84.44 362 PRO B C 1
ATOM 5765 O O . PRO B 1 362 ? 7.496 -15.594 -24.891 1 84.44 362 PRO B O 1
ATOM 5768 N N . GLY B 1 363 ? 6.848 -17.516 -25.828 1 86.56 363 GLY B N 1
ATOM 5769 C CA . GLY B 1 363 ? 6.027 -16.812 -26.812 1 86.56 363 GLY B CA 1
ATOM 5770 C C . GLY B 1 363 ? 4.875 -16.047 -26.188 1 86.56 363 GLY B C 1
ATOM 5771 O O . GLY B 1 363 ? 4.566 -14.93 -26.609 1 86.56 363 GLY B O 1
ATOM 5772 N N . LEU B 1 364 ? 4.32 -16.656 -25.203 1 89.44 364 LEU B N 1
ATOM 5773 C CA . LEU B 1 364 ? 3.225 -16 -24.5 1 89.44 364 LEU B CA 1
ATOM 5774 C C . LEU B 1 364 ? 3.709 -14.75 -23.781 1 89.44 364 LEU B C 1
ATOM 5776 O O . LEU B 1 364 ? 3.045 -13.711 -23.812 1 89.44 364 LEU B O 1
ATOM 5780 N N . VAL B 1 365 ? 4.82 -14.859 -23.188 1 88.19 365 VAL B N 1
ATOM 5781 C CA . VAL B 1 365 ? 5.387 -13.727 -22.453 1 88.19 365 VAL B CA 1
ATOM 5782 C C . VAL B 1 365 ? 5.672 -12.586 -23.422 1 88.19 365 VAL B C 1
ATOM 5784 O O . VAL B 1 365 ? 5.34 -11.43 -23.156 1 88.19 365 VAL B O 1
ATOM 5787 N N . ALA B 1 366 ? 6.188 -12.914 -24.531 1 85.81 366 ALA B N 1
ATOM 5788 C CA . ALA B 1 366 ? 6.512 -11.906 -25.547 1 85.81 366 ALA B CA 1
ATOM 5789 C C . ALA B 1 366 ? 5.246 -11.25 -26.078 1 85.81 366 ALA B C 1
ATOM 5791 O O . ALA B 1 366 ? 5.199 -10.031 -26.266 1 85.81 366 ALA B O 1
ATOM 5792 N N . ALA B 1 367 ? 4.25 -12.031 -26.328 1 86.19 367 ALA B N 1
ATOM 5793 C CA . ALA B 1 367 ? 2.986 -11.523 -26.859 1 86.19 367 ALA B CA 1
ATOM 5794 C C . ALA B 1 367 ? 2.316 -10.586 -25.859 1 86.19 367 ALA B C 1
ATOM 5796 O O . ALA B 1 367 ? 1.802 -9.531 -26.234 1 86.19 367 ALA B O 1
ATOM 5797 N N . ALA B 1 368 ? 2.34 -11 -24.641 1 87 368 ALA B N 1
ATOM 5798 C CA . ALA B 1 368 ? 1.745 -10.18 -23.594 1 87 368 ALA B CA 1
ATOM 5799 C C . ALA B 1 368 ? 2.469 -8.844 -23.469 1 87 368 ALA B C 1
ATOM 5801 O O . ALA B 1 368 ? 1.83 -7.793 -23.359 1 87 368 ALA B O 1
ATOM 5802 N N . ALA B 1 369 ? 3.76 -8.93 -23.547 1 83.31 369 ALA B N 1
ATOM 5803 C CA . ALA B 1 369 ? 4.559 -7.711 -23.438 1 83.31 369 ALA B CA 1
ATOM 5804 C C . ALA B 1 369 ? 4.277 -6.781 -24.625 1 83.31 369 ALA B C 1
ATOM 5806 O O . ALA B 1 369 ? 4.16 -5.566 -24.438 1 83.31 369 ALA B O 1
ATOM 5807 N N . THR B 1 370 ? 4.133 -7.316 -25.766 1 84.38 370 THR B N 1
ATOM 5808 C CA . THR B 1 370 ? 3.855 -6.535 -26.953 1 84.38 370 THR B CA 1
ATOM 5809 C C . THR B 1 370 ? 2.486 -5.867 -26.875 1 84.38 370 THR B C 1
ATOM 5811 O O . THR B 1 370 ? 2.297 -4.758 -27.359 1 84.38 370 THR B O 1
ATOM 5814 N N . ALA B 1 371 ? 1.624 -6.531 -26.203 1 84.69 371 ALA B N 1
ATOM 5815 C CA . ALA B 1 371 ? 0.267 -6.012 -26.062 1 84.69 371 ALA B CA 1
ATOM 5816 C C . ALA B 1 371 ? 0.177 -5.027 -24.891 1 84.69 371 ALA B C 1
ATOM 5818 O O . ALA B 1 371 ? -0.902 -4.516 -24.594 1 84.69 371 ALA B O 1
ATOM 5819 N N . GLY B 1 372 ? 1.281 -4.781 -24.188 1 82.31 372 GLY B N 1
ATOM 5820 C CA . GLY B 1 372 ? 1.304 -3.811 -23.094 1 82.31 372 GLY B CA 1
ATOM 5821 C C . GLY B 1 372 ? 0.884 -4.395 -21.766 1 82.31 372 GLY B C 1
ATOM 5822 O O . GLY B 1 372 ? 0.58 -3.658 -20.828 1 82.31 372 GLY B O 1
ATOM 5823 N N . PHE B 1 373 ? 0.848 -5.812 -21.719 1 85.38 373 PHE B N 1
ATOM 5824 C CA . PHE B 1 373 ? 0.542 -6.453 -20.453 1 85.38 373 PHE B CA 1
ATOM 5825 C C . PHE B 1 373 ? 1.777 -6.504 -19.562 1 85.38 373 PHE B C 1
ATOM 5827 O O . PHE B 1 373 ? 2.883 -6.766 -20.047 1 85.38 373 PHE B O 1
ATOM 5834 N N . GLY B 1 374 ? 1.6 -6.195 -18.359 1 84.5 374 GLY B N 1
ATOM 5835 C CA . GLY B 1 374 ? 2.684 -6.391 -17.406 1 84.5 374 GLY B CA 1
ATOM 5836 C C . GLY B 1 374 ? 2.785 -7.82 -16.906 1 84.5 374 GLY B C 1
ATOM 5837 O O . GLY B 1 374 ? 1.812 -8.578 -16.969 1 84.5 374 GLY B O 1
ATOM 5838 N N . ILE B 1 375 ? 3.971 -8.188 -16.531 1 87.5 375 ILE B N 1
ATOM 5839 C CA . ILE B 1 375 ? 4.18 -9.469 -15.867 1 87.5 375 ILE B CA 1
ATOM 5840 C C . ILE B 1 375 ? 4.223 -9.25 -14.352 1 87.5 375 ILE B C 1
ATOM 5842 O O . ILE B 1 375 ? 5.113 -8.562 -13.844 1 87.5 375 ILE B O 1
ATOM 5846 N N . VAL B 1 376 ? 3.369 -9.875 -13.633 1 88.25 376 VAL B N 1
ATOM 5847 C CA . VAL B 1 376 ? 3.201 -9.602 -12.203 1 88.25 376 VAL B CA 1
ATOM 5848 C C . VAL B 1 376 ? 3.982 -10.625 -11.391 1 88.25 376 VAL B C 1
ATOM 5850 O O . VAL B 1 376 ? 4.703 -10.266 -10.453 1 88.25 376 VAL B O 1
ATOM 5853 N N . SER B 1 377 ? 3.773 -11.844 -11.719 1 90.62 377 SER B N 1
ATOM 5854 C CA . SER B 1 377 ? 4.418 -12.969 -11.047 1 90.62 377 SER B CA 1
ATOM 5855 C C . SER B 1 377 ? 4.52 -14.18 -11.961 1 90.62 377 SER B C 1
ATOM 5857 O O . SER B 1 377 ? 3.777 -14.297 -12.938 1 90.62 377 SER B O 1
ATOM 5859 N N . GLN B 1 378 ? 5.535 -15 -11.625 1 89.81 378 GLN B N 1
ATOM 5860 C CA . GLN B 1 378 ? 5.699 -16.188 -12.461 1 89.81 378 GLN B CA 1
ATOM 5861 C C . GLN B 1 378 ? 6.41 -17.297 -11.711 1 89.81 378 GLN B C 1
ATOM 5863 O O . GLN B 1 378 ? 7.152 -17.047 -10.758 1 89.81 378 GLN B O 1
ATOM 5868 N N . SER B 1 379 ? 6.16 -18.484 -12.188 1 91.06 379 SER B N 1
ATOM 5869 C CA . SER B 1 379 ? 6.926 -19.641 -11.742 1 91.06 379 SER B CA 1
ATOM 5870 C C . SER B 1 379 ? 8.336 -19.625 -12.32 1 91.06 379 SER B C 1
ATOM 5872 O O . SER B 1 379 ? 8.625 -18.875 -13.242 1 91.06 379 SER B O 1
ATOM 5874 N N . LEU B 1 380 ? 9.133 -20.5 -11.758 1 90.06 380 LEU B N 1
ATOM 5875 C CA . LEU B 1 380 ? 10.547 -20.578 -12.102 1 90.06 380 LEU B CA 1
ATOM 5876 C C . LEU B 1 380 ? 10.727 -20.812 -13.602 1 90.06 380 LEU B C 1
ATOM 5878 O O . LEU B 1 380 ? 11.641 -20.25 -14.219 1 90.06 380 LEU B O 1
ATOM 5882 N N . GLU B 1 381 ? 9.836 -21.531 -14.234 1 88.56 381 GLU B N 1
ATOM 5883 C CA . GLU B 1 381 ? 9.922 -21.922 -15.633 1 88.56 381 GLU B CA 1
ATOM 5884 C C . GLU B 1 381 ? 9.891 -20.703 -16.547 1 88.56 381 GLU B C 1
ATOM 5886 O O . GLU B 1 381 ? 10.391 -20.75 -17.672 1 88.56 381 GLU B O 1
ATOM 5891 N N . PHE B 1 382 ? 9.359 -19.641 -16.031 1 89.25 382 PHE B N 1
ATOM 5892 C CA . PHE B 1 382 ? 9.148 -18.484 -16.891 1 89.25 382 PHE B CA 1
ATOM 5893 C C . PHE B 1 382 ? 10.039 -17.312 -16.469 1 89.25 382 PHE B C 1
ATOM 5895 O O . PHE B 1 382 ? 9.93 -16.219 -17.016 1 89.25 382 PHE B O 1
ATOM 5902 N N . GLU B 1 383 ? 10.875 -17.547 -15.531 1 88.94 383 GLU B N 1
ATOM 5903 C CA . GLU B 1 383 ? 11.711 -16.484 -14.977 1 88.94 383 GLU B CA 1
ATOM 5904 C C . GLU B 1 383 ? 12.633 -15.898 -16.031 1 88.94 383 GLU B C 1
ATOM 5906 O O . GLU B 1 383 ? 12.781 -14.68 -16.141 1 88.94 383 GLU B O 1
ATOM 5911 N N . SER B 1 384 ? 13.195 -16.719 -16.859 1 86.5 384 SER B N 1
ATOM 5912 C CA . SER B 1 384 ? 14.117 -16.25 -17.891 1 86.5 384 SER B CA 1
ATOM 5913 C C . SER B 1 384 ? 13.406 -15.375 -18.922 1 86.5 384 SER B C 1
ATOM 5915 O O . SER B 1 384 ? 13.93 -14.336 -19.328 1 86.5 384 SER B O 1
ATOM 5917 N N . ALA B 1 385 ? 12.258 -15.781 -19.312 1 86.88 385 ALA B N 1
ATOM 5918 C CA . ALA B 1 385 ? 11.484 -15 -20.281 1 86.88 385 ALA B CA 1
ATOM 5919 C C . ALA B 1 385 ? 11.07 -13.656 -19.688 1 86.88 385 ALA B C 1
ATOM 5921 O O . ALA B 1 385 ? 11.141 -12.625 -20.359 1 86.88 385 ALA B O 1
ATOM 5922 N N . ALA B 1 386 ? 10.641 -13.711 -18.5 1 86.62 386 ALA B N 1
ATOM 5923 C CA . ALA B 1 386 ? 10.242 -12.484 -17.812 1 86.62 386 ALA B CA 1
ATOM 5924 C C . ALA B 1 386 ? 11.422 -11.531 -17.656 1 86.62 386 ALA B C 1
ATOM 5926 O O . ALA B 1 386 ? 11.289 -10.32 -17.875 1 86.62 386 ALA B O 1
ATOM 5927 N N . ARG B 1 387 ? 12.5 -12.047 -17.328 1 85.44 387 ARG B N 1
ATOM 5928 C CA . ARG B 1 387 ? 13.711 -11.25 -17.172 1 85.44 387 ARG B CA 1
ATOM 5929 C C . ARG B 1 387 ? 14.094 -10.578 -18.484 1 85.44 387 ARG B C 1
ATOM 5931 O O . ARG B 1 387 ? 14.555 -9.43 -18.484 1 85.44 387 ARG B O 1
ATOM 5938 N N . THR B 1 388 ? 13.953 -11.266 -19.516 1 84.88 388 THR B N 1
ATOM 5939 C CA . THR B 1 388 ? 14.258 -10.711 -20.828 1 84.88 388 THR B CA 1
ATOM 5940 C C . THR B 1 388 ? 13.391 -9.492 -21.109 1 84.88 388 THR B C 1
ATOM 5942 O O . THR B 1 388 ? 13.883 -8.477 -21.625 1 84.88 388 THR B O 1
ATOM 5945 N N . VAL B 1 389 ? 12.203 -9.586 -20.781 1 83.12 389 VAL B N 1
ATOM 5946 C CA . VAL B 1 389 ? 11.289 -8.461 -20.984 1 83.12 389 VAL B CA 1
ATOM 5947 C C . VAL B 1 389 ? 11.688 -7.297 -20.078 1 83.12 389 VAL B C 1
ATOM 5949 O O . VAL B 1 389 ? 11.75 -6.148 -20.516 1 83.12 389 VAL B O 1
ATOM 5952 N N . ARG B 1 390 ? 12.078 -7.574 -18.891 1 82 390 ARG B N 1
ATOM 5953 C CA . ARG B 1 390 ? 12.43 -6.551 -17.906 1 82 390 ARG B CA 1
ATOM 5954 C C . ARG B 1 390 ? 13.734 -5.855 -18.297 1 82 390 ARG B C 1
ATOM 5956 O O . ARG B 1 390 ? 13.914 -4.668 -18.016 1 82 390 ARG B O 1
ATOM 5963 N N . SER B 1 391 ? 14.562 -6.609 -18.906 1 83.06 391 SER B N 1
ATOM 5964 C CA . SER B 1 391 ? 15.867 -6.078 -19.25 1 83.06 391 SER B CA 1
ATOM 5965 C C . SER B 1 391 ? 15.766 -5.027 -20.359 1 83.06 391 SER B C 1
ATOM 5967 O O . SER B 1 391 ? 16.703 -4.266 -20.578 1 83.06 391 SER B O 1
ATOM 5969 N N . LYS B 1 392 ? 14.648 -4.988 -20.969 1 79.12 392 LYS B N 1
ATOM 5970 C CA . LYS B 1 392 ? 14.453 -4.039 -22.062 1 79.12 392 LYS B CA 1
ATOM 5971 C C . LYS B 1 392 ? 13.789 -2.758 -21.562 1 79.12 392 LYS B C 1
ATOM 5973 O O . LYS B 1 392 ? 13.617 -1.808 -22.328 1 79.12 392 LYS B O 1
ATOM 5978 N N . SER B 1 393 ? 13.562 -2.729 -20.359 1 77 393 SER B N 1
ATOM 5979 C CA . SER B 1 393 ? 12.922 -1.541 -19.797 1 77 393 SER B CA 1
ATOM 5980 C C . SER B 1 393 ? 13.953 -0.477 -19.438 1 77 393 SER B C 1
ATOM 5982 O O . SER B 1 393 ? 15.133 -0.786 -19.25 1 77 393 SER B O 1
ATOM 5984 N N . ALA B 1 394 ? 13.461 0.789 -19.391 1 74.69 394 ALA B N 1
ATOM 5985 C CA . ALA B 1 394 ? 14.336 1.888 -19 1 74.69 394 ALA B CA 1
ATOM 5986 C C . ALA B 1 394 ? 14.758 1.761 -17.531 1 74.69 394 ALA B C 1
ATOM 5988 O O . ALA B 1 394 ? 15.75 2.354 -17.109 1 74.69 394 ALA B O 1
ATOM 5989 N N . LEU B 1 395 ? 14.094 0.88 -16.766 1 87 395 LEU B N 1
ATOM 5990 C CA . LEU B 1 395 ? 14.391 0.731 -15.352 1 87 395 LEU B CA 1
ATOM 5991 C C . LEU B 1 395 ? 15.508 -0.282 -15.125 1 87 395 LEU B C 1
ATOM 5993 O O . LEU B 1 395 ? 16.062 -0.366 -14.031 1 87 395 LEU B O 1
ATOM 5997 N N . ALA B 1 396 ? 15.75 -0.978 -16.234 1 87.75 396 ALA B N 1
ATOM 5998 C CA . ALA B 1 396 ? 16.734 -2.051 -16.094 1 87.75 396 ALA B CA 1
ATOM 5999 C C . ALA B 1 396 ? 18.078 -1.503 -15.641 1 87.75 396 ALA B C 1
ATOM 6001 O O . ALA B 1 396 ? 18.719 -2.07 -14.75 1 87.75 396 ALA B O 1
ATOM 6002 N N . GLN B 1 397 ? 18.422 -0.395 -16.203 1 89.31 397 GLN B N 1
ATOM 6003 C CA . GLN B 1 397 ? 19.703 0.198 -15.867 1 89.31 397 GLN B CA 1
ATOM 6004 C C . GLN B 1 397 ? 19.688 0.747 -14.445 1 89.31 397 GLN B C 1
ATOM 6006 O O . GLN B 1 397 ? 20.703 0.69 -13.742 1 89.31 397 GLN B O 1
ATOM 6011 N N . VAL B 1 398 ? 18.641 1.287 -14.008 1 91.88 398 VAL B N 1
ATOM 6012 C CA . VAL B 1 398 ? 18.516 1.804 -12.648 1 91.88 398 VAL B CA 1
ATOM 6013 C C . VAL B 1 398 ? 18.609 0.652 -11.648 1 91.88 398 VAL B C 1
ATOM 6015 O O . VAL B 1 398 ? 19.328 0.74 -10.656 1 91.88 398 VAL B O 1
ATOM 6018 N N . HIS B 1 399 ? 17.922 -0.438 -11.953 1 91.38 399 HIS B N 1
ATOM 6019 C CA . HIS B 1 399 ? 17.984 -1.622 -11.109 1 91.38 399 HIS B CA 1
ATOM 6020 C C . HIS B 1 399 ? 19.422 -2.107 -10.961 1 91.38 399 HIS B C 1
ATOM 6022 O O . HIS B 1 399 ? 19.875 -2.428 -9.859 1 91.38 399 HIS B O 1
ATOM 6028 N N . LYS B 1 400 ? 20.094 -2.131 -12.086 1 91.19 400 LYS B N 1
ATOM 6029 C CA . LYS B 1 400 ? 21.469 -2.596 -12.07 1 91.19 400 LYS B CA 1
ATOM 6030 C C . LYS B 1 400 ? 22.359 -1.688 -11.211 1 91.19 400 LYS B C 1
ATOM 6032 O O . LYS B 1 400 ? 23.172 -2.17 -10.43 1 91.19 400 LYS B O 1
ATOM 6037 N N . ARG B 1 401 ? 22.203 -0.399 -11.352 1 92.38 401 ARG B N 1
ATOM 6038 C CA . ARG B 1 401 ? 22.984 0.562 -10.578 1 92.38 401 ARG B CA 1
ATOM 6039 C C . ARG B 1 401 ? 22.734 0.388 -9.078 1 92.38 401 ARG B C 1
ATOM 6041 O O . ARG B 1 401 ? 23.688 0.402 -8.289 1 92.38 401 ARG B O 1
ATOM 6048 N N . LEU B 1 402 ? 21.516 0.244 -8.703 1 93.44 402 LEU B N 1
ATOM 6049 C CA . LEU B 1 402 ? 21.156 0.071 -7.293 1 93.44 402 LEU B CA 1
ATOM 6050 C C . LEU B 1 402 ? 21.703 -1.249 -6.758 1 93.44 402 LEU B C 1
ATOM 6052 O O . LEU B 1 402 ? 22.234 -1.301 -5.648 1 93.44 402 LEU B O 1
ATOM 6056 N N . ARG B 1 403 ? 21.547 -2.266 -7.551 1 92.25 403 ARG B N 1
ATOM 6057 C CA . ARG B 1 403 ? 22.078 -3.568 -7.172 1 92.25 403 ARG B CA 1
ATOM 6058 C C . ARG B 1 403 ? 23.594 -3.494 -6.93 1 92.25 403 ARG B C 1
ATOM 6060 O O . ARG B 1 403 ? 24.078 -3.955 -5.895 1 92.25 403 ARG B O 1
ATOM 6067 N N . ASP B 1 404 ? 24.25 -2.906 -7.871 1 91.56 404 ASP B N 1
ATOM 6068 C CA . ASP B 1 404 ? 25.703 -2.799 -7.77 1 91.56 404 ASP B CA 1
ATOM 6069 C C . ASP B 1 404 ? 26.109 -2.027 -6.516 1 91.56 404 ASP B C 1
ATOM 6071 O O . ASP B 1 404 ? 27.094 -2.373 -5.859 1 91.56 404 ASP B O 1
ATOM 6075 N N . ALA B 1 405 ? 25.375 -1.076 -6.172 1 92.44 405 ALA B N 1
ATOM 6076 C CA . ALA B 1 405 ? 25.656 -0.261 -4.996 1 92.44 405 ALA B CA 1
ATOM 6077 C C . ALA B 1 405 ? 25.516 -1.077 -3.715 1 92.44 405 ALA B C 1
ATOM 6079 O O . ALA B 1 405 ? 26.266 -0.875 -2.754 1 92.44 405 ALA B O 1
ATOM 6080 N N . LEU B 1 406 ? 24.609 -1.981 -3.658 1 90.5 406 LEU B N 1
ATOM 6081 C CA . LEU B 1 406 ? 24.375 -2.77 -2.457 1 90.5 406 LEU B CA 1
ATOM 6082 C C . LEU B 1 406 ? 25.359 -3.916 -2.342 1 90.5 406 LEU B C 1
ATOM 6084 O O . LEU B 1 406 ? 25.641 -4.402 -1.241 1 90.5 406 LEU B O 1
ATOM 6088 N N . TYR B 1 407 ? 25.891 -4.297 -3.482 1 87.94 407 TYR B N 1
ATOM 6089 C CA . TYR B 1 407 ? 26.891 -5.371 -3.492 1 87.94 407 TYR B CA 1
ATOM 6090 C C . TYR B 1 407 ? 28.281 -4.832 -3.203 1 87.94 407 TYR B C 1
ATOM 6092 O O . TYR B 1 407 ? 29.188 -5.59 -2.846 1 87.94 407 TYR B O 1
ATOM 6100 N N . ALA B 1 408 ? 28.422 -3.617 -3.383 1 83.19 408 ALA B N 1
ATOM 6101 C CA . ALA B 1 408 ? 29.719 -3.01 -3.115 1 83.19 408 ALA B CA 1
ATOM 6102 C C . ALA B 1 408 ? 29.969 -2.871 -1.614 1 83.19 408 ALA B C 1
ATOM 6104 O O . ALA B 1 408 ? 29.031 -2.646 -0.846 1 83.19 408 ALA B O 1
#

Nearest PDB structures (foldseek):
  9gj0-assembly1_A  TM=8.942E-01  e=7.644E-30  Rhodococcus jostii RHA1
  9gj0-assembly2_C  TM=8.797E-01  e=6.776E-30  Rhodococcus jostii RHA1
  8bam-assembly1_B  TM=8.916E-01  e=2.879E-29  Rhodococcus jostii RHA1
  8bap-assembly5_P  TM=8.675E-01  e=2.130E-29  Rhodococcus jostii RHA1
  7pbi-assembly1_A  TM=8.874E-01  e=1.152E-28  Gulosibacter chungangensis

Radius of gyration: 25.94 Å; Cα contacts (8 Å, |Δi|>4): 1897; chains: 2; bounding box: 65×68×58 Å

Sequence (816 aa):
MTDLNPLLARLAAAGTRITAIERPTDLAMLKASLARIRGVNANHVVAMDAFGTGLVLPEKQGPAQLIDLTGMARIIDLDADYALTLVEPGVTFRQLGAEITKRLLPLSIDATVHPDVSVAAATLSRQFGYTPYGDRVLMQCGAEVVLPGGDVVRLGMGAVPKSRTWQMFKHNFGPYLDGLFTQSDMGVVSQLGLWLSPLPPELRALRIELDDSAAADQLIDALRPLRTANVIAHNIALTSAAFDRASFGVRGSDKMLLTTALTGLPKTLAVYWPMIAKIIAETPGARMLPDDNAPEWTARKHLLAGQVLPGAPPPVPFIDFQAPASSGILSRAHEVLGATAVEYLLTGRTLMARVLSPEDGPGLVAAAATAGFGIVSQSLEFESAARTVRSKSALAQVHKRLRDALYAMTDLNPLLARLAAAGTRITAIERPTDLAMLKASLARIRGVNANHVVAMDAFGTGLVLPEKQGPAQLIDLTGMARIIDLDADYALTLVEPGVTFRQLGAEITKRLLPLSIDATVHPDVSVAAATLSRQFGYTPYGDRVLMQCGAEVVLPGGDVVRLGMGAVPKSRTWQMFKHNFGPYLDGLFTQSDMGVVSQLGLWLSPLPPELRALRIELDDSAAADQLIDALRPLRTANVIAHNIALTSAAFDRASFGVRGSDKMLLTTALTGLPKTLAVYWPMIAKIIAETPGARMLPDDNAPEWTARKHLLAGQVLPGAPPPVPFIDFQAPASSGILSRAHEVLGATAVEYLLTGRTLMARVLSPEDGPGLVAAAATAGFGIVSQSLEFESAARTVRSKSALAQVHKRLRDALYA

Foldseek 3Di:
DADQVVVQVLCVVVQEHADEEDEDQDDVSVLVVLVVCVVVPFAEWEALFSFCQLIAGDPDRDYYHYYYDLNHFDFPDQDLVQQKTKTFSNHWQLNVQVVCVVVVRQWFALHDLFRRDTLNSCQLQQQAAWELCRRFVVFWFKFWWQFSVSDIAIFACSNPPPDPCRLPDRHHDDDHCVNLRRSDPRTDTGMIMGGIGGQFPDKDKWKKWFPDVVLVLQLCVVCLVCCQVCQFSTWKKKWAPQQCCQSPVDDDDRIIMIMGMGGHDPVVCVVVVVVSVVSQVPRPRMDIDDDDVPPSVVSVVCSNSNHHDPDGDDDWWKWKKKDFPDRCVSVVCCVQQVARTWMWIHNRGIIMIMGTPDPDLLVNLVSCVVVVIQTRGTGPNNSVSNVVSVCPDPCVVVSVVSSVVSND/DADQVVVQVLCVVVQEHADEEAEDLALVSVLVVLVVCVVVPFAEWEALFSQCQLIAGDPDRDYYHYYYDLNHFDFPDQDLVQQKTKTFSNHWQLNVQVVCVVVVRQWFALHDLFRRDTLNSCQLQQQAAWELCRRFVVFWFKFWWQFSVSDIAIFACSNPPPDPCRLPDRHHDDDHCVNLRRSDPRTDTGMIMGGIDGQFPDKFKWKKWFPDVVLVLQLCVVCLVCCQVCQFSTWKKKWAPQQCCQSPVDDDDRIIMIMGMGGHDPVSCVVVVVVSVVSQVPRPRMDIDDDDVPPSSVSVVCSNSNHHDPDGDDDWWKWKKKDFPDRCVSVVCCVQQVARTWMWIHNRGIIMIMGTPDPDLLVNLVSCVVVVIQTRGTGPNNSVSNVVSVCPDPCVVVSVVSSVVSND

Organism: Novosphingobium aromaticivorans (strain ATCC 700278 / DSM 12444 / CCUG 56034 / CIP 105152 / NBRC 16084 / F199) (NCBI:txid279238)